Protein 7UY8 (pdb70)

Radius of gyration: 47.6 Å; Cα contacts (8 Å, |Δi|>4): 1543; chains: 4; bounding box: 64×85×143 Å

Structure (mmCIF, N/CA/C/O backbone):
data_7UY8
#
_entry.id   7UY8
#
_cell.length_a   1.00
_cell.length_b   1.00
_cell.length_c   1.00
_cell.angle_alpha   90.00
_cell.angle_beta   90.00
_cell.angle_gamma   90.00
#
_symmetry.space_group_name_H-M   'P 1'
#
loop_
_entity.id
_entity.type
_entity.pdbx_description
1 polymer 'DNA polymerase alpha subunit B'
2 polymer 'DNA polymerase'
3 polymer 'Eukaryotic-type DNA primase, large subunit'
4 polymer 'DNA primase'
5 non-polymer 'ZINC ION'
#
loop_
_atom_site.group_PDB
_atom_site.id
_atom_site.type_symbol
_atom_site.label_atom_id
_atom_site.label_alt_id
_atom_site.label_comp_id
_atom_site.label_asym_id
_atom_site.label_entity_id
_atom_site.label_seq_id
_atom_site.pdbx_PDB_ins_code
_atom_site.Cartn_x
_atom_site.Cartn_y
_atom_site.Cartn_z
_atom_site.occupancy
_atom_site.B_iso_or_equiv
_atom_site.auth_seq_id
_atom_site.auth_comp_id
_atom_site.auth_asym_id
_atom_site.auth_atom_id
_atom_site.pdbx_PDB_model_num
ATOM 1 N N . GLN A 1 161 ? 159.252 134.294 212.981 1.00 117.13 161 GLN B N 1
ATOM 2 C CA . GLN A 1 161 ? 158.116 135.015 212.420 1.00 117.13 161 GLN B CA 1
ATOM 3 C C . GLN A 1 161 ? 158.571 135.966 211.317 1.00 117.13 161 GLN B C 1
ATOM 4 O O . GLN A 1 161 ? 158.246 135.771 210.146 1.00 117.13 161 GLN B O 1
ATOM 10 N N . HIS A 1 162 ? 159.322 137.000 211.703 1.00 121.20 162 HIS B N 1
ATOM 11 C CA . HIS A 1 162 ? 159.842 137.943 210.718 1.00 121.20 162 HIS B CA 1
ATOM 12 C C . HIS A 1 162 ? 160.816 137.262 209.765 1.00 121.20 162 HIS B C 1
ATOM 13 O O . HIS A 1 162 ? 160.771 137.492 208.551 1.00 121.20 162 HIS B O 1
ATOM 20 N N . GLN A 1 163 ? 161.703 136.417 210.297 1.00 120.10 163 GLN B N 1
ATOM 21 C CA . GLN A 1 163 ? 162.597 135.652 209.436 1.00 120.10 163 GLN B CA 1
ATOM 22 C C . GLN A 1 163 ? 161.821 134.698 208.541 1.00 120.10 163 GLN B C 1
ATOM 23 O O . GLN A 1 163 ? 162.222 134.455 207.397 1.00 120.10 163 GLN B O 1
ATOM 29 N N . ASN A 1 164 ? 160.709 134.154 209.040 1.00 116.69 164 ASN B N 1
ATOM 30 C CA . ASN A 1 164 ? 159.887 133.270 208.222 1.00 116.69 164 ASN B CA 1
ATOM 31 C C . ASN A 1 164 ? 159.348 134.003 206.999 1.00 116.69 164 ASN B C 1
ATOM 32 O O . ASN A 1 164 ? 159.362 133.464 205.886 1.00 116.69 164 ASN B O 1
ATOM 37 N N . SER A 1 165 ? 158.878 135.239 207.185 1.00 109.75 165 SER B N 1
ATOM 38 C CA . SER A 1 165 ? 158.438 136.039 206.048 1.00 109.75 165 SER B CA 1
ATOM 39 C C . SER A 1 165 ? 159.608 136.445 205.162 1.00 109.75 165 SER B C 1
ATOM 40 O O . SER A 1 165 ? 159.449 136.556 203.942 1.00 109.75 165 SER B O 1
ATOM 43 N N . ASN A 1 166 ? 160.782 136.677 205.755 1.00 108.67 166 ASN B N 1
ATOM 44 C CA . ASN A 1 166 ? 161.959 137.003 204.957 1.00 108.67 166 ASN B CA 1
ATOM 45 C C . ASN A 1 166 ? 162.350 135.853 204.040 1.00 108.67 166 ASN B C 1
ATOM 46 O O . ASN A 1 166 ? 162.929 136.080 202.971 1.00 108.67 166 ASN B O 1
ATOM 51 N N . ASN A 1 167 ? 162.045 134.619 204.435 1.00 92.21 167 ASN B N 1
ATOM 52 C CA . ASN A 1 167 ? 162.380 133.428 203.657 1.00 92.21 167 ASN B CA 1
ATOM 53 C C . ASN A 1 167 ? 161.161 132.861 202.942 1.00 92.21 167 ASN B C 1
ATOM 54 O O . ASN A 1 167 ? 160.992 131.642 202.851 1.00 92.21 167 ASN B O 1
ATOM 59 N N . MET A 1 168 ? 160.287 133.728 202.429 1.00 85.57 168 MET B N 1
ATOM 60 C CA . MET A 1 168 ? 159.082 133.256 201.755 1.00 85.57 168 MET B CA 1
ATOM 61 C C . MET A 1 168 ? 159.415 132.652 200.394 1.00 85.57 168 MET B C 1
ATOM 62 O O . MET A 1 168 ? 159.203 131.456 200.165 1.00 85.57 168 MET B O 1
ATOM 67 N N . THR A 1 169 ? 159.948 133.467 199.483 1.00 77.49 169 THR B N 1
ATOM 68 C CA . THR A 1 169 ? 160.381 133.034 198.150 1.00 77.49 169 THR B CA 1
ATOM 69 C C . THR A 1 169 ? 159.250 132.324 197.397 1.00 77.49 169 THR B C 1
ATOM 70 O O . THR A 1 169 ? 159.305 131.132 197.096 1.00 77.49 169 THR B O 1
ATOM 74 N N . ILE A 1 170 ? 158.216 133.102 197.101 1.00 65.70 170 ILE B N 1
ATOM 75 C CA . ILE A 1 170 ? 157.057 132.598 196.373 1.00 65.70 170 ILE B CA 1
ATOM 76 C C . ILE A 1 170 ? 157.366 132.531 194.881 1.00 65.70 170 ILE B C 1
ATOM 77 O O . ILE A 1 170 ? 158.147 133.328 194.347 1.00 65.70 170 ILE B O 1
ATOM 82 N N . VAL A 1 171 ? 156.753 131.560 194.199 1.00 57.57 171 VAL B N 1
ATOM 83 C CA . VAL A 1 171 ? 156.934 131.378 192.761 1.00 57.57 171 VAL B CA 1
ATOM 84 C C . VAL A 1 171 ? 155.806 130.493 192.249 1.00 57.57 171 VAL B C 1
ATOM 85 O O . VAL A 1 171 ? 155.250 129.681 192.993 1.00 57.57 171 VAL B O 1
ATOM 89 N N . ASP A 1 172 ? 155.457 130.662 190.973 1.00 53.01 172 ASP B N 1
ATOM 90 C CA . ASP A 1 172 ? 154.438 129.865 190.299 1.00 53.01 172 ASP B CA 1
ATOM 91 C C . ASP A 1 172 ? 155.106 128.918 189.306 1.00 53.01 172 ASP B C 1
ATOM 92 O O . ASP A 1 172 ? 156.331 128.898 189.165 1.00 53.01 172 ASP B O 1
ATOM 97 N N . LEU A 1 173 ? 154.279 128.055 188.713 1.00 46.88 173 LEU B N 1
ATOM 98 C CA . LEU A 1 173 ? 154.740 127.064 187.742 1.00 46.88 173 LEU B CA 1
ATOM 99 C C . LEU A 1 173 ? 154.160 127.130 186.318 1.00 46.88 173 LEU B C 1
ATOM 100 O O . LEU A 1 173 ? 154.771 126.595 185.394 1.00 46.88 173 LEU B O 1
ATOM 105 N N . PHE A 1 174 ? 153.004 127.766 186.118 1.00 36.38 174 PHE B N 1
ATOM 106 C CA . PHE A 1 174 ? 152.456 127.807 184.769 1.00 36.38 174 PHE B CA 1
ATOM 107 C C . PHE A 1 174 ? 153.369 128.596 183.843 1.00 36.38 174 PHE B C 1
ATOM 108 O O . PHE A 1 174 ? 154.158 129.439 184.275 1.00 36.38 174 PHE B O 1
ATOM 116 N N . GLU A 1 175 ? 153.258 128.305 182.552 1.00 34.92 175 GLU B N 1
ATOM 117 C CA . GLU A 1 175 ? 153.897 129.111 181.525 1.00 34.92 175 GLU B CA 1
ATOM 118 C C . GLU A 1 175 ? 152.942 130.235 181.145 1.00 34.92 175 GLU B C 1
ATOM 119 O O . GLU A 1 175 ? 151.836 129.981 180.657 1.00 34.92 175 GLU B O 1
ATOM 125 N N . GLN A 1 176 ? 153.354 131.472 181.396 1.00 34.44 176 GLN B N 1
ATOM 126 C CA . GLN A 1 176 ? 152.497 132.623 181.158 1.00 34.44 176 GLN B CA 1
ATOM 127 C C . GLN A 1 176 ? 152.658 133.116 179.727 1.00 34.44 176 GLN B C 1
ATOM 128 O O . GLN A 1 176 ? 153.775 133.218 179.214 1.00 34.44 176 GLN B O 1
ATOM 134 N N . TYR A 1 177 ? 151.529 133.415 179.087 1.00 31.85 177 TYR B N 1
ATOM 135 C CA . TYR A 1 177 ? 151.555 133.929 177.725 1.00 31.85 177 TYR B CA 1
ATOM 136 C C . TYR A 1 177 ? 152.270 135.271 177.677 1.00 31.85 177 TYR B C 1
ATOM 137 O O . TYR A 1 177 ? 152.111 136.110 178.567 1.00 31.85 177 TYR B O 1
ATOM 146 N N . ASP A 1 178 ? 153.058 135.471 176.633 1.00 50.27 178 ASP B N 1
ATOM 147 C CA . ASP A 1 178 ? 153.633 136.786 176.403 1.00 50.27 178 ASP B CA 1
ATOM 148 C C . ASP A 1 178 ? 152.512 137.743 176.017 1.00 50.27 178 ASP B C 1
ATOM 149 O O . ASP A 1 178 ? 151.750 137.454 175.086 1.00 50.27 178 ASP B O 1
ATOM 154 N N . PRO A 1 179 ? 152.373 138.878 176.701 1.00 49.81 179 PRO B N 1
ATOM 155 C CA . PRO A 1 179 ? 151.170 139.708 176.540 1.00 49.81 179 PRO B CA 1
ATOM 156 C C . PRO A 1 179 ? 150.960 140.257 175.136 1.00 49.81 179 PRO B C 1
ATOM 157 O O . PRO A 1 179 ? 149.976 140.959 174.891 1.00 49.81 179 PRO B O 1
ATOM 161 N N . ASN A 1 180 ? 151.865 139.953 174.209 1.00 45.08 180 ASN B N 1
ATOM 162 C CA . ASN A 1 180 ? 151.778 140.466 172.851 1.00 45.08 180 ASN B CA 1
ATOM 163 C C . ASN A 1 180 ? 151.439 139.398 171.819 1.00 45.08 180 ASN B C 1
ATOM 164 O O . ASN A 1 180 ? 151.251 139.733 170.645 1.00 45.08 180 ASN B O 1
ATOM 169 N N . LYS A 1 181 ? 151.360 138.129 172.212 1.00 38.91 181 LYS B N 1
ATOM 170 C CA . LYS A 1 181 ? 151.095 137.046 171.268 1.00 38.91 181 LYS B CA 1
ATOM 171 C C . LYS A 1 181 ? 150.060 136.078 171.837 1.00 38.91 181 LYS B C 1
ATOM 172 O O . LYS A 1 181 ? 150.253 134.862 171.857 1.00 38.91 181 LYS B O 1
ATOM 178 N N . ILE A 1 182 ? 148.949 136.617 172.329 1.00 31.40 182 ILE B N 1
ATOM 179 C CA . ILE A 1 182 ? 147.842 135.741 172.730 1.00 31.40 182 ILE B CA 1
ATOM 180 C C . ILE A 1 182 ? 147.325 135.004 171.500 1.00 31.40 182 ILE B C 1
ATOM 181 O O . ILE A 1 182 ? 146.976 135.650 170.494 1.00 31.40 182 ILE B O 1
ATOM 186 N N . PRO A 1 183 ? 147.265 133.670 171.516 1.00 25.86 183 PRO B N 1
ATOM 187 C CA . PRO A 1 183 ? 146.983 132.936 170.269 1.00 25.86 183 PRO B CA 1
ATOM 188 C C . PRO A 1 183 ? 145.629 133.236 169.653 1.00 25.86 183 PRO B C 1
ATOM 189 O O . PRO A 1 183 ? 145.516 133.294 168.423 1.00 25.86 183 PRO B O 1
ATOM 193 N N . ASN A 1 184 ? 144.595 133.424 170.464 1.00 25.05 184 ASN B N 1
ATOM 194 C CA . ASN A 1 184 ? 143.229 133.566 169.972 1.00 25.05 184 ASN B CA 1
ATOM 195 C C . ASN A 1 184 ? 142.523 134.709 170.682 1.00 25.05 184 ASN B C 1
ATOM 196 O O . ASN A 1 184 ? 141.422 134.554 171.214 1.00 25.05 184 ASN B O 1
ATOM 201 N N . TYR A 1 185 ? 143.164 135.880 170.706 1.00 31.70 185 TYR B N 1
ATOM 202 C CA . TYR A 1 185 ? 142.667 136.986 171.519 1.00 31.70 185 TYR B CA 1
ATOM 203 C C . TYR A 1 185 ? 141.233 137.351 171.152 1.00 31.70 185 TYR B C 1
ATOM 204 O O . TYR A 1 185 ? 140.380 137.513 172.031 1.00 31.70 185 TYR B O 1
ATOM 213 N N . LEU A 1 186 ? 140.946 137.491 169.861 1.00 36.92 186 LEU B N 1
ATOM 214 C CA . LEU A 1 186 ? 139.584 137.766 169.419 1.00 36.92 186 LEU B CA 1
ATOM 215 C C . LEU A 1 186 ? 139.041 136.708 168.472 1.00 36.92 186 LEU B C 1
ATOM 216 O O . LEU A 1 186 ? 137.906 136.254 168.649 1.00 36.92 186 LEU B O 1
ATOM 221 N N . THR A 1 187 ? 139.817 136.301 167.471 1.00 41.61 187 THR B N 1
ATOM 222 C CA . THR A 1 187 ? 139.302 135.404 166.445 1.00 41.61 187 THR B CA 1
ATOM 223 C C . THR A 1 187 ? 138.877 134.071 167.047 1.00 41.61 187 THR B C 1
ATOM 224 O O . THR A 1 187 ? 139.563 133.505 167.901 1.00 41.61 187 THR B O 1
ATOM 228 N N . ASN A 1 188 ? 137.727 133.574 166.597 1.00 50.55 188 ASN B N 1
ATOM 229 C CA . ASN A 1 188 ? 137.218 132.272 166.997 1.00 50.55 188 ASN B CA 1
ATOM 230 C C . ASN A 1 188 ? 136.770 131.506 165.762 1.00 50.55 188 ASN B C 1
ATOM 231 O O . ASN A 1 188 ? 136.206 132.081 164.827 1.00 50.55 188 ASN B O 1
ATOM 236 N N . ASN A 1 189 ? 137.027 130.201 165.765 1.00 59.61 189 ASN B N 1
ATOM 237 C CA . ASN A 1 189 ? 136.708 129.352 164.628 1.00 59.61 189 ASN B CA 1
ATOM 238 C C . ASN A 1 189 ? 136.100 128.050 165.123 1.00 59.61 189 ASN B C 1
ATOM 239 O O . ASN A 1 189 ? 136.452 127.561 166.199 1.00 59.61 189 ASN B O 1
ATOM 244 N N . ILE A 1 190 ? 135.182 127.497 164.330 1.00 63.74 190 ILE B N 1
ATOM 245 C CA . ILE A 1 190 ? 134.509 126.263 164.722 1.00 63.74 190 ILE B CA 1
ATOM 246 C C . ILE A 1 190 ? 135.370 125.047 164.397 1.00 63.74 190 ILE B C 1
ATOM 247 O O . ILE A 1 190 ? 135.456 124.103 165.191 1.00 63.74 190 ILE B O 1
ATOM 252 N N . ASP A 1 191 ? 136.016 125.046 163.228 1.00 64.68 191 ASP B N 1
ATOM 253 C CA . ASP A 1 191 ? 136.737 123.859 162.773 1.00 64.68 191 ASP B CA 1
ATOM 254 C C . ASP A 1 191 ? 137.890 123.506 163.706 1.00 64.68 191 ASP B C 1
ATOM 255 O O . ASP A 1 191 ? 138.121 122.325 164.001 1.00 64.68 191 ASP B O 1
ATOM 260 N N . LYS A 1 192 ? 138.631 124.514 164.174 1.00 57.47 192 LYS B N 1
ATOM 261 C CA . LYS A 1 192 ? 139.751 124.248 165.068 1.00 57.47 192 LYS B CA 1
ATOM 262 C C . LYS A 1 192 ? 139.285 123.600 166.365 1.00 57.47 192 LYS B C 1
ATOM 263 O O . LYS A 1 192 ? 139.982 122.739 166.915 1.00 57.47 192 LYS B O 1
ATOM 269 N N . ILE A 1 193 ? 138.106 123.987 166.857 1.00 51.90 193 ILE B N 1
ATOM 270 C CA . ILE A 1 193 ? 137.529 123.326 168.024 1.00 51.90 193 ILE B CA 1
ATOM 271 C C . ILE A 1 193 ? 137.322 121.845 167.743 1.00 51.90 193 ILE B C 1
ATOM 272 O O . ILE A 1 193 ? 137.652 120.984 168.568 1.00 51.90 193 ILE B O 1
ATOM 277 N N . ARG A 1 194 ? 136.750 121.531 166.579 1.00 58.70 194 ARG B N 1
ATOM 278 C CA . ARG A 1 194 ? 136.482 120.139 166.240 1.00 58.70 194 ARG B CA 1
ATOM 279 C C . ARG A 1 194 ? 137.773 119.338 166.163 1.00 58.70 194 ARG B C 1
ATOM 280 O O . ARG A 1 194 ? 137.847 118.216 166.677 1.00 58.70 194 ARG B O 1
ATOM 288 N N . LYS A 1 195 ? 138.808 119.907 165.540 1.00 50.86 195 LYS B N 1
ATOM 289 C CA . LYS A 1 195 ? 140.083 119.202 165.442 1.00 50.86 195 LYS B CA 1
ATOM 290 C C . LYS A 1 195 ? 140.703 118.982 166.818 1.00 50.86 195 LYS B C 1
ATOM 291 O O . LYS A 1 195 ? 141.204 117.889 167.115 1.00 50.86 195 LYS B O 1
ATOM 297 N N . HIS A 1 196 ? 140.670 120.006 167.674 1.00 43.81 196 HIS B N 1
ATOM 298 C CA . HIS A 1 196 ? 141.245 119.877 169.010 1.00 43.81 196 HIS B CA 1
ATOM 299 C C . HIS A 1 196 ? 140.512 118.825 169.834 1.00 43.81 196 HIS B C 1
ATOM 300 O O . HIS A 1 196 ? 141.141 118.019 170.532 1.00 43.81 196 HIS B O 1
ATOM 307 N N . LEU A 1 197 ? 139.179 118.815 169.766 1.00 44.35 197 LEU B N 1
ATOM 308 C CA . LEU A 1 197 ? 138.416 117.813 170.502 1.00 44.35 197 LEU B CA 1
ATOM 309 C C . LEU A 1 197 ? 138.676 116.412 169.962 1.00 44.35 197 LEU B C 1
ATOM 310 O O . LEU A 1 197 ? 138.793 115.454 170.737 1.00 44.35 197 LEU B O 1
ATOM 315 N N . GLU A 1 198 ? 138.763 116.272 168.636 1.00 51.97 198 GLU B N 1
ATOM 316 C CA . GLU A 1 198 ? 139.044 114.970 168.046 1.00 51.97 198 GLU B CA 1
ATOM 317 C C . GLU A 1 198 ? 140.428 114.473 168.431 1.00 51.97 198 GLU B C 1
ATOM 318 O O . GLU A 1 198 ? 140.650 113.261 168.526 1.00 51.97 198 GLU B O 1
ATOM 324 N N . GLN A 1 199 ? 141.374 115.389 168.642 1.00 45.99 199 GLN B N 1
ATOM 325 C CA . GLN A 1 199 ? 142.687 114.981 169.131 1.00 45.99 199 GLN B CA 1
ATOM 326 C C . GLN A 1 199 ? 142.632 114.561 170.595 1.00 45.99 199 GLN B C 1
ATOM 327 O O . GLN A 1 199 ? 143.212 113.536 170.979 1.00 45.99 199 GLN B O 1
ATOM 333 N N . ARG A 1 200 ? 141.934 115.335 171.429 1.00 38.64 200 ARG B N 1
ATOM 334 C CA . ARG A 1 200 ? 141.954 115.055 172.860 1.00 38.64 200 ARG B CA 1
ATOM 335 C C . ARG A 1 200 ? 141.182 113.791 173.217 1.00 38.64 200 ARG B C 1
ATOM 336 O O . ARG A 1 200 ? 141.568 113.081 174.157 1.00 38.64 200 ARG B O 1
ATOM 344 N N . ILE A 1 201 ? 140.100 113.486 172.496 1.00 43.06 201 ILE B N 1
ATOM 345 C CA . ILE A 1 201 ? 139.385 112.241 172.768 1.00 43.06 201 ILE B CA 1
ATOM 346 C C . ILE A 1 201 ? 140.285 111.044 172.487 1.00 43.06 201 ILE B C 1
ATOM 347 O O . ILE A 1 201 ? 140.325 110.082 173.263 1.00 43.06 201 ILE B O 1
ATOM 352 N N . LEU A 1 202 ? 141.034 111.092 171.382 1.00 41.23 202 LEU B N 1
ATOM 353 C CA . LEU A 1 202 ? 141.976 110.020 171.082 1.00 41.23 202 LEU B CA 1
ATOM 354 C C . LEU A 1 202 ? 143.074 109.945 172.132 1.00 41.23 202 LEU B C 1
ATOM 355 O O . LEU A 1 202 ? 143.520 108.851 172.496 1.00 41.23 202 LEU B O 1
ATOM 360 N N . THR A 1 203 ? 143.533 111.100 172.622 1.00 44.12 203 THR B N 1
ATOM 361 C CA . THR A 1 203 ? 144.553 111.096 173.667 1.00 44.12 203 THR B CA 1
ATOM 362 C C . THR A 1 203 ? 144.054 110.381 174.919 1.00 44.12 203 THR B C 1
ATOM 363 O O . THR A 1 203 ? 144.750 109.521 175.475 1.00 44.12 203 THR B O 1
ATOM 367 N N . PHE A 1 204 ? 142.841 110.712 175.369 1.00 44.58 204 PHE B N 1
ATOM 368 C CA . PHE A 1 204 ? 142.278 110.020 176.527 1.00 44.58 204 PHE B CA 1
ATOM 369 C C . PHE A 1 204 ? 142.110 108.530 176.260 1.00 44.58 204 PHE B C 1
ATOM 370 O O . PHE A 1 204 ? 142.458 107.695 177.104 1.00 44.58 204 PHE B O 1
ATOM 378 N N . LYS A 1 205 ? 141.592 108.174 175.081 1.00 49.21 205 LYS B N 1
ATOM 379 C CA . LYS A 1 205 ? 141.379 106.766 174.757 1.00 49.21 205 LYS B CA 1
ATOM 380 C C . LYS A 1 205 ? 142.683 105.984 174.820 1.00 49.21 205 LYS B C 1
ATOM 381 O O . LYS A 1 205 ? 142.736 104.880 175.374 1.00 49.21 205 LYS B O 1
ATOM 387 N N . ILE A 1 206 ? 143.751 106.545 174.254 1.00 43.55 206 ILE B N 1
ATOM 388 C CA . ILE A 1 206 ? 145.031 105.849 174.235 1.00 43.55 206 ILE B CA 1
ATOM 389 C C . ILE A 1 206 ? 145.628 105.777 175.635 1.00 43.55 206 ILE B C 1
ATOM 390 O O . ILE A 1 206 ? 146.196 104.750 176.028 1.00 43.55 206 ILE B O 1
ATOM 395 N N . GLN A 1 207 ? 145.496 106.846 176.420 1.00 45.69 207 GLN B N 1
ATOM 396 C CA . GLN A 1 207 ? 146.268 106.932 177.654 1.00 45.69 207 GLN B CA 1
ATOM 397 C C . GLN A 1 207 ? 145.585 106.302 178.863 1.00 45.69 207 GLN B C 1
ATOM 398 O O . GLN A 1 207 ? 146.245 105.598 179.635 1.00 45.69 207 GLN B O 1
ATOM 404 N N . ASN A 1 208 ? 144.287 106.531 179.068 1.00 51.67 208 ASN B N 1
ATOM 405 C CA . ASN A 1 208 ? 143.674 106.235 180.358 1.00 51.67 208 ASN B CA 1
ATOM 406 C C . ASN A 1 208 ? 142.724 105.045 180.321 1.00 51.67 208 ASN B C 1
ATOM 407 O O . ASN A 1 208 ? 142.905 104.093 181.085 1.00 51.67 208 ASN B O 1
ATOM 412 N N . TYR A 1 209 ? 141.710 105.062 179.454 1.00 51.91 209 TYR B N 1
ATOM 413 C CA . TYR A 1 209 ? 140.709 104.000 179.482 1.00 51.91 209 TYR B CA 1
ATOM 414 C C . TYR A 1 209 ? 141.232 102.676 178.941 1.00 51.91 209 TYR B C 1
ATOM 415 O O . TYR A 1 209 ? 140.623 101.634 179.207 1.00 51.91 209 TYR B O 1
ATOM 424 N N . SER A 1 210 ? 142.336 102.688 178.190 1.00 51.03 210 SER B N 1
ATOM 425 C CA . SER A 1 210 ? 142.810 101.462 177.556 1.00 51.03 210 SER B CA 1
ATOM 426 C C . SER A 1 210 ? 143.259 100.425 178.577 1.00 51.03 210 SER B C 1
ATOM 427 O O . SER A 1 210 ? 143.225 99.222 178.293 1.00 51.03 210 SER B O 1
ATOM 430 N N . GLN A 1 211 ? 143.679 100.863 179.764 1.00 54.26 211 GLN B N 1
ATOM 431 C CA . GLN A 1 211 ? 144.195 99.939 180.765 1.00 54.26 211 GLN B CA 1
ATOM 432 C C . GLN A 1 211 ? 143.115 99.065 181.389 1.00 54.26 211 GLN B C 1
ATOM 433 O O . GLN A 1 211 ? 143.452 98.112 182.098 1.00 54.26 211 GLN B O 1
ATOM 439 N N . PHE A 1 212 ? 141.837 99.357 181.151 1.00 61.34 212 PHE B N 1
ATOM 440 C CA . PHE A 1 212 ? 140.766 98.609 181.797 1.00 61.34 212 PHE B CA 1
ATOM 441 C C . PHE A 1 212 ? 140.214 97.477 180.943 1.00 61.34 212 PHE B C 1
ATOM 442 O O . PHE A 1 212 ? 139.776 96.460 181.493 1.00 61.34 212 PHE B O 1
ATOM 450 N N . ILE A 1 213 ? 140.221 97.617 179.621 1.00 72.77 213 ILE B N 1
ATOM 451 C CA . ILE A 1 213 ? 139.498 96.713 178.736 1.00 72.77 213 ILE B CA 1
ATOM 452 C C . ILE A 1 213 ? 140.476 96.048 177.781 1.00 72.77 213 ILE B C 1
ATOM 453 O O . ILE A 1 213 ? 141.411 96.687 177.285 1.00 72.77 213 ILE B O 1
ATOM 458 N N . VAL A 1 214 ? 140.257 94.761 177.530 1.00 86.94 214 VAL B N 1
ATOM 459 C CA . VAL A 1 214 ? 140.955 94.017 176.489 1.00 86.94 214 VAL B CA 1
ATOM 460 C C . VAL A 1 214 ? 140.006 93.853 175.309 1.00 86.94 214 VAL B C 1
ATOM 461 O O . VAL A 1 214 ? 138.822 93.543 175.488 1.00 86.94 214 VAL B O 1
ATOM 465 N N . ASN A 1 215 ? 140.517 94.096 174.106 1.00 82.26 215 ASN B N 1
ATOM 466 C CA . ASN A 1 215 ? 139.695 94.010 172.904 1.00 82.26 215 ASN B CA 1
ATOM 467 C C . ASN A 1 215 ? 139.294 92.567 172.612 1.00 82.26 215 ASN B C 1
ATOM 468 O O . ASN A 1 215 ? 139.838 91.629 173.196 1.00 82.26 215 ASN B O 1
ATOM 473 N N . GLU A 1 230 ? 128.029 89.034 171.935 1.00 99.31 230 GLU B N 1
ATOM 474 C CA . GLU A 1 230 ? 128.052 90.319 171.249 1.00 99.31 230 GLU B CA 1
ATOM 475 C C . GLU A 1 230 ? 128.174 91.469 172.242 1.00 99.31 230 GLU B C 1
ATOM 476 O O . GLU A 1 230 ? 127.378 91.584 173.172 1.00 99.31 230 GLU B O 1
ATOM 482 N N . GLU A 1 231 ? 129.180 92.316 172.039 1.00 92.01 231 GLU B N 1
ATOM 483 C CA . GLU A 1 231 ? 129.387 93.480 172.887 1.00 92.01 231 GLU B CA 1
ATOM 484 C C . GLU A 1 231 ? 130.149 94.532 172.097 1.00 92.01 231 GLU B C 1
ATOM 485 O O . GLU A 1 231 ? 130.788 94.235 171.084 1.00 92.01 231 GLU B O 1
ATOM 491 N N . VAL A 1 232 ? 130.076 95.770 172.575 1.00 78.60 232 VAL B N 1
ATOM 492 C CA . VAL A 1 232 ? 130.774 96.891 171.957 1.00 78.60 232 VAL B CA 1
ATOM 493 C C . VAL A 1 232 ? 131.283 97.811 173.058 1.00 78.60 232 VAL B C 1
ATOM 494 O O . VAL A 1 232 ? 130.628 97.986 174.091 1.00 78.60 232 VAL B O 1
ATOM 498 N N . LYS A 1 233 ? 132.467 98.379 172.845 1.00 66.67 233 LYS B N 1
ATOM 499 C CA . LYS A 1 233 ? 133.082 99.298 173.790 1.00 66.67 233 LYS B CA 1
ATOM 500 C C . LYS A 1 233 ? 133.600 100.511 173.035 1.00 66.67 233 LYS B C 1
ATOM 501 O O . LYS A 1 233 ? 134.176 100.376 171.952 1.00 66.67 233 LYS B O 1
ATOM 507 N N . MET A 1 234 ? 133.397 101.693 173.612 1.00 63.35 234 MET B N 1
ATOM 508 C CA . MET A 1 234 ? 133.904 102.918 173.011 1.00 63.35 234 MET B CA 1
ATOM 509 C C . MET A 1 234 ? 134.003 103.994 174.080 1.00 63.35 234 MET B C 1
ATOM 510 O O . MET A 1 234 ? 133.387 103.901 175.145 1.00 63.35 234 MET B O 1
ATOM 515 N N . VAL A 1 235 ? 134.791 105.018 173.775 1.00 57.38 235 VAL B N 1
ATOM 516 C CA . VAL A 1 235 ? 134.879 106.220 174.592 1.00 57.38 235 VAL B CA 1
ATOM 517 C C . VAL A 1 235 ? 134.313 107.373 173.780 1.00 57.38 235 VAL B C 1
ATOM 518 O O . VAL A 1 235 ? 134.279 107.329 172.545 1.00 57.38 235 VAL B O 1
ATOM 522 N N . GLY A 1 236 ? 133.849 108.408 174.476 1.00 55.61 236 GLY B N 1
ATOM 523 C CA . GLY A 1 236 ? 133.254 109.521 173.763 1.00 55.61 236 GLY B CA 1
ATOM 524 C C . GLY A 1 236 ? 132.984 110.707 174.659 1.00 55.61 236 GLY B C 1
ATOM 525 O O . GLY A 1 236 ? 133.199 110.668 175.872 1.00 55.61 236 GLY B O 1
ATOM 526 N N . ARG A 1 237 ? 132.497 111.770 174.028 1.00 54.96 237 ARG B N 1
ATOM 527 C CA . ARG A 1 237 ? 132.142 113.013 174.692 1.00 54.96 237 ARG B CA 1
ATOM 528 C C . ARG A 1 237 ? 130.634 113.081 174.901 1.00 54.96 237 ARG B C 1
ATOM 529 O O . ARG A 1 237 ? 129.853 112.602 174.075 1.00 54.96 237 ARG B O 1
ATOM 537 N N . LEU A 1 238 ? 130.230 113.676 176.020 1.00 56.37 238 LEU B N 1
ATOM 538 C CA . LEU A 1 238 ? 128.824 113.807 176.378 1.00 56.37 238 LEU B CA 1
ATOM 539 C C . LEU A 1 238 ? 128.356 115.226 176.082 1.00 56.37 238 LEU B C 1
ATOM 540 O O . LEU A 1 238 ? 128.934 116.193 176.590 1.00 56.37 238 LEU B O 1
ATOM 545 N N . ILE A 1 239 ? 127.311 115.345 175.261 1.00 76.40 239 ILE B N 1
ATOM 546 C CA . ILE A 1 239 ? 126.691 116.626 174.948 1.00 76.40 239 ILE B CA 1
ATOM 547 C C . ILE A 1 239 ? 125.181 116.466 175.048 1.00 76.40 239 ILE B C 1
ATOM 548 O O . ILE A 1 239 ? 124.640 115.365 174.930 1.00 76.40 239 ILE B O 1
ATOM 553 N N . SER A 1 240 ? 124.500 117.587 175.267 1.00 83.69 240 SER B N 1
ATOM 554 C CA . SER A 1 240 ? 123.050 117.576 175.392 1.00 83.69 240 SER B CA 1
ATOM 555 C C . SER A 1 240 ? 122.406 117.468 174.017 1.00 83.69 240 SER B C 1
ATOM 556 O O . SER A 1 240 ? 122.735 118.235 173.106 1.00 83.69 240 SER B O 1
ATOM 559 N N . THR A 1 241 ? 121.489 116.510 173.868 1.00 86.14 241 THR B N 1
ATOM 560 C CA . THR A 1 241 ? 120.794 116.345 172.595 1.00 86.14 241 THR B CA 1
ATOM 561 C C . THR A 1 241 ? 119.951 117.569 172.267 1.00 86.14 241 THR B C 1
ATOM 562 O O . THR A 1 241 ? 119.948 118.046 171.126 1.00 86.14 241 THR B O 1
ATOM 566 N N . GLU A 1 242 ? 119.238 118.098 173.256 1.00 99.14 242 GLU B N 1
ATOM 567 C CA . GLU A 1 242 ? 118.389 119.265 173.087 1.00 99.14 242 GLU B CA 1
ATOM 568 C C . GLU A 1 242 ? 119.000 120.457 173.813 1.00 99.14 242 GLU B C 1
ATOM 569 O O . GLU A 1 242 ? 119.671 120.304 174.838 1.00 99.14 242 GLU B O 1
ATOM 575 N N . ASN A 1 243 ? 118.762 121.653 173.267 1.00 93.99 243 ASN B N 1
ATOM 576 C CA . ASN A 1 243 ? 119.322 122.868 173.845 1.00 93.99 243 ASN B CA 1
ATOM 577 C C . ASN A 1 243 ? 118.809 123.136 175.253 1.00 93.99 243 ASN B C 1
ATOM 578 O O . ASN A 1 243 ? 119.424 123.920 175.983 1.00 93.99 243 ASN B O 1
ATOM 583 N N . GLY A 1 244 ? 117.707 122.510 175.650 1.00 88.51 244 GLY B N 1
ATOM 584 C CA . GLY A 1 244 ? 117.233 122.633 177.010 1.00 88.51 244 GLY B CA 1
ATOM 585 C C . GLY A 1 244 ? 118.097 121.851 177.980 1.00 88.51 244 GLY B C 1
ATOM 586 O O . GLY A 1 244 ? 119.038 121.149 177.608 1.00 88.51 244 GLY B O 1
ATOM 587 N N . PHE A 1 245 ? 117.766 121.986 179.263 1.00 88.18 245 PHE B N 1
ATOM 588 C CA . PHE A 1 245 ? 118.527 121.307 180.302 1.00 88.18 245 PHE B CA 1
ATOM 589 C C . PHE A 1 245 ? 118.417 119.795 180.154 1.00 88.18 245 PHE B C 1
ATOM 590 O O . PHE A 1 245 ? 117.370 119.261 179.777 1.00 88.18 245 PHE B O 1
ATOM 598 N N . LEU A 1 246 ? 119.515 119.109 180.454 1.00 93.48 246 LEU B N 1
ATOM 599 C CA . LEU A 1 246 ? 119.617 117.681 180.193 1.00 93.48 246 LEU B CA 1
ATOM 600 C C . LEU A 1 246 ? 118.697 116.880 181.106 1.00 93.48 246 LEU B C 1
ATOM 601 O O . LEU A 1 246 ? 118.469 117.240 182.265 1.00 93.48 246 LEU B O 1
ATOM 606 N N . ASN A 1 247 ? 118.163 115.789 180.565 1.00 88.32 247 ASN B N 1
ATOM 607 C CA . ASN A 1 247 ? 117.351 114.837 181.306 1.00 88.32 247 ASN B CA 1
ATOM 608 C C . ASN A 1 247 ? 117.846 113.435 180.991 1.00 88.32 247 ASN B C 1
ATOM 609 O O . ASN A 1 247 ? 118.412 113.191 179.924 1.00 88.32 247 ASN B O 1
ATOM 614 N N . THR A 1 248 ? 117.605 112.505 181.920 1.00 90.69 248 THR B N 1
ATOM 615 C CA . THR A 1 248 ? 118.166 111.161 181.812 1.00 90.69 248 THR B CA 1
ATOM 616 C C . THR A 1 248 ? 117.857 110.498 180.473 1.00 90.69 248 THR B C 1
ATOM 617 O O . THR A 1 248 ? 118.580 109.583 180.066 1.00 90.69 248 THR B O 1
ATOM 621 N N . THR A 1 249 ? 116.817 110.947 179.770 1.00 92.22 249 THR B N 1
ATOM 622 C CA . THR A 1 249 ? 116.465 110.338 178.495 1.00 92.22 249 THR B CA 1
ATOM 623 C C . THR A 1 249 ? 117.162 110.976 177.298 1.00 92.22 249 THR B C 1
ATOM 624 O O . THR A 1 249 ? 117.064 110.434 176.192 1.00 92.22 249 THR B O 1
ATOM 628 N N . ASN A 1 250 ? 117.856 112.103 177.473 1.00 89.99 250 ASN B N 1
ATOM 629 C CA . ASN A 1 250 ? 118.424 112.816 176.333 1.00 89.99 250 ASN B CA 1
ATOM 630 C C . ASN A 1 250 ? 119.946 112.893 176.336 1.00 89.99 250 ASN B C 1
ATOM 631 O O . ASN A 1 250 ? 120.513 113.535 175.446 1.00 89.99 250 ASN B O 1
ATOM 636 N N . LEU A 1 251 ? 120.624 112.272 177.299 1.00 85.78 251 LEU B N 1
ATOM 637 C CA . LEU A 1 251 ? 122.082 112.242 177.262 1.00 85.78 251 LEU B CA 1
ATOM 638 C C . LEU A 1 251 ? 122.565 111.435 176.067 1.00 85.78 251 LEU B C 1
ATOM 639 O O . LEU A 1 251 ? 121.995 110.396 175.724 1.00 85.78 251 LEU B O 1
ATOM 644 N N . ARG A 1 252 ? 123.623 111.924 175.426 1.00 81.67 252 ARG B N 1
ATOM 645 C CA . ARG A 1 252 ? 124.061 111.359 174.164 1.00 81.67 252 ARG B CA 1
ATOM 646 C C . ARG A 1 252 ? 125.581 111.289 174.130 1.00 81.67 252 ARG B C 1
ATOM 647 O O . ARG A 1 252 ? 126.272 112.112 174.736 1.00 81.67 252 ARG B O 1
ATOM 655 N N . ILE A 1 253 ? 126.095 110.295 173.412 1.00 71.72 253 ILE B N 1
ATOM 656 C CA . ILE A 1 253 ? 127.522 110.006 173.356 1.00 71.72 253 ILE B CA 1
ATOM 657 C C . ILE A 1 253 ? 127.985 110.150 171.915 1.00 71.72 253 ILE B C 1
ATOM 658 O O . ILE A 1 253 ? 127.267 109.767 170.984 1.00 71.72 253 ILE B O 1
ATOM 663 N N . GLU A 1 254 ? 129.164 110.736 171.728 1.00 76.60 254 GLU B N 1
ATOM 664 C CA . GLU A 1 254 ? 129.679 110.979 170.391 1.00 76.60 254 GLU B CA 1
ATOM 665 C C . GLU A 1 254 ? 131.145 110.579 170.344 1.00 76.60 254 GLU B C 1
ATOM 666 O O . GLU A 1 254 ? 131.904 110.844 171.279 1.00 76.60 254 GLU B O 1
ATOM 672 N N . LEU A 1 255 ? 131.543 109.959 169.236 1.00 72.15 255 LEU B N 1
ATOM 673 C CA . LEU A 1 255 ? 132.880 109.398 169.097 1.00 72.15 255 LEU B CA 1
ATOM 674 C C . LEU A 1 255 ? 133.784 110.214 168.187 1.00 72.15 255 LEU B C 1
ATOM 675 O O . LEU A 1 255 ? 134.855 110.658 168.610 1.00 72.15 255 LEU B O 1
ATOM 680 N N . ASN A 1 256 ? 133.378 110.417 166.940 1.00 72.51 256 ASN B N 1
ATOM 681 C CA . ASN A 1 256 ? 134.203 111.096 165.952 1.00 72.51 256 ASN B CA 1
ATOM 682 C C . ASN A 1 256 ? 133.273 111.672 164.888 1.00 72.51 256 ASN B C 1
ATOM 683 O O . ASN A 1 256 ? 132.063 111.791 165.110 1.00 72.51 256 ASN B O 1
ATOM 688 N N . ARG A 1 257 ? 133.838 112.033 163.736 1.00 72.53 257 ARG B N 1
ATOM 689 C CA . ARG A 1 257 ? 133.041 112.597 162.655 1.00 72.53 257 ARG B CA 1
ATOM 690 C C . ARG A 1 257 ? 131.978 111.632 162.139 1.00 72.53 257 ARG B C 1
ATOM 691 O O . ARG A 1 257 ? 131.025 112.075 161.489 1.00 72.53 257 ARG B O 1
ATOM 699 N N . ASN A 1 258 ? 132.110 110.331 162.404 1.00 77.30 258 ASN B N 1
ATOM 700 C CA . ASN A 1 258 ? 131.213 109.345 161.808 1.00 77.30 258 ASN B CA 1
ATOM 701 C C . ASN A 1 258 ? 130.340 108.604 162.810 1.00 77.30 258 ASN B C 1
ATOM 702 O O . ASN A 1 258 ? 129.114 108.633 162.678 1.00 77.30 258 ASN B O 1
ATOM 707 N N . GLN A 1 259 ? 130.921 107.940 163.810 1.00 83.69 259 GLN B N 1
ATOM 708 C CA . GLN A 1 259 ? 130.110 107.224 164.792 1.00 83.69 259 GLN B CA 1
ATOM 709 C C . GLN A 1 259 ? 129.325 108.213 165.649 1.00 83.69 259 GLN B C 1
ATOM 710 O O . GLN A 1 259 ? 129.902 109.121 166.255 1.00 83.69 259 GLN B O 1
ATOM 716 N N . TYR A 1 260 ? 128.006 108.014 165.708 1.00 89.03 260 TYR B N 1
ATOM 717 C CA . TYR A 1 260 ? 127.087 109.034 166.206 1.00 89.03 260 TYR B CA 1
ATOM 718 C C . TYR A 1 260 ? 125.858 108.285 166.724 1.00 89.03 260 TYR B C 1
ATOM 719 O O . TYR A 1 260 ? 124.991 107.902 165.935 1.00 89.03 260 TYR B O 1
ATOM 728 N N . PHE A 1 261 ? 125.798 108.088 168.044 1.00 85.17 261 PHE B N 1
ATOM 729 C CA . PHE A 1 261 ? 124.913 107.098 168.651 1.00 85.17 261 PHE B CA 1
ATOM 730 C C . PHE A 1 261 ? 124.214 107.691 169.868 1.00 85.17 261 PHE B C 1
ATOM 731 O O . PHE A 1 261 ? 124.357 108.875 170.181 1.00 85.17 261 PHE B O 1
ATOM 739 N N . ASP A 1 262 ? 123.450 106.843 170.554 1.00 88.52 262 ASP B N 1
ATOM 740 C CA . ASP A 1 262 ? 122.699 107.196 171.750 1.00 88.52 262 ASP B CA 1
ATOM 741 C C . ASP A 1 262 ? 122.998 106.199 172.864 1.00 88.52 262 ASP B C 1
ATOM 742 O O . ASP A 1 262 ? 123.685 105.195 172.663 1.00 88.52 262 ASP B O 1
ATOM 747 N N . LEU A 1 263 ? 122.466 106.486 174.052 1.00 97.45 263 LEU B N 1
ATOM 748 C CA . LEU A 1 263 ? 122.575 105.593 175.201 1.00 97.45 263 LEU B CA 1
ATOM 749 C C . LEU A 1 263 ? 121.185 105.339 175.771 1.00 97.45 263 LEU B C 1
ATOM 750 O O . LEU A 1 263 ? 120.398 106.276 175.938 1.00 97.45 263 LEU B O 1
ATOM 755 N N . VAL A 1 264 ? 120.878 104.069 176.039 1.00 109.43 264 VAL B N 1
ATOM 756 C CA . VAL A 1 264 ? 119.535 103.663 176.446 1.00 109.43 264 VAL B CA 1
ATOM 757 C C . VAL A 1 264 ? 119.567 102.788 177.695 1.00 109.43 264 VAL B C 1
ATOM 758 O O . VAL A 1 264 ? 118.695 101.931 177.882 1.00 109.43 264 VAL B O 1
ATOM 762 N N . PHE A 1 265 ? 120.555 102.995 178.563 1.00 111.23 265 PHE B N 1
ATOM 763 C CA . PHE A 1 265 ? 120.737 102.098 179.711 1.00 111.23 265 PHE B CA 1
ATOM 764 C C . PHE A 1 265 ? 119.677 102.278 180.811 1.00 111.23 265 PHE B C 1
ATOM 765 O O . PHE A 1 265 ? 119.843 101.686 181.886 1.00 111.23 265 PHE B O 1
ATOM 773 N N . GLU A 1 266 ? 118.604 103.036 180.600 1.00 115.11 266 GLU B N 1
ATOM 774 C CA . GLU A 1 266 ? 117.651 103.343 181.660 1.00 115.11 266 GLU B CA 1
ATOM 775 C C . GLU A 1 266 ? 116.616 102.246 181.883 1.00 115.11 266 GLU B C 1
ATOM 776 O O . GLU A 1 266 ? 115.756 102.405 182.755 1.00 115.11 266 GLU B O 1
ATOM 782 N N . ASN A 1 267 ? 116.668 101.152 181.118 1.00 126.26 267 ASN B N 1
ATOM 783 C CA . ASN A 1 267 ? 115.649 100.112 181.242 1.00 126.26 267 ASN B CA 1
ATOM 784 C C . ASN A 1 267 ? 115.645 99.490 182.633 1.00 126.26 267 ASN B C 1
ATOM 785 O O . ASN A 1 267 ? 114.580 99.286 183.227 1.00 126.26 267 ASN B O 1
ATOM 790 N N . ASP A 1 268 ? 116.823 99.185 183.171 1.00 129.60 268 ASP B N 1
ATOM 791 C CA . ASP A 1 268 ? 116.935 98.530 184.467 1.00 129.60 268 ASP B CA 1
ATOM 792 C C . ASP A 1 268 ? 117.004 99.511 185.630 1.00 129.60 268 ASP B C 1
ATOM 793 O O . ASP A 1 268 ? 117.056 99.074 186.784 1.00 129.60 268 ASP B O 1
ATOM 798 N N . PHE A 1 269 ? 117.017 100.814 185.354 1.00 126.34 269 PHE B N 1
ATOM 799 C CA . PHE A 1 269 ? 117.069 101.878 186.353 1.00 126.34 269 PHE B CA 1
ATOM 800 C C . PHE A 1 269 ? 118.324 101.826 187.216 1.00 126.34 269 PHE B C 1
ATOM 801 O O . PHE A 1 269 ? 118.412 102.549 188.216 1.00 126.34 269 PHE B O 1
ATOM 809 N N . ASP A 1 270 ? 119.299 100.993 186.862 1.00 111.00 270 ASP B N 1
ATOM 810 C CA . ASP A 1 270 ? 120.536 100.913 187.624 1.00 111.00 270 ASP B CA 1
ATOM 811 C C . ASP A 1 270 ? 121.424 102.111 187.319 1.00 111.00 270 ASP B C 1
ATOM 812 O O . ASP A 1 270 ? 121.518 102.559 186.173 1.00 111.00 270 ASP B O 1
ATOM 817 N N . PHE A 1 271 ? 122.079 102.625 188.356 1.00 90.63 271 PHE B N 1
ATOM 818 C CA . PHE A 1 271 ? 122.921 103.805 188.220 1.00 90.63 271 PHE B CA 1
ATOM 819 C C . PHE A 1 271 ? 124.056 103.715 189.226 1.00 90.63 271 PHE B C 1
ATOM 820 O O . PHE A 1 271 ? 123.816 103.499 190.417 1.00 90.63 271 PHE B O 1
ATOM 828 N N . GLY A 1 272 ? 125.288 103.879 188.744 1.00 73.92 272 GLY B N 1
ATOM 829 C CA . GLY A 1 272 ? 126.457 103.762 189.587 1.00 73.92 272 GLY B CA 1
ATOM 830 C C . GLY A 1 272 ? 126.754 105.036 190.356 1.00 73.92 272 GLY B C 1
ATOM 831 O O . GLY A 1 272 ? 126.079 106.055 190.230 1.00 73.92 272 GLY B O 1
ATOM 832 N N . ASN A 1 273 ? 127.805 104.962 191.173 1.00 62.39 273 ASN B N 1
ATOM 833 C CA . ASN A 1 273 ? 128.245 106.096 191.983 1.00 62.39 273 ASN B CA 1
ATOM 834 C C . ASN A 1 273 ? 129.146 107.016 191.157 1.00 62.39 273 ASN B C 1
ATOM 835 O O . ASN A 1 273 ? 130.332 107.197 191.428 1.00 62.39 273 ASN B O 1
ATOM 840 N N . ASN A 1 274 ? 128.549 107.605 190.124 1.00 62.72 274 ASN B N 1
ATOM 841 C CA . ASN A 1 274 ? 129.280 108.438 189.182 1.00 62.72 274 ASN B CA 1
ATOM 842 C C . ASN A 1 274 ? 128.451 109.658 188.807 1.00 62.72 274 ASN B C 1
ATOM 843 O O . ASN A 1 274 ? 127.224 109.667 188.934 1.00 62.72 274 ASN B O 1
ATOM 848 N N . VAL A 1 275 ? 129.144 110.692 188.341 1.00 52.02 275 VAL B N 1
ATOM 849 C CA . VAL A 1 275 ? 128.542 111.977 188.008 1.00 52.02 275 VAL B CA 1
ATOM 850 C C . VAL A 1 275 ? 128.701 112.211 186.512 1.00 52.02 275 VAL B C 1
ATOM 851 O O . VAL A 1 275 ? 129.807 112.089 185.973 1.00 52.02 275 VAL B O 1
ATOM 855 N N . LEU A 1 276 ? 127.599 112.545 185.843 1.00 46.21 276 LEU B N 1
ATOM 856 C CA . LEU A 1 276 ? 127.595 112.811 184.411 1.00 46.21 276 LEU B CA 1
ATOM 857 C C . LEU A 1 276 ? 127.220 114.264 184.164 1.00 46.21 276 LEU B C 1
ATOM 858 O O . LEU A 1 276 ? 126.227 114.755 184.712 1.00 46.21 276 LEU B O 1
ATOM 863 N N . PHE A 1 277 ? 128.013 114.946 183.345 1.00 44.11 277 PHE B N 1
ATOM 864 C CA . PHE A 1 277 ? 127.762 116.332 182.982 1.00 44.11 277 PHE B CA 1
ATOM 865 C C . PHE A 1 277 ? 128.181 116.531 181.535 1.00 44.11 277 PHE B C 1
ATOM 866 O O . PHE A 1 277 ? 128.972 115.744 181.003 1.00 44.11 277 PHE B O 1
ATOM 874 N N . PRO A 1 278 ? 127.661 117.560 180.865 1.00 44.31 278 PRO B N 1
ATOM 875 C CA . PRO A 1 278 ? 128.074 117.815 179.481 1.00 44.31 278 PRO B CA 1
ATOM 876 C C . PRO A 1 278 ? 129.562 118.116 179.392 1.00 44.31 278 PRO B C 1
ATOM 877 O O . PRO A 1 278 ? 130.169 118.636 180.330 1.00 44.31 278 PRO B O 1
ATOM 881 N N . ASN A 1 279 ? 130.145 117.757 178.248 1.00 48.18 279 ASN B N 1
ATOM 882 C CA . ASN A 1 279 ? 131.561 117.874 177.894 1.00 48.18 279 ASN B CA 1
ATOM 883 C C . ASN A 1 279 ? 132.409 116.816 178.592 1.00 48.18 279 ASN B C 1
ATOM 884 O O . ASN A 1 279 ? 133.617 116.754 178.338 1.00 48.18 279 ASN B O 1
ATOM 889 N N . GLN A 1 280 ? 131.831 115.987 179.455 1.00 47.69 280 GLN B N 1
ATOM 890 C CA . GLN A 1 280 ? 132.587 114.912 180.080 1.00 47.69 280 GLN B CA 1
ATOM 891 C C . GLN A 1 280 ? 132.899 113.827 179.060 1.00 47.69 280 GLN B C 1
ATOM 892 O O . GLN A 1 280 ? 132.071 113.498 178.207 1.00 47.69 280 GLN B O 1
ATOM 898 N N . ILE A 1 281 ? 134.102 113.268 179.148 1.00 48.69 281 ILE B N 1
ATOM 899 C CA . ILE A 1 281 ? 134.541 112.195 178.264 1.00 48.69 281 ILE B CA 1
ATOM 900 C C . ILE A 1 281 ? 134.566 110.915 179.090 1.00 48.69 281 ILE B C 1
ATOM 901 O O . ILE A 1 281 ? 135.424 110.737 179.962 1.00 48.69 281 ILE B O 1
ATOM 906 N N . VAL A 1 282 ? 133.630 110.017 178.808 1.00 49.70 282 VAL B N 1
ATOM 907 C CA . VAL A 1 282 ? 133.444 108.809 179.592 1.00 49.70 282 VAL B CA 1
ATOM 908 C C . VAL A 1 282 ? 133.584 107.592 178.684 1.00 49.70 282 VAL B C 1
ATOM 909 O O . VAL A 1 282 ? 133.501 107.684 177.460 1.00 49.70 282 VAL B O 1
ATOM 913 N N . MET A 1 283 ? 133.793 106.437 179.307 1.00 53.56 283 MET B N 1
ATOM 914 C CA . MET A 1 283 ? 133.850 105.157 178.618 1.00 53.56 283 MET B CA 1
ATOM 915 C C . MET A 1 283 ? 132.594 104.368 178.950 1.00 53.56 283 MET B C 1
ATOM 916 O O . MET A 1 283 ? 132.208 104.272 180.119 1.00 53.56 283 MET B O 1
ATOM 921 N N . VAL A 1 284 ? 131.965 103.801 177.927 1.00 59.74 284 VAL B N 1
ATOM 922 C CA . VAL A 1 284 ? 130.777 102.978 178.107 1.00 59.74 284 VAL B CA 1
ATOM 923 C C . VAL A 1 284 ? 130.899 101.751 177.216 1.00 59.74 284 VAL B C 1
ATOM 924 O O . VAL A 1 284 ? 131.423 101.827 176.099 1.00 59.74 284 VAL B O 1
ATOM 928 N N . LYS A 1 285 ? 130.445 100.610 177.727 1.00 70.17 285 LYS B N 1
ATOM 929 C CA . LYS A 1 285 ? 130.392 99.377 176.960 1.00 70.17 285 LYS B CA 1
ATOM 930 C C . LYS A 1 285 ? 129.046 98.707 177.189 1.00 70.17 285 LYS B C 1
ATOM 931 O O . LYS A 1 285 ? 128.451 98.825 178.263 1.00 70.17 285 LYS B O 1
ATOM 937 N N . GLY A 1 286 ? 128.572 98.006 176.168 1.00 80.10 286 GLY B N 1
ATOM 938 C CA . GLY A 1 286 ? 127.280 97.359 176.264 1.00 80.10 286 GLY B CA 1
ATOM 939 C C . GLY A 1 286 ? 126.981 96.569 175.012 1.00 80.10 286 GLY B C 1
ATOM 940 O O . GLY A 1 286 ? 127.857 96.332 174.177 1.00 80.10 286 GLY B O 1
ATOM 941 N N . ILE A 1 287 ? 125.722 96.161 174.895 1.00 91.50 287 ILE B N 1
ATOM 942 C CA . ILE A 1 287 ? 125.278 95.367 173.758 1.00 91.50 287 ILE B CA 1
ATOM 943 C C . ILE A 1 287 ? 124.254 96.145 172.941 1.00 91.50 287 ILE B C 1
ATOM 944 O O . ILE A 1 287 ? 123.062 96.130 173.247 1.00 91.50 287 ILE B O 1
ATOM 949 N N . LEU A 1 294 ? 124.786 97.888 180.498 1.00 77.17 294 LEU B N 1
ATOM 950 C CA . LEU A 1 294 ? 125.754 98.930 180.181 1.00 77.17 294 LEU B CA 1
ATOM 951 C C . LEU A 1 294 ? 126.572 99.291 181.417 1.00 77.17 294 LEU B C 1
ATOM 952 O O . LEU A 1 294 ? 126.020 99.511 182.494 1.00 77.17 294 LEU B O 1
ATOM 957 N N . VAL A 1 295 ? 127.892 99.351 181.255 1.00 70.62 295 VAL B N 1
ATOM 958 C CA . VAL A 1 295 ? 128.812 99.647 182.346 1.00 70.62 295 VAL B CA 1
ATOM 959 C C . VAL A 1 295 ? 129.625 100.877 181.974 1.00 70.62 295 VAL B C 1
ATOM 960 O O . VAL A 1 295 ? 130.159 100.966 180.863 1.00 70.62 295 VAL B O 1
ATOM 964 N N . VAL A 1 296 ? 129.719 101.823 182.904 1.00 61.02 296 VAL B N 1
ATOM 965 C CA . VAL A 1 296 ? 130.389 103.096 182.673 1.00 61.02 296 VAL B CA 1
ATOM 966 C C . VAL A 1 296 ? 131.526 103.248 183.672 1.00 61.02 296 VAL B C 1
ATOM 967 O O . VAL A 1 296 ? 131.349 103.012 184.872 1.00 61.02 296 VAL B O 1
ATOM 971 N N . SER A 1 297 ? 132.695 103.641 183.170 1.00 56.84 297 SER B N 1
ATOM 972 C CA . SER A 1 297 ? 133.842 103.972 184.001 1.00 56.84 297 SER B CA 1
ATOM 973 C C . SER A 1 297 ? 134.213 105.427 183.760 1.00 56.84 297 SER B C 1
ATOM 974 O O . SER A 1 297 ? 133.957 105.977 182.686 1.00 56.84 297 SER B O 1
ATOM 977 N N . GLU A 1 298 ? 134.811 106.050 184.770 1.00 55.51 298 GLU B N 1
ATOM 978 C CA . GLU A 1 298 ? 134.997 107.496 184.781 1.00 55.51 298 GLU B CA 1
ATOM 979 C C . GLU A 1 298 ? 136.452 107.864 185.022 1.00 55.51 298 GLU B C 1
ATOM 980 O O . GLU A 1 298 ? 136.759 108.823 185.737 1.00 55.51 298 GLU B O 1
ATOM 986 N N . LEU A 1 299 ? 137.366 107.106 184.419 1.00 58.32 299 LEU B N 1
ATOM 987 C CA . LEU A 1 299 ? 138.794 107.417 184.407 1.00 58.32 299 LEU B CA 1
ATOM 988 C C . LEU A 1 299 ? 139.310 107.584 185.837 1.00 58.32 299 LEU B C 1
ATOM 989 O O . LEU A 1 299 ? 139.706 108.663 186.276 1.00 58.32 299 LEU B O 1
ATOM 994 N N . ILE A 1 300 ? 139.252 106.488 186.581 1.00 62.95 300 ILE B N 1
ATOM 995 C CA . ILE A 1 300 ? 139.610 106.513 187.993 1.00 62.95 300 ILE B CA 1
ATOM 996 C C . ILE A 1 300 ? 141.124 106.457 188.128 1.00 62.95 300 ILE B C 1
ATOM 997 O O . ILE A 1 300 ? 141.775 105.543 187.609 1.00 62.95 300 ILE B O 1
ATOM 1002 N N . THR A 1 301 ? 141.689 107.442 188.819 1.00 62.69 301 THR B N 1
ATOM 1003 C CA . THR A 1 301 ? 143.094 107.397 189.192 1.00 62.69 301 THR B CA 1
ATOM 1004 C C . THR A 1 301 ? 143.264 106.433 190.358 1.00 62.69 301 THR B C 1
ATOM 1005 O O . THR A 1 301 ? 142.466 106.444 191.301 1.00 62.69 301 THR B O 1
ATOM 1009 N N . ASP A 1 302 ? 144.289 105.585 190.284 1.00 72.82 302 ASP B N 1
ATOM 1010 C CA . ASP A 1 302 ? 144.505 104.582 191.319 1.00 72.82 302 ASP B CA 1
ATOM 1011 C C . ASP A 1 302 ? 144.704 105.243 192.678 1.00 72.82 302 ASP B C 1
ATOM 1012 O O . ASP A 1 302 ? 145.384 106.265 192.799 1.00 72.82 302 ASP B O 1
ATOM 1017 N N . HIS A 1 303 ? 144.102 104.646 193.704 1.00 75.59 303 HIS B N 1
ATOM 1018 C CA . HIS A 1 303 ? 144.091 105.240 195.031 1.00 75.59 303 HIS B CA 1
ATOM 1019 C C . HIS A 1 303 ? 145.487 105.233 195.645 1.00 75.59 303 HIS B C 1
ATOM 1020 O O . HIS A 1 303 ? 146.354 104.431 195.289 1.00 75.59 303 HIS B O 1
ATOM 1027 N N . ILE A 1 304 ? 145.694 106.150 196.584 1.00 68.80 304 ILE B N 1
ATOM 1028 C CA . ILE A 1 304 ? 146.970 106.274 197.273 1.00 68.80 304 ILE B CA 1
ATOM 1029 C C . ILE A 1 304 ? 147.187 105.091 198.209 1.00 68.80 304 ILE B C 1
ATOM 1030 O O . ILE A 1 304 ? 146.257 104.341 198.506 1.00 68.80 304 ILE B O 1
ATOM 1035 N N . SER A 1 323 ? 155.900 124.207 210.992 1.00 95.21 323 SER B N 1
ATOM 1036 C CA . SER A 1 323 ? 154.975 125.140 211.625 1.00 95.21 323 SER B CA 1
ATOM 1037 C C . SER A 1 323 ? 154.789 126.389 210.772 1.00 95.21 323 SER B C 1
ATOM 1038 O O . SER A 1 323 ? 155.723 127.168 210.585 1.00 95.21 323 SER B O 1
ATOM 1041 N N . GLN A 1 324 ? 153.576 126.576 210.256 1.00 94.50 324 GLN B N 1
ATOM 1042 C CA . GLN A 1 324 ? 153.280 127.712 209.395 1.00 94.50 324 GLN B CA 1
ATOM 1043 C C . GLN A 1 324 ? 151.779 127.962 209.410 1.00 94.50 324 GLN B C 1
ATOM 1044 O O . GLN A 1 324 ? 150.984 127.052 209.653 1.00 94.50 324 GLN B O 1
ATOM 1050 N N . LEU A 1 325 ? 151.404 129.214 209.149 1.00 87.64 325 LEU B N 1
ATOM 1051 C CA . LEU A 1 325 ? 150.009 129.627 209.092 1.00 87.64 325 LEU B CA 1
ATOM 1052 C C . LEU A 1 325 ? 149.784 130.495 207.861 1.00 87.64 325 LEU B C 1
ATOM 1053 O O . LEU A 1 325 ? 150.656 131.281 207.477 1.00 87.64 325 LEU B O 1
ATOM 1058 N N . ILE A 1 326 ? 148.613 130.345 207.242 1.00 78.40 326 ILE B N 1
ATOM 1059 C CA . ILE A 1 326 ? 148.263 131.071 206.028 1.00 78.40 326 ILE B CA 1
ATOM 1060 C C . ILE A 1 326 ? 146.927 131.768 206.244 1.00 78.40 326 ILE B C 1
ATOM 1061 O O . ILE A 1 326 ? 146.119 131.358 207.082 1.00 78.40 326 ILE B O 1
ATOM 1066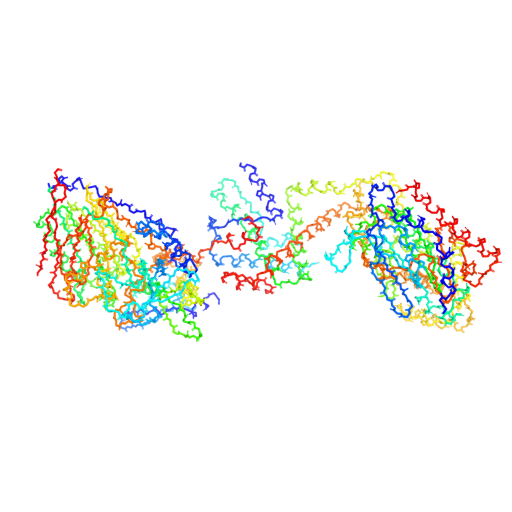 N N . MET A 1 327 ? 146.698 132.832 205.476 1.00 72.82 327 MET B N 1
ATOM 1067 C CA . MET A 1 327 ? 145.499 133.651 205.574 1.00 72.82 327 MET B CA 1
ATOM 1068 C C . MET A 1 327 ? 144.794 133.669 204.224 1.00 72.82 327 MET B C 1
ATOM 1069 O O . MET A 1 327 ? 145.423 133.914 203.190 1.00 72.82 327 MET B O 1
ATOM 1074 N N . VAL A 1 328 ? 143.488 133.412 204.236 1.00 57.78 328 VAL B N 1
ATOM 1075 C CA . VAL A 1 328 ? 142.678 133.348 203.025 1.00 57.78 328 VAL B CA 1
ATOM 1076 C C . VAL A 1 328 ? 141.478 134.268 203.191 1.00 57.78 328 VAL B C 1
ATOM 1077 O O . VAL A 1 328 ? 140.751 134.172 204.186 1.00 57.78 328 VAL B O 1
ATOM 1081 N N . ALA A 1 329 ? 141.262 135.146 202.214 1.00 52.87 329 ALA B N 1
ATOM 1082 C CA . ALA A 1 329 ? 140.132 136.063 202.229 1.00 52.87 329 ALA B CA 1
ATOM 1083 C C . ALA A 1 329 ? 139.510 136.120 200.844 1.00 52.87 329 ALA B C 1
ATOM 1084 O O . ALA A 1 329 ? 140.218 136.060 199.835 1.00 52.87 329 ALA B O 1
ATOM 1086 N N . ALA A 1 330 ? 138.186 136.239 200.798 1.00 45.84 330 ALA B N 1
ATOM 1087 C CA . ALA A 1 330 ? 137.438 136.259 199.550 1.00 45.84 330 ALA B CA 1
ATOM 1088 C C . ALA A 1 330 ? 136.668 137.565 199.422 1.00 45.84 330 ALA B C 1
ATOM 1089 O O . ALA A 1 330 ? 136.216 138.130 200.422 1.00 45.84 330 ALA B O 1
ATOM 1091 N N . GLY A 1 331 ? 136.526 138.046 198.188 1.00 46.46 331 GLY B N 1
ATOM 1092 C CA . GLY A 1 331 ? 135.742 139.229 197.930 1.00 46.46 331 GLY B CA 1
ATOM 1093 C C . GLY A 1 331 ? 134.268 138.915 197.797 1.00 46.46 331 GLY B C 1
ATOM 1094 O O . GLY A 1 331 ? 133.833 137.757 197.859 1.00 46.46 331 GLY B O 1
ATOM 1095 N N . PRO A 1 332 ? 133.460 139.969 197.597 1.00 61.78 332 PRO B N 1
ATOM 1096 C CA . PRO A 1 332 ? 133.839 141.382 197.482 1.00 61.78 332 PRO B CA 1
ATOM 1097 C C . PRO A 1 332 ? 134.206 142.016 198.816 1.00 61.78 332 PRO B C 1
ATOM 1098 O O . PRO A 1 332 ? 134.010 141.401 199.860 1.00 61.78 332 PRO B O 1
ATOM 1102 N N . PHE A 1 333 ? 134.736 143.236 198.775 1.00 43.99 333 PHE B N 1
ATOM 1103 C CA . PHE A 1 333 ? 135.195 143.930 199.968 1.00 43.99 333 PHE B CA 1
ATOM 1104 C C . PHE A 1 333 ? 134.378 145.172 200.293 1.00 43.99 333 PHE B C 1
ATOM 1105 O O . PHE A 1 333 ? 134.664 145.838 201.293 1.00 43.99 333 PHE B O 1
ATOM 1113 N N . SER A 1 334 ? 133.376 145.502 199.484 1.00 49.62 334 SER B N 1
ATOM 1114 C CA . SER A 1 334 ? 132.535 146.669 199.705 1.00 49.62 334 SER B CA 1
ATOM 1115 C C . SER A 1 334 ? 131.078 146.244 199.796 1.00 49.62 334 SER B C 1
ATOM 1116 O O . SER A 1 334 ? 130.624 145.383 199.037 1.00 49.62 334 SER B O 1
ATOM 1119 N N . THR A 1 335 ? 130.352 146.852 200.730 1.00 58.88 335 THR B N 1
ATOM 1120 C CA . THR A 1 335 ? 128.938 146.546 200.894 1.00 58.88 335 THR B CA 1
ATOM 1121 C C . THR A 1 335 ? 128.166 146.950 199.643 1.00 58.88 335 THR B C 1
ATOM 1122 O O . THR A 1 335 ? 128.491 147.944 198.988 1.00 58.88 335 THR B O 1
ATOM 1126 N N . VAL A 1 336 ? 127.150 146.152 199.301 1.00 58.18 336 VAL B N 1
ATOM 1127 C CA . VAL A 1 336 ? 126.304 146.458 198.155 1.00 58.18 336 VAL B CA 1
ATOM 1128 C C . VAL A 1 336 ? 125.709 147.850 198.316 1.00 58.18 336 VAL B C 1
ATOM 1129 O O . VAL A 1 336 ? 125.298 148.248 199.412 1.00 58.18 336 VAL B O 1
ATOM 1133 N N . MET A 1 337 ? 125.685 148.605 197.215 1.00 55.92 337 MET B N 1
ATOM 1134 C CA . MET A 1 337 ? 125.176 149.977 197.190 1.00 55.92 337 MET B CA 1
ATOM 1135 C C . MET A 1 337 ? 125.973 150.893 198.114 1.00 55.92 337 MET B C 1
ATOM 1136 O O . MET A 1 337 ? 125.452 151.890 198.618 1.00 55.92 337 MET B O 1
ATOM 1141 N N . SER A 1 338 ? 127.240 150.561 198.346 1.00 52.01 338 SER B N 1
ATOM 1142 C CA . SER A 1 338 ? 128.117 151.393 199.155 1.00 52.01 338 SER B CA 1
ATOM 1143 C C . SER A 1 338 ? 129.528 151.299 198.599 1.00 52.01 338 SER B C 1
ATOM 1144 O O . SER A 1 338 ? 129.890 150.311 197.955 1.00 52.01 338 SER B O 1
ATOM 1147 N N . THR A 1 339 ? 130.323 152.339 198.850 1.00 51.43 339 THR B N 1
ATOM 1148 C CA . THR A 1 339 ? 131.688 152.412 198.340 1.00 51.43 339 THR B CA 1
ATOM 1149 C C . THR A 1 339 ? 132.667 152.834 199.428 1.00 51.43 339 THR B C 1
ATOM 1150 O O . THR A 1 339 ? 133.604 153.592 199.165 1.00 51.43 339 THR B O 1
ATOM 1154 N N . GLN A 1 340 ? 132.468 152.356 200.655 1.00 53.50 340 GLN B N 1
ATOM 1155 C CA . GLN A 1 340 ? 133.366 152.707 201.747 1.00 53.50 340 GLN B CA 1
ATOM 1156 C C . GLN A 1 340 ? 134.474 151.685 201.957 1.00 53.50 340 GLN B C 1
ATOM 1157 O O . GLN A 1 340 ? 135.554 152.049 202.438 1.00 53.50 340 GLN B O 1
ATOM 1163 N N . TYR A 1 341 ? 134.232 150.422 201.602 1.00 50.90 341 TYR B N 1
ATOM 1164 C CA . TYR A 1 341 ? 135.224 149.354 201.740 1.00 50.90 341 TYR B CA 1
ATOM 1165 C C . TYR A 1 341 ? 135.717 149.234 203.180 1.00 50.90 341 TYR B C 1
ATOM 1166 O O . TYR A 1 341 ? 136.914 149.092 203.436 1.00 50.90 341 TYR B O 1
ATOM 1175 N N . THR A 1 342 ? 134.785 149.295 204.134 1.00 64.35 342 THR B N 1
ATOM 1176 C CA . THR A 1 342 ? 135.148 149.224 205.544 1.00 64.35 342 THR B CA 1
ATOM 1177 C C . THR A 1 342 ? 135.474 147.809 206.007 1.00 64.35 342 THR B C 1
ATOM 1178 O O . THR A 1 342 ? 136.221 147.649 206.978 1.00 64.35 342 THR B O 1
ATOM 1182 N N . SER A 1 343 ? 134.934 146.782 205.345 1.00 64.09 343 SER B N 1
ATOM 1183 C CA . SER A 1 343 ? 135.257 145.410 205.724 1.00 64.09 343 SER B CA 1
ATOM 1184 C C . SER A 1 343 ? 136.719 145.092 205.452 1.00 64.09 343 SER B C 1
ATOM 1185 O O . SER A 1 343 ? 137.318 144.261 206.142 1.00 64.09 343 SER B O 1
ATOM 1188 N N . PHE A 1 344 ? 137.298 145.726 204.435 1.00 66.40 344 PHE B N 1
ATOM 1189 C CA . PHE A 1 344 ? 138.730 145.614 204.198 1.00 66.40 344 PHE B CA 1
ATOM 1190 C C . PHE A 1 344 ? 139.508 145.995 205.452 1.00 66.40 344 PHE B C 1
ATOM 1191 O O . PHE A 1 344 ? 140.493 145.335 205.818 1.00 66.40 344 PHE B O 1
ATOM 1199 N N . ASP A 1 345 ? 139.040 147.031 206.154 1.00 74.29 345 ASP B N 1
ATOM 1200 C CA . ASP A 1 345 ? 139.721 147.503 207.354 1.00 74.29 345 ASP B CA 1
ATOM 1201 C C . ASP A 1 345 ? 139.748 146.434 208.440 1.00 74.29 345 ASP B C 1
ATOM 1202 O O . ASP A 1 345 ? 140.801 146.164 209.025 1.00 74.29 345 ASP B O 1
ATOM 1207 N N . ASN A 1 346 ? 138.604 145.805 208.724 1.00 84.33 346 ASN B N 1
ATOM 1208 C CA . ASN A 1 346 ? 138.591 144.817 209.801 1.00 84.33 346 ASN B CA 1
ATOM 1209 C C . ASN A 1 346 ? 139.262 143.512 209.383 1.00 84.33 346 ASN B C 1
ATOM 1210 O O . ASN A 1 346 ? 139.830 142.813 210.231 1.00 84.33 346 ASN B O 1
ATOM 1215 N N . ILE A 1 347 ? 139.220 143.175 208.091 1.00 76.98 347 ILE B N 1
ATOM 1216 C CA . ILE A 1 347 ? 139.962 142.012 207.613 1.00 76.98 347 ILE B CA 1
ATOM 1217 C C . ILE A 1 347 ? 141.451 142.202 207.872 1.00 76.98 347 ILE B C 1
ATOM 1218 O O . ILE A 1 347 ? 142.122 141.326 208.437 1.00 76.98 347 ILE B O 1
ATOM 1223 N N . LEU A 1 348 ? 141.987 143.367 207.498 1.00 82.21 348 LEU B N 1
ATOM 1224 C CA . LEU A 1 348 ? 143.395 143.620 207.789 1.00 82.21 348 LEU B CA 1
ATOM 1225 C C . LEU A 1 348 ? 143.648 143.772 209.283 1.00 82.21 348 LEU B C 1
ATOM 1226 O O . LEU A 1 348 ? 144.739 143.437 209.755 1.00 82.21 348 LEU B O 1
ATOM 1231 N N . HIS A 1 349 ? 142.666 144.265 210.039 1.00 87.20 349 HIS B N 1
ATOM 1232 C CA . HIS A 1 349 ? 142.804 144.326 211.491 1.00 87.20 349 HIS B CA 1
ATOM 1233 C C . HIS A 1 349 ? 143.046 142.940 212.069 1.00 87.20 349 HIS B C 1
ATOM 1234 O O . HIS A 1 349 ? 143.979 142.734 212.853 1.00 87.20 349 HIS B O 1
ATOM 1241 N N . VAL A 1 350 ? 142.225 141.970 211.667 1.00 89.44 350 VAL B N 1
ATOM 1242 C CA . VAL A 1 350 ? 142.408 140.596 212.128 1.00 89.44 350 VAL B CA 1
ATOM 1243 C C . VAL A 1 350 ? 143.751 140.051 211.656 1.00 89.44 350 VAL B C 1
ATOM 1244 O O . VAL A 1 350 ? 144.484 139.407 212.422 1.00 89.44 350 VAL B O 1
ATOM 1248 N N . ALA A 1 351 ? 144.097 140.307 210.391 1.00 84.30 351 ALA B N 1
ATOM 1249 C CA . ALA A 1 351 ? 145.332 139.758 209.839 1.00 84.30 351 ALA B CA 1
ATOM 1250 C C . ALA A 1 351 ? 146.557 140.260 210.596 1.00 84.30 351 ALA B C 1
ATOM 1251 O O . ALA A 1 351 ? 147.467 139.480 210.901 1.00 84.30 351 ALA B O 1
ATOM 1253 N N . LYS A 1 352 ? 146.603 141.556 210.909 1.00 93.50 352 LYS B N 1
ATOM 1254 C CA . LYS A 1 352 ? 147.738 142.095 211.647 1.00 93.50 352 LYS B CA 1
ATOM 1255 C C . LYS A 1 352 ? 147.627 141.863 213.147 1.00 93.50 352 LYS B C 1
ATOM 1256 O O . LYS A 1 352 ? 148.614 142.064 213.861 1.00 93.50 352 LYS B O 1
ATOM 1262 N N . THR A 1 353 ? 146.452 141.472 213.643 1.00 90.60 353 THR B N 1
ATOM 1263 C CA . THR A 1 353 ? 146.341 141.050 215.033 1.00 90.60 353 THR B CA 1
ATOM 1264 C C . THR A 1 353 ? 146.912 139.654 215.236 1.00 90.60 353 THR B C 1
ATOM 1265 O O . THR A 1 353 ? 147.565 139.388 216.251 1.00 90.60 353 THR B O 1
ATOM 1269 N N . LYS A 1 354 ? 146.684 138.754 214.281 1.00 87.33 354 LYS B N 1
ATOM 1270 C CA . LYS A 1 354 ? 147.121 137.373 214.432 1.00 87.33 354 LYS B CA 1
ATOM 1271 C C . LYS A 1 354 ? 148.516 137.112 213.876 1.00 87.33 354 LYS B C 1
ATOM 1272 O O . LYS A 1 354 ? 149.008 135.986 214.001 1.00 87.33 354 LYS B O 1
ATOM 1278 N N . LYS A 1 355 ? 149.160 138.119 213.284 1.00 96.47 355 LYS B N 1
ATOM 1279 C CA . LYS A 1 355 ? 150.540 138.014 212.801 1.00 96.47 355 LYS B CA 1
ATOM 1280 C C . LYS A 1 355 ? 150.714 136.834 211.848 1.00 96.47 355 LYS B C 1
ATOM 1281 O O . LYS A 1 355 ? 151.639 136.029 211.976 1.00 96.47 355 LYS B O 1
ATOM 1287 N N . VAL A 1 356 ? 149.802 136.729 210.882 1.00 86.34 356 VAL B N 1
ATOM 1288 C CA . VAL A 1 356 ? 149.909 135.673 209.885 1.00 86.34 356 VAL B CA 1
ATOM 1289 C C . VAL A 1 356 ? 151.110 135.943 208.985 1.00 86.34 356 VAL B C 1
ATOM 1290 O O . VAL A 1 356 ? 151.461 137.096 208.701 1.00 86.34 356 VAL B O 1
ATOM 1294 N N . SER A 1 357 ? 151.771 134.865 208.554 1.00 87.21 357 SER B N 1
ATOM 1295 C CA . SER A 1 357 ? 152.959 135.011 207.719 1.00 87.21 357 SER B CA 1
ATOM 1296 C C . SER A 1 357 ? 152.618 135.626 206.368 1.00 87.21 357 SER B C 1
ATOM 1297 O O . SER A 1 357 ? 153.325 136.518 205.887 1.00 87.21 357 SER B O 1
ATOM 1300 N N . THR A 1 358 ? 151.541 135.160 205.739 1.00 83.77 358 THR B N 1
ATOM 1301 C CA . THR A 1 358 ? 151.131 135.678 204.443 1.00 83.77 358 THR B CA 1
ATOM 1302 C C . THR A 1 358 ? 149.621 135.552 204.314 1.00 83.77 358 THR B C 1
ATOM 1303 O O . THR A 1 358 ? 148.987 134.726 204.976 1.00 83.77 358 THR B O 1
ATOM 1307 N N . LEU A 1 359 ? 149.051 136.382 203.446 1.00 74.79 359 LEU B N 1
ATOM 1308 C CA . LEU A 1 359 ? 147.616 136.396 203.218 1.00 74.79 359 LEU B CA 1
ATOM 1309 C C . LEU A 1 359 ? 147.333 136.371 201.725 1.00 74.79 359 LEU B C 1
ATOM 1310 O O . LEU A 1 359 ? 148.108 136.892 200.919 1.00 74.79 359 LEU B O 1
ATOM 1315 N N . ILE A 1 360 ? 146.211 135.757 201.366 1.00 60.66 360 ILE B N 1
ATOM 1316 C CA . ILE A 1 360 ? 145.774 135.653 199.981 1.00 60.66 360 ILE B CA 1
ATOM 1317 C C . ILE A 1 360 ? 144.456 136.397 199.839 1.00 60.66 360 ILE B C 1
ATOM 1318 O O . ILE A 1 360 ? 143.483 136.085 200.536 1.00 60.66 360 ILE B O 1
ATOM 1323 N N . LEU A 1 361 ? 144.427 137.376 198.943 1.00 49.19 361 LEU B N 1
ATOM 1324 C CA . LEU A 1 361 ? 143.217 138.113 198.614 1.00 49.19 361 LEU B CA 1
ATOM 1325 C C . LEU A 1 361 ? 142.741 137.668 197.242 1.00 49.19 361 LEU B C 1
ATOM 1326 O O . LEU A 1 361 ? 143.522 137.657 196.285 1.00 49.19 361 LEU B O 1
ATOM 1331 N N . LEU A 1 362 ? 141.469 137.299 197.145 1.00 35.11 362 LEU B N 1
ATOM 1332 C CA . LEU A 1 362 ? 140.933 136.805 195.888 1.00 35.11 362 LEU B CA 1
ATOM 1333 C C . LEU A 1 362 ? 139.483 137.237 195.755 1.00 35.11 362 LEU B C 1
ATOM 1334 O O . LEU A 1 362 ? 138.789 137.453 196.751 1.00 35.11 362 LEU B O 1
ATOM 1339 N N . GLY A 1 363 ? 139.033 137.358 194.510 1.00 24.50 363 GLY B N 1
ATOM 1340 C CA . GLY A 1 363 ? 137.682 137.774 194.226 1.00 24.50 363 GLY B CA 1
ATOM 1341 C C . GLY A 1 363 ? 137.623 139.167 193.636 1.00 24.50 363 GLY B C 1
ATOM 1342 O O . GLY A 1 363 ? 138.617 139.898 193.603 1.00 24.50 363 GLY B O 1
ATOM 1343 N N . PRO A 1 364 ? 136.449 139.553 193.143 1.00 24.11 364 PRO B N 1
ATOM 1344 C CA . PRO A 1 364 ? 136.301 140.886 192.549 1.00 24.11 364 PRO B CA 1
ATOM 1345 C C . PRO A 1 364 ? 136.575 141.985 193.562 1.00 24.11 364 PRO B C 1
ATOM 1346 O O . PRO A 1 364 ? 136.185 141.895 194.727 1.00 24.11 364 PRO B O 1
ATOM 1350 N N . PHE A 1 365 ? 137.258 143.034 193.104 1.00 27.02 365 PHE B N 1
ATOM 1351 C CA . PHE A 1 365 ? 137.462 144.238 193.903 1.00 27.02 365 PHE B CA 1
ATOM 1352 C C . PHE A 1 365 ? 136.514 145.350 193.468 1.00 27.02 365 PHE B C 1
ATOM 1353 O O . PHE A 1 365 ? 135.733 145.861 194.275 1.00 27.02 365 PHE B O 1
ATOM 1361 N N . LEU A 1 366 ? 136.570 145.729 192.193 1.00 33.55 366 LEU B N 1
ATOM 1362 C CA . LEU A 1 366 ? 135.629 146.666 191.589 1.00 33.55 366 LEU B CA 1
ATOM 1363 C C . LEU A 1 366 ? 134.807 145.879 190.579 1.00 33.55 366 LEU B C 1
ATOM 1364 O O . LEU A 1 366 ? 135.261 145.639 189.455 1.00 33.55 366 LEU B O 1
ATOM 1369 N N . ASP A 1 367 ? 133.607 145.476 190.974 1.00 36.65 367 ASP B N 1
ATOM 1370 C CA . ASP A 1 367 ? 132.779 144.604 190.157 1.00 36.65 367 ASP B CA 1
ATOM 1371 C C . ASP A 1 367 ? 131.697 145.405 189.447 1.00 36.65 367 ASP B C 1
ATOM 1372 O O . ASP A 1 367 ? 131.486 146.591 189.709 1.00 36.65 367 ASP B O 1
ATOM 1377 N N . ILE A 1 368 ? 131.007 144.727 188.534 1.00 38.88 368 ILE B N 1
ATOM 1378 C CA . ILE A 1 368 ? 129.978 145.350 187.712 1.00 38.88 368 ILE B CA 1
ATOM 1379 C C . ILE A 1 368 ? 128.657 145.315 188.467 1.00 38.88 368 ILE B C 1
ATOM 1380 O O . ILE A 1 368 ? 127.616 145.734 187.947 1.00 38.88 368 ILE B O 1
ATOM 1385 N N . LYS A 1 369 ? 128.690 144.830 189.706 1.00 41.01 369 LYS B N 1
ATOM 1386 C CA . LYS A 1 369 ? 127.498 144.740 190.535 1.00 41.01 369 LYS B CA 1
ATOM 1387 C C . LYS A 1 369 ? 127.421 145.832 191.593 1.00 41.01 369 LYS B C 1
ATOM 1388 O O . LYS A 1 369 ? 126.430 145.893 192.328 1.00 41.01 369 LYS B O 1
ATOM 1394 N N . ASN A 1 370 ? 128.427 146.686 191.695 1.00 51.54 370 ASN B N 1
ATOM 1395 C CA . ASN A 1 370 ? 128.406 147.756 192.686 1.00 51.54 370 ASN B CA 1
ATOM 1396 C C . ASN A 1 370 ? 128.692 149.129 192.099 1.00 51.54 370 ASN B C 1
ATOM 1397 O O . ASN A 1 370 ? 128.073 150.109 192.519 1.00 51.54 370 ASN B O 1
ATOM 1402 N N . GLU A 1 371 ? 129.612 149.228 191.138 1.00 54.09 371 GLU B N 1
ATOM 1403 C CA . GLU A 1 371 ? 129.989 150.510 190.559 1.00 54.09 371 GLU B CA 1
ATOM 1404 C C . GLU A 1 371 ? 129.100 150.933 189.398 1.00 54.09 371 GLU B C 1
ATOM 1405 O O . GLU A 1 371 ? 129.187 152.086 188.963 1.00 54.09 371 GLU B O 1
ATOM 1411 N N . ILE A 1 372 ? 128.263 150.035 188.878 1.00 57.03 372 ILE B N 1
ATOM 1412 C CA . ILE A 1 372 ? 127.307 150.434 187.851 1.00 57.03 372 ILE B CA 1
ATOM 1413 C C . ILE A 1 372 ? 126.286 151.405 188.428 1.00 57.03 372 ILE B C 1
ATOM 1414 O O . ILE A 1 372 ? 125.823 152.322 187.740 1.00 57.03 372 ILE B O 1
ATOM 1419 N N . LEU A 1 373 ? 125.915 151.218 189.698 1.00 63.76 373 LEU B N 1
ATOM 1420 C CA . LEU A 1 373 ? 124.957 152.118 190.331 1.00 63.76 373 LEU B CA 1
ATOM 1421 C C . LEU A 1 373 ? 125.556 153.503 190.547 1.00 63.76 373 LEU B C 1
ATOM 1422 O O . LEU A 1 373 ? 124.881 154.517 190.336 1.00 63.76 373 LEU B O 1
ATOM 1427 N N . LYS A 1 374 ? 126.821 153.566 190.969 1.00 62.54 374 LYS B N 1
ATOM 1428 C CA . LYS A 1 374 ? 127.448 154.857 191.237 1.00 62.54 374 LYS B CA 1
ATOM 1429 C C . LYS A 1 374 ? 127.769 155.602 189.945 1.00 62.54 374 LYS B C 1
ATOM 1430 O O . LYS A 1 374 ? 127.463 156.793 189.814 1.00 62.54 374 LYS B O 1
ATOM 1436 N N . ASP A 1 375 ? 128.377 154.912 188.978 1.00 53.95 375 ASP B N 1
ATOM 1437 C CA . ASP A 1 375 ? 128.796 155.511 187.708 1.00 53.95 375 ASP B CA 1
ATOM 1438 C C . ASP A 1 375 ? 129.639 156.763 187.941 1.00 53.95 375 ASP B C 1
ATOM 1439 O O . ASP A 1 375 ? 129.480 157.789 187.276 1.00 53.95 375 ASP B O 1
ATOM 1444 N N . GLY A 1 376 ? 130.542 156.669 188.899 1.00 61.68 376 GLY B N 1
ATOM 1445 C CA . GLY A 1 376 ? 131.383 157.788 189.275 1.00 61.68 376 GLY B CA 1
ATOM 1446 C C . GLY A 1 376 ? 131.876 157.627 190.695 1.00 61.68 376 GLY B C 1
ATOM 1447 O O . GLY A 1 376 ? 131.448 156.746 191.436 1.00 61.68 376 GLY B O 1
ATOM 1448 N N . SER A 1 377 ? 132.799 158.510 191.071 1.00 76.95 377 SER B N 1
ATOM 1449 C CA . SER A 1 377 ? 133.409 158.467 192.395 1.00 76.95 377 SER B CA 1
ATOM 1450 C C . SER A 1 377 ? 133.396 159.861 192.999 1.00 76.95 377 SER B C 1
ATOM 1451 O O . SER A 1 377 ? 133.922 160.804 192.400 1.00 76.95 377 SER B O 1
ATOM 1454 N N . ILE A 1 378 ? 132.798 159.987 194.180 1.00 92.25 378 ILE B N 1
ATOM 1455 C CA . ILE A 1 378 ? 132.759 161.239 194.925 1.00 92.25 378 ILE B CA 1
ATOM 1456 C C . ILE A 1 378 ? 133.165 160.946 196.362 1.00 92.25 378 ILE B C 1
ATOM 1457 O O . ILE A 1 378 ? 132.725 159.952 196.950 1.00 92.25 378 ILE B O 1
ATOM 1462 N N . ILE A 1 379 ? 134.008 161.811 196.926 1.00 104.48 379 ILE B N 1
ATOM 1463 C CA . ILE A 1 379 ? 134.569 161.609 198.253 1.00 104.48 379 ILE B CA 1
ATOM 1464 C C . ILE A 1 379 ? 134.218 162.814 199.118 1.00 104.48 379 ILE B C 1
ATOM 1465 O O . ILE A 1 379 ? 133.778 163.855 198.626 1.00 104.48 379 ILE B O 1
ATOM 1470 N N . ILE A 1 380 ? 134.415 162.653 200.430 1.00 111.61 380 ILE B N 1
ATOM 1471 C CA . ILE A 1 380 ? 134.025 163.682 201.390 1.00 111.61 380 ILE B CA 1
ATOM 1472 C C . ILE A 1 380 ? 134.807 164.972 201.175 1.00 111.61 380 ILE B C 1
ATOM 1473 O O . ILE A 1 380 ? 134.263 166.071 201.343 1.00 111.61 380 ILE B O 1
ATOM 1478 N N . ASN A 1 381 ? 136.079 164.872 200.791 1.00 115.62 381 ASN B N 1
ATOM 1479 C CA . ASN A 1 381 ? 136.926 166.044 200.616 1.00 115.62 381 ASN B CA 1
ATOM 1480 C C . ASN A 1 381 ? 136.799 166.661 199.227 1.00 115.62 381 ASN B C 1
ATOM 1481 O O . ASN A 1 381 ? 137.723 167.352 198.780 1.00 115.62 381 ASN B O 1
ATOM 1486 N N . SER A 1 382 ? 135.679 166.424 198.541 1.00 107.89 382 SER B N 1
ATOM 1487 C CA . SER A 1 382 ? 135.374 167.040 197.249 1.00 107.89 382 SER B CA 1
ATOM 1488 C C . SER A 1 382 ? 136.451 166.716 196.210 1.00 107.89 382 SER B C 1
ATOM 1489 O O . SER A 1 382 ? 137.150 167.593 195.699 1.00 107.89 382 SER B O 1
ATOM 1492 N N . LYS A 1 383 ? 136.573 165.426 195.908 1.00 89.88 383 LYS B N 1
ATOM 1493 C CA . LYS A 1 383 ? 137.506 164.954 194.896 1.00 89.88 383 LYS B CA 1
ATOM 1494 C C . LYS A 1 383 ? 136.820 163.901 194.039 1.00 89.88 383 LYS B C 1
ATOM 1495 O O . LYS A 1 383 ? 135.981 163.136 194.521 1.00 89.88 383 LYS B O 1
ATOM 1501 N N . GLU A 1 384 ? 137.183 163.873 192.761 1.00 84.34 384 GLU B N 1
ATOM 1502 C CA . GLU A 1 384 ? 136.669 162.897 191.811 1.00 84.34 384 GLU B CA 1
ATOM 1503 C C . GLU A 1 384 ? 137.758 161.876 191.511 1.00 84.34 384 GLU B C 1
ATOM 1504 O O . GLU A 1 384 ? 138.887 162.248 191.173 1.00 84.34 384 GLU B O 1
ATOM 1510 N N . TYR A 1 385 ? 137.416 160.597 191.634 1.00 69.62 385 TYR B N 1
ATOM 1511 C CA . TYR A 1 385 ? 138.362 159.508 191.457 1.00 69.62 385 TYR B CA 1
ATOM 1512 C C . TYR A 1 385 ? 137.949 158.646 190.273 1.00 69.62 385 TYR B C 1
ATOM 1513 O O . TYR A 1 385 ? 136.777 158.611 189.887 1.00 69.62 385 TYR B O 1
ATOM 1522 N N . THR A 1 386 ? 138.925 157.954 189.697 1.00 48.39 386 THR B N 1
ATOM 1523 C CA . THR A 1 386 ? 138.682 156.988 188.639 1.00 48.39 386 THR B CA 1
ATOM 1524 C C . THR A 1 386 ? 139.023 155.592 189.143 1.00 48.39 386 THR B C 1
ATOM 1525 O O . THR A 1 386 ? 139.489 155.409 190.271 1.00 48.39 386 THR B O 1
ATOM 1529 N N . PHE A 1 387 ? 138.780 154.598 188.286 1.00 37.37 387 PHE B N 1
ATOM 1530 C CA . PHE A 1 387 ? 138.949 153.205 188.688 1.00 37.37 387 PHE B CA 1
ATOM 1531 C C . PHE A 1 387 ? 140.378 152.928 189.139 1.00 37.37 387 PHE B C 1
ATOM 1532 O O . PHE A 1 387 ? 140.606 152.372 190.223 1.00 37.37 387 PHE B O 1
ATOM 1540 N N . GLU A 1 388 ? 141.358 153.318 188.320 1.00 49.69 388 GLU B N 1
ATOM 1541 C CA . GLU A 1 388 ? 142.746 152.999 188.633 1.00 49.69 388 GLU B CA 1
ATOM 1542 C C . GLU A 1 388 ? 143.198 153.688 189.916 1.00 49.69 388 GLU B C 1
ATOM 1543 O O . GLU A 1 388 ? 143.884 153.077 190.741 1.00 49.69 388 GLU B O 1
ATOM 1549 N N . GLN A 1 389 ? 142.809 154.950 190.113 1.00 52.20 389 GLN B N 1
ATOM 1550 C CA . GLN A 1 389 ? 143.180 155.646 191.340 1.00 52.20 389 GLN B CA 1
ATOM 1551 C C . GLN A 1 389 ? 142.532 155.001 192.556 1.00 52.20 389 GLN B C 1
ATOM 1552 O O . GLN A 1 389 ? 143.138 154.937 193.632 1.00 52.20 389 GLN B O 1
ATOM 1558 N N . LEU A 1 390 ? 141.297 154.520 192.408 1.00 51.40 390 LEU B N 1
ATOM 1559 C CA . LEU A 1 390 ? 140.640 153.818 193.504 1.00 51.40 390 LEU B CA 1
ATOM 1560 C C . LEU A 1 390 ? 141.402 152.550 193.871 1.00 51.40 390 LEU B C 1
ATOM 1561 O O . LEU A 1 390 ? 141.616 152.255 195.055 1.00 51.40 390 LEU B O 1
ATOM 1566 N N . GLN A 1 391 ? 141.828 151.788 192.860 1.00 49.74 391 GLN B N 1
ATOM 1567 C CA . GLN A 1 391 ? 142.607 150.582 193.129 1.00 49.74 391 GLN B CA 1
ATOM 1568 C C . GLN A 1 391 ? 143.942 150.918 193.783 1.00 49.74 391 GLN B C 1
ATOM 1569 O O . GLN A 1 391 ? 144.386 150.218 194.704 1.00 49.74 391 GLN B O 1
ATOM 1575 N N . ASN A 1 392 ? 144.601 151.983 193.317 1.00 64.52 392 ASN B N 1
ATOM 1576 C CA . ASN A 1 392 ? 145.848 152.401 193.949 1.00 64.52 392 ASN B CA 1
ATOM 1577 C C . ASN A 1 392 ? 145.632 152.789 195.403 1.00 64.52 392 ASN B C 1
ATOM 1578 O O . ASN A 1 392 ? 146.455 152.452 196.258 1.00 64.52 392 ASN B O 1
ATOM 1583 N N . SER A 1 393 ? 144.539 153.491 195.705 1.00 63.36 393 SER B N 1
ATOM 1584 C CA . SER A 1 393 ? 144.255 153.857 197.089 1.00 63.36 393 SER B CA 1
ATOM 1585 C C . SER A 1 393 ? 144.030 152.619 197.948 1.00 63.36 393 SER B C 1
ATOM 1586 O O . SER A 1 393 ? 144.561 152.514 199.060 1.00 63.36 393 SER B O 1
ATOM 1589 N N . LEU A 1 394 ? 143.248 151.661 197.440 1.00 59.40 394 LEU B N 1
ATOM 1590 C CA . LEU A 1 394 ? 143.002 150.437 198.199 1.00 59.40 394 LEU B CA 1
ATOM 1591 C C . LEU A 1 394 ? 144.298 149.685 198.475 1.00 59.40 394 LEU B C 1
ATOM 1592 O O . LEU A 1 394 ? 144.540 149.235 199.603 1.00 59.40 394 LEU B O 1
ATOM 1597 N N . PHE A 1 395 ? 145.155 149.550 197.464 1.00 62.44 395 PHE B N 1
ATOM 1598 C CA . PHE A 1 395 ? 146.367 148.767 197.663 1.00 62.44 395 PHE B CA 1
ATOM 1599 C C . PHE A 1 395 ? 147.401 149.515 198.495 1.00 62.44 395 PHE B C 1
ATOM 1600 O O . PHE A 1 395 ? 148.172 148.884 199.228 1.00 62.44 395 PHE B O 1
ATOM 1608 N N . GLU A 1 396 ? 147.427 150.847 198.415 1.00 76.75 396 GLU B N 1
ATOM 1609 C CA . GLU A 1 396 ? 148.256 151.620 199.331 1.00 76.75 396 GLU B CA 1
ATOM 1610 C C . GLU A 1 396 ? 147.790 151.439 200.766 1.00 76.75 396 GLU B C 1
ATOM 1611 O O . GLU A 1 396 ? 148.611 151.310 201.680 1.00 76.75 396 GLU B O 1
ATOM 1617 N N . LYS A 1 397 ? 146.473 151.422 200.984 1.00 77.94 397 LYS B N 1
ATOM 1618 C CA . LYS A 1 397 ? 145.955 151.132 202.316 1.00 77.94 397 LYS B CA 1
ATOM 1619 C C . LYS A 1 397 ? 146.411 149.758 202.783 1.00 77.94 397 LYS B C 1
ATOM 1620 O O . LYS A 1 397 ? 146.857 149.592 203.924 1.00 77.94 397 LYS B O 1
ATOM 1626 N N . ALA A 1 398 ? 146.320 148.761 201.900 1.00 83.29 398 ALA B N 1
ATOM 1627 C CA . ALA A 1 398 ? 146.740 147.409 202.262 1.00 83.29 398 ALA B CA 1
ATOM 1628 C C . ALA A 1 398 ? 148.209 147.371 202.664 1.00 83.29 398 ALA B C 1
ATOM 1629 O O . ALA A 1 398 ? 148.558 146.842 203.728 1.00 83.29 398 ALA B O 1
ATOM 1631 N N . VAL A 1 399 ? 149.082 147.937 201.831 1.00 95.32 399 VAL B N 1
ATOM 1632 C CA . VAL A 1 399 ? 150.512 147.855 202.105 1.00 95.32 399 VAL B CA 1
ATOM 1633 C C . VAL A 1 399 ? 150.895 148.684 203.329 1.00 95.32 399 VAL B C 1
ATOM 1634 O O . VAL A 1 399 ? 151.791 148.293 204.085 1.00 95.32 399 VAL B O 1
ATOM 1638 N N . LYS A 1 400 ? 150.235 149.823 203.562 1.00 100.39 400 LYS B N 1
ATOM 1639 C CA . LYS A 1 400 ? 150.579 150.632 204.724 1.00 100.39 400 LYS B CA 1
ATOM 1640 C C . LYS A 1 400 ? 150.040 150.032 206.015 1.00 100.39 400 LYS B C 1
ATOM 1641 O O . LYS A 1 400 ? 150.641 150.228 207.078 1.00 100.39 400 LYS B O 1
ATOM 1647 N N . GLU A 1 401 ? 148.921 149.305 205.955 1.00 101.18 401 GLU B N 1
ATOM 1648 C CA . GLU A 1 401 ? 148.442 148.618 207.148 1.00 101.18 401 GLU B CA 1
ATOM 1649 C C . GLU A 1 401 ? 149.292 147.392 207.451 1.00 101.18 401 GLU B C 1
ATOM 1650 O O . GLU A 1 401 ? 149.548 147.082 208.620 1.00 101.18 401 GLU B O 1
ATOM 1656 N N . LEU A 1 402 ? 149.737 146.680 206.416 1.00 98.63 402 LEU B N 1
ATOM 1657 C CA . LEU A 1 402 ? 150.584 145.513 206.620 1.00 98.63 402 LEU B CA 1
ATOM 1658 C C . LEU A 1 402 ? 152.064 145.858 206.724 1.00 98.63 402 LEU B C 1
ATOM 1659 O O . LEU A 1 402 ? 152.853 145.001 207.139 1.00 98.63 402 LEU B O 1
ATOM 1664 N N . GLU A 1 403 ? 152.456 147.080 206.360 1.00 107.87 403 GLU B N 1
ATOM 1665 C CA . GLU A 1 403 ? 153.841 147.550 206.423 1.00 107.87 403 GLU B CA 1
ATOM 1666 C C . GLU A 1 403 ? 154.803 146.649 205.656 1.00 107.87 403 GLU B C 1
ATOM 1667 O O . GLU A 1 403 ? 156.008 146.647 205.931 1.00 107.87 403 GLU B O 1
ATOM 1673 N N . GLY A 1 404 ? 154.298 145.881 204.694 1.00 102.76 404 GLY B N 1
ATOM 1674 C CA . GLY A 1 404 ? 155.144 144.978 203.941 1.00 102.76 404 GLY B CA 1
ATOM 1675 C C . GLY A 1 404 ? 155.743 143.852 204.747 1.00 102.76 404 GLY B C 1
ATOM 1676 O O . GLY A 1 404 ? 156.666 143.186 204.272 1.00 102.76 404 GLY B O 1
ATOM 1677 N N . LYS A 1 405 ? 155.243 143.616 205.962 1.00 101.03 405 LYS B N 1
ATOM 1678 C CA . LYS A 1 405 ? 155.777 142.545 206.793 1.00 101.03 405 LYS B CA 1
ATOM 1679 C C . LYS A 1 405 ? 155.304 141.173 206.338 1.00 101.03 405 LYS B C 1
ATOM 1680 O O . LYS A 1 405 ? 155.920 140.166 206.702 1.00 101.03 405 LYS B O 1
ATOM 1686 N N . THR A 1 406 ? 154.231 141.111 205.552 1.00 93.54 406 THR B N 1
ATOM 1687 C CA . THR A 1 406 ? 153.652 139.856 205.102 1.00 93.54 406 THR B CA 1
ATOM 1688 C C . THR A 1 406 ? 153.508 139.877 203.589 1.00 93.54 406 THR B C 1
ATOM 1689 O O . THR A 1 406 ? 153.350 140.939 202.980 1.00 93.54 406 THR B O 1
ATOM 1693 N N . GLN A 1 407 ? 153.571 138.695 202.985 1.00 91.25 407 GLN B N 1
ATOM 1694 C CA . GLN A 1 407 ? 153.367 138.569 201.551 1.00 91.25 407 GLN B CA 1
ATOM 1695 C C . GLN A 1 407 ? 151.879 138.516 201.227 1.00 91.25 407 GLN B C 1
ATOM 1696 O O . GLN A 1 407 ? 151.069 138.001 202.004 1.00 91.25 407 GLN B O 1
ATOM 1702 N N . ILE A 1 408 ? 151.522 139.056 200.064 1.00 75.54 408 ILE B N 1
ATOM 1703 C CA . ILE A 1 408 ? 150.134 139.156 199.635 1.00 75.54 408 ILE B CA 1
ATOM 1704 C C . ILE A 1 408 ? 150.000 138.513 198.263 1.00 75.54 408 ILE B C 1
ATOM 1705 O O . ILE A 1 408 ? 150.855 138.703 197.391 1.00 75.54 408 ILE B O 1
ATOM 1710 N N . ILE A 1 409 ? 148.928 137.748 198.075 1.00 61.40 409 ILE B N 1
ATOM 1711 C CA . ILE A 1 409 ? 148.618 137.106 196.803 1.00 61.40 409 ILE B CA 1
ATOM 1712 C C . ILE A 1 409 ? 147.261 137.606 196.332 1.00 61.40 409 ILE B C 1
ATOM 1713 O O . ILE A 1 409 ? 146.278 137.542 197.080 1.00 61.40 409 ILE B O 1
ATOM 1718 N N . ILE A 1 410 ? 147.208 138.099 195.097 1.00 45.65 410 ILE B N 1
ATOM 1719 C CA . ILE A 1 410 ? 145.992 138.646 194.508 1.00 45.65 410 ILE B CA 1
ATOM 1720 C C . ILE A 1 410 ? 145.615 137.797 193.306 1.00 45.65 410 ILE B C 1
ATOM 1721 O O . ILE A 1 410 ? 146.459 137.516 192.449 1.00 45.65 410 ILE B O 1
ATOM 1726 N N . VAL A 1 411 ? 144.347 137.388 193.245 1.00 33.64 411 VAL B N 1
ATOM 1727 C CA . VAL A 1 411 ? 143.825 136.609 192.135 1.00 33.64 411 VAL B CA 1
ATOM 1728 C C . VAL A 1 411 ? 142.601 137.330 191.578 1.00 33.64 411 VAL B C 1
ATOM 1729 O O . VAL A 1 411 ? 141.599 137.470 192.284 1.00 33.64 411 VAL B O 1
ATOM 1733 N N . PRO A 1 412 ? 142.631 137.802 190.339 1.00 38.08 412 PRO B N 1
ATOM 1734 C CA . PRO A 1 412 ? 141.465 138.487 189.776 1.00 38.08 412 PRO B CA 1
ATOM 1735 C C . PRO A 1 412 ? 140.374 137.509 189.368 1.00 38.08 412 PRO B C 1
ATOM 1736 O O . PRO A 1 412 ? 140.599 136.309 189.204 1.00 38.08 412 PRO B O 1
ATOM 1740 N N . SER A 1 413 ? 139.172 138.053 189.199 1.00 34.09 413 SER B N 1
ATOM 1741 C CA . SER A 1 413 ? 138.013 137.282 188.780 1.00 34.09 413 SER B CA 1
ATOM 1742 C C . SER A 1 413 ? 137.370 137.947 187.572 1.00 34.09 413 SER B C 1
ATOM 1743 O O . SER A 1 413 ? 137.723 139.064 187.187 1.00 34.09 413 SER B O 1
ATOM 1746 N N . THR A 1 414 ? 136.411 137.237 186.973 1.00 37.37 414 THR B N 1
ATOM 1747 C CA . THR A 1 414 ? 135.779 137.726 185.752 1.00 37.37 414 THR B CA 1
ATOM 1748 C C . THR A 1 414 ? 134.991 139.006 185.997 1.00 37.37 414 THR B C 1
ATOM 1749 O O . THR A 1 414 ? 135.057 139.947 185.198 1.00 37.37 414 THR B O 1
ATOM 1753 N N . ARG A 1 415 ? 134.240 139.064 187.097 1.00 32.42 415 ARG B N 1
ATOM 1754 C CA . ARG A 1 415 ? 133.350 140.194 187.325 1.00 32.42 415 ARG B CA 1
ATOM 1755 C C . ARG A 1 415 ? 134.094 141.478 187.658 1.00 32.42 415 ARG B C 1
ATOM 1756 O O . ARG A 1 415 ? 133.453 142.529 187.756 1.00 32.42 415 ARG B O 1
ATOM 1764 N N . ASP A 1 416 ? 135.410 141.422 187.848 1.00 36.22 416 ASP B N 1
ATOM 1765 C CA . ASP A 1 416 ? 136.184 142.642 188.014 1.00 36.22 416 ASP B CA 1
ATOM 1766 C C . ASP A 1 416 ? 136.012 143.532 186.789 1.00 36.22 416 ASP B C 1
ATOM 1767 O O . ASP A 1 416 ? 135.992 143.056 185.651 1.00 36.22 416 ASP B O 1
ATOM 1772 N N . ILE A 1 417 ? 135.880 144.838 187.030 1.00 35.72 417 ILE B N 1
ATOM 1773 C CA . ILE A 1 417 ? 135.550 145.759 185.949 1.00 35.72 417 ILE B CA 1
ATOM 1774 C C . ILE A 1 417 ? 136.776 146.182 185.152 1.00 35.72 417 ILE B C 1
ATOM 1775 O O . ILE A 1 417 ? 136.637 146.635 184.010 1.00 35.72 417 ILE B O 1
ATOM 1780 N N . LEU A 1 418 ? 137.977 146.040 185.714 1.00 39.07 418 LEU B N 1
ATOM 1781 C CA . LEU A 1 418 ? 139.177 146.470 185.009 1.00 39.07 418 LEU B CA 1
ATOM 1782 C C . LEU A 1 418 ? 139.733 145.383 184.097 1.00 39.07 418 LEU B C 1
ATOM 1783 O O . LEU A 1 418 ? 140.324 145.697 183.058 1.00 39.07 418 LEU B O 1
ATOM 1788 N N . SER A 1 419 ? 139.552 144.114 184.456 1.00 43.05 419 SER B N 1
ATOM 1789 C CA . SER A 1 419 ? 140.051 142.998 183.658 1.00 43.05 419 SER B CA 1
ATOM 1790 C C . SER A 1 419 ? 138.981 142.593 182.650 1.00 43.05 419 SER B C 1
ATOM 1791 O O . SER A 1 419 ? 137.978 141.970 183.012 1.00 43.05 419 SER B O 1
ATOM 1794 N N . THR A 1 420 ? 139.201 142.942 181.383 1.00 49.13 420 THR B N 1
ATOM 1795 C CA . THR A 1 420 ? 138.222 142.670 180.340 1.00 49.13 420 THR B CA 1
ATOM 1796 C C . THR A 1 420 ? 138.328 141.261 179.773 1.00 49.13 420 THR B C 1
ATOM 1797 O O . THR A 1 420 ? 137.432 140.838 179.036 1.00 49.13 420 THR B O 1
ATOM 1801 N N . ASP A 1 421 ? 139.389 140.528 180.100 1.00 48.67 421 ASP B N 1
ATOM 1802 C CA . ASP A 1 421 ? 139.637 139.237 179.477 1.00 48.67 421 ASP B CA 1
ATOM 1803 C C . ASP A 1 421 ? 138.595 138.209 179.920 1.00 48.67 421 ASP B C 1
ATOM 1804 O O . ASP A 1 421 ? 137.793 138.439 180.829 1.00 48.67 421 ASP B O 1
ATOM 1809 N N . SER A 1 422 ? 138.614 137.056 179.255 1.00 35.00 422 SER B N 1
ATOM 1810 C CA . SER A 1 422 ? 137.695 135.969 179.566 1.00 35.00 422 SER B CA 1
ATOM 1811 C C . SER A 1 422 ? 138.195 135.227 180.804 1.00 35.00 422 SER B C 1
ATOM 1812 O O . SER A 1 422 ? 139.074 135.704 181.526 1.00 35.00 422 SER B O 1
ATOM 1815 N N . ILE A 1 423 ? 137.625 134.046 181.077 1.00 31.47 423 ILE B N 1
ATOM 1816 C CA . ILE A 1 423 ? 137.952 133.342 182.321 1.00 31.47 423 ILE B CA 1
ATOM 1817 C C . ILE A 1 423 ? 139.435 133.014 182.443 1.00 31.47 423 ILE B C 1
ATOM 1818 O O . ILE A 1 423 ? 139.974 133.144 183.550 1.00 31.47 423 ILE B O 1
ATOM 1823 N N . PRO A 1 424 ? 140.196 132.592 181.348 1.00 26.71 424 PRO B N 1
ATOM 1824 C CA . PRO A 1 424 ? 141.635 132.363 181.522 1.00 26.71 424 PRO B CA 1
ATOM 1825 C C . PRO A 1 424 ? 142.437 133.662 181.484 1.00 26.71 424 PRO B C 1
ATOM 1826 O O . PRO A 1 424 ? 143.472 133.756 180.824 1.00 26.71 424 PRO B O 1
ATOM 1830 N N . GLN A 1 425 ? 141.951 134.671 182.203 1.00 33.92 425 GLN B N 1
ATOM 1831 C CA . GLN A 1 425 ? 142.605 135.967 182.242 1.00 33.92 425 GLN B CA 1
ATOM 1832 C C . GLN A 1 425 ? 143.929 135.866 182.991 1.00 33.92 425 GLN B C 1
ATOM 1833 O O . GLN A 1 425 ? 144.255 134.846 183.601 1.00 33.92 425 GLN B O 1
ATOM 1839 N N . MET A 1 426 ? 144.699 136.949 182.945 1.00 40.59 426 MET B N 1
ATOM 1840 C CA . MET A 1 426 ? 146.041 136.899 183.499 1.00 40.59 426 MET B CA 1
ATOM 1841 C C . MET A 1 426 ? 146.497 138.292 183.898 1.00 40.59 426 MET B C 1
ATOM 1842 O O . MET A 1 426 ? 146.139 139.286 183.261 1.00 40.59 426 MET B O 1
ATOM 1847 N N . SER A 1 427 ? 147.288 138.340 184.967 1.00 49.68 427 SER B N 1
ATOM 1848 C CA . SER A 1 427 ? 148.111 139.494 185.318 1.00 49.68 427 SER B CA 1
ATOM 1849 C C . SER A 1 427 ? 147.294 140.782 185.402 1.00 49.68 427 SER B C 1
ATOM 1850 O O . SER A 1 427 ? 147.453 141.705 184.603 1.00 49.68 427 SER B O 1
ATOM 1853 N N . LEU A 1 428 ? 146.398 140.830 186.386 1.00 57.34 428 LEU B N 1
ATOM 1854 C CA . LEU A 1 428 ? 145.763 142.099 186.715 1.00 57.34 428 LEU B CA 1
ATOM 1855 C C . LEU A 1 428 ? 146.855 143.043 187.200 1.00 57.34 428 LEU B C 1
ATOM 1856 O O . LEU A 1 428 ? 147.389 142.866 188.298 1.00 57.34 428 LEU B O 1
ATOM 1861 N N . GLU A 1 429 ? 147.202 144.035 186.382 1.00 68.90 429 GLU B N 1
ATOM 1862 C CA . GLU A 1 429 ? 148.388 144.843 186.637 1.00 68.90 429 GLU B CA 1
ATOM 1863 C C . GLU A 1 429 ? 148.221 145.641 187.923 1.00 68.90 429 GLU B C 1
ATOM 1864 O O . GLU A 1 429 ? 147.165 146.234 188.166 1.00 68.90 429 GLU B O 1
ATOM 1870 N N . ILE A 1 430 ? 149.262 145.648 188.743 1.00 77.55 430 ILE B N 1
ATOM 1871 C CA . ILE A 1 430 ? 149.238 146.322 190.033 1.00 77.55 430 ILE B CA 1
ATOM 1872 C C . ILE A 1 430 ? 150.164 147.526 189.983 1.00 77.55 430 ILE B C 1
ATOM 1873 O O . ILE A 1 430 ? 151.354 147.395 189.671 1.00 77.55 430 ILE B O 1
ATOM 1878 N N . LYS A 1 431 ? 149.624 148.699 190.295 1.00 80.74 431 LYS B N 1
ATOM 1879 C CA . LYS A 1 431 ? 150.414 149.912 190.445 1.00 80.74 431 LYS B CA 1
ATOM 1880 C C . LYS A 1 431 ? 150.307 150.375 191.889 1.00 80.74 431 LYS B C 1
ATOM 1881 O O . LYS A 1 431 ? 149.205 150.639 192.380 1.00 80.74 431 LYS B O 1
ATOM 1887 N N . VAL A 1 432 ? 151.448 150.462 192.569 1.00 86.74 432 VAL B N 1
ATOM 1888 C CA . VAL A 1 432 ? 151.498 150.833 193.977 1.00 86.74 432 VAL B CA 1
ATOM 1889 C C . VAL A 1 432 ? 152.650 151.800 194.203 1.00 86.74 432 VAL B C 1
ATOM 1890 O O . VAL A 1 432 ? 153.686 151.733 193.534 1.00 86.74 432 VAL B O 1
ATOM 1894 N N . SER A 1 433 ? 152.453 152.720 195.150 1.00 89.54 433 SER B N 1
ATOM 1895 C CA . SER A 1 433 ? 153.504 153.678 195.478 1.00 89.54 433 SER B CA 1
ATOM 1896 C C . SER A 1 433 ? 154.649 153.007 196.225 1.00 89.54 433 SER B C 1
ATOM 1897 O O . SER A 1 433 ? 155.822 153.299 195.967 1.00 89.54 433 SER B O 1
ATOM 1900 N N . GLU A 1 434 ? 154.328 152.115 197.158 1.00 92.49 434 GLU B N 1
ATOM 1901 C CA . GLU A 1 434 ? 155.357 151.375 197.875 1.00 92.49 434 GLU B CA 1
ATOM 1902 C C . GLU A 1 434 ? 156.088 150.440 196.920 1.00 92.49 434 GLU B C 1
ATOM 1903 O O . GLU A 1 434 ? 155.474 149.796 196.066 1.00 92.49 434 GLU B O 1
ATOM 1909 N N . HIS A 1 435 ? 157.411 150.365 197.065 1.00 98.41 435 HIS B N 1
ATOM 1910 C CA . HIS A 1 435 ? 158.230 149.656 196.091 1.00 98.41 435 HIS B CA 1
ATOM 1911 C C . HIS A 1 435 ? 158.629 148.251 196.522 1.00 98.41 435 HIS B C 1
ATOM 1912 O O . HIS A 1 435 ? 158.996 147.445 195.660 1.00 98.41 435 HIS B O 1
ATOM 1919 N N . LYS A 1 436 ? 158.573 147.935 197.815 1.00 89.74 436 LYS B N 1
ATOM 1920 C CA . LYS A 1 436 ? 158.973 146.607 198.262 1.00 89.74 436 LYS B CA 1
ATOM 1921 C C . LYS A 1 436 ? 158.101 145.542 197.609 1.00 89.74 436 LYS B C 1
ATOM 1922 O O . LYS A 1 436 ? 156.888 145.712 197.454 1.00 89.74 436 LYS B O 1
ATOM 1928 N N . ASN A 1 437 ? 158.733 144.438 197.213 1.00 93.29 437 ASN B N 1
ATOM 1929 C CA . ASN A 1 437 ? 158.062 143.404 196.436 1.00 93.29 437 ASN B CA 1
ATOM 1930 C C . ASN A 1 437 ? 157.246 142.469 197.319 1.00 93.29 437 ASN B C 1
ATOM 1931 O O . ASN A 1 437 ? 157.416 141.247 197.267 1.00 93.29 437 ASN B O 1
ATOM 1936 N N . SER A 1 438 ? 156.353 143.035 198.132 1.00 88.80 438 SER B N 1
ATOM 1937 C CA . SER A 1 438 ? 155.466 142.228 198.957 1.00 88.80 438 SER B CA 1
ATOM 1938 C C . SER A 1 438 ? 154.193 141.827 198.226 1.00 88.80 438 SER B C 1
ATOM 1939 O O . SER A 1 438 ? 153.418 141.022 198.753 1.00 88.80 438 SER B O 1
ATOM 1942 N N . ILE A 1 439 ? 153.960 142.366 197.036 1.00 75.17 439 ILE B N 1
ATOM 1943 C CA . ILE A 1 439 ? 152.722 142.146 196.302 1.00 75.17 439 ILE B CA 1
ATOM 1944 C C . ILE A 1 439 ? 153.004 141.250 195.105 1.00 75.17 439 ILE B C 1
ATOM 1945 O O . ILE A 1 439 ? 154.134 141.174 194.610 1.00 75.17 439 ILE B O 1
ATOM 1950 N N . HIS A 1 440 ? 151.968 140.551 194.644 1.00 68.83 440 HIS B N 1
ATOM 1951 C CA . HIS A 1 440 ? 152.097 139.632 193.522 1.00 68.83 440 HIS B CA 1
ATOM 1952 C C . HIS A 1 440 ? 150.774 139.548 192.775 1.00 68.83 440 HIS B C 1
ATOM 1953 O O . HIS A 1 440 ? 149.711 139.844 193.326 1.00 68.83 440 HIS B O 1
ATOM 1960 N N . SER A 1 441 ? 150.855 139.138 191.512 1.00 50.24 441 SER B N 1
ATOM 1961 C CA . SER A 1 441 ? 149.686 138.924 190.675 1.00 50.24 441 SER B CA 1
ATOM 1962 C C . SER A 1 441 ? 149.827 137.593 189.952 1.00 50.24 441 SER B C 1
ATOM 1963 O O . SER A 1 441 ? 150.937 137.157 189.639 1.00 50.24 441 SER B O 1
ATOM 1966 N N . TYR A 1 442 ? 148.692 136.953 189.683 1.00 44.49 442 TYR B N 1
ATOM 1967 C CA . TYR A 1 442 ? 148.694 135.641 189.052 1.00 44.49 442 TYR B CA 1
ATOM 1968 C C . TYR A 1 442 ? 147.481 135.508 188.144 1.00 44.49 442 TYR B C 1
ATOM 1969 O O . TYR A 1 442 ? 146.540 136.303 188.202 1.00 44.49 442 TYR B O 1
ATOM 1978 N N . SER A 1 443 ? 147.519 134.480 187.300 1.00 31.24 443 SER B N 1
ATOM 1979 C CA . SER A 1 443 ? 146.434 134.203 186.376 1.00 31.24 443 SER B CA 1
ATOM 1980 C C . SER A 1 443 ? 145.187 133.766 187.139 1.00 31.24 443 SER B C 1
ATOM 1981 O O . SER A 1 443 ? 145.192 133.614 188.363 1.00 31.24 443 SER B O 1
ATOM 1984 N N . ASN A 1 444 ? 144.093 133.559 186.393 1.00 25.54 444 ASN B N 1
ATOM 1985 C CA . ASN A 1 444 ? 142.849 133.155 187.047 1.00 25.54 444 ASN B CA 1
ATOM 1986 C C . ASN A 1 444 ? 142.958 131.758 187.646 1.00 25.54 444 ASN B C 1
ATOM 1987 O O . ASN A 1 444 ? 142.872 131.628 188.879 1.00 25.54 444 ASN B O 1
ATOM 1992 N N . PRO A 1 445 ? 143.161 130.676 186.865 1.00 21.80 445 PRO B N 1
ATOM 1993 C CA . PRO A 1 445 ? 143.476 129.403 187.518 1.00 21.80 445 PRO B CA 1
ATOM 1994 C C . PRO A 1 445 ? 144.955 129.330 187.850 1.00 21.80 445 PRO B C 1
ATOM 1995 O O . PRO A 1 445 ? 145.798 129.213 186.956 1.00 21.80 445 PRO B O 1
ATOM 1999 N N . ALA A 1 446 ? 145.286 129.396 189.135 1.00 30.26 446 ALA B N 1
ATOM 2000 C CA . ALA A 1 446 ? 146.669 129.493 189.572 1.00 30.26 446 ALA B CA 1
ATOM 2001 C C . ALA A 1 446 ? 147.112 128.202 190.240 1.00 30.26 446 ALA B C 1
ATOM 2002 O O . ALA A 1 446 ? 146.295 127.416 190.728 1.00 30.26 446 ALA B O 1
ATOM 2004 N N . TYR A 1 447 ? 148.427 128.000 190.253 1.00 45.14 447 TYR B N 1
ATOM 2005 C CA . TYR A 1 447 ? 149.041 126.857 190.923 1.00 45.14 447 TYR B CA 1
ATOM 2006 C C . TYR A 1 447 ? 150.413 127.335 191.398 1.00 45.14 447 TYR B C 1
ATOM 2007 O O . TYR A 1 447 ? 151.404 127.252 190.669 1.00 45.14 447 TYR B O 1
ATOM 2016 N N . ILE A 1 448 ? 150.451 127.820 192.631 1.00 49.65 448 ILE B N 1
ATOM 2017 C CA . ILE A 1 448 ? 151.598 128.534 193.164 1.00 49.65 448 ILE B CA 1
ATOM 2018 C C . ILE A 1 448 ? 152.378 127.601 194.076 1.00 49.65 448 ILE B C 1
ATOM 2019 O O . ILE A 1 448 ? 151.865 126.592 194.567 1.00 49.65 448 ILE B O 1
ATOM 2024 N N . ASP A 1 449 ? 153.641 127.947 194.302 1.00 55.22 449 ASP B N 1
ATOM 2025 C CA . ASP A 1 449 ? 154.551 127.116 195.079 1.00 55.22 449 ASP B CA 1
ATOM 2026 C C . ASP A 1 449 ? 154.987 127.875 196.327 1.00 55.22 449 ASP B C 1
ATOM 2027 O O . ASP A 1 449 ? 155.805 128.798 196.248 1.00 55.22 449 ASP B O 1
ATOM 2032 N N . ILE A 1 450 ? 154.435 127.481 197.475 1.00 65.62 450 ILE B N 1
ATOM 2033 C CA . ILE A 1 450 ? 154.952 127.850 198.788 1.00 65.62 450 ILE B CA 1
ATOM 2034 C C . ILE A 1 450 ? 156.260 127.086 198.961 1.00 65.62 450 ILE B C 1
ATOM 2035 O O . ILE A 1 450 ? 156.602 126.251 198.115 1.00 65.62 450 ILE B O 1
ATOM 2040 N N . ASP A 1 451 ? 157.007 127.379 200.034 1.00 69.32 451 ASP B N 1
ATOM 2041 C CA . ASP A 1 451 ? 158.311 126.762 200.275 1.00 69.32 451 ASP B CA 1
ATOM 2042 C C . ASP A 1 451 ? 158.340 125.286 199.891 1.00 69.32 451 ASP B C 1
ATOM 2043 O O . ASP A 1 451 ? 159.274 124.822 199.229 1.00 69.32 451 ASP B O 1
ATOM 2048 N N . LYS A 1 452 ? 157.317 124.532 200.294 1.00 66.53 452 LYS B N 1
ATOM 2049 C CA . LYS A 1 452 ? 157.142 123.178 199.784 1.00 66.53 452 LYS B CA 1
ATOM 2050 C C . LYS A 1 452 ? 155.676 122.850 199.523 1.00 66.53 452 LYS B C 1
ATOM 2051 O O . LYS A 1 452 ? 155.354 121.684 199.260 1.00 66.53 452 LYS B O 1
ATOM 2057 N N . LEU A 1 453 ? 154.785 123.835 199.570 1.00 55.29 453 LEU B N 1
ATOM 2058 C CA . LEU A 1 453 ? 153.351 123.620 199.446 1.00 55.29 453 LEU B CA 1
ATOM 2059 C C . LEU A 1 453 ? 152.878 124.142 198.096 1.00 55.29 453 LEU B C 1
ATOM 2060 O O . LEU A 1 453 ? 153.222 125.262 197.704 1.00 55.29 453 LEU B O 1
ATOM 2065 N N . ARG A 1 454 ? 152.099 123.328 197.385 1.00 54.82 454 ARG B N 1
ATOM 2066 C CA . ARG A 1 454 ? 151.642 123.637 196.033 1.00 54.82 454 ARG B CA 1
ATOM 2067 C C . ARG A 1 454 ? 150.118 123.674 196.030 1.00 54.82 454 ARG B C 1
ATOM 2068 O O . ARG A 1 454 ? 149.467 122.633 196.173 1.00 54.82 454 ARG B O 1
ATOM 2076 N N . VAL A 1 455 ? 149.554 124.867 195.853 1.00 41.18 455 VAL B N 1
ATOM 2077 C CA . VAL A 1 455 ? 148.121 125.103 195.984 1.00 41.18 455 VAL B CA 1
ATOM 2078 C C . VAL A 1 455 ? 147.556 125.517 194.632 1.00 41.18 455 VAL B C 1
ATOM 2079 O O . VAL A 1 455 ? 148.173 126.300 193.903 1.00 41.18 455 VAL B O 1
ATOM 2083 N N . TYR A 1 456 ? 146.384 124.981 194.299 1.00 28.29 456 TYR B N 1
ATOM 2084 C CA . TYR A 1 456 ? 145.720 125.219 193.023 1.00 28.29 456 TYR B CA 1
ATOM 2085 C C . TYR A 1 456 ? 144.424 125.976 193.274 1.00 28.29 456 TYR B C 1
ATOM 2086 O O . TYR A 1 456 ? 143.653 125.609 194.165 1.00 28.29 456 TYR B O 1
ATOM 2095 N N . ILE A 1 457 ? 144.186 127.025 192.488 1.00 20.94 457 ILE B N 1
ATOM 2096 C CA . ILE A 1 457 ? 143.105 127.974 192.737 1.00 20.94 457 ILE B CA 1
ATOM 2097 C C . ILE A 1 457 ? 142.121 127.934 191.576 1.00 20.94 457 ILE B C 1
ATOM 2098 O O . ILE A 1 457 ? 142.495 128.204 190.429 1.00 20.94 457 ILE B O 1
ATOM 2103 N N . ALA A 1 458 ? 140.865 127.611 191.876 1.00 21.03 458 ALA B N 1
ATOM 2104 C CA . ALA A 1 458 ? 139.753 127.783 190.943 1.00 21.03 458 ALA B CA 1
ATOM 2105 C C . ALA A 1 458 ? 138.978 128.998 191.436 1.00 21.03 458 ALA B C 1
ATOM 2106 O O . ALA A 1 458 ? 138.174 128.911 192.363 1.00 21.03 458 ALA B O 1
ATOM 2108 N N . ASN A 1 459 ? 139.222 130.144 190.801 1.00 21.11 459 ASN B N 1
ATOM 2109 C CA . ASN A 1 459 ? 138.852 131.417 191.411 1.00 21.11 459 ASN B CA 1
ATOM 2110 C C . ASN A 1 459 ? 137.353 131.692 191.365 1.00 21.11 459 ASN B C 1
ATOM 2111 O O . ASN A 1 459 ? 136.862 132.518 192.142 1.00 21.11 459 ASN B O 1
ATOM 2116 N N . SER A 1 460 ? 136.606 131.036 190.482 1.00 24.35 460 SER B N 1
ATOM 2117 C CA . SER A 1 460 ? 135.221 131.444 190.274 1.00 24.35 460 SER B CA 1
ATOM 2118 C C . SER A 1 460 ? 134.300 130.239 190.191 1.00 24.35 460 SER B C 1
ATOM 2119 O O . SER A 1 460 ? 134.382 129.465 189.233 1.00 24.35 460 SER B O 1
ATOM 2122 N N . ASP A 1 461 ? 133.466 130.078 191.216 1.00 27.63 461 ASP B N 1
ATOM 2123 C CA . ASP A 1 461 ? 132.177 129.372 191.189 1.00 27.63 461 ASP B CA 1
ATOM 2124 C C . ASP A 1 461 ? 132.157 128.197 190.210 1.00 27.63 461 ASP B C 1
ATOM 2125 O O . ASP A 1 461 ? 131.319 128.107 189.313 1.00 27.63 461 ASP B O 1
ATOM 2130 N N . VAL A 1 462 ? 133.097 127.280 190.399 1.00 25.95 462 VAL B N 1
ATOM 2131 C CA . VAL A 1 462 ? 133.105 126.067 189.590 1.00 25.95 462 VAL B CA 1
ATOM 2132 C C . VAL A 1 462 ? 132.277 124.962 190.237 1.00 25.95 462 VAL B C 1
ATOM 2133 O O . VAL A 1 462 ? 131.554 124.237 189.548 1.00 25.95 462 VAL B O 1
ATOM 2137 N N . GLY A 1 463 ? 132.350 124.832 191.564 1.00 31.82 463 GLY B N 1
ATOM 2138 C CA . GLY A 1 463 ? 131.652 123.745 192.231 1.00 31.82 463 GLY B CA 1
ATOM 2139 C C . GLY A 1 463 ? 130.143 123.846 192.109 1.00 31.82 463 GLY B C 1
ATOM 2140 O O . GLY A 1 463 ? 129.468 122.863 191.790 1.00 31.82 463 GLY B O 1
ATOM 2141 N N . MET A 1 464 ? 129.592 125.036 192.359 1.00 36.35 464 MET B N 1
ATOM 2142 C CA . MET A 1 464 ? 128.143 125.204 192.312 1.00 36.35 464 MET B CA 1
ATOM 2143 C C . MET A 1 464 ? 127.603 124.946 190.913 1.00 36.35 464 MET B C 1
ATOM 2144 O O . MET A 1 464 ? 126.600 124.243 190.741 1.00 36.35 464 MET B O 1
ATOM 2149 N N . ILE A 1 465 ? 128.257 125.513 189.899 1.00 34.94 465 ILE B N 1
ATOM 2150 C CA . ILE A 1 465 ? 127.797 125.331 188.527 1.00 34.94 465 ILE B CA 1
ATOM 2151 C C . ILE A 1 465 ? 127.916 123.872 188.113 1.00 34.94 465 ILE B C 1
ATOM 2152 O O . ILE A 1 465 ? 127.003 123.314 187.494 1.00 34.94 465 ILE B O 1
ATOM 2157 N N . THR A 1 466 ? 129.035 123.228 188.453 1.00 30.77 466 THR B N 1
ATOM 2158 C CA . THR A 1 466 ? 129.213 121.828 188.087 1.00 30.77 466 THR B CA 1
ATOM 2159 C C . THR A 1 466 ? 128.167 120.947 188.755 1.00 30.77 466 THR B C 1
ATOM 2160 O O . THR A 1 466 ? 127.627 120.029 188.127 1.00 30.77 466 THR B O 1
ATOM 2164 N N . LEU A 1 467 ? 127.863 121.212 190.028 1.00 41.84 467 LEU B N 1
ATOM 2165 C CA . LEU A 1 467 ? 126.885 120.398 190.743 1.00 41.84 467 LEU B CA 1
ATOM 2166 C C . LEU A 1 467 ? 125.480 120.610 190.195 1.00 41.84 467 LEU B C 1
ATOM 2167 O O . LEU A 1 467 ? 124.755 119.644 189.930 1.00 41.84 467 LEU B O 1
ATOM 2172 N N . GLN A 1 468 ? 125.072 121.869 190.023 1.00 43.72 468 GLN B N 1
ATOM 2173 C CA . GLN A 1 468 ? 123.701 122.141 189.605 1.00 43.72 468 GLN B CA 1
ATOM 2174 C C . GLN A 1 468 ? 123.466 121.730 188.157 1.00 43.72 468 GLN B C 1
ATOM 2175 O O . GLN A 1 468 ? 122.417 121.163 187.831 1.00 43.72 468 GLN B O 1
ATOM 2181 N N . ASN A 1 469 ? 124.427 122.010 187.274 1.00 43.94 469 ASN B N 1
ATOM 2182 C CA . ASN A 1 469 ? 124.259 121.677 185.864 1.00 43.94 469 ASN B CA 1
ATOM 2183 C C . ASN A 1 469 ? 124.193 120.170 185.650 1.00 43.94 469 ASN B C 1
ATOM 2184 O O . ASN A 1 469 ? 123.367 119.685 184.870 1.00 43.94 469 ASN B O 1
ATOM 2189 N N . SER A 1 470 ? 125.044 119.414 186.337 1.00 46.08 470 SER B N 1
ATOM 2190 C CA . SER A 1 470 ? 125.106 117.976 186.142 1.00 46.08 470 SER B CA 1
ATOM 2191 C C . SER A 1 470 ? 123.921 117.281 186.805 1.00 46.08 470 SER B C 1
ATOM 2192 O O . SER A 1 470 ? 123.195 117.865 187.614 1.00 46.08 470 SER B O 1
ATOM 2195 N N . LEU A 1 471 ? 123.734 116.014 186.449 1.00 58.59 471 LEU B N 1
ATOM 2196 C CA . LEU A 1 471 ? 122.719 115.173 187.064 1.00 58.59 471 LEU B CA 1
ATOM 2197 C C . LEU A 1 471 ? 123.375 114.106 187.931 1.00 58.59 471 LEU B C 1
ATOM 2198 O O . LEU A 1 471 ? 124.462 113.610 187.626 1.00 58.59 471 LEU B O 1
ATOM 2203 N N . LEU A 1 472 ? 122.696 113.758 189.020 1.00 72.59 472 LEU B N 1
ATOM 2204 C CA . LEU A 1 472 ? 123.193 112.753 189.947 1.00 72.59 472 LEU B CA 1
ATOM 2205 C C . LEU A 1 472 ? 121.999 112.111 190.636 1.00 72.59 472 LEU B C 1
ATOM 2206 O O . LEU A 1 472 ? 120.899 112.670 190.657 1.00 72.59 472 LEU B O 1
ATOM 2211 N N . ASP A 1 473 ? 122.227 110.924 191.195 1.00 81.74 473 ASP B N 1
ATOM 2212 C CA . ASP A 1 473 ? 121.156 110.199 191.862 1.00 81.74 473 ASP B CA 1
ATOM 2213 C C . ASP A 1 473 ? 120.667 110.969 193.083 1.00 81.74 473 ASP B C 1
ATOM 2214 O O . ASP A 1 473 ? 121.405 111.741 193.700 1.00 81.74 473 ASP B O 1
ATOM 2219 N N . LYS A 1 474 ? 119.401 110.754 193.425 1.00 88.68 474 LYS B N 1
ATOM 2220 C CA . LYS A 1 474 ? 118.768 111.468 194.524 1.00 88.68 474 LYS B CA 1
ATOM 2221 C C . LYS A 1 474 ? 119.135 110.799 195.848 1.00 88.68 474 LYS B C 1
ATOM 2222 O O . LYS A 1 474 ? 120.048 109.972 195.920 1.00 88.68 474 LYS B O 1
ATOM 2228 N N . LYS A 1 475 ? 118.424 111.178 196.917 1.00 91.03 475 LYS B N 1
ATOM 2229 C CA . LYS A 1 475 ? 118.615 110.652 198.278 1.00 91.03 475 LYS B CA 1
ATOM 2230 C C . LYS A 1 475 ? 120.091 110.569 198.669 1.00 91.03 475 LYS B C 1
ATOM 2231 O O . LYS A 1 475 ? 120.514 109.656 199.380 1.00 91.03 475 LYS B O 1
ATOM 2237 N N . ILE A 1 476 ? 120.877 111.546 198.233 1.00 73.93 476 ILE B N 1
ATOM 2238 C CA . ILE A 1 476 ? 122.292 111.644 198.566 1.00 73.93 476 ILE B CA 1
ATOM 2239 C C . ILE A 1 476 ? 122.497 112.946 199.332 1.00 73.93 476 ILE B C 1
ATOM 2240 O O . ILE A 1 476 ? 122.026 113.992 198.883 1.00 73.93 476 ILE B O 1
ATOM 2245 N N . PRO A 1 477 ? 123.175 112.929 200.479 1.00 68.66 477 PRO B N 1
ATOM 2246 C CA . PRO A 1 477 ? 123.361 114.168 201.242 1.00 68.66 477 PRO B CA 1
ATOM 2247 C C . PRO A 1 477 ? 124.194 115.183 200.475 1.00 68.66 477 PRO B C 1
ATOM 2248 O O . PRO A 1 477 ? 125.032 114.832 199.641 1.00 68.66 477 PRO B O 1
ATOM 2252 N N . TYR A 1 478 ? 123.952 116.462 200.777 1.00 66.74 478 TYR B N 1
ATOM 2253 C CA . TYR A 1 478 ? 124.565 117.548 200.016 1.00 66.74 478 TYR B CA 1
ATOM 2254 C C . TYR A 1 478 ? 126.086 117.511 200.106 1.00 66.74 478 TYR B C 1
ATOM 2255 O O . TYR A 1 478 ? 126.780 117.778 199.116 1.00 66.74 478 TYR B O 1
ATOM 2264 N N . MET A 1 479 ? 126.625 117.198 201.286 1.00 68.13 479 MET B N 1
ATOM 2265 C CA . MET A 1 479 ? 128.073 117.079 201.418 1.00 68.13 479 MET B CA 1
ATOM 2266 C C . MET A 1 479 ? 128.615 115.982 200.510 1.00 68.13 479 MET B C 1
ATOM 2267 O O . MET A 1 479 ? 129.637 116.167 199.837 1.00 68.13 479 MET B O 1
ATOM 2272 N N . GLN A 1 480 ? 127.931 114.838 200.466 1.00 63.57 480 GLN B N 1
ATOM 2273 C CA . GLN A 1 480 ? 128.324 113.784 199.540 1.00 63.57 480 GLN B CA 1
ATOM 2274 C C . GLN A 1 480 ? 128.150 114.223 198.092 1.00 63.57 480 GLN B C 1
ATOM 2275 O O . GLN A 1 480 ? 128.945 113.832 197.230 1.00 63.57 480 GLN B O 1
ATOM 2281 N N . GLN A 1 481 ? 127.129 115.034 197.805 1.00 60.24 481 GLN B N 1
ATOM 2282 C CA . GLN A 1 481 ? 126.967 115.571 196.457 1.00 60.24 481 GLN B CA 1
ATOM 2283 C C . GLN A 1 481 ? 128.196 116.368 196.041 1.00 60.24 481 GLN B C 1
ATOM 2284 O O . GLN A 1 481 ? 128.755 116.155 194.958 1.00 60.24 481 GLN B O 1
ATOM 2290 N N . SER A 1 482 ? 128.638 117.287 196.903 1.00 41.73 482 SER B N 1
ATOM 2291 C CA . SER A 1 482 ? 129.823 118.082 196.597 1.00 41.73 482 SER B CA 1
ATOM 2292 C C . SER A 1 482 ? 131.056 117.200 196.467 1.00 41.73 482 SER B C 1
ATOM 2293 O O . SER A 1 482 ? 131.890 117.406 195.573 1.00 41.73 482 SER B O 1
ATOM 2296 N N . ARG A 1 483 ? 131.186 116.208 197.352 1.00 44.70 483 ARG B N 1
ATOM 2297 C CA . ARG A 1 483 ? 132.337 115.315 197.295 1.00 44.70 483 ARG B CA 1
ATOM 2298 C C . ARG A 1 483 ? 132.399 114.582 195.960 1.00 44.70 483 ARG B C 1
ATOM 2299 O O . ARG A 1 483 ? 133.459 114.522 195.329 1.00 44.70 483 ARG B O 1
ATOM 2307 N N . LEU A 1 484 ? 131.267 114.043 195.499 1.00 45.34 484 LEU B N 1
ATOM 2308 C CA . LEU A 1 484 ? 131.258 113.322 194.226 1.00 45.34 484 LEU B CA 1
ATOM 2309 C C . LEU A 1 484 ? 131.466 114.255 193.038 1.00 45.34 484 LEU B C 1
ATOM 2310 O O . LEU A 1 484 ? 132.122 113.875 192.061 1.00 45.34 484 LEU B O 1
ATOM 2315 N N . THR A 1 485 ? 130.910 115.469 193.082 1.00 35.57 485 THR B N 1
ATOM 2316 C CA . THR A 1 485 ? 131.159 116.402 191.985 1.00 35.57 485 THR B CA 1
ATOM 2317 C C . THR A 1 485 ? 132.642 116.718 191.868 1.00 35.57 485 THR B C 1
ATOM 2318 O O . THR A 1 485 ? 133.201 116.735 190.763 1.00 35.57 485 THR B O 1
ATOM 2322 N N . PHE A 1 486 ? 133.307 116.952 193.000 1.00 31.59 486 PHE B N 1
ATOM 2323 C CA . PHE A 1 486 ? 134.735 117.228 192.930 1.00 31.59 486 PHE B CA 1
ATOM 2324 C C . PHE A 1 486 ? 135.535 115.988 192.550 1.00 31.59 486 PHE B C 1
ATOM 2325 O O . PHE A 1 486 ? 136.550 116.107 191.860 1.00 31.59 486 PHE B O 1
ATOM 2333 N N . LYS A 1 487 ? 135.099 114.796 192.970 1.00 38.32 487 LYS B N 1
ATOM 2334 C CA . LYS A 1 487 ? 135.731 113.573 192.479 1.00 38.32 487 LYS B CA 1
ATOM 2335 C C . LYS A 1 487 ? 135.651 113.487 190.963 1.00 38.32 487 LYS B C 1
ATOM 2336 O O . LYS A 1 487 ? 136.627 113.117 190.301 1.00 38.32 487 LYS B O 1
ATOM 2342 N N . ALA A 1 488 ? 134.490 113.814 190.398 1.00 36.23 488 ALA B N 1
ATOM 2343 C CA . ALA A 1 488 ? 134.342 113.787 188.948 1.00 36.23 488 ALA B CA 1
ATOM 2344 C C . ALA A 1 488 ? 135.253 114.810 188.282 1.00 36.23 488 ALA B C 1
ATOM 2345 O O . ALA A 1 488 ? 135.895 114.511 187.269 1.00 36.23 488 ALA B O 1
ATOM 2347 N N . LEU A 1 489 ? 135.331 116.018 188.843 1.00 29.54 489 LEU B N 1
ATOM 2348 C CA . LEU A 1 489 ? 136.147 117.057 188.218 1.00 29.54 489 LEU B CA 1
ATOM 2349 C C . LEU A 1 489 ? 137.635 116.740 188.312 1.00 29.54 489 LEU B C 1
ATOM 2350 O O . LEU A 1 489 ? 138.399 117.065 187.397 1.00 29.54 489 LEU B O 1
ATOM 2355 N N . MET A 1 490 ? 138.071 116.118 189.410 1.00 36.92 490 MET B N 1
ATOM 2356 C CA . MET A 1 490 ? 139.489 115.811 189.566 1.00 36.92 490 MET B CA 1
ATOM 2357 C C . MET A 1 490 ? 139.960 114.792 188.537 1.00 36.92 490 MET B C 1
ATOM 2358 O O . MET A 1 490 ? 141.138 114.784 188.167 1.00 36.92 490 MET B O 1
ATOM 2363 N N . ASN A 1 491 ? 139.062 113.926 188.066 1.00 38.60 491 ASN B N 1
ATOM 2364 C CA . ASN A 1 491 ? 139.461 112.893 187.115 1.00 38.60 491 ASN B CA 1
ATOM 2365 C C . ASN A 1 491 ? 139.924 113.491 185.793 1.00 38.60 491 ASN B C 1
ATOM 2366 O O . ASN A 1 491 ? 140.935 113.056 185.230 1.00 38.60 491 ASN B O 1
ATOM 2371 N N . GLN A 1 492 ? 139.207 114.491 185.282 1.00 31.37 492 GLN B N 1
ATOM 2372 C CA . GLN A 1 492 ? 139.468 115.028 183.953 1.00 31.37 492 GLN B CA 1
ATOM 2373 C C . GLN A 1 492 ? 140.581 116.066 183.932 1.00 31.37 492 GLN B C 1
ATOM 2374 O O . GLN A 1 492 ? 140.661 116.847 182.978 1.00 31.37 492 GLN B O 1
ATOM 2380 N N . GLN A 1 493 ? 141.415 116.105 184.970 1.00 29.49 493 GLN B N 1
ATOM 2381 C CA . GLN A 1 493 ? 142.648 116.886 184.980 1.00 29.49 493 GLN B CA 1
ATOM 2382 C C . GLN A 1 493 ? 142.417 118.389 184.865 1.00 29.49 493 GLN B C 1
ATOM 2383 O O . GLN A 1 493 ? 143.381 119.157 184.799 1.00 29.49 493 GLN B O 1
ATOM 2389 N N . ASN A 1 494 ? 141.159 118.824 184.847 1.00 26.47 494 ASN B N 1
ATOM 2390 C CA . ASN A 1 494 ? 140.863 120.250 184.776 1.00 26.47 494 ASN B CA 1
ATOM 2391 C C . ASN A 1 494 ? 139.477 120.500 185.345 1.00 26.47 494 ASN B C 1
ATOM 2392 O O . ASN A 1 494 ? 138.527 119.790 185.002 1.00 26.47 494 ASN B O 1
ATOM 2397 N N . LEU A 1 495 ? 139.367 121.512 186.207 1.00 26.85 495 LEU B N 1
ATOM 2398 C CA . LEU A 1 495 ? 138.080 121.832 186.813 1.00 26.85 495 LEU B CA 1
ATOM 2399 C C . LEU A 1 495 ? 137.123 122.465 185.811 1.00 26.85 495 LEU B C 1
ATOM 2400 O O . LEU A 1 495 ? 135.913 122.220 185.875 1.00 26.85 495 LEU B O 1
ATOM 2405 N N . TYR A 1 496 ? 137.636 123.269 184.880 1.00 21.80 496 TYR B N 1
ATOM 2406 C CA . TYR A 1 496 ? 136.799 123.936 183.884 1.00 21.80 496 TYR B CA 1
ATOM 2407 C C . TYR A 1 496 ? 136.435 122.969 182.754 1.00 21.80 496 TYR B C 1
ATOM 2408 O O . TYR A 1 496 ? 136.683 123.215 181.575 1.00 21.80 496 TYR B O 1
ATOM 2417 N N . SER A 1 497 ? 135.833 121.844 183.139 1.00 33.24 497 SER B N 1
ATOM 2418 C CA . SER A 1 497 ? 135.514 120.815 182.155 1.00 33.24 497 SER B CA 1
ATOM 2419 C C . SER A 1 497 ? 134.319 121.212 181.297 1.00 33.24 497 SER B C 1
ATOM 2420 O O . SER A 1 497 ? 134.322 120.990 180.080 1.00 33.24 497 SER B O 1
ATOM 2423 N N . ILE A 1 498 ? 133.293 121.795 181.906 1.00 35.56 498 ILE B N 1
ATOM 2424 C CA . ILE A 1 498 ? 132.053 122.096 181.198 1.00 35.56 498 ILE B CA 1
ATOM 2425 C C . ILE A 1 498 ? 132.237 123.356 180.363 1.00 35.56 498 ILE B C 1
ATOM 2426 O O . ILE A 1 498 ? 132.636 124.407 180.878 1.00 35.56 498 ILE B O 1
ATOM 2431 N N . TYR A 1 499 ? 131.956 123.251 179.064 1.00 37.84 499 TYR B N 1
ATOM 2432 C CA . TYR A 1 499 ? 132.051 124.398 178.169 1.00 37.84 499 TYR B CA 1
ATOM 2433 C C . TYR A 1 499 ? 130.837 125.321 178.285 1.00 37.84 499 TYR B C 1
ATOM 2434 O O . TYR A 1 499 ? 131.017 126.525 178.503 1.00 37.84 499 TYR B O 1
ATOM 2443 N N . PRO A 1 500 ? 129.598 124.827 178.141 1.00 40.59 500 PRO B N 1
ATOM 2444 C CA . PRO A 1 500 ? 128.458 125.763 178.166 1.00 40.59 500 PRO B CA 1
ATOM 2445 C C . PRO A 1 500 ? 128.266 126.442 179.510 1.00 40.59 500 PRO B C 1
ATOM 2446 O O . PRO A 1 500 ? 128.168 127.674 179.566 1.00 40.59 500 PRO B O 1
ATOM 2450 N N . MET A 1 501 ? 128.222 125.664 180.591 1.00 44.45 501 MET B N 1
ATOM 2451 C CA . MET A 1 501 ? 128.025 126.149 181.963 1.00 44.45 501 MET B CA 1
ATOM 2452 C C . MET A 1 501 ? 126.986 127.267 182.026 1.00 44.45 501 MET B C 1
ATOM 2453 O O . MET A 1 501 ? 127.201 128.336 182.600 1.00 44.45 501 MET B O 1
ATOM 2458 N N . ARG A 1 502 ? 125.831 126.993 181.427 1.00 59.30 502 ARG B N 1
ATOM 2459 C CA . ARG A 1 502 ? 124.735 127.948 181.414 1.00 59.30 502 ARG B CA 1
ATOM 2460 C C . ARG A 1 502 ? 124.140 128.115 182.807 1.00 59.30 502 ARG B C 1
ATOM 2461 O O . ARG A 1 502 ? 124.191 127.211 183.644 1.00 59.30 502 ARG B O 1
ATOM 2469 N N . ASN A 1 503 ? 123.577 129.293 183.049 1.00 73.53 503 ASN B N 1
ATOM 2470 C CA . ASN A 1 503 ? 122.926 129.571 184.322 1.00 73.53 503 ASN B CA 1
ATOM 2471 C C . ASN A 1 503 ? 121.738 128.631 184.507 1.00 73.53 503 ASN B C 1
ATOM 2472 O O . ASN A 1 503 ? 120.935 128.468 183.578 1.00 73.53 503 ASN B O 1
ATOM 2477 N N . PRO A 1 504 ? 121.601 127.984 185.665 1.00 76.17 504 PRO B N 1
ATOM 2478 C CA . PRO A 1 504 ? 120.440 127.112 185.884 1.00 76.17 504 PRO B CA 1
ATOM 2479 C C . PRO A 1 504 ? 119.130 127.869 185.722 1.00 76.17 504 PRO B C 1
ATOM 2480 O O . PRO A 1 504 ? 119.002 129.026 186.126 1.00 76.17 504 PRO B O 1
ATOM 2484 N N . GLN A 1 505 ? 118.157 127.198 185.106 1.00 86.96 505 GLN B N 1
ATOM 2485 C CA . GLN A 1 505 ? 116.818 127.713 184.834 1.00 86.96 505 GLN B CA 1
ATOM 2486 C C . GLN A 1 505 ? 116.817 128.933 183.920 1.00 86.96 505 GLN B C 1
ATOM 2487 O O . GLN A 1 505 ? 115.766 129.555 183.729 1.00 86.96 505 GLN B O 1
ATOM 2493 N N . ASP A 1 506 ? 117.965 129.297 183.346 1.00 81.37 506 ASP B N 1
ATOM 2494 C CA . ASP A 1 506 ? 118.057 130.423 182.410 1.00 81.37 506 ASP B CA 1
ATOM 2495 C C . ASP A 1 506 ? 119.004 130.004 181.287 1.00 81.37 506 ASP B C 1
ATOM 2496 O O . ASP A 1 506 ? 120.219 130.200 181.379 1.00 81.37 506 ASP B O 1
ATOM 2501 N N . SER A 1 507 ? 118.435 129.429 180.226 1.00 76.12 507 SER B N 1
ATOM 2502 C CA . SER A 1 507 ? 119.253 128.920 179.130 1.00 76.12 507 SER B CA 1
ATOM 2503 C C . SER A 1 507 ? 119.994 130.041 178.414 1.00 76.12 507 SER B C 1
ATOM 2504 O O . SER A 1 507 ? 121.166 129.886 178.054 1.00 76.12 507 SER B O 1
ATOM 2507 N N . GLN A 1 508 ? 119.330 131.179 178.200 1.00 80.29 508 GLN B N 1
ATOM 2508 C CA . GLN A 1 508 ? 119.934 132.247 177.411 1.00 80.29 508 GLN B CA 1
ATOM 2509 C C . GLN A 1 508 ? 121.123 132.882 178.121 1.00 80.29 508 GLN B C 1
ATOM 2510 O O . GLN A 1 508 ? 122.057 133.348 177.460 1.00 80.29 508 GLN B O 1
ATOM 2516 N N . GLN A 1 509 ? 121.113 132.909 179.450 1.00 74.15 509 GLN B N 1
ATOM 2517 C CA . GLN A 1 509 ? 122.155 133.583 180.211 1.00 74.15 509 GLN B CA 1
ATOM 2518 C C . GLN A 1 509 ? 123.341 132.657 180.444 1.00 74.15 509 GLN B C 1
ATOM 2519 O O . GLN A 1 509 ? 123.173 131.476 180.757 1.00 74.15 509 GLN B O 1
ATOM 2525 N N . ILE A 1 510 ? 124.543 133.206 180.288 1.00 58.66 510 ILE B N 1
ATOM 2526 C CA . ILE A 1 510 ? 125.788 132.476 180.496 1.00 58.66 510 ILE B CA 1
ATOM 2527 C C . ILE A 1 510 ? 126.524 133.133 181.654 1.00 58.66 510 ILE B C 1
ATOM 2528 O O . ILE A 1 510 ? 126.811 134.335 181.611 1.00 58.66 510 ILE B O 1
ATOM 2533 N N . LEU A 1 511 ? 126.831 132.344 182.685 1.00 52.81 511 LEU B N 1
ATOM 2534 C CA . LEU A 1 511 ? 127.442 132.903 183.887 1.00 52.81 511 LEU B CA 1
ATOM 2535 C C . LEU A 1 511 ? 128.893 133.300 183.648 1.00 52.81 511 LEU B C 1
ATOM 2536 O O . LEU A 1 511 ? 129.320 134.385 184.059 1.00 52.81 511 LEU B O 1
ATOM 2541 N N . GLU A 1 512 ? 129.667 132.440 182.992 1.00 43.22 512 GLU B N 1
ATOM 2542 C CA . GLU A 1 512 ? 131.078 132.701 182.755 1.00 43.22 512 GLU B CA 1
ATOM 2543 C C . GLU A 1 512 ? 131.420 132.376 181.309 1.00 43.22 512 GLU B C 1
ATOM 2544 O O . GLU A 1 512 ? 130.865 131.446 180.719 1.00 43.22 512 GLU B O 1
ATOM 2550 N N . THR A 1 513 ? 132.348 133.145 180.747 1.00 38.62 513 THR B N 1
ATOM 2551 C CA . THR A 1 513 ? 132.793 132.960 179.373 1.00 38.62 513 THR B CA 1
ATOM 2552 C C . THR A 1 513 ? 134.138 132.247 179.381 1.00 38.62 513 THR B C 1
ATOM 2553 O O . THR A 1 513 ? 135.101 132.743 179.975 1.00 38.62 513 THR B O 1
ATOM 2557 N N . VAL A 1 514 ? 134.207 131.099 178.713 1.00 29.52 514 VAL B N 1
ATOM 2558 C CA . VAL A 1 514 ? 135.418 130.290 178.653 1.00 29.52 514 VAL B CA 1
ATOM 2559 C C . VAL A 1 514 ? 135.849 130.152 177.199 1.00 29.52 514 VAL B C 1
ATOM 2560 O O . VAL A 1 514 ? 135.029 129.851 176.323 1.00 29.52 514 VAL B O 1
ATOM 2564 N N . LYS A 1 515 ? 137.127 130.417 176.940 1.00 26.89 515 LYS B N 1
ATOM 2565 C CA . LYS A 1 515 ? 137.699 130.294 175.601 1.00 26.89 515 LYS B CA 1
ATOM 2566 C C . LYS A 1 515 ? 138.176 128.858 175.435 1.00 26.89 515 LYS B C 1
ATOM 2567 O O . LYS A 1 515 ? 139.206 128.466 175.987 1.00 26.89 515 LYS B O 1
ATOM 2573 N N . LEU A 1 516 ? 137.422 128.073 174.666 1.00 27.72 516 LEU B N 1
ATOM 2574 C CA . LEU A 1 516 ? 137.654 126.631 174.618 1.00 27.72 516 LEU B CA 1
ATOM 2575 C C . LEU A 1 516 ? 139.039 126.239 174.116 1.00 27.72 516 LEU B C 1
ATOM 2576 O O . LEU A 1 516 ? 139.688 125.407 174.773 1.00 27.72 516 LEU B O 1
ATOM 2581 N N . PRO A 1 517 ? 139.549 126.756 172.991 1.00 26.20 517 PRO B N 1
ATOM 2582 C CA . PRO A 1 517 ? 140.863 126.280 172.523 1.00 26.20 517 PRO B CA 1
ATOM 2583 C C . PRO A 1 517 ? 141.983 126.551 173.504 1.00 26.20 517 PRO B C 1
ATOM 2584 O O . PRO A 1 517 ? 142.942 125.772 173.572 1.00 26.20 517 PRO B O 1
ATOM 2588 N N . ASN A 1 518 ? 141.890 127.633 174.268 1.00 18.41 518 ASN B N 1
ATOM 2589 C CA . ASN A 1 518 ? 142.991 128.094 175.097 1.00 18.41 518 ASN B CA 1
ATOM 2590 C C . ASN A 1 518 ? 142.916 127.609 176.538 1.00 18.41 518 ASN B C 1
ATOM 2591 O O . ASN A 1 518 ? 143.802 127.946 177.330 1.00 18.41 518 ASN B O 1
ATOM 2596 N N . ILE A 1 519 ? 141.897 126.830 176.903 1.00 27.19 519 ILE B N 1
ATOM 2597 C CA . ILE A 1 519 ? 141.746 126.458 178.306 1.00 27.19 519 ILE B CA 1
ATOM 2598 C C . ILE A 1 519 ? 142.493 125.169 178.630 1.00 27.19 519 ILE B C 1
ATOM 2599 O O . ILE A 1 519 ? 142.875 124.945 179.784 1.00 27.19 519 ILE B O 1
ATOM 2604 N N . ASN A 1 520 ? 142.725 124.308 177.637 1.00 25.99 520 ASN B N 1
ATOM 2605 C CA . ASN A 1 520 ? 143.402 123.044 177.896 1.00 25.99 520 ASN B CA 1
ATOM 2606 C C . ASN A 1 520 ? 144.884 123.214 178.196 1.00 25.99 520 ASN B C 1
ATOM 2607 O O . ASN A 1 520 ? 145.530 122.239 178.592 1.00 25.99 520 ASN B O 1
ATOM 2612 N N . ASP A 1 521 ? 145.436 124.415 178.012 1.00 26.71 521 ASP B N 1
ATOM 2613 C CA . ASP A 1 521 ? 146.833 124.647 178.362 1.00 26.71 521 ASP B CA 1
ATOM 2614 C C . ASP A 1 521 ? 147.057 124.467 179.857 1.00 26.71 521 ASP B C 1
ATOM 2615 O O . ASP A 1 521 ? 148.050 123.862 180.276 1.00 26.71 521 ASP B O 1
ATOM 2620 N N . PHE A 1 522 ? 146.138 124.971 180.677 1.00 27.86 522 PHE B N 1
ATOM 2621 C CA . PHE A 1 522 ? 146.281 124.930 182.126 1.00 27.86 522 PHE B CA 1
ATOM 2622 C C . PHE A 1 522 ? 145.883 123.585 182.730 1.00 27.86 522 PHE B C 1
ATOM 2623 O O . PHE A 1 522 ? 145.651 123.514 183.942 1.00 27.86 522 PHE B O 1
ATOM 2631 N N . ASP A 1 523 ? 145.794 122.531 181.922 1.00 25.34 523 ASP B N 1
ATOM 2632 C CA . ASP A 1 523 ? 145.481 121.206 182.438 1.00 25.34 523 ASP B CA 1
ATOM 2633 C C . ASP A 1 523 ? 146.625 120.675 183.293 1.00 25.34 523 ASP B C 1
ATOM 2634 O O . ASP A 1 523 ? 147.802 120.936 183.029 1.00 25.34 523 ASP B O 1
ATOM 2639 N N . ILE A 1 524 ? 146.268 119.923 184.328 1.00 31.09 524 ILE B N 1
ATOM 2640 C CA . ILE A 1 524 ? 147.256 119.299 185.204 1.00 31.09 524 ILE B CA 1
ATOM 2641 C C . ILE A 1 524 ? 146.849 117.851 185.456 1.00 31.09 524 ILE B C 1
ATOM 2642 O O . ILE A 1 524 ? 145.714 117.588 185.878 1.00 31.09 524 ILE B O 1
ATOM 2647 N N . PRO A 1 525 ? 147.720 116.881 185.188 1.00 34.34 525 PRO B N 1
ATOM 2648 C CA . PRO A 1 525 ? 147.358 115.477 185.389 1.00 34.34 525 PRO B CA 1
ATOM 2649 C C . PRO A 1 525 ? 147.643 115.001 186.804 1.00 34.34 525 PRO B C 1
ATOM 2650 O O . PRO A 1 525 ? 148.529 115.501 187.499 1.00 34.34 525 PRO B O 1
ATOM 2654 N N . PHE A 1 526 ? 146.867 114.006 187.223 1.00 45.38 526 PHE B N 1
ATOM 2655 C CA . PHE A 1 526 ? 146.947 113.453 188.571 1.00 45.38 526 PHE B CA 1
ATOM 2656 C C . PHE A 1 526 ? 147.309 111.977 188.483 1.00 45.38 526 PHE B C 1
ATOM 2657 O O . PHE A 1 526 ? 146.466 111.146 188.128 1.00 45.38 526 PHE B O 1
ATOM 2665 N N . ASP A 1 527 ? 148.559 111.652 188.810 1.00 60.31 527 ASP B N 1
ATOM 2666 C CA . ASP A 1 527 ? 148.983 110.265 189.004 1.00 60.31 527 ASP B CA 1
ATOM 2667 C C . ASP A 1 527 ? 149.795 110.234 190.294 1.00 60.31 527 ASP B C 1
ATOM 2668 O O . ASP A 1 527 ? 150.976 110.595 190.307 1.00 60.31 527 ASP B O 1
ATOM 2673 N N . TYR A 1 528 ? 149.151 109.809 191.381 1.00 64.57 528 TYR B N 1
ATOM 2674 C CA . TYR A 1 528 ? 149.776 109.832 192.696 1.00 64.57 528 TYR B CA 1
ATOM 2675 C C . TYR A 1 528 ? 150.896 108.812 192.842 1.00 64.57 528 TYR B C 1
ATOM 2676 O O . TYR A 1 528 ? 151.612 108.850 193.848 1.00 64.57 528 TYR B O 1
ATOM 2685 N N . GLN A 1 529 ? 151.059 107.904 191.876 1.00 70.78 529 GLN B N 1
ATOM 2686 C CA . GLN A 1 529 ? 152.167 106.957 191.930 1.00 70.78 529 GLN B CA 1
ATOM 2687 C C . GLN A 1 529 ? 153.511 107.671 191.956 1.00 70.78 529 GLN B C 1
ATOM 2688 O O . GLN A 1 529 ? 154.468 107.172 192.558 1.00 70.78 529 GLN B O 1
ATOM 2694 N N . LEU A 1 530 ? 153.604 108.835 191.314 1.00 68.06 530 LEU B N 1
ATOM 2695 C CA . LEU A 1 530 ? 154.821 109.637 191.365 1.00 68.06 530 LEU B CA 1
ATOM 2696 C C . LEU A 1 530 ? 154.750 110.677 192.479 1.00 68.06 530 LEU B C 1
ATOM 2697 O O . LEU A 1 530 ? 155.559 110.657 193.411 1.00 68.06 530 LEU B O 1
ATOM 2702 N N . GLU A 1 531 ? 153.776 111.583 192.400 1.00 65.29 531 GLU B N 1
ATOM 2703 C CA . GLU A 1 531 ? 153.641 112.664 193.364 1.00 65.29 531 GLU B CA 1
ATOM 2704 C C . GLU A 1 531 ? 152.169 113.017 193.519 1.00 65.29 531 GLU B C 1
ATOM 2705 O O . GLU A 1 531 ? 151.338 112.693 192.667 1.00 65.29 531 GLU B O 1
ATOM 2711 N N . GLN A 1 532 ? 151.858 113.688 194.625 1.00 57.66 532 GLN B N 1
ATOM 2712 C CA . GLN A 1 532 ? 150.560 114.328 194.815 1.00 57.66 532 GLN B CA 1
ATOM 2713 C C . GLN A 1 532 ? 150.707 115.802 194.448 1.00 57.66 532 GLN B C 1
ATOM 2714 O O . GLN A 1 532 ? 151.332 116.577 195.178 1.00 57.66 532 GLN B O 1
ATOM 2720 N N . TYR A 1 533 ? 150.161 116.181 193.294 1.00 51.17 533 TYR B N 1
ATOM 2721 C CA . TYR A 1 533 ? 150.499 117.475 192.716 1.00 51.17 533 TYR B CA 1
ATOM 2722 C C . TYR A 1 533 ? 149.782 118.625 193.424 1.00 51.17 533 TYR B C 1
ATOM 2723 O O . TYR A 1 533 ? 150.455 119.509 193.968 1.00 51.17 533 TYR B O 1
ATOM 2732 N N . PRO A 1 534 ? 148.435 118.674 193.454 1.00 46.02 534 PRO B N 1
ATOM 2733 C CA . PRO A 1 534 ? 147.790 119.787 194.160 1.00 46.02 534 PRO B CA 1
ATOM 2734 C C . PRO A 1 534 ? 147.630 119.506 195.646 1.00 46.02 534 PRO B C 1
ATOM 2735 O O . PRO A 1 534 ? 146.852 118.631 196.037 1.00 46.02 534 PRO B O 1
ATOM 2739 N N . HIS A 1 535 ? 148.358 120.236 196.492 1.00 49.52 535 HIS B N 1
ATOM 2740 C CA . HIS A 1 535 ? 148.238 119.998 197.925 1.00 49.52 535 HIS B CA 1
ATOM 2741 C C . HIS A 1 535 ? 146.932 120.562 198.470 1.00 49.52 535 HIS B C 1
ATOM 2742 O O . HIS A 1 535 ? 146.262 119.915 199.282 1.00 49.52 535 HIS B O 1
ATOM 2749 N N . ILE A 1 536 ? 146.555 121.762 198.035 1.00 39.11 536 ILE B N 1
ATOM 2750 C CA . ILE A 1 536 ? 145.362 122.447 198.517 1.00 39.11 536 ILE B CA 1
ATOM 2751 C C . ILE A 1 536 ? 144.586 122.974 197.318 1.00 39.11 536 ILE B C 1
ATOM 2752 O O . ILE A 1 536 ? 145.176 123.543 196.393 1.00 39.11 536 ILE B O 1
ATOM 2757 N N . ILE A 1 537 ? 143.270 122.787 197.334 1.00 30.85 537 ILE B N 1
ATOM 2758 C CA . ILE A 1 537 ? 142.381 123.291 196.294 1.00 30.85 537 ILE B CA 1
ATOM 2759 C C . ILE A 1 537 ? 141.491 124.356 196.914 1.00 30.85 537 ILE B C 1
ATOM 2760 O O . ILE A 1 537 ? 140.775 124.086 197.886 1.00 30.85 537 ILE B O 1
ATOM 2765 N N . ILE A 1 538 ? 141.527 125.559 196.353 1.00 16.15 538 ILE B N 1
ATOM 2766 C CA . ILE A 1 538 ? 140.694 126.667 196.804 1.00 16.15 538 ILE B CA 1
ATOM 2767 C C . ILE A 1 538 ? 139.635 126.898 195.737 1.00 16.15 538 ILE B C 1
ATOM 2768 O O . ILE A 1 538 ? 139.953 127.306 194.614 1.00 16.15 538 ILE B O 1
ATOM 2773 N N . SER A 1 539 ? 138.376 126.644 196.080 1.00 18.26 539 SER B N 1
ATOM 2774 C CA . SER A 1 539 ? 137.258 126.768 195.145 1.00 18.26 539 SER B CA 1
ATOM 2775 C C . SER A 1 539 ? 136.154 127.609 195.772 1.00 18.26 539 SER B C 1
ATOM 2776 O O . SER A 1 539 ? 135.110 127.083 196.177 1.00 18.26 539 SER B O 1
ATOM 2779 N N . PRO A 1 540 ? 136.350 128.924 195.864 1.00 24.33 540 PRO B N 1
ATOM 2780 C CA . PRO A 1 540 ? 135.313 129.786 196.452 1.00 24.33 540 PRO B CA 1
ATOM 2781 C C . PRO A 1 540 ? 134.023 129.713 195.653 1.00 24.33 540 PRO B C 1
ATOM 2782 O O . PRO A 1 540 ? 133.977 130.081 194.478 1.00 24.33 540 PRO B O 1
ATOM 2786 N N . SER A 1 541 ? 132.969 129.230 196.301 1.00 32.10 541 SER B N 1
ATOM 2787 C CA . SER A 1 541 ? 131.678 129.079 195.645 1.00 32.10 541 SER B CA 1
ATOM 2788 C C . SER A 1 541 ? 130.590 129.093 196.709 1.00 32.10 541 SER B C 1
ATOM 2789 O O . SER A 1 541 ? 130.857 128.942 197.903 1.00 32.10 541 SER B O 1
ATOM 2792 N N . SER A 1 542 ? 129.352 129.271 196.255 1.00 43.55 542 SER B N 1
ATOM 2793 C CA . SER A 1 542 ? 128.193 129.396 197.138 1.00 43.55 542 SER B CA 1
ATOM 2794 C C . SER A 1 542 ? 127.829 128.098 197.855 1.00 43.55 542 SER B C 1
ATOM 2795 O O . SER A 1 542 ? 126.811 128.090 198.558 1.00 43.55 542 SER B O 1
ATOM 2798 N N . LEU A 1 543 ? 128.591 127.016 197.713 1.00 43.83 543 LEU B N 1
ATOM 2799 C CA . LEU A 1 543 ? 128.301 125.794 198.439 1.00 43.83 543 LEU B CA 1
ATOM 2800 C C . LEU A 1 543 ? 128.555 125.987 199.933 1.00 43.83 543 LEU B C 1
ATOM 2801 O O . LEU A 1 543 ? 129.312 126.875 200.333 1.00 43.83 543 LEU B O 1
ATOM 2806 N N . PRO A 1 544 ? 127.917 125.175 200.778 1.00 42.46 544 PRO B N 1
ATOM 2807 C CA . PRO A 1 544 ? 128.138 125.300 202.223 1.00 42.46 544 PRO B CA 1
ATOM 2808 C C . PRO A 1 544 ? 129.600 125.089 202.584 1.00 42.46 544 PRO B C 1
ATOM 2809 O O . PRO A 1 544 ? 130.314 124.312 201.949 1.00 42.46 544 PRO B O 1
ATOM 2813 N N . LYS A 1 545 ? 130.038 125.806 203.616 1.00 38.33 545 LYS B N 1
ATOM 2814 C CA . LYS A 1 545 ? 131.434 125.765 204.030 1.00 38.33 545 LYS B CA 1
ATOM 2815 C C . LYS A 1 545 ? 131.852 124.346 204.394 1.00 38.33 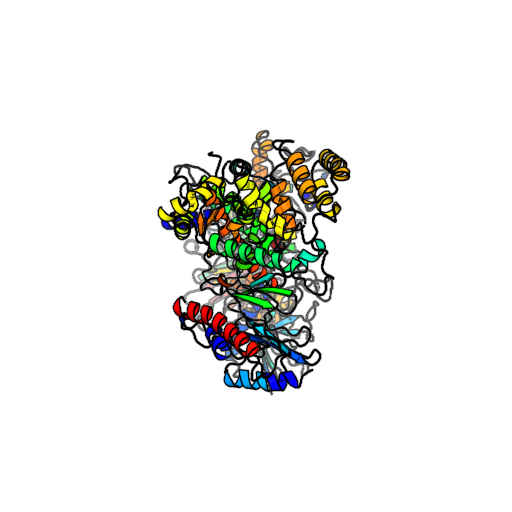545 LYS B C 1
ATOM 2816 O O . LYS A 1 545 ? 131.103 123.604 205.034 1.00 38.33 545 LYS B O 1
ATOM 2822 N N . PHE A 1 546 ? 133.056 123.966 203.974 1.00 37.15 546 PHE B N 1
ATOM 2823 C CA . PHE A 1 546 ? 133.563 122.627 204.239 1.00 37.15 546 PHE B CA 1
ATOM 2824 C C . PHE A 1 546 ? 135.084 122.650 204.205 1.00 37.15 546 PHE B C 1
ATOM 2825 O O . PHE A 1 546 ? 135.703 123.610 203.742 1.00 37.15 546 PHE B O 1
ATOM 2833 N N . ALA A 1 547 ? 135.675 121.569 204.710 1.00 41.85 547 ALA B N 1
ATOM 2834 C CA . ALA A 1 547 ? 137.114 121.345 204.596 1.00 41.85 547 ALA B CA 1
ATOM 2835 C C . ALA A 1 547 ? 137.342 119.847 204.736 1.00 41.85 547 ALA B C 1
ATOM 2836 O O . ALA A 1 547 ? 137.256 119.313 205.845 1.00 41.85 547 ALA B O 1
ATOM 2838 N N . THR A 1 548 ? 137.635 119.175 203.624 1.00 49.09 548 THR B N 1
ATOM 2839 C CA . THR A 1 548 ? 137.716 117.723 203.607 1.00 49.09 548 THR B CA 1
ATOM 2840 C C . THR A 1 548 ? 138.926 117.283 202.796 1.00 49.09 548 THR B C 1
ATOM 2841 O O . THR A 1 548 ? 139.606 118.090 202.159 1.00 49.09 548 THR B O 1
ATOM 2845 N N . LYS A 1 549 ? 139.185 115.979 202.828 1.00 51.57 549 LYS B N 1
ATOM 2846 C CA . LYS A 1 549 ? 140.335 115.374 202.171 1.00 51.57 549 LYS B CA 1
ATOM 2847 C C . LYS A 1 549 ? 139.859 114.409 201.095 1.00 51.57 549 LYS B C 1
ATOM 2848 O O . LYS A 1 549 ? 138.993 113.566 201.351 1.00 51.57 549 LYS B O 1
ATOM 2854 N N . ILE A 1 550 ? 140.421 114.539 199.896 1.00 50.74 550 ILE B N 1
ATOM 2855 C CA . ILE A 1 550 ? 140.135 113.640 198.783 1.00 50.74 550 ILE B CA 1
ATOM 2856 C C . ILE A 1 550 ? 141.449 113.278 198.104 1.00 50.74 550 ILE B C 1
ATOM 2857 O O . ILE A 1 550 ? 142.308 114.141 197.898 1.00 50.74 550 ILE B O 1
ATOM 2862 N N . TYR A 1 551 ? 141.613 111.993 197.779 1.00 50.80 551 TYR B N 1
ATOM 2863 C CA . TYR A 1 551 ? 142.809 111.494 197.105 1.00 50.80 551 TYR B CA 1
ATOM 2864 C C . TYR A 1 551 ? 144.088 112.002 197.756 1.00 50.80 551 TYR B C 1
ATOM 2865 O O . TYR A 1 551 ? 145.039 112.366 197.057 1.00 50.80 551 TYR B O 1
ATOM 2874 N N . ASN A 1 552 ? 144.114 112.040 199.088 1.00 59.46 552 ASN B N 1
ATOM 2875 C CA . ASN A 1 552 ? 145.254 112.563 199.844 1.00 59.46 552 ASN B CA 1
ATOM 2876 C C . ASN A 1 552 ? 145.551 114.018 199.479 1.00 59.46 552 ASN B C 1
ATOM 2877 O O . ASN A 1 552 ? 146.708 114.437 199.411 1.00 59.46 552 ASN B O 1
ATOM 2882 N N . THR A 1 553 ? 144.499 114.797 199.234 1.00 48.53 553 THR B N 1
ATOM 2883 C CA . THR A 1 553 ? 144.635 116.243 199.128 1.00 48.53 553 THR B CA 1
ATOM 2884 C C . THR A 1 553 ? 143.375 116.884 199.691 1.00 48.53 553 THR B C 1
ATOM 2885 O O . THR A 1 553 ? 142.310 116.263 199.747 1.00 48.53 553 THR B O 1
ATOM 2889 N N . VAL A 1 554 ? 143.508 118.138 200.115 1.00 43.13 554 VAL B N 1
ATOM 2890 C CA . VAL A 1 554 ? 142.467 118.832 200.862 1.00 43.13 554 VAL B CA 1
ATOM 2891 C C . VAL A 1 554 ? 141.867 119.934 200.000 1.00 43.13 554 VAL B C 1
ATOM 2892 O O . VAL A 1 554 ? 142.575 120.597 199.234 1.00 43.13 554 VAL B O 1
ATOM 2896 N N . VAL A 1 555 ? 140.556 120.122 200.128 1.00 36.79 555 VAL B N 1
ATOM 2897 C CA . VAL A 1 555 ? 139.825 121.169 199.429 1.00 36.79 555 VAL B CA 1
ATOM 2898 C C . VAL A 1 555 ? 139.119 122.030 200.467 1.00 36.79 555 VAL B C 1
ATOM 2899 O O . VAL A 1 555 ? 138.592 121.516 201.459 1.00 36.79 555 VAL B O 1
ATOM 2903 N N . ILE A 1 556 ? 139.135 123.341 200.254 1.00 29.76 556 ILE B N 1
ATOM 2904 C CA . ILE A 1 556 ? 138.493 124.282 201.160 1.00 29.76 556 ILE B CA 1
ATOM 2905 C C . ILE A 1 556 ? 137.596 125.207 200.352 1.00 29.76 556 ILE B C 1
ATOM 2906 O O . ILE A 1 556 ? 137.868 125.504 199.185 1.00 29.76 556 ILE B O 1
ATOM 2911 N N . ASN A 1 557 ? 136.512 125.655 200.979 1.00 30.84 557 ASN B N 1
ATOM 2912 C CA . ASN A 1 557 ? 135.523 126.520 200.336 1.00 30.84 557 ASN B CA 1
ATOM 2913 C C . ASN A 1 557 ? 135.203 127.699 201.247 1.00 30.84 557 ASN B C 1
ATOM 2914 O O . ASN A 1 557 ? 134.143 127.742 201.882 1.00 30.84 557 ASN B O 1
ATOM 2919 N N . PRO A 1 558 ? 136.107 128.676 201.344 1.00 32.46 558 PRO B N 1
ATOM 2920 C CA . PRO A 1 558 ? 135.794 129.907 202.081 1.00 32.46 558 PRO B CA 1
ATOM 2921 C C . PRO A 1 558 ? 134.884 130.800 201.252 1.00 32.46 558 PRO B C 1
ATOM 2922 O O . PRO A 1 558 ? 135.311 131.399 200.261 1.00 32.46 558 PRO B O 1
ATOM 2926 N N . ASN A 1 559 ? 133.622 130.891 201.661 1.00 44.92 559 ASN B N 1
ATOM 2927 C CA . ASN A 1 559 ? 132.622 131.598 200.874 1.00 44.92 559 ASN B CA 1
ATOM 2928 C C . ASN A 1 559 ? 132.911 133.099 200.861 1.00 44.92 559 ASN B C 1
ATOM 2929 O O . ASN A 1 559 ? 133.846 133.594 201.497 1.00 44.92 559 ASN B O 1
ATOM 2934 N N . TYR A 1 560 ? 132.089 133.831 200.115 1.00 41.03 560 TYR B N 1
ATOM 2935 C CA . TYR A 1 560 ? 132.309 135.259 199.938 1.00 41.03 560 TYR B CA 1
ATOM 2936 C C . TYR A 1 560 ? 132.025 136.013 201.230 1.00 41.03 560 TYR B C 1
ATOM 2937 O O . TYR A 1 560 ? 130.990 135.806 201.870 1.00 41.03 560 TYR B O 1
ATOM 2946 N N . VAL A 1 561 ? 132.949 136.896 201.611 1.00 38.87 561 VAL B N 1
ATOM 2947 C CA . VAL A 1 561 ? 132.695 137.801 202.721 1.00 38.87 561 VAL B CA 1
ATOM 2948 C C . VAL A 1 561 ? 131.678 138.849 202.282 1.00 38.87 561 VAL B C 1
ATOM 2949 O O . VAL A 1 561 ? 131.672 139.297 201.127 1.00 38.87 561 VAL B O 1
ATOM 2953 N N . ILE A 1 562 ? 130.812 139.248 203.214 1.00 46.89 562 ILE B N 1
ATOM 2954 C CA . ILE A 1 562 ? 129.638 140.070 202.923 1.00 46.89 562 ILE B CA 1
ATOM 2955 C C . ILE A 1 562 ? 128.831 139.333 201.858 1.00 46.89 562 ILE B C 1
ATOM 2956 O O . ILE A 1 562 ? 128.617 139.838 200.751 1.00 46.89 562 ILE B O 1
ATOM 2961 N N . ARG A 1 563 ? 128.431 138.102 202.162 1.00 55.18 563 ARG B N 1
ATOM 2962 C CA . ARG A 1 563 ? 127.651 137.324 201.211 1.00 55.18 563 ARG B CA 1
ATOM 2963 C C . ARG A 1 563 ? 126.225 137.854 201.139 1.00 55.18 563 ARG B C 1
ATOM 2964 O O . ARG A 1 563 ? 125.592 138.108 202.169 1.00 55.18 563 ARG B O 1
ATOM 2972 N N . ASP A 1 564 ? 125.724 138.028 199.916 1.00 61.58 564 ASP B N 1
ATOM 2973 C CA . ASP A 1 564 ? 124.343 138.424 199.645 1.00 61.58 564 ASP B CA 1
ATOM 2974 C C . ASP A 1 564 ? 123.964 139.747 200.306 1.00 61.58 564 ASP B C 1
ATOM 2975 O O . ASP A 1 564 ? 122.783 139.995 200.569 1.00 61.58 564 ASP B O 1
ATOM 2980 N N . GLY A 1 565 ? 124.942 140.609 200.581 1.00 65.86 565 GLY B N 1
ATOM 2981 C CA . GLY A 1 565 ? 124.682 141.915 201.148 1.00 65.86 565 GLY B CA 1
ATOM 2982 C C . GLY A 1 565 ? 124.621 141.967 202.659 1.00 65.86 565 GLY B C 1
ATOM 2983 O O . GLY A 1 565 ? 124.597 143.069 203.223 1.00 65.86 565 GLY B O 1
ATOM 2984 N N . SER A 1 566 ? 124.596 140.822 203.334 1.00 70.07 566 SER B N 1
ATOM 2985 C CA . SER A 1 566 ? 124.587 140.802 204.788 1.00 70.07 566 SER B CA 1
ATOM 2986 C C . SER A 1 566 ? 126.005 140.942 205.329 1.00 70.07 566 SER B C 1
ATOM 2987 O O . SER A 1 566 ? 126.976 140.501 204.710 1.00 70.07 566 SER B O 1
ATOM 2990 N N . GLN A 1 567 ? 126.116 141.565 206.503 1.00 77.44 567 GLN B N 1
ATOM 2991 C CA . GLN A 1 567 ? 127.419 141.779 207.119 1.00 77.44 567 GLN B CA 1
ATOM 2992 C C . GLN A 1 567 ? 128.070 140.484 207.588 1.00 77.44 567 GLN B C 1
ATOM 2993 O O . GLN A 1 567 ? 129.271 140.485 207.882 1.00 77.44 567 GLN B O 1
ATOM 2999 N N . ALA A 1 568 ? 127.323 139.384 207.645 1.00 64.37 568 ALA B N 1
ATOM 3000 C CA . ALA A 1 568 ? 127.842 138.133 208.183 1.00 64.37 568 ALA B CA 1
ATOM 3001 C C . ALA A 1 568 ? 128.809 137.461 207.217 1.00 64.37 568 ALA B C 1
ATOM 3002 O O . ALA A 1 568 ? 128.453 136.481 206.555 1.00 64.37 568 ALA B O 1
ATOM 3004 N N . GLY A 1 569 ? 130.033 137.977 207.131 1.00 56.69 569 GLY B N 1
ATOM 3005 C CA . GLY A 1 569 ? 131.048 137.346 206.318 1.00 56.69 569 GLY B CA 1
ATOM 3006 C C . GLY A 1 569 ? 131.721 136.187 207.028 1.00 56.69 569 GLY B C 1
ATOM 3007 O O . GLY A 1 569 ? 131.479 135.911 208.201 1.00 56.69 569 GLY B O 1
ATOM 3008 N N . ASN A 1 570 ? 132.578 135.490 206.287 1.00 52.94 570 ASN B N 1
ATOM 3009 C CA . ASN A 1 570 ? 133.350 134.395 206.857 1.00 52.94 570 ASN B CA 1
ATOM 3010 C C . ASN A 1 570 ? 134.569 134.139 205.985 1.00 52.94 570 ASN B C 1
ATOM 3011 O O . ASN A 1 570 ? 134.601 134.502 204.807 1.00 52.94 570 ASN B O 1
ATOM 3016 N N . PHE A 1 571 ? 135.570 133.503 206.584 1.00 53.73 571 PHE B N 1
ATOM 3017 C CA . PHE A 1 571 ? 136.805 133.159 205.894 1.00 53.73 571 PHE B CA 1
ATOM 3018 C C . PHE A 1 571 ? 137.401 131.931 206.574 1.00 53.73 571 PHE B C 1
ATOM 3019 O O . PHE A 1 571 ? 136.738 131.260 207.369 1.00 53.73 571 PHE B O 1
ATOM 3027 N N . ALA A 1 572 ? 138.660 131.632 206.259 1.00 61.11 572 ALA B N 1
ATOM 3028 C CA . ALA A 1 572 ? 139.303 130.447 206.806 1.00 61.11 572 ALA B CA 1
ATOM 3029 C C . ALA A 1 572 ? 140.800 130.678 206.927 1.00 61.11 572 ALA B C 1
ATOM 3030 O O . ALA A 1 572 ? 141.379 131.524 206.242 1.00 61.11 572 ALA B O 1
ATOM 3032 N N . ILE A 1 573 ? 141.421 129.905 207.819 1.00 64.88 573 ILE B N 1
ATOM 3033 C CA . ILE A 1 573 ? 142.868 129.871 207.970 1.00 64.88 573 ILE B CA 1
ATOM 3034 C C . ILE A 1 573 ? 143.310 128.416 207.946 1.00 64.88 573 ILE B C 1
ATOM 3035 O O . ILE A 1 573 ? 142.535 127.499 208.226 1.00 64.88 573 ILE B O 1
ATOM 3040 N N . ILE A 1 574 ? 144.577 128.210 207.601 1.00 64.61 574 ILE B N 1
ATOM 3041 C CA . ILE A 1 574 ? 145.159 126.875 207.544 1.00 64.61 574 ILE B CA 1
ATOM 3042 C C . ILE A 1 574 ? 146.519 126.906 208.221 1.00 64.61 574 ILE B C 1
ATOM 3043 O O . ILE A 1 574 ? 147.298 127.848 208.038 1.00 64.61 574 ILE B O 1
ATOM 3048 N N . THR A 1 575 ? 146.797 125.877 209.016 1.00 75.74 575 THR B N 1
ATOM 3049 C CA . THR A 1 575 ? 148.089 125.709 209.666 1.00 75.74 575 THR B CA 1
ATOM 3050 C C . THR A 1 575 ? 148.618 124.320 209.348 1.00 75.74 575 THR B C 1
ATOM 3051 O O . THR A 1 575 ? 147.898 123.328 209.500 1.00 75.74 575 THR B O 1
ATOM 3055 N N . LEU A 1 576 ? 149.870 124.254 208.906 1.00 84.75 576 LEU B N 1
ATOM 3056 C CA . LEU A 1 576 ? 150.507 122.994 208.562 1.00 84.75 576 LEU B CA 1
ATOM 3057 C C . LEU A 1 576 ? 151.885 122.927 209.203 1.00 84.75 576 LEU B C 1
ATOM 3058 O O . LEU A 1 576 ? 152.542 123.950 209.414 1.00 84.75 576 LEU B O 1
ATOM 3063 N N . PHE A 1 577 ? 152.312 121.708 209.516 1.00 87.48 577 PHE B N 1
ATOM 3064 C CA . PHE A 1 577 ? 153.602 121.455 210.137 1.00 87.48 577 PHE B CA 1
ATOM 3065 C C . PHE A 1 577 ? 154.410 120.509 209.261 1.00 87.48 577 PHE B C 1
ATOM 3066 O O . PHE A 1 577 ? 153.879 119.520 208.746 1.00 87.48 577 PHE B O 1
ATOM 3074 N N . LYS A 1 578 ? 155.694 120.817 209.096 1.00 88.53 578 LYS B N 1
ATOM 3075 C CA . LYS A 1 578 ? 156.600 120.010 208.293 1.00 88.53 578 LYS B CA 1
ATOM 3076 C C . LYS A 1 578 ? 157.752 119.521 209.158 1.00 88.53 578 LYS B C 1
ATOM 3077 O O . LYS A 1 578 ? 158.289 120.272 209.978 1.00 88.53 578 LYS B O 1
ATOM 3083 N N . ASP A 1 579 ? 158.127 118.260 208.969 1.00 99.29 579 ASP B N 1
ATOM 3084 C CA . ASP A 1 579 ? 159.191 117.648 209.755 1.00 99.29 579 ASP B CA 1
ATOM 3085 C C . ASP A 1 579 ? 160.266 117.036 208.862 1.00 99.29 579 ASP B C 1
ATOM 3086 O O . ASP A 1 579 ? 160.025 116.749 207.690 1.00 99.29 579 ASP B O 1
ATOM 3091 N N . HIS A 1 585 ? 154.532 113.545 207.351 1.00 86.33 585 HIS B N 1
ATOM 3092 C CA . HIS A 1 585 ? 154.920 113.921 205.997 1.00 86.33 585 HIS B CA 1
ATOM 3093 C C . HIS A 1 585 ? 154.104 115.114 205.501 1.00 86.33 585 HIS B C 1
ATOM 3094 O O . HIS A 1 585 ? 154.663 116.112 205.049 1.00 86.33 585 HIS B O 1
ATOM 3101 N N . GLU A 1 586 ? 152.778 115.003 205.588 1.00 82.23 586 GLU B N 1
ATOM 3102 C CA . GLU A 1 586 ? 151.856 116.048 205.136 1.00 82.23 586 GLU B CA 1
ATOM 3103 C C . GLU A 1 586 ? 150.714 116.112 206.148 1.00 82.23 586 GLU B C 1
ATOM 3104 O O . GLU A 1 586 ? 149.714 115.401 206.021 1.00 82.23 586 GLU B O 1
ATOM 3110 N N . ARG A 1 587 ? 150.876 116.958 207.161 1.00 84.16 587 ARG B N 1
ATOM 3111 C CA . ARG A 1 587 ? 149.860 117.167 208.184 1.00 84.16 587 ARG B CA 1
ATOM 3112 C C . ARG A 1 587 ? 149.473 118.638 208.184 1.00 84.16 587 ARG B C 1
ATOM 3113 O O . ARG A 1 587 ? 150.338 119.508 208.331 1.00 84.16 587 ARG B O 1
ATOM 3121 N N . THR A 1 588 ? 148.180 118.913 208.020 1.00 82.32 588 THR B N 1
ATOM 3122 C CA . THR A 1 588 ? 147.671 120.277 207.983 1.00 82.32 588 THR B CA 1
ATOM 3123 C C . THR A 1 588 ? 146.426 120.379 208.849 1.00 82.32 588 THR B C 1
ATOM 3124 O O . THR A 1 588 ? 145.547 119.515 208.791 1.00 82.32 588 THR B O 1
ATOM 3128 N N . ARG A 1 589 ? 146.354 121.440 209.646 1.00 73.71 589 ARG B N 1
ATOM 3129 C CA . ARG A 1 589 ? 145.190 121.736 210.469 1.00 73.71 589 ARG B CA 1
ATOM 3130 C C . ARG A 1 589 ? 144.420 122.884 209.834 1.00 73.71 589 ARG B C 1
ATOM 3131 O O . ARG A 1 589 ? 145.004 123.923 209.507 1.00 73.71 589 ARG B O 1
ATOM 3139 N N . VAL A 1 590 ? 143.115 122.694 209.656 1.00 70.66 590 VAL B N 1
ATOM 3140 C CA . VAL A 1 590 ? 142.261 123.672 208.994 1.00 70.66 590 VAL B CA 1
ATOM 3141 C C . VAL A 1 590 ? 141.064 123.969 209.888 1.00 70.66 590 VAL B C 1
ATOM 3142 O O . VAL A 1 590 ? 140.475 123.055 210.477 1.00 70.66 590 VAL B O 1
ATOM 3146 N N . ASP A 1 591 ? 140.732 125.252 210.017 1.00 75.03 591 ASP B N 1
ATOM 3147 C CA . ASP A 1 591 ? 139.562 125.698 210.757 1.00 75.03 591 ASP B CA 1
ATOM 3148 C C . ASP A 1 591 ? 138.999 126.941 210.083 1.00 75.03 591 ASP B C 1
ATOM 3149 O O . ASP A 1 591 ? 139.739 127.736 209.498 1.00 75.03 591 ASP B O 1
ATOM 3154 N N . LEU A 1 592 ? 137.683 127.102 210.172 1.00 60.62 592 LEU B N 1
ATOM 3155 C CA . LEU A 1 592 ? 136.971 128.164 209.477 1.00 60.62 592 LEU B CA 1
ATOM 3156 C C . LEU A 1 592 ? 136.392 129.153 210.481 1.00 60.62 592 LEU B C 1
ATOM 3157 O O . LEU A 1 592 ? 135.866 128.756 211.525 1.00 60.62 592 LEU B O 1
ATOM 3162 N N . TYR A 1 593 ? 136.493 130.439 210.160 1.00 63.93 593 TYR B N 1
ATOM 3163 C CA . TYR A 1 593 ? 136.052 131.513 211.039 1.00 63.93 593 TYR B CA 1
ATOM 3164 C C . TYR A 1 593 ? 134.864 132.239 210.428 1.00 63.93 593 TYR B C 1
ATOM 3165 O O . TYR A 1 593 ? 134.858 132.530 209.227 1.00 63.93 593 TYR B O 1
ATOM 3174 N N . CYS A 1 594 ? 133.865 132.528 211.255 1.00 65.96 594 CYS B N 1
ATOM 3175 C CA . CYS A 1 594 ? 132.710 133.315 210.857 1.00 65.96 594 CYS B CA 1
ATOM 3176 C C . CYS A 1 594 ? 132.736 134.668 211.557 1.00 65.96 594 CYS B C 1
ATOM 3177 O O . CYS A 1 594 ? 133.083 134.772 212.736 1.00 65.96 594 CYS B O 1
ATOM 3180 N N . LEU A 1 595 ? 132.370 135.708 210.815 1.00 61.65 595 LEU B N 1
ATOM 3181 C CA . LEU A 1 595 ? 132.324 137.055 211.370 1.00 61.65 595 LEU B CA 1
ATOM 3182 C C . LEU A 1 595 ? 131.049 137.259 212.179 1.00 61.65 595 LEU B C 1
ATOM 3183 O O . LEU A 1 595 ? 130.034 136.609 211.929 1.00 61.65 595 LEU B O 1
ATOM 3188 N N . SER B 2 1232 ? 133.462 163.201 154.032 1.00 99.55 1232 SER A N 1
ATOM 3189 C CA . SER B 2 1232 ? 134.872 162.873 154.203 1.00 99.55 1232 SER A CA 1
ATOM 3190 C C . SER B 2 1232 ? 135.047 161.451 154.723 1.00 99.55 1232 SER A C 1
ATOM 3191 O O . SER B 2 1232 ? 134.330 160.537 154.317 1.00 99.55 1232 SER A O 1
ATOM 3194 N N . LYS B 2 1233 ? 136.009 161.274 155.626 1.00 87.14 1233 LYS A N 1
ATOM 3195 C CA . LYS B 2 1233 ? 136.296 159.975 156.217 1.00 87.14 1233 LYS A CA 1
ATOM 3196 C C . LYS B 2 1233 ? 135.521 159.723 157.505 1.00 87.14 1233 LYS A C 1
ATOM 3197 O O . LYS B 2 1233 ? 135.618 158.627 158.066 1.00 87.14 1233 LYS A O 1
ATOM 3203 N N . ARG B 2 1234 ? 134.744 160.696 157.978 1.00 78.39 1234 ARG A N 1
ATOM 3204 C CA . ARG B 2 1234 ? 134.127 160.600 159.293 1.00 78.39 1234 ARG A CA 1
ATOM 3205 C C . ARG B 2 1234 ? 132.698 160.072 159.268 1.00 78.39 1234 ARG A C 1
ATOM 3206 O O . ARG B 2 1234 ? 132.236 159.545 160.286 1.00 78.39 1234 ARG A O 1
ATOM 3214 N N . ASN B 2 1235 ? 131.988 160.190 158.145 1.00 85.31 1235 ASN A N 1
ATOM 3215 C CA . ASN B 2 1235 ? 130.591 159.763 158.111 1.00 85.31 1235 ASN A CA 1
ATOM 3216 C C . ASN B 2 1235 ? 130.469 158.246 158.213 1.00 85.31 1235 ASN A C 1
ATOM 3217 O O . ASN B 2 1235 ? 129.624 157.728 158.956 1.00 85.31 1235 ASN A O 1
ATOM 3222 N N . GLN B 2 1236 ? 131.301 157.516 157.467 1.00 79.48 1236 GLN A N 1
ATOM 3223 C CA . GLN B 2 1236 ? 131.238 156.059 157.469 1.00 79.48 1236 GLN A CA 1
ATOM 3224 C C . GLN B 2 1236 ? 131.645 155.450 158.804 1.00 79.48 1236 GLN A C 1
ATOM 3225 O O . GLN B 2 1236 ? 131.400 154.259 159.021 1.00 79.48 1236 GLN A O 1
ATOM 3231 N N . PHE B 2 1237 ? 132.265 156.226 159.692 1.00 72.06 1237 PHE A N 1
ATOM 3232 C CA . PHE B 2 1237 ? 132.517 155.777 161.053 1.00 72.06 1237 PHE A CA 1
ATOM 3233 C C . PHE B 2 1237 ? 131.512 156.331 162.051 1.00 72.06 1237 PHE A C 1
ATOM 3234 O O . PHE B 2 1237 ? 131.341 155.744 163.125 1.00 72.06 1237 PHE A O 1
ATOM 3242 N N . LEU B 2 1238 ? 130.851 157.444 161.726 1.00 70.25 1238 LEU A N 1
ATOM 3243 C CA . LEU B 2 1238 ? 129.743 157.919 162.542 1.00 70.25 1238 LEU A CA 1
ATOM 3244 C C . LEU B 2 1238 ? 128.499 157.060 162.365 1.00 70.25 1238 LEU A C 1
ATOM 3245 O O . LEU B 2 1238 ? 127.649 157.027 163.261 1.00 70.25 1238 LEU A O 1
ATOM 3250 N N . THR B 2 1239 ? 128.380 156.352 161.241 1.00 74.30 1239 THR A N 1
ATOM 3251 C CA . THR B 2 1239 ? 127.171 155.583 160.973 1.00 74.30 1239 THR A CA 1
ATOM 3252 C C . THR B 2 1239 ? 127.058 154.312 161.809 1.00 74.30 1239 THR A C 1
ATOM 3253 O O . THR B 2 1239 ? 125.991 153.690 161.804 1.00 74.30 1239 THR A O 1
ATOM 3257 N N . SER B 2 1240 ? 128.113 153.907 162.519 1.00 59.42 1240 SER A N 1
ATOM 3258 C CA . SER B 2 1240 ? 128.101 152.652 163.260 1.00 59.42 1240 SER A CA 1
ATOM 3259 C C . SER B 2 1240 ? 128.545 152.783 164.711 1.00 59.42 1240 SER A C 1
ATOM 3260 O O . SER B 2 1240 ? 128.699 151.757 165.384 1.00 59.42 1240 SER A O 1
ATOM 3263 N N . ILE B 2 1241 ? 128.763 153.997 165.208 1.00 55.53 1241 ILE A N 1
ATOM 3264 C CA . ILE B 2 1241 ? 129.254 154.161 166.581 1.00 55.53 1241 ILE A CA 1
ATOM 3265 C C . ILE B 2 1241 ? 128.219 153.621 167.561 1.00 55.53 1241 ILE A C 1
ATOM 3266 O O . ILE B 2 1241 ? 127.003 153.783 167.331 1.00 55.53 1241 ILE A O 1
ATOM 3271 N N . PRO B 2 1242 ? 128.620 152.939 168.629 1.00 48.11 1242 PRO A N 1
ATOM 3272 C CA . PRO B 2 1242 ? 127.657 152.513 169.648 1.00 48.11 1242 PRO A CA 1
ATOM 3273 C C . PRO B 2 1242 ? 127.347 153.640 170.627 1.00 48.11 1242 PRO A C 1
ATOM 3274 O O . PRO B 2 1242 ? 128.029 154.663 170.684 1.00 48.11 1242 PRO A O 1
ATOM 3278 N N . ARG B 2 1243 ? 126.291 153.423 171.409 1.00 42.35 1243 ARG A N 1
ATOM 3279 C CA . ARG B 2 1243 ? 125.802 154.448 172.322 1.00 42.35 1243 ARG A CA 1
ATOM 3280 C C . ARG B 2 1243 ? 126.832 154.746 173.405 1.00 42.35 1243 ARG A C 1
ATOM 3281 O O . ARG B 2 1243 ? 127.335 153.836 174.069 1.00 42.35 1243 ARG A O 1
ATOM 3289 N N . VAL B 2 1244 ? 127.145 156.028 173.579 1.00 43.69 1244 VAL A N 1
ATOM 3290 C CA . VAL B 2 1244 ? 128.037 156.495 174.641 1.00 43.69 1244 VAL A CA 1
ATOM 3291 C C . VAL B 2 1244 ? 127.341 157.688 175.292 1.00 43.69 1244 VAL A C 1
ATOM 3292 O O . VAL B 2 1244 ? 127.447 158.823 174.818 1.00 43.69 1244 VAL A O 1
ATOM 3296 N N . LEU B 2 1245 ? 126.626 157.440 176.385 1.00 42.07 1245 LEU A N 1
ATOM 3297 C CA . LEU B 2 1245 ? 125.890 158.479 177.092 1.00 42.07 1245 LEU A CA 1
ATOM 3298 C C . LEU B 2 1245 ? 126.709 158.972 178.276 1.00 42.07 1245 LEU A C 1
ATOM 3299 O O . LEU B 2 1245 ? 127.164 158.171 179.098 1.00 42.07 1245 LEU A O 1
ATOM 3304 N N . VAL B 2 1246 ? 126.892 160.287 178.362 1.00 57.49 1246 VAL A N 1
ATOM 3305 C CA . VAL B 2 1246 ? 127.624 160.917 179.454 1.00 57.49 1246 VAL A CA 1
ATOM 3306 C C . VAL B 2 1246 ? 126.617 161.550 180.405 1.00 57.49 1246 VAL A C 1
ATOM 3307 O O . VAL B 2 1246 ? 125.696 162.253 179.970 1.00 57.49 1246 VAL A O 1
ATOM 3311 N N . ASP B 2 1247 ? 126.775 161.279 181.699 1.00 81.15 1247 ASP A N 1
ATOM 3312 C CA . ASP B 2 1247 ? 125.905 161.832 182.731 1.00 81.15 1247 ASP A CA 1
ATOM 3313 C C . ASP B 2 1247 ? 126.611 163.022 183.370 1.00 81.15 1247 ASP A C 1
ATOM 3314 O O . ASP B 2 1247 ? 127.561 162.851 184.141 1.00 81.15 1247 ASP A O 1
ATOM 3319 N N . CYS B 2 1248 ? 126.139 164.220 183.054 1.00 104.84 1248 CYS A N 1
ATOM 3320 C CA . CYS B 2 1248 ? 126.709 165.469 183.534 1.00 104.84 1248 CYS A CA 1
ATOM 3321 C C . CYS B 2 1248 ? 125.775 166.087 184.567 1.00 104.84 1248 CYS A C 1
ATOM 3322 O O . CYS B 2 1248 ? 124.673 165.593 184.817 1.00 104.84 1248 CYS A O 1
ATOM 3325 N N . LYS B 2 1249 ? 126.232 167.176 185.180 1.00 107.22 1249 LYS A N 1
ATOM 3326 C CA . LYS B 2 1249 ? 125.371 167.929 186.079 1.00 107.22 1249 LYS A CA 1
ATOM 3327 C C . LYS B 2 1249 ? 124.211 168.533 185.299 1.00 107.22 1249 LYS A C 1
ATOM 3328 O O . LYS B 2 1249 ? 124.409 169.115 184.229 1.00 107.22 1249 LYS A O 1
ATOM 3334 N N . LYS B 2 1250 ? 122.997 168.356 185.827 1.00 102.96 1250 LYS A N 1
ATOM 3335 C CA . LYS B 2 1250 ? 121.750 168.943 185.317 1.00 102.96 1250 LYS A CA 1
ATOM 3336 C C . LYS B 2 1250 ? 121.550 168.728 183.814 1.00 102.96 1250 LYS A C 1
ATOM 3337 O O . LYS B 2 1250 ? 120.760 169.442 183.188 1.00 102.96 1250 LYS A O 1
ATOM 3343 N N . CYS B 2 1251 ? 122.226 167.746 183.218 1.00 107.89 1251 CYS A N 1
ATOM 3344 C CA . CYS B 2 1251 ? 122.066 167.469 181.794 1.00 107.89 1251 CYS A CA 1
ATOM 3345 C C . CYS B 2 1251 ? 122.777 166.170 181.442 1.00 107.89 1251 CYS A C 1
ATOM 3346 O O . CYS B 2 1251 ? 123.708 165.748 182.134 1.00 107.89 1251 CYS A O 1
ATOM 3349 N N . ASP B 2 1252 ? 122.321 165.546 180.357 1.00 88.80 1252 ASP A N 1
ATOM 3350 C CA . ASP B 2 1252 ? 122.953 164.358 179.799 1.00 88.80 1252 ASP A CA 1
ATOM 3351 C C . ASP B 2 1252 ? 122.785 164.388 178.286 1.00 88.80 1252 ASP A C 1
ATOM 3352 O O . ASP B 2 1252 ? 121.727 164.778 177.785 1.00 88.80 1252 ASP A O 1
ATOM 3357 N N . GLN B 2 1253 ? 123.827 163.979 177.564 1.00 61.64 1253 GLN A N 1
ATOM 3358 C CA . GLN B 2 1253 ? 123.820 164.077 176.111 1.00 61.64 1253 GLN A CA 1
ATOM 3359 C C . GLN B 2 1253 ? 124.570 162.900 175.505 1.00 61.64 1253 GLN A C 1
ATOM 3360 O O . GLN B 2 1253 ? 125.482 162.344 176.121 1.00 61.64 1253 GLN A O 1
ATOM 3366 N N . THR B 2 1254 ? 124.176 162.531 174.288 1.00 53.46 1254 THR A N 1
ATOM 3367 C CA . THR B 2 1254 ? 124.835 161.449 173.567 1.00 53.46 1254 THR A CA 1
ATOM 3368 C C . THR B 2 1254 ? 126.138 161.958 172.963 1.00 53.46 1254 THR A C 1
ATOM 3369 O O . THR B 2 1254 ? 126.198 163.081 172.455 1.00 53.46 1254 THR A O 1
ATOM 3373 N N . PHE B 2 1255 ? 127.182 161.129 173.015 1.00 45.26 1255 PHE A N 1
ATOM 3374 C CA . PHE B 2 1255 ? 128.534 161.569 172.668 1.00 45.26 1255 PHE A CA 1
ATOM 3375 C C . PHE B 2 1255 ? 128.863 161.157 171.236 1.00 45.26 1255 PHE A C 1
ATOM 3376 O O . PHE B 2 1255 ? 129.470 160.118 170.972 1.00 45.26 1255 PHE A O 1
ATOM 3384 N N . LEU B 2 1256 ? 128.445 161.998 170.295 1.00 47.41 1256 LEU A N 1
ATOM 3385 C CA . LEU B 2 1256 ? 128.848 161.867 168.893 1.00 47.41 1256 LEU A CA 1
ATOM 3386 C C . LEU B 2 1256 ? 130.054 162.747 168.580 1.00 47.41 1256 LEU A C 1
ATOM 3387 O O . LEU B 2 1256 ? 130.036 163.551 167.649 1.00 47.41 1256 LEU A O 1
ATOM 3392 N N . PHE B 2 1257 ? 131.116 162.600 169.365 1.00 51.77 1257 PHE A N 1
ATOM 3393 C CA . PHE B 2 1257 ? 132.313 163.405 169.173 1.00 51.77 1257 PHE A CA 1
ATOM 3394 C C . PHE B 2 1257 ? 132.974 163.080 167.838 1.00 51.77 1257 PHE A C 1
ATOM 3395 O O . PHE B 2 1257 ? 132.918 161.948 167.349 1.00 51.77 1257 PHE A O 1
ATOM 3403 N N . LEU B 2 1258 ? 133.601 164.092 167.244 1.00 45.76 1258 LEU A N 1
ATOM 3404 C CA . LEU B 2 1258 ? 134.293 163.936 165.975 1.00 45.76 1258 LEU A CA 1
ATOM 3405 C C . LEU B 2 1258 ? 135.580 164.745 166.004 1.00 45.76 1258 LEU A C 1
ATOM 3406 O O . LEU B 2 1258 ? 135.728 165.688 166.785 1.00 45.76 1258 LEU A O 1
ATOM 3411 N N . GLY B 2 1259 ? 136.514 164.364 165.140 1.00 61.22 1259 GLY A N 1
ATOM 3412 C CA . GLY B 2 1259 ? 137.795 165.041 165.060 1.00 61.22 1259 GLY A CA 1
ATOM 3413 C C . GLY B 2 1259 ? 138.649 164.581 163.895 1.00 61.22 1259 GLY A C 1
ATOM 3414 O O . GLY B 2 1259 ? 138.177 163.868 163.011 1.00 61.22 1259 GLY A O 1
ATOM 3415 N N . ALA B 2 1265 ? 132.298 170.033 161.477 1.00 62.23 1265 ALA A N 1
ATOM 3416 C CA . ALA B 2 1265 ? 131.376 170.961 162.122 1.00 62.23 1265 ALA A CA 1
ATOM 3417 C C . ALA B 2 1265 ? 131.620 171.013 163.625 1.00 62.23 1265 ALA A C 1
ATOM 3418 O O . ALA B 2 1265 ? 131.571 172.081 164.236 1.00 62.23 1265 ALA A O 1
ATOM 3420 N N . ASP B 2 1266 ? 131.880 169.851 164.215 1.00 57.20 1266 ASP A N 1
ATOM 3421 C CA . ASP B 2 1266 ? 132.122 169.775 165.648 1.00 57.20 1266 ASP A CA 1
ATOM 3422 C C . ASP B 2 1266 ? 133.470 170.392 166.000 1.00 57.20 1266 ASP A C 1
ATOM 3423 O O . ASP B 2 1266 ? 134.450 170.248 165.264 1.00 57.20 1266 ASP A O 1
ATOM 3428 N N . ALA B 2 1267 ? 133.513 171.086 167.135 1.00 71.39 1267 ALA A N 1
ATOM 3429 C CA . ALA B 2 1267 ? 134.737 171.724 167.616 1.00 71.39 1267 ALA A CA 1
ATOM 3430 C C . ALA B 2 1267 ? 135.584 170.666 168.310 1.00 71.39 1267 ALA A C 1
ATOM 3431 O O . ALA B 2 1267 ? 135.414 170.376 169.495 1.00 71.39 1267 ALA A O 1
ATOM 3433 N N . ALA B 2 1268 ? 136.513 170.079 167.553 1.00 71.13 1268 ALA A N 1
ATOM 3434 C CA . ALA B 2 1268 ? 137.343 169.009 168.094 1.00 71.13 1268 ALA A CA 1
ATOM 3435 C C . ALA B 2 1268 ? 138.337 169.522 169.127 1.00 71.13 1268 ALA A C 1
ATOM 3436 O O . ALA B 2 1268 ? 138.660 168.804 170.080 1.00 71.13 1268 ALA A O 1
ATOM 3438 N N . SER B 2 1269 ? 138.701 170.790 169.063 1.00 72.41 1269 SER A N 1
ATOM 3439 C CA . SER B 2 1269 ? 139.658 171.285 170.036 1.00 72.41 1269 SER A CA 1
ATOM 3440 C C . SER B 2 1269 ? 139.146 171.157 171.467 1.00 72.41 1269 SER A C 1
ATOM 3441 O O . SER B 2 1269 ? 139.913 170.844 172.369 1.00 72.41 1269 SER A O 1
ATOM 3444 N N . ILE B 2 1270 ? 137.865 171.408 171.691 1.00 76.49 1270 ILE A N 1
ATOM 3445 C CA . ILE B 2 1270 ? 137.339 171.310 173.045 1.00 76.49 1270 ILE A CA 1
ATOM 3446 C C . ILE B 2 1270 ? 136.264 170.245 173.206 1.00 76.49 1270 ILE A C 1
ATOM 3447 O O . ILE B 2 1270 ? 135.304 170.195 172.445 1.00 76.49 1270 ILE A O 1
ATOM 3452 N N . LEU B 2 1271 ? 136.448 169.397 174.214 1.00 76.10 1271 LEU A N 1
ATOM 3453 C CA . LEU B 2 1271 ? 135.553 168.278 174.516 1.00 76.10 1271 LEU A CA 1
ATOM 3454 C C . LEU B 2 1271 ? 134.555 168.437 175.670 1.00 76.10 1271 LEU A C 1
ATOM 3455 O O . LEU B 2 1271 ? 133.848 167.486 175.990 1.00 76.10 1271 LEU A O 1
ATOM 3460 N N . LYS B 2 1272 ? 134.526 169.595 176.323 1.00 86.24 1272 LYS A N 1
ATOM 3461 C CA . LYS B 2 1272 ? 133.631 169.828 177.468 1.00 86.24 1272 LYS A CA 1
ATOM 3462 C C . LYS B 2 1272 ? 132.148 170.113 177.193 1.00 86.24 1272 LYS A C 1
ATOM 3463 O O . LYS B 2 1272 ? 131.794 170.687 176.171 1.00 86.24 1272 LYS A O 1
ATOM 3469 N N . CYS B 2 1273 ? 131.293 169.706 178.130 1.00 116.42 1273 CYS A N 1
ATOM 3470 C CA . CYS B 2 1273 ? 129.865 169.961 178.056 1.00 116.42 1273 CYS A CA 1
ATOM 3471 C C . CYS B 2 1273 ? 129.597 171.462 177.977 1.00 116.42 1273 CYS A C 1
ATOM 3472 O O . CYS B 2 1273 ? 130.515 172.288 177.959 1.00 116.42 1273 CYS A O 1
ATOM 3475 N N . LYS B 2 1274 ? 128.312 171.824 177.920 1.00 114.16 1274 LYS A N 1
ATOM 3476 C CA . LYS B 2 1274 ? 127.941 173.231 178.031 1.00 114.16 1274 LYS A CA 1
ATOM 3477 C C . LYS B 2 1274 ? 128.365 173.793 179.379 1.00 114.16 1274 LYS A C 1
ATOM 3478 O O . LYS B 2 1274 ? 128.679 174.983 179.499 1.00 114.16 1274 LYS A O 1
ATOM 3484 N N . CYS B 2 1275 ? 128.383 172.946 180.404 1.00 130.38 1275 CYS A N 1
ATOM 3485 C CA . CYS B 2 1275 ? 128.835 173.344 181.724 1.00 130.38 1275 CYS A CA 1
ATOM 3486 C C . CYS B 2 1275 ? 130.343 173.585 181.721 1.00 130.38 1275 CYS A C 1
ATOM 3487 O O . CYS B 2 1275 ? 131.044 173.307 180.745 1.00 130.38 1275 CYS A O 1
ATOM 3490 N N . GLY B 2 1276 ? 130.839 174.116 182.838 1.00 127.05 1276 GLY A N 1
ATOM 3491 C CA . GLY B 2 1276 ? 132.266 174.368 182.951 1.00 127.05 1276 GLY A CA 1
ATOM 3492 C C . GLY B 2 1276 ? 133.078 173.095 183.095 1.00 127.05 1276 GLY A C 1
ATOM 3493 O O . GLY B 2 1276 ? 134.267 173.065 182.768 1.00 127.05 1276 GLY A O 1
ATOM 3494 N N . ASN B 2 1277 ? 132.450 172.029 183.589 1.00 106.28 1277 ASN A N 1
ATOM 3495 C CA . ASN B 2 1277 ? 133.162 170.779 183.819 1.00 106.28 1277 ASN A CA 1
ATOM 3496 C C . ASN B 2 1277 ? 133.596 170.147 182.503 1.00 106.28 1277 ASN A C 1
ATOM 3497 O O . ASN B 2 1277 ? 132.911 170.256 181.482 1.00 106.28 1277 ASN A O 1
ATOM 3502 N N . ASP B 2 1278 ? 134.753 169.481 182.535 1.00 89.47 1278 ASP A N 1
ATOM 3503 C CA . ASP B 2 1278 ? 135.306 168.890 181.321 1.00 89.47 1278 ASP A CA 1
ATOM 3504 C C . ASP B 2 1278 ? 134.758 167.489 181.075 1.00 89.47 1278 ASP A C 1
ATOM 3505 O O . ASP B 2 1278 ? 135.051 166.880 180.039 1.00 89.47 1278 ASP A O 1
ATOM 3510 N N . ILE B 2 1279 ? 133.997 166.949 182.035 1.00 74.82 1279 ILE A N 1
ATOM 3511 C CA . ILE B 2 1279 ? 133.402 165.607 182.019 1.00 74.82 1279 ILE A CA 1
ATOM 3512 C C . ILE B 2 1279 ? 134.404 164.566 181.527 1.00 74.82 1279 ILE A C 1
ATOM 3513 O O . ILE B 2 1279 ? 134.029 163.563 180.908 1.00 74.82 1279 ILE A O 1
ATOM 3518 N N . TYR B 2 1280 ? 135.686 164.801 181.808 1.00 61.37 1280 TYR A N 1
ATOM 3519 C CA . TYR B 2 1280 ? 136.734 163.880 181.383 1.00 61.37 1280 TYR A CA 1
ATOM 3520 C C . TYR B 2 1280 ? 136.611 162.530 182.082 1.00 61.37 1280 TYR A C 1
ATOM 3521 O O . TYR B 2 1280 ? 136.640 161.475 181.432 1.00 61.37 1280 TYR A O 1
ATOM 3530 N N . ILE B 2 1281 ? 136.463 162.547 183.409 1.00 48.52 1281 ILE A N 1
ATOM 3531 C CA . ILE B 2 1281 ? 136.545 161.320 184.196 1.00 48.52 1281 ILE A CA 1
ATOM 3532 C C . ILE B 2 1281 ? 135.372 160.400 183.886 1.00 48.52 1281 ILE A C 1
ATOM 3533 O O . ILE B 2 1281 ? 135.543 159.184 183.713 1.00 48.52 1281 ILE A O 1
ATOM 3538 N N . GLN B 2 1282 ? 134.161 160.959 183.831 1.00 47.56 1282 GLN A N 1
ATOM 3539 C CA . GLN B 2 1282 ? 132.999 160.147 183.498 1.00 47.56 1282 GLN A CA 1
ATOM 3540 C C . GLN B 2 1282 ? 133.112 159.576 182.094 1.00 47.56 1282 GLN A C 1
ATOM 3541 O O . GLN B 2 1282 ? 132.702 158.435 181.857 1.00 47.56 1282 GLN A O 1
ATOM 3547 N N . LEU B 2 1283 ? 133.672 160.346 181.158 1.00 46.17 1283 LEU A N 1
ATOM 3548 C CA . LEU B 2 1283 ? 133.896 159.829 179.812 1.00 46.17 1283 LEU A CA 1
ATOM 3549 C C . LEU B 2 1283 ? 134.832 158.629 179.829 1.00 46.17 1283 LEU A C 1
ATOM 3550 O O . LEU B 2 1283 ? 134.547 157.599 179.204 1.00 46.17 1283 LEU A O 1
ATOM 3555 N N . LYS B 2 1284 ? 135.956 158.744 180.539 1.00 41.27 1284 LYS A N 1
ATOM 3556 C CA . LYS B 2 1284 ? 136.907 157.637 180.609 1.00 41.27 1284 LYS A CA 1
ATOM 3557 C C . LYS B 2 1284 ? 136.259 156.398 181.215 1.00 41.27 1284 LYS A C 1
ATOM 3558 O O . LYS B 2 1284 ? 136.401 155.282 180.692 1.00 41.27 1284 LYS A O 1
ATOM 3564 N N . ASN B 2 1285 ? 135.527 156.580 182.316 1.00 39.50 1285 ASN A N 1
ATOM 3565 C CA . ASN B 2 1285 ? 134.875 155.445 182.961 1.00 39.50 1285 ASN A CA 1
ATOM 3566 C C . ASN B 2 1285 ? 133.843 154.804 182.041 1.00 39.50 1285 ASN A C 1
ATOM 3567 O O . ASN B 2 1285 ? 133.747 153.573 181.967 1.00 39.50 1285 ASN A O 1
ATOM 3572 N N . LYS B 2 1286 ? 133.063 155.619 181.328 1.00 36.34 1286 LYS A N 1
ATOM 3573 C CA . LYS B 2 1286 ? 132.041 155.063 180.451 1.00 36.34 1286 LYS A CA 1
ATOM 3574 C C . LYS B 2 1286 ? 132.668 154.299 179.293 1.00 36.34 1286 LYS A C 1
ATOM 3575 O O . LYS B 2 1286 ? 132.150 153.255 178.880 1.00 36.34 1286 LYS A O 1
ATOM 3581 N N . ILE B 2 1287 ? 133.786 154.799 178.756 1.00 34.54 1287 ILE A N 1
ATOM 3582 C CA . ILE B 2 1287 ? 134.499 154.048 177.723 1.00 34.54 1287 ILE A CA 1
ATOM 3583 C C . ILE B 2 1287 ? 134.966 152.705 178.267 1.00 34.54 1287 ILE A C 1
ATOM 3584 O O . ILE B 2 1287 ? 134.837 151.669 177.599 1.00 34.54 1287 ILE A O 1
ATOM 3589 N N . ALA B 2 1288 ? 135.520 152.697 179.483 1.00 27.75 1288 ALA A N 1
ATOM 3590 C CA . ALA B 2 1288 ? 135.968 151.437 180.071 1.00 27.75 1288 ALA A CA 1
ATOM 3591 C C . ALA B 2 1288 ? 134.814 150.446 180.194 1.00 27.75 1288 ALA A C 1
ATOM 3592 O O . ALA B 2 1288 ? 134.926 149.284 179.777 1.00 27.75 1288 ALA A O 1
ATOM 3594 N N . LEU B 2 1289 ? 133.685 150.898 180.745 1.00 28.65 1289 LEU A N 1
ATOM 3595 C CA . LEU B 2 1289 ? 132.541 150.003 180.909 1.00 28.65 1289 LEU A CA 1
ATOM 3596 C C . LEU B 2 1289 ? 132.012 149.507 179.569 1.00 28.65 1289 LEU A C 1
ATOM 3597 O O . LEU B 2 1289 ? 131.686 148.322 179.427 1.00 28.65 1289 LEU A O 1
ATOM 3602 N N . VAL B 2 1290 ? 131.914 150.389 178.571 1.00 30.18 1290 VAL A N 1
ATOM 3603 C CA . VAL B 2 1290 ? 131.317 149.974 177.305 1.00 30.18 1290 VAL A CA 1
ATOM 3604 C C . VAL B 2 1290 ? 132.228 148.991 176.575 1.00 30.18 1290 VAL A C 1
ATOM 3605 O O . VAL B 2 1290 ? 131.751 148.022 175.970 1.00 30.18 1290 VAL A O 1
ATOM 3609 N N . VAL B 2 1291 ? 133.548 149.197 176.632 1.00 30.79 1291 VAL A N 1
ATOM 3610 C CA . VAL B 2 1291 ? 134.444 148.256 175.967 1.00 30.79 1291 VAL A CA 1
ATOM 3611 C C . VAL B 2 1291 ? 134.442 146.913 176.692 1.00 30.79 1291 VAL A C 1
ATOM 3612 O O . VAL B 2 1291 ? 134.484 145.850 176.055 1.00 30.79 1291 VAL A O 1
ATOM 3616 N N . LYS B 2 1292 ? 134.365 146.931 178.030 1.00 30.06 1292 LYS A N 1
ATOM 3617 C CA . LYS B 2 1292 ? 134.260 145.675 178.766 1.00 30.06 1292 LYS A CA 1
ATOM 3618 C C . LYS B 2 1292 ? 132.988 144.927 178.392 1.00 30.06 1292 LYS A C 1
ATOM 3619 O O . LYS B 2 1292 ? 133.012 143.706 178.184 1.00 30.06 1292 LYS A O 1
ATOM 3625 N N . GLU B 2 1293 ? 131.868 145.646 178.295 1.00 28.68 1293 GLU A N 1
ATOM 3626 C CA . GLU B 2 1293 ? 130.610 145.009 177.923 1.00 28.68 1293 GLU A CA 1
ATOM 3627 C C . GLU B 2 1293 ? 130.677 144.441 176.513 1.00 28.68 1293 GLU A C 1
ATOM 3628 O O . GLU B 2 1293 ? 130.170 143.345 176.256 1.00 28.68 1293 GLU A O 1
ATOM 3634 N N . LEU B 2 1294 ? 131.296 145.173 175.584 1.00 30.16 1294 LEU A N 1
ATOM 3635 C CA . LEU B 2 1294 ? 131.423 144.675 174.217 1.00 30.16 1294 LEU A CA 1
ATOM 3636 C C . LEU B 2 1294 ? 132.232 143.383 174.175 1.00 30.16 1294 LEU A C 1
ATOM 3637 O O . LEU B 2 1294 ? 131.833 142.403 173.530 1.00 30.16 1294 LEU A O 1
ATOM 3642 N N . ILE B 2 1295 ? 133.375 143.360 174.865 1.00 31.16 1295 ILE A N 1
ATOM 3643 C CA . ILE B 2 1295 ? 134.207 142.160 174.868 1.00 31.16 1295 ILE A CA 1
ATOM 3644 C C . ILE B 2 1295 ? 133.448 140.987 175.479 1.00 31.16 1295 ILE A C 1
ATOM 3645 O O . ILE B 2 1295 ? 133.418 139.883 174.918 1.00 31.16 1295 ILE A O 1
ATOM 3650 N N . ARG B 2 1296 ? 132.808 141.214 176.631 1.00 39.24 1296 ARG A N 1
ATOM 3651 C CA . ARG B 2 1296 ? 132.094 140.132 177.301 1.00 39.24 1296 ARG A CA 1
ATOM 3652 C C . ARG B 2 1296 ? 130.912 139.640 176.475 1.00 39.24 1296 ARG A C 1
ATOM 3653 O O . ARG B 2 1296 ? 130.569 138.453 176.529 1.00 39.24 1296 ARG A O 1
ATOM 3661 N N . ASN B 2 1297 ? 130.275 140.529 175.710 1.00 38.21 1297 ASN A N 1
ATOM 3662 C CA . ASN B 2 1297 ? 129.222 140.098 174.799 1.00 38.21 1297 ASN A CA 1
ATOM 3663 C C . ASN B 2 1297 ? 129.790 139.242 173.679 1.00 38.21 1297 ASN A C 1
ATOM 3664 O O . ASN B 2 1297 ? 129.170 138.256 173.266 1.00 38.21 1297 ASN A O 1
ATOM 3669 N N . PHE B 2 1298 ? 130.966 139.606 173.168 1.00 41.94 1298 PHE A N 1
ATOM 3670 C CA . PHE B 2 1298 ? 131.552 138.828 172.082 1.00 41.94 1298 PHE A CA 1
ATOM 3671 C C . PHE B 2 1298 ? 131.955 137.432 172.541 1.00 41.94 1298 PHE A C 1
ATOM 3672 O O . PHE B 2 1298 ? 131.705 136.448 171.837 1.00 41.94 1298 PHE A O 1
ATOM 3680 N N . GLU B 2 1299 ? 132.579 137.325 173.718 1.00 47.31 1299 GLU A N 1
ATOM 3681 C CA . GLU B 2 1299 ? 133.208 136.064 174.104 1.00 47.31 1299 GLU A CA 1
ATOM 3682 C C . GLU B 2 1299 ? 132.211 134.926 174.291 1.00 47.31 1299 GLU A C 1
ATOM 3683 O O . GLU B 2 1299 ? 132.618 133.760 174.281 1.00 47.31 1299 GLU A O 1
ATOM 3689 N N . GLU B 2 1300 ? 130.922 135.224 174.462 1.00 51.29 1300 GLU A N 1
ATOM 3690 C CA . GLU B 2 1300 ? 129.900 134.182 174.588 1.00 51.29 1300 GLU A CA 1
ATOM 3691 C C . GLU B 2 1300 ? 129.431 133.750 173.194 1.00 51.29 1300 GLU A C 1
ATOM 3692 O O . GLU B 2 1300 ? 128.325 134.043 172.733 1.00 51.29 1300 GLU A O 1
ATOM 3698 N N . ASN B 2 1301 ? 130.313 133.020 172.516 1.00 65.33 1301 ASN A N 1
ATOM 3699 C CA . ASN B 2 1301 ? 130.038 132.575 171.156 1.00 65.33 1301 ASN A CA 1
ATOM 3700 C C . ASN B 2 1301 ? 128.803 131.683 171.110 1.00 65.33 1301 ASN A C 1
ATOM 3701 O O . ASN B 2 1301 ? 128.611 130.811 171.961 1.00 65.33 1301 ASN A O 1
ATOM 3706 N N . ALA B 2 1302 ? 127.959 131.912 170.105 1.00 74.86 1302 ALA A N 1
ATOM 3707 C CA . ALA B 2 1302 ? 126.768 131.105 169.876 1.00 74.86 1302 ALA A CA 1
ATOM 3708 C C . ALA B 2 1302 ? 126.570 130.934 168.379 1.00 74.86 1302 ALA A C 1
ATOM 3709 O O . ALA B 2 1302 ? 126.676 131.904 167.624 1.00 74.86 1302 ALA A O 1
ATOM 3711 N N . ILE B 2 1303 ? 126.280 129.710 167.955 1.00 82.11 1303 ILE A N 1
ATOM 3712 C CA . ILE B 2 1303 ? 126.108 129.413 166.541 1.00 82.11 1303 ILE A CA 1
ATOM 3713 C C . ILE B 2 1303 ? 124.625 129.422 166.195 1.00 82.11 1303 ILE A C 1
ATOM 3714 O O . ILE B 2 1303 ? 123.755 129.341 167.065 1.00 82.11 1303 ILE A O 1
ATOM 3719 N N . GLN B 2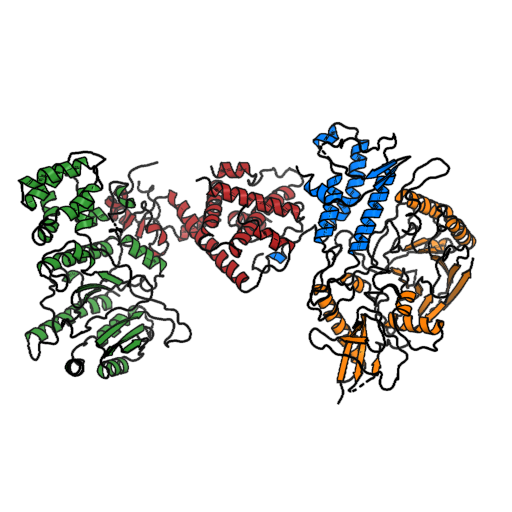 1304 ? 124.336 129.522 164.900 1.00 96.93 1304 GLN A N 1
ATOM 3720 C CA . GLN B 2 1304 ? 122.966 129.548 164.407 1.00 96.93 1304 GLN A CA 1
ATOM 3721 C C . GLN B 2 1304 ? 122.469 128.126 164.180 1.00 96.93 1304 GLN A C 1
ATOM 3722 O O . GLN B 2 1304 ? 123.152 127.317 163.544 1.00 96.93 1304 GLN A O 1
ATOM 3728 N N . ILE B 2 1305 ? 121.279 127.829 164.707 1.00 116.01 1305 ILE A N 1
ATOM 3729 C CA . ILE B 2 1305 ? 120.695 126.504 164.544 1.00 116.01 1305 ILE A CA 1
ATOM 3730 C C . ILE B 2 1305 ? 120.470 126.222 163.064 1.00 116.01 1305 ILE A C 1
ATOM 3731 O O . ILE B 2 1305 ? 120.148 127.124 162.278 1.00 116.01 1305 ILE A O 1
ATOM 3736 N N . ASP B 2 1306 ? 120.646 124.963 162.676 1.00 136.49 1306 ASP A N 1
ATOM 3737 C CA . ASP B 2 1306 ? 120.497 124.551 161.287 1.00 136.49 1306 ASP A CA 1
ATOM 3738 C C . ASP B 2 1306 ? 119.018 124.562 160.896 1.00 136.49 1306 ASP A C 1
ATOM 3739 O O . ASP B 2 1306 ? 118.144 124.986 161.658 1.00 136.49 1306 ASP A O 1
ATOM 3744 N N . ASN B 2 1307 ? 118.733 124.086 159.682 1.00 146.27 1307 ASN A N 1
ATOM 3745 C CA . ASN B 2 1307 ? 117.378 124.072 159.126 1.00 146.27 1307 ASN A CA 1
ATOM 3746 C C . ASN B 2 1307 ? 116.783 125.478 159.075 1.00 146.27 1307 ASN A C 1
ATOM 3747 O O . ASN B 2 1307 ? 115.589 125.676 159.310 1.00 146.27 1307 ASN A O 1
ATOM 3752 N N . GLU B 2 1308 ? 117.630 126.462 158.768 1.00 148.04 1308 GLU A N 1
ATOM 3753 C CA . GLU B 2 1308 ? 117.230 127.855 158.580 1.00 148.04 1308 GLU A CA 1
ATOM 3754 C C . GLU B 2 1308 ? 116.502 128.427 159.792 1.00 148.04 1308 GLU A C 1
ATOM 3755 O O . GLU B 2 1308 ? 115.571 129.225 159.640 1.00 148.04 1308 GLU A O 1
ATOM 3761 N N . GLU B 2 1309 ? 116.906 128.036 160.996 1.00 137.11 1309 GLU A N 1
ATOM 3762 C CA . GLU B 2 1309 ? 116.305 128.552 162.217 1.00 137.11 1309 GLU A CA 1
ATOM 3763 C C . GLU B 2 1309 ? 117.194 129.629 162.824 1.00 137.11 1309 GLU A C 1
ATOM 3764 O O . GLU B 2 1309 ? 118.413 129.462 162.924 1.00 137.11 1309 GLU A O 1
ATOM 3770 N N . PHE B 2 1310 ? 116.575 130.736 163.230 1.00 128.74 1310 PHE A N 1
ATOM 3771 C CA . PHE B 2 1310 ? 117.306 131.859 163.802 1.00 128.74 1310 PHE A CA 1
ATOM 3772 C C . PHE B 2 1310 ? 117.632 131.673 165.277 1.00 128.74 1310 PHE A C 1
ATOM 3773 O O . PHE B 2 1310 ? 118.318 132.524 165.853 1.00 128.74 1310 PHE A O 1
ATOM 3781 N N . GLU B 2 1311 ? 117.159 130.598 165.901 1.00 124.58 1311 GLU A N 1
ATOM 3782 C CA . GLU B 2 1311 ? 117.545 130.309 167.273 1.00 124.58 1311 GLU A CA 1
ATOM 3783 C C . GLU B 2 1311 ? 119.035 129.998 167.340 1.00 124.58 1311 GLU A C 1
ATOM 3784 O O . GLU B 2 1311 ? 119.650 129.578 166.357 1.00 124.58 1311 GLU A O 1
ATOM 3790 N N . TYR B 2 1312 ? 119.622 130.225 168.511 1.00 111.37 1312 TYR A N 1
ATOM 3791 C CA . TYR B 2 1312 ? 121.054 130.062 168.698 1.00 111.37 1312 TYR A CA 1
ATOM 3792 C C . TYR B 2 1312 ? 121.334 129.244 169.950 1.00 111.37 1312 TYR A C 1
ATOM 3793 O O . TYR B 2 1312 ? 120.570 129.274 170.919 1.00 111.37 1312 TYR A O 1
ATOM 3802 N N . THR B 2 1313 ? 122.441 128.506 169.915 1.00 84.32 1313 THR A N 1
ATOM 3803 C CA . THR B 2 1313 ? 122.882 127.707 171.047 1.00 84.32 1313 THR A CA 1
ATOM 3804 C C . THR B 2 1313 ? 124.379 127.889 171.238 1.00 84.32 1313 THR A C 1
ATOM 3805 O O . THR B 2 1313 ? 125.108 128.211 170.296 1.00 84.32 1313 THR A O 1
ATOM 3809 N N . HIS B 2 1314 ? 124.830 127.688 172.475 1.00 69.63 1314 HIS A N 1
ATOM 3810 C CA . HIS B 2 1314 ? 126.247 127.739 172.801 1.00 69.63 1314 HIS A CA 1
ATOM 3811 C C . HIS B 2 1314 ? 126.907 126.368 172.802 1.00 69.63 1314 HIS A C 1
ATOM 3812 O O . HIS B 2 1314 ? 128.129 126.288 172.963 1.00 69.63 1314 HIS A O 1
ATOM 3819 N N . GLN B 2 1315 ? 126.136 125.298 172.626 1.00 63.92 1315 GLN A N 1
ATOM 3820 C CA . GLN B 2 1315 ? 126.673 123.939 172.609 1.00 63.92 1315 GLN A CA 1
ATOM 3821 C C . GLN B 2 1315 ? 126.981 123.564 171.166 1.00 63.92 1315 GLN A C 1
ATOM 3822 O O . GLN B 2 1315 ? 126.078 123.446 170.335 1.00 63.92 1315 GLN A O 1
ATOM 3828 N N . ILE B 2 1316 ? 128.259 123.372 170.870 1.00 60.38 1316 ILE A N 1
ATOM 3829 C CA . ILE B 2 1316 ? 128.713 123.043 169.524 1.00 60.38 1316 ILE A CA 1
ATOM 3830 C C . ILE B 2 1316 ? 129.032 121.557 169.446 1.00 60.38 1316 ILE A C 1
ATOM 3831 O O . ILE B 2 1316 ? 129.762 121.012 170.283 1.00 60.38 1316 ILE A O 1
ATOM 3836 N N . SER B 2 1317 ? 128.471 120.895 168.440 1.00 62.92 1317 SER A N 1
ATOM 3837 C CA . SER B 2 1317 ? 128.588 119.455 168.276 1.00 62.92 1317 SER A CA 1
ATOM 3838 C C . SER B 2 1317 ? 129.702 119.121 167.294 1.00 62.92 1317 SER A C 1
ATOM 3839 O O . SER B 2 1317 ? 130.076 119.938 166.448 1.00 62.92 1317 SER A O 1
ATOM 3842 N N . LEU B 2 1318 ? 130.233 117.902 167.420 1.00 64.21 1318 LEU A N 1
ATOM 3843 C CA . LEU B 2 1318 ? 131.321 117.467 166.553 1.00 64.21 1318 LEU A CA 1
ATOM 3844 C C . LEU B 2 1318 ? 130.850 117.161 165.138 1.00 64.21 1318 LEU A C 1
ATOM 3845 O O . LEU B 2 1318 ? 131.640 117.283 164.196 1.00 64.21 1318 LEU A O 1
ATOM 3850 N N . VAL B 2 1319 ? 129.589 116.766 164.964 1.00 70.54 1319 VAL A N 1
ATOM 3851 C CA . VAL B 2 1319 ? 129.046 116.467 163.645 1.00 70.54 1319 VAL A CA 1
ATOM 3852 C C . VAL B 2 1319 ? 128.169 117.599 163.121 1.00 70.54 1319 VAL A C 1
ATOM 3853 O O . VAL B 2 1319 ? 127.447 117.413 162.137 1.00 70.54 1319 VAL A O 1
ATOM 3857 N N . GLY B 2 1320 ? 128.211 118.766 163.758 1.00 72.71 1320 GLY A N 1
ATOM 3858 C CA . GLY B 2 1320 ? 127.411 119.889 163.297 1.00 72.71 1320 GLY A CA 1
ATOM 3859 C C . GLY B 2 1320 ? 127.886 120.382 161.942 1.00 72.71 1320 GLY A C 1
ATOM 3860 O O . GLY B 2 1320 ? 129.083 120.608 161.729 1.00 72.71 1320 GLY A O 1
ATOM 3861 N N . LYS B 2 1321 ? 126.943 120.556 161.017 1.00 84.70 1321 LYS A N 1
ATOM 3862 C CA . LYS B 2 1321 ? 127.263 121.015 159.671 1.00 84.70 1321 LYS A CA 1
ATOM 3863 C C . LYS B 2 1321 ? 127.260 122.534 159.559 1.00 84.70 1321 LYS A C 1
ATOM 3864 O O . LYS B 2 1321 ? 128.162 123.110 158.942 1.00 84.70 1321 LYS A O 1
ATOM 3870 N N . ALA B 2 1322 ? 126.262 123.193 160.143 1.00 95.53 1322 ALA A N 1
ATOM 3871 C CA . ALA B 2 1322 ? 126.149 124.640 160.039 1.00 95.53 1322 ALA A CA 1
ATOM 3872 C C . ALA B 2 1322 ? 127.277 125.331 160.796 1.00 95.53 1322 ALA A C 1
ATOM 3873 O O . ALA B 2 1322 ? 127.780 124.832 161.805 1.00 95.53 1322 ALA A O 1
ATOM 3875 N N . LYS B 2 1323 ? 127.676 126.499 160.290 1.00 93.27 1323 LYS A N 1
ATOM 3876 C CA . LYS B 2 1323 ? 128.728 127.293 160.924 1.00 93.27 1323 LYS A CA 1
ATOM 3877 C C . LYS B 2 1323 ? 128.439 128.761 160.626 1.00 93.27 1323 LYS A C 1
ATOM 3878 O O . LYS B 2 1323 ? 128.718 129.239 159.523 1.00 93.27 1323 LYS A O 1
ATOM 3884 N N . GLN B 2 1324 ? 127.877 129.462 161.607 1.00 91.51 1324 GLN A N 1
ATOM 3885 C CA . GLN B 2 1324 ? 127.621 130.893 161.476 1.00 91.51 1324 GLN A CA 1
ATOM 3886 C C . GLN B 2 1324 ? 127.470 131.475 162.870 1.00 91.51 1324 GLN A C 1
ATOM 3887 O O . GLN B 2 1324 ? 126.503 131.157 163.569 1.00 91.51 1324 GLN A O 1
ATOM 3893 N N . GLN B 2 1325 ? 128.416 132.315 163.275 1.00 82.92 1325 GLN A N 1
ATOM 3894 C CA . GLN B 2 1325 ? 128.364 132.923 164.594 1.00 82.92 1325 GLN A CA 1
ATOM 3895 C C . GLN B 2 1325 ? 127.322 134.034 164.631 1.00 82.92 1325 GLN A C 1
ATOM 3896 O O . GLN B 2 1325 ? 127.037 134.682 163.620 1.00 82.92 1325 GLN A O 1
ATOM 3902 N N . LYS B 2 1326 ? 126.742 134.239 165.815 1.00 71.49 1326 LYS A N 1
ATOM 3903 C CA . LYS B 2 1326 ? 125.775 135.319 165.984 1.00 71.49 1326 LYS A CA 1
ATOM 3904 C C . LYS B 2 1326 ? 126.424 136.676 165.757 1.00 71.49 1326 LYS A C 1
ATOM 3905 O O . LYS B 2 1326 ? 125.835 137.558 165.122 1.00 71.49 1326 LYS A O 1
ATOM 3911 N N . MET B 2 1327 ? 127.641 136.864 166.264 1.00 57.19 1327 MET A N 1
ATOM 3912 C CA . MET B 2 1327 ? 128.375 138.119 166.112 1.00 57.19 1327 MET A CA 1
ATOM 3913 C C . MET B 2 1327 ? 129.780 137.777 165.625 1.00 57.19 1327 MET A C 1
ATOM 3914 O O . MET B 2 1327 ? 130.675 137.503 166.428 1.00 57.19 1327 MET A O 1
ATOM 3919 N N . SER B 2 1328 ? 129.963 137.789 164.307 1.00 52.85 1328 SER A N 1
ATOM 3920 C CA . SER B 2 1328 ? 131.263 137.501 163.719 1.00 52.85 1328 SER A CA 1
ATOM 3921 C C . SER B 2 1328 ? 132.269 138.586 164.086 1.00 52.85 1328 SER A C 1
ATOM 3922 O O . SER B 2 1328 ? 131.910 139.738 164.342 1.00 52.85 1328 SER A O 1
ATOM 3925 N N . SER B 2 1329 ? 133.548 138.200 164.110 1.00 48.58 1329 SER A N 1
ATOM 3926 C CA . SER B 2 1329 ? 134.601 139.114 164.540 1.00 48.58 1329 SER A CA 1
ATOM 3927 C C . SER B 2 1329 ? 134.678 140.368 163.680 1.00 48.58 1329 SER A C 1
ATOM 3928 O O . SER B 2 1329 ? 135.201 141.388 164.142 1.00 48.58 1329 SER A O 1
ATOM 3931 N N . PHE B 2 1330 ? 134.177 140.315 162.444 1.00 47.74 1330 PHE A N 1
ATOM 3932 C CA . PHE B 2 1330 ? 134.209 141.490 161.578 1.00 47.74 1330 PHE A CA 1
ATOM 3933 C C . PHE B 2 1330 ? 133.424 142.647 162.185 1.00 47.74 1330 PHE A C 1
ATOM 3934 O O . PHE B 2 1330 ? 133.890 143.793 162.182 1.00 47.74 1330 PHE A O 1
ATOM 3942 N N . THR B 2 1331 ? 132.232 142.364 162.716 1.00 49.59 1331 THR A N 1
ATOM 3943 C CA . THR B 2 1331 ? 131.411 143.420 163.296 1.00 49.59 1331 THR A CA 1
ATOM 3944 C C . THR B 2 1331 ? 132.091 144.053 164.503 1.00 49.59 1331 THR A C 1
ATOM 3945 O O . THR B 2 1331 ? 132.101 145.282 164.645 1.00 49.59 1331 THR A O 1
ATOM 3949 N N . LEU B 2 1332 ? 132.663 143.231 165.387 1.00 49.08 1332 LEU A N 1
ATOM 3950 C CA . LEU B 2 1332 ? 133.345 143.778 166.555 1.00 49.08 1332 LEU A CA 1
ATOM 3951 C C . LEU B 2 1332 ? 134.571 144.583 166.153 1.00 49.08 1332 LEU A C 1
ATOM 3952 O O . LEU B 2 1332 ? 134.855 145.629 166.749 1.00 49.08 1332 LEU A O 1
ATOM 3957 N N . ASN B 2 1333 ? 135.329 144.102 165.166 1.00 46.37 1333 ASN A N 1
ATOM 3958 C CA . ASN B 2 1333 ? 136.487 144.862 164.715 1.00 46.37 1333 ASN A CA 1
ATOM 3959 C C . ASN B 2 1333 ? 136.062 146.209 164.150 1.00 46.37 1333 ASN A C 1
ATOM 3960 O O . ASN B 2 1333 ? 136.693 147.235 164.429 1.00 46.37 1333 ASN A O 1
ATOM 3965 N N . GLN B 2 1334 ? 134.980 146.227 163.367 1.00 46.02 1334 GLN A N 1
ATOM 3966 C CA . GLN B 2 1334 ? 134.477 147.487 162.831 1.00 46.02 1334 GLN A CA 1
ATOM 3967 C C . GLN B 2 1334 ? 134.043 148.426 163.948 1.00 46.02 1334 GLN A C 1
ATOM 3968 O O . GLN B 2 1334 ? 134.337 149.626 163.908 1.00 46.02 1334 GLN A O 1
ATOM 3974 N N . LYS B 2 1335 ? 133.347 147.898 164.957 1.00 44.41 1335 LYS A N 1
ATOM 3975 C CA . LYS B 2 1335 ? 132.890 148.744 166.056 1.00 44.41 1335 LYS A CA 1
ATOM 3976 C C . LYS B 2 1335 ? 134.061 149.312 166.850 1.00 44.41 1335 LYS A C 1
ATOM 3977 O O . LYS B 2 1335 ? 134.067 150.501 167.192 1.00 44.41 1335 LYS A O 1
ATOM 3983 N N . LEU B 2 1336 ? 135.061 148.481 167.150 1.00 43.98 1336 LEU A N 1
ATOM 3984 C CA . LEU B 2 1336 ? 136.229 148.965 167.878 1.00 43.98 1336 LEU A CA 1
ATOM 3985 C C . LEU B 2 1336 ? 136.987 150.007 167.068 1.00 43.98 1336 LEU A C 1
ATOM 3986 O O . LEU B 2 1336 ? 137.442 151.020 167.615 1.00 43.98 1336 LEU A O 1
ATOM 3991 N N . LEU B 2 1337 ? 137.123 149.784 165.760 1.00 41.77 1337 LEU A N 1
ATOM 3992 C CA . LEU B 2 1337 ? 137.810 150.758 164.922 1.00 41.77 1337 LEU A CA 1
ATOM 3993 C C . LEU B 2 1337 ? 137.039 152.070 164.866 1.00 41.77 1337 LEU A C 1
ATOM 3994 O O . LEU B 2 1337 ? 137.639 153.150 164.856 1.00 41.77 1337 LEU A O 1
ATOM 3999 N N . SER B 2 1338 ? 135.706 151.998 164.834 1.00 46.09 1338 SER A N 1
ATOM 4000 C CA . SER B 2 1338 ? 134.894 153.210 164.861 1.00 46.09 1338 SER A CA 1
ATOM 4001 C C . SER B 2 1338 ? 135.097 153.977 166.161 1.00 46.09 1338 SER A C 1
ATOM 4002 O O . SER B 2 1338 ? 135.289 155.199 166.153 1.00 46.09 1338 SER A O 1
ATOM 4005 N N . ILE B 2 1339 ? 135.049 153.272 167.294 1.00 43.92 1339 ILE A N 1
ATOM 4006 C CA . ILE B 2 1339 ? 135.229 153.937 168.583 1.00 43.92 1339 ILE A CA 1
ATOM 4007 C C . ILE B 2 1339 ? 136.629 154.526 168.692 1.00 43.92 1339 ILE A C 1
ATOM 4008 O O . ILE B 2 1339 ? 136.835 155.540 169.369 1.00 43.92 1339 ILE A O 1
ATOM 4013 N N . GLN B 2 1340 ? 137.611 153.911 168.032 1.00 46.93 1340 GLN A N 1
ATOM 4014 C CA . GLN B 2 1340 ? 138.944 154.505 168.006 1.00 46.93 1340 GLN A CA 1
ATOM 4015 C C . GLN B 2 1340 ? 138.972 155.760 167.144 1.00 46.93 1340 GLN A C 1
ATOM 4016 O O . GLN B 2 1340 ? 139.545 156.781 167.542 1.00 46.93 1340 GLN A O 1
ATOM 4022 N N . ALA B 2 1341 ? 138.361 155.702 165.960 1.00 53.74 1341 ALA A N 1
ATOM 4023 C CA . ALA B 2 1341 ? 138.456 156.801 165.007 1.00 53.74 1341 ALA A CA 1
ATOM 4024 C C . ALA B 2 1341 ? 137.581 157.988 165.384 1.00 53.74 1341 ALA A C 1
ATOM 4025 O O . ALA B 2 1341 ? 137.785 159.083 164.850 1.00 53.74 1341 ALA A O 1
ATOM 4027 N N . MET B 2 1342 ? 136.616 157.804 166.286 1.00 50.25 1342 MET A N 1
ATOM 4028 C CA . MET B 2 1342 ? 135.769 158.923 166.676 1.00 50.25 1342 MET A CA 1
ATOM 4029 C C . MET B 2 1342 ? 136.463 159.887 167.626 1.00 50.25 1342 MET A C 1
ATOM 4030 O O . MET B 2 1342 ? 135.849 160.882 168.024 1.00 50.25 1342 MET A O 1
ATOM 4035 N N . PHE B 2 1343 ? 137.711 159.621 168.008 1.00 52.40 1343 PHE A N 1
ATOM 4036 C CA . PHE B 2 1343 ? 138.394 160.431 169.003 1.00 52.40 1343 PHE A CA 1
ATOM 4037 C C . PHE B 2 1343 ? 139.738 160.967 168.526 1.00 52.40 1343 PHE A C 1
ATOM 4038 O O . PHE B 2 1343 ? 140.357 161.764 169.240 1.00 52.40 1343 PHE A O 1
ATOM 4046 N N . ASP B 2 1344 ? 140.203 160.571 167.342 1.00 64.50 1344 ASP A N 1
ATOM 4047 C CA . ASP B 2 1344 ? 141.504 161.014 166.862 1.00 64.50 1344 ASP A CA 1
ATOM 4048 C C . ASP B 2 1344 ? 141.442 162.448 166.336 1.00 64.50 1344 ASP A C 1
ATOM 4049 O O . ASP B 2 1344 ? 140.372 162.991 166.045 1.00 64.50 1344 ASP A O 1
ATOM 4054 N N . ILE B 2 1345 ? 142.617 163.065 166.223 1.00 76.94 1345 ILE A N 1
ATOM 4055 C CA . ILE B 2 1345 ? 142.746 164.439 165.749 1.00 76.94 1345 ILE A CA 1
ATOM 4056 C C . ILE B 2 1345 ? 143.903 164.517 164.763 1.00 76.94 1345 ILE A C 1
ATOM 4057 O O . ILE B 2 1345 ? 144.942 163.875 164.953 1.00 76.94 1345 ILE A O 1
ATOM 4062 N N . THR B 2 1346 ? 143.716 165.300 163.704 1.00 91.88 1346 THR A N 1
ATOM 4063 C CA . THR B 2 1346 ? 144.774 165.538 162.734 1.00 91.88 1346 THR A CA 1
ATOM 4064 C C . THR B 2 1346 ? 145.834 166.459 163.331 1.00 91.88 1346 THR A C 1
ATOM 4065 O O . THR B 2 1346 ? 145.560 167.253 164.235 1.00 91.88 1346 THR A O 1
ATOM 4069 N N . LYS B 2 1347 ? 147.062 166.340 162.816 1.00 102.04 1347 LYS A N 1
ATOM 4070 C CA . LYS B 2 1347 ? 148.180 167.100 163.368 1.00 102.04 1347 LYS A CA 1
ATOM 4071 C C . LYS B 2 1347 ? 147.992 168.603 163.200 1.00 102.04 1347 LYS A C 1
ATOM 4072 O O . LYS B 2 1347 ? 148.537 169.386 163.987 1.00 102.04 1347 LYS A O 1
ATOM 4078 N N . GLU B 2 1348 ? 147.244 169.028 162.180 1.00 104.01 1348 GLU A N 1
ATOM 4079 C CA . GLU B 2 1348 ? 147.039 170.458 161.967 1.00 104.01 1348 GLU A CA 1
ATOM 4080 C C . GLU B 2 1348 ? 146.218 171.078 163.091 1.00 104.01 1348 GLU A C 1
ATOM 4081 O O . GLU B 2 1348 ? 146.507 172.195 163.536 1.00 104.01 1348 GLU A O 1
ATOM 4087 N N . GLU B 2 1349 ? 145.190 170.371 163.563 1.00 102.41 1349 GLU A N 1
ATOM 4088 C CA . GLU B 2 1349 ? 144.291 170.937 164.562 1.00 102.41 1349 GLU A CA 1
ATOM 4089 C C . GLU B 2 1349 ? 144.920 171.003 165.948 1.00 102.41 1349 GLU A C 1
ATOM 4090 O O . GLU B 2 1349 ? 144.594 171.906 166.726 1.00 102.41 1349 GLU A O 1
ATOM 4096 N N . GLN B 2 1350 ? 145.816 170.069 166.276 1.00 103.56 1350 GLN A N 1
ATOM 4097 C CA . GLN B 2 1350 ? 146.315 169.977 167.645 1.00 103.56 1350 GLN A CA 1
ATOM 4098 C C . GLN B 2 1350 ? 147.311 171.082 167.974 1.00 103.56 1350 GLN A C 1
ATOM 4099 O O . GLN B 2 1350 ? 147.412 171.493 169.136 1.00 103.56 1350 GLN A O 1
ATOM 4105 N N . GLU B 2 1351 ? 148.058 171.571 166.982 1.00 107.59 1351 GLU A N 1
ATOM 4106 C CA . GLU B 2 1351 ? 149.112 172.540 167.264 1.00 107.59 1351 GLU A CA 1
ATOM 4107 C C . GLU B 2 1351 ? 148.570 173.888 167.722 1.00 107.59 1351 GLU A C 1
ATOM 4108 O O . GLU B 2 1351 ? 149.330 174.686 168.280 1.00 107.59 1351 GLU A O 1
ATOM 4114 N N . ASN B 2 1352 ? 147.286 174.159 167.507 1.00 105.19 1352 ASN A N 1
ATOM 4115 C CA . ASN B 2 1352 ? 146.698 175.447 167.854 1.00 105.19 1352 ASN A CA 1
ATOM 4116 C C . ASN B 2 1352 ? 146.146 175.499 169.273 1.00 105.19 1352 ASN A C 1
ATOM 4117 O O . ASN B 2 1352 ? 145.645 176.551 169.685 1.00 105.19 1352 ASN A O 1
ATOM 4122 N N . THR B 2 1353 ? 146.222 174.409 170.029 1.00 98.47 1353 THR A N 1
ATOM 4123 C CA . THR B 2 1353 ? 145.669 174.357 171.374 1.00 98.47 1353 THR A CA 1
ATOM 4124 C C . THR B 2 1353 ? 146.748 173.966 172.376 1.00 98.47 1353 THR A C 1
ATOM 4125 O O . THR B 2 1353 ? 147.887 173.655 172.016 1.00 98.47 1353 THR A O 1
ATOM 4129 N N . GLN B 2 1354 ? 146.370 173.987 173.652 1.00 94.94 1354 GLN A N 1
ATOM 4130 C CA . GLN B 2 1354 ? 147.300 173.689 174.729 1.00 94.94 1354 GLN A CA 1
ATOM 4131 C C . GLN B 2 1354 ? 147.689 172.212 174.714 1.00 94.94 1354 GLN A C 1
ATOM 4132 O O . GLN B 2 1354 ? 146.980 171.356 174.178 1.00 94.94 1354 GLN A O 1
ATOM 4138 N N . LYS B 2 1355 ? 148.848 171.921 175.309 1.00 86.26 1355 LYS A N 1
ATOM 4139 C CA . LYS B 2 1355 ? 149.350 170.553 175.343 1.00 86.26 1355 LYS A CA 1
ATOM 4140 C C . LYS B 2 1355 ? 148.547 169.655 176.276 1.00 86.26 1355 LYS A C 1
ATOM 4141 O O . LYS B 2 1355 ? 148.547 168.434 176.088 1.00 86.26 1355 LYS A O 1
ATOM 4147 N N . VAL B 2 1356 ? 147.871 170.225 177.274 1.00 84.08 1356 VAL A N 1
ATOM 4148 C CA . VAL B 2 1356 ? 147.150 169.408 178.245 1.00 84.08 1356 VAL A CA 1
ATOM 4149 C C . VAL B 2 1356 ? 146.013 168.652 177.569 1.00 84.08 1356 VAL A C 1
ATOM 4150 O O . VAL B 2 1356 ? 145.835 167.444 177.778 1.00 84.08 1356 VAL A O 1
ATOM 4154 N N . THR B 2 1357 ? 145.231 169.347 176.742 1.00 85.65 1357 THR A N 1
ATOM 4155 C CA . THR B 2 1357 ? 144.101 168.692 176.095 1.00 85.65 1357 THR A CA 1
ATOM 4156 C C . THR B 2 1357 ? 144.565 167.602 175.134 1.00 85.65 1357 THR A C 1
ATOM 4157 O O . THR B 2 1357 ? 143.993 166.508 175.116 1.00 85.65 1357 THR A O 1
ATOM 4161 N N . ILE B 2 1358 ? 145.623 167.856 174.361 1.00 80.27 1358 ILE A N 1
ATOM 4162 C CA . ILE B 2 1358 ? 146.072 166.857 173.396 1.00 80.27 1358 ILE A CA 1
ATOM 4163 C C . ILE B 2 1358 ? 146.695 165.661 174.107 1.00 80.27 1358 ILE A C 1
ATOM 4164 O O . ILE B 2 1358 ? 146.538 164.513 173.669 1.00 80.27 1358 ILE A O 1
ATOM 4169 N N . GLU B 2 1359 ? 147.406 165.897 175.215 1.00 74.62 1359 GLU A N 1
ATOM 4170 C CA . GLU B 2 1359 ? 147.975 164.769 175.944 1.00 74.62 1359 GLU A CA 1
ATOM 4171 C C . GLU B 2 1359 ? 146.877 163.937 176.595 1.00 74.62 1359 GLU A C 1
ATOM 4172 O O . GLU B 2 1359 ? 146.975 162.706 176.645 1.00 74.62 1359 GLU A O 1
ATOM 4178 N N . LYS B 2 1360 ? 145.807 164.583 177.064 1.00 70.55 1360 LYS A N 1
ATOM 4179 C CA . LYS B 2 1360 ? 144.663 163.823 177.557 1.00 70.55 1360 LYS A CA 1
ATOM 4180 C C . LYS B 2 1360 ? 144.016 163.025 176.429 1.00 70.55 1360 LYS A C 1
ATOM 4181 O O . LYS B 2 1360 ? 143.576 161.883 176.631 1.00 70.55 1360 LYS A O 1
ATOM 4187 N N . ILE B 2 1361 ? 143.956 163.613 175.231 1.00 70.77 1361 ILE A N 1
ATOM 4188 C CA . ILE B 2 1361 ? 143.391 162.915 174.078 1.00 70.77 1361 ILE A CA 1
ATOM 4189 C C . ILE B 2 1361 ? 144.185 161.652 173.772 1.00 70.77 1361 ILE A C 1
ATOM 4190 O O . ILE B 2 1361 ? 143.610 160.579 173.563 1.00 70.77 1361 ILE A O 1
ATOM 4195 N N . LYS B 2 1362 ? 145.517 161.750 173.745 1.00 71.24 1362 LYS A N 1
ATOM 4196 C CA . LYS B 2 1362 ? 146.289 160.540 173.459 1.00 71.24 1362 LYS A CA 1
ATOM 4197 C C . LYS B 2 1362 ? 146.249 159.556 174.624 1.00 71.24 1362 LYS A C 1
ATOM 4198 O O . LYS B 2 1362 ? 146.331 158.340 174.406 1.00 71.24 1362 LYS A O 1
ATOM 4204 N N . THR B 2 1363 ? 146.112 160.052 175.858 1.00 64.40 1363 THR A N 1
ATOM 4205 C CA . THR B 2 1363 ? 145.956 159.153 176.997 1.00 64.40 1363 THR A CA 1
ATOM 4206 C C . THR B 2 1363 ? 144.693 158.313 176.863 1.00 64.40 1363 THR A C 1
ATOM 4207 O O . THR B 2 1363 ? 144.703 157.111 177.148 1.00 64.40 1363 THR A O 1
ATOM 4211 N N . ILE B 2 1364 ? 143.592 158.931 176.436 1.00 59.36 1364 ILE A N 1
ATOM 4212 C CA . ILE B 2 1364 ? 142.377 158.162 176.181 1.00 59.36 1364 ILE A CA 1
ATOM 4213 C C . ILE B 2 1364 ? 142.548 157.268 174.957 1.00 59.36 1364 ILE A C 1
ATOM 4214 O O . ILE B 2 1364 ? 142.051 156.136 174.925 1.00 59.36 1364 ILE A O 1
ATOM 4219 N N . LYS B 2 1365 ? 143.249 157.759 173.933 1.00 57.97 1365 LYS A N 1
ATOM 4220 C CA . LYS B 2 1365 ? 143.365 157.013 172.684 1.00 57.97 1365 LYS A CA 1
ATOM 4221 C C . LYS B 2 1365 ? 144.132 155.710 172.872 1.00 57.97 1365 LYS A C 1
ATOM 4222 O O . LYS B 2 1365 ? 143.751 154.675 172.313 1.00 57.97 1365 LYS A O 1
ATOM 4228 N N . LYS B 2 1366 ? 145.221 155.742 173.647 1.00 51.86 1366 LYS A N 1
ATOM 4229 C CA . LYS B 2 1366 ? 146.049 154.546 173.795 1.00 51.86 1366 LYS A CA 1
ATOM 4230 C C . LYS B 2 1366 ? 145.274 153.396 174.426 1.00 51.86 1366 LYS A C 1
ATOM 4231 O O . LYS B 2 1366 ? 145.544 152.227 174.122 1.00 51.86 1366 LYS A O 1
ATOM 4237 N N . THR B 2 1367 ? 144.296 153.708 175.284 1.00 45.36 1367 THR A N 1
ATOM 4238 C CA . THR B 2 1367 ? 143.512 152.673 175.949 1.00 45.36 1367 THR A CA 1
ATOM 4239 C C . THR B 2 1367 ? 142.801 151.774 174.945 1.00 45.36 1367 THR A C 1
ATOM 4240 O O . THR B 2 1367 ? 142.615 150.580 175.204 1.00 45.36 1367 THR A O 1
ATOM 4244 N N . LEU B 2 1368 ? 142.405 152.318 173.798 1.00 40.06 1368 LEU A N 1
ATOM 4245 C CA . LEU B 2 1368 ? 141.834 151.510 172.729 1.00 40.06 1368 LEU A CA 1
ATOM 4246 C C . LEU B 2 1368 ? 142.861 151.094 171.687 1.00 40.06 1368 LEU A C 1
ATOM 4247 O O . LEU B 2 1368 ? 142.707 150.038 171.062 1.00 40.06 1368 LEU A O 1
ATOM 4252 N N . ASP B 2 1369 ? 143.906 151.901 171.492 1.00 44.62 1369 ASP A N 1
ATOM 4253 C CA . ASP B 2 1369 ? 144.927 151.568 170.505 1.00 44.62 1369 ASP A CA 1
ATOM 4254 C C . ASP B 2 1369 ? 145.651 150.279 170.871 1.00 44.62 1369 ASP A C 1
ATOM 4255 O O . ASP B 2 1369 ? 145.893 149.427 170.008 1.00 44.62 1369 ASP A O 1
ATOM 4260 N N . ASP B 2 1370 ? 146.006 150.116 172.148 1.00 42.49 1370 ASP A N 1
ATOM 4261 C CA . ASP B 2 1370 ? 146.693 148.896 172.561 1.00 42.49 1370 ASP A CA 1
ATOM 4262 C C . ASP B 2 1370 ? 145.783 147.679 172.439 1.00 42.49 1370 ASP A C 1
ATOM 4263 O O . ASP B 2 1370 ? 146.241 146.591 172.071 1.00 42.49 1370 ASP A O 1
ATOM 4268 N N . LEU B 2 1371 ? 144.492 147.840 172.742 1.00 37.52 1371 LEU A N 1
ATOM 4269 C CA . LEU B 2 1371 ? 143.556 146.734 172.574 1.00 37.52 1371 LEU A CA 1
ATOM 4270 C C . LEU B 2 1371 ? 143.389 146.359 171.108 1.00 37.52 1371 LEU A C 1
ATOM 4271 O O . LEU B 2 1371 ? 143.165 145.185 170.792 1.00 37.52 1371 LEU A O 1
ATOM 4276 N N . LEU B 2 1372 ? 143.478 147.337 170.203 1.00 35.90 1372 LEU A N 1
ATOM 4277 C CA . LEU B 2 1372 ? 143.459 147.016 168.778 1.00 35.90 1372 LEU A CA 1
ATOM 4278 C C . LEU B 2 1372 ? 144.747 146.325 168.347 1.00 35.90 1372 LEU A C 1
ATOM 4279 O O . LEU B 2 1372 ? 144.723 145.433 167.491 1.00 35.90 1372 LEU A O 1
ATOM 4284 N N . SER B 2 1373 ? 145.880 146.729 168.925 1.00 34.30 1373 SER A N 1
ATOM 4285 C CA . SER B 2 1373 ? 147.171 146.208 168.486 1.00 34.30 1373 SER A CA 1
ATOM 4286 C C . SER B 2 1373 ? 147.306 144.711 168.735 1.00 34.30 1373 SER A C 1
ATOM 4287 O O . SER B 2 1373 ? 148.022 144.027 167.994 1.00 34.30 1373 SER A O 1
ATOM 4290 N N . LYS B 2 1374 ? 146.639 144.184 169.757 1.00 35.83 1374 LYS A N 1
ATOM 4291 C CA . LYS B 2 1374 ? 146.819 142.796 170.159 1.00 35.83 1374 LYS A CA 1
ATOM 4292 C C . LYS B 2 1374 ? 145.809 141.845 169.530 1.00 35.83 1374 LYS A C 1
ATOM 4293 O O . LYS B 2 1374 ? 145.874 140.641 169.795 1.00 35.83 1374 LYS A O 1
ATOM 4299 N N . SER B 2 1375 ? 144.885 142.342 168.714 1.00 34.70 1375 SER A N 1
ATOM 4300 C CA . SER B 2 1375 ? 143.882 141.474 168.118 1.00 34.70 1375 SER A CA 1
ATOM 4301 C C . SER B 2 1375 ? 144.522 140.494 167.142 1.00 34.70 1375 SER A C 1
ATOM 4302 O O . SER B 2 1375 ? 145.585 140.753 166.573 1.00 34.70 1375 SER A O 1
ATOM 4305 N N . GLN B 2 1376 ? 143.864 139.350 166.958 1.00 38.78 1376 GLN A N 1
ATOM 4306 C CA . GLN B 2 1376 ? 144.293 138.348 165.993 1.00 38.78 1376 GLN A CA 1
ATOM 4307 C C . GLN B 2 1376 ? 143.429 138.347 164.739 1.00 38.78 1376 GLN A C 1
ATOM 4308 O O . GLN B 2 1376 ? 143.494 137.402 163.946 1.00 38.78 1376 GLN A O 1
ATOM 4314 N N . TYR B 2 1377 ? 142.617 139.381 164.554 1.00 37.37 1377 TYR A N 1
ATOM 4315 C CA . TYR B 2 1377 ? 141.861 139.610 163.329 1.00 37.37 1377 TYR A CA 1
ATOM 4316 C C . TYR B 2 1377 ? 142.219 140.927 162.666 1.00 37.37 1377 TYR A C 1
ATOM 4317 O O . TYR B 2 1377 ? 142.264 141.002 161.437 1.00 37.37 1377 TYR A O 1
ATOM 4326 N N . ASN B 2 1378 ? 142.461 141.975 163.456 1.00 34.04 1378 ASN A N 1
ATOM 4327 C CA . ASN B 2 1378 ? 142.975 143.222 162.902 1.00 34.04 1378 ASN A CA 1
ATOM 4328 C C . ASN B 2 1378 ? 144.340 142.999 162.266 1.00 34.04 1378 ASN A C 1
ATOM 4329 O O . ASN B 2 1378 ? 144.561 143.350 161.102 1.00 34.04 1378 ASN A O 1
ATOM 4334 N N . ASN B 2 1379 ? 145.266 142.411 163.015 1.00 33.90 1379 ASN A N 1
ATOM 4335 C CA . ASN B 2 1379 ? 146.535 141.993 162.439 1.00 33.90 1379 ASN A CA 1
ATOM 4336 C C . ASN B 2 1379 ? 146.314 140.769 161.562 1.00 33.90 1379 ASN A C 1
ATOM 4337 O O . ASN B 2 1379 ? 145.635 139.820 161.965 1.00 33.90 1379 ASN A O 1
ATOM 4342 N N . LEU B 2 1380 ? 146.878 140.791 160.358 1.00 35.44 1380 LEU A N 1
ATOM 4343 C CA . LEU B 2 1380 ? 146.671 139.726 159.384 1.00 35.44 1380 LEU A CA 1
ATOM 4344 C C . LEU B 2 1380 ? 148.017 139.149 158.980 1.00 35.44 1380 LEU A C 1
ATOM 4345 O O . LEU B 2 1380 ? 148.907 139.888 158.548 1.00 35.44 1380 LEU A O 1
ATOM 4350 N N . ASN B 2 1381 ? 148.162 137.836 159.125 1.00 40.50 1381 ASN A N 1
ATOM 4351 C CA . ASN B 2 1381 ? 149.322 137.106 158.631 1.00 40.50 1381 ASN A CA 1
ATOM 4352 C C . ASN B 2 1381 ? 148.887 136.369 157.371 1.00 40.50 1381 ASN A C 1
ATOM 4353 O O . ASN B 2 1381 ? 148.168 135.367 157.447 1.00 40.50 1381 ASN A O 1
ATOM 4358 N N . LEU B 2 1382 ? 149.322 136.867 156.215 1.00 42.52 1382 LEU A N 1
ATOM 4359 C CA . LEU B 2 1382 ? 148.817 136.420 154.925 1.00 42.52 1382 LEU A CA 1
ATOM 4360 C C . LEU B 2 1382 ? 149.755 135.453 154.211 1.00 42.52 1382 LEU A C 1
ATOM 4361 O O . LEU B 2 1382 ? 149.620 135.253 153.000 1.00 42.52 1382 LEU A O 1
ATOM 4366 N N . SER B 2 1383 ? 150.697 134.842 154.929 1.00 46.21 1383 SER A N 1
ATOM 4367 C CA . SER B 2 1383 ? 151.536 133.822 154.309 1.00 46.21 1383 SER A CA 1
ATOM 4368 C C . SER B 2 1383 ? 150.704 132.626 153.859 1.00 46.21 1383 SER A C 1
ATOM 4369 O O . SER B 2 1383 ? 150.796 132.190 152.704 1.00 46.21 1383 SER A O 1
ATOM 4372 N N . ASN B 2 1384 ? 149.868 132.099 154.754 1.00 52.72 1384 ASN A N 1
ATOM 4373 C CA . ASN B 2 1384 ? 149.106 130.891 154.468 1.00 52.72 1384 ASN A CA 1
ATOM 4374 C C . ASN B 2 1384 ? 147.962 131.121 153.491 1.00 52.72 1384 ASN A C 1
ATOM 4375 O O . ASN B 2 1384 ? 147.348 130.143 153.050 1.00 52.72 1384 ASN A O 1
ATOM 4380 N N . ILE B 2 1385 ? 147.655 132.371 153.144 1.00 46.93 1385 ILE A N 1
ATOM 4381 C CA . ILE B 2 1385 ? 146.525 132.603 152.252 1.00 46.93 1385 ILE A CA 1
ATOM 4382 C C . ILE B 2 1385 ? 146.900 132.306 150.805 1.00 46.93 1385 ILE A C 1
ATOM 4383 O O . ILE B 2 1385 ? 146.023 132.013 149.985 1.00 46.93 1385 ILE A O 1
ATOM 4388 N N . PHE B 2 1386 ? 148.187 132.375 150.456 1.00 48.32 1386 PHE A N 1
ATOM 4389 C CA . PHE B 2 1386 ? 148.612 132.009 149.115 1.00 48.32 1386 PHE A CA 1
ATOM 4390 C C . PHE B 2 1386 ? 149.798 131.054 149.069 1.00 48.32 1386 PHE A C 1
ATOM 4391 O O . PHE B 2 1386 ? 150.169 130.626 147.971 1.00 48.32 1386 PHE A O 1
ATOM 4399 N N . THR B 2 1387 ? 150.406 130.705 150.207 1.00 52.45 1387 THR A N 1
ATOM 4400 C CA . THR B 2 1387 ? 151.459 129.697 150.157 1.00 52.45 1387 THR A CA 1
ATOM 4401 C C . THR B 2 1387 ? 150.916 128.331 149.761 1.00 52.45 1387 THR A C 1
ATOM 4402 O O . THR B 2 1387 ? 151.688 127.473 149.320 1.00 52.45 1387 THR A O 1
ATOM 4406 N N . SER B 2 1388 ? 149.606 128.113 149.906 1.00 51.53 1388 SER A N 1
ATOM 4407 C CA . SER B 2 1388 ? 148.972 126.900 149.411 1.00 51.53 1388 SER A CA 1
ATOM 4408 C C . SER B 2 1388 ? 148.876 126.871 147.894 1.00 51.53 1388 SER A C 1
ATOM 4409 O O . SER B 2 1388 ? 148.532 125.826 147.332 1.00 51.53 1388 SER A O 1
ATOM 4412 N N . PHE B 2 1389 ? 149.162 127.985 147.224 1.00 55.91 1389 PHE A N 1
ATOM 4413 C CA . PHE B 2 1389 ? 149.117 128.064 145.772 1.00 55.91 1389 PHE A CA 1
ATOM 4414 C C . PHE B 2 1389 ? 150.498 127.963 145.137 1.00 55.91 1389 PHE A C 1
ATOM 4415 O O . PHE B 2 1389 ? 150.647 128.276 143.952 1.00 55.91 1389 PHE A O 1
ATOM 4423 N N . GLY B 2 1390 ? 151.508 127.550 145.897 1.00 58.11 1390 GLY A N 1
ATOM 4424 C CA . GLY B 2 1390 ? 152.840 127.379 145.352 1.00 58.11 1390 GLY A CA 1
ATOM 4425 C C . GLY B 2 1390 ? 153.632 128.666 145.262 1.00 58.11 1390 GLY A C 1
ATOM 4426 O O . GLY B 2 1390 ? 154.149 129.011 144.196 1.00 58.11 1390 GLY A O 1
ATOM 4427 N N . LEU B 2 1391 ? 153.729 129.388 146.374 1.00 51.54 1391 LEU A N 1
ATOM 4428 C CA . LEU B 2 1391 ? 154.498 130.621 146.442 1.00 51.54 1391 LEU A CA 1
ATOM 4429 C C . LEU B 2 1391 ? 155.211 130.685 147.784 1.00 51.54 1391 LEU A C 1
ATOM 4430 O O . LEU B 2 1391 ? 154.632 130.338 148.817 1.00 51.54 1391 LEU A O 1
ATOM 4435 N N . LEU B 2 1392 ? 156.465 131.125 147.764 1.00 53.85 1392 LEU A N 1
ATOM 4436 C CA . LEU B 2 1392 ? 157.254 131.223 148.988 1.00 53.85 1392 LEU A CA 1
ATOM 4437 C C . LEU B 2 1392 ? 156.705 132.305 149.912 1.00 53.85 1392 LEU A C 1
ATOM 4438 O O . LEU B 2 1392 ? 156.240 132.014 151.014 1.00 53.85 1392 LEU A O 1
ATOM 4443 N N . LEU C 3 31 ? 175.576 137.458 153.703 1.00 126.35 31 LEU D N 1
ATOM 4444 C CA . LEU C 3 31 ? 175.075 138.825 153.777 1.00 126.35 31 LEU D CA 1
ATOM 4445 C C . LEU C 3 31 ? 174.903 139.405 152.377 1.00 126.35 31 LEU D C 1
ATOM 4446 O O . LEU C 3 31 ? 173.811 139.822 151.999 1.00 126.35 31 LEU D O 1
ATOM 4451 N N . ASN C 3 32 ? 175.996 139.435 151.612 1.00 131.94 32 ASN D N 1
ATOM 4452 C CA . ASN C 3 32 ? 175.928 139.953 150.249 1.00 131.94 32 ASN D CA 1
ATOM 4453 C C . ASN C 3 32 ? 175.093 139.046 149.352 1.00 131.94 32 ASN D C 1
ATOM 4454 O O . ASN C 3 32 ? 174.371 139.528 148.470 1.00 131.94 32 ASN D O 1
ATOM 4459 N N . LYS C 3 33 ? 175.182 137.730 149.561 1.00 123.11 33 LYS D N 1
ATOM 4460 C CA . LYS C 3 33 ? 174.449 136.794 148.715 1.00 123.11 33 LYS D CA 1
ATOM 4461 C C . LYS C 3 33 ? 172.942 136.962 148.871 1.00 123.11 33 LYS D C 1
ATOM 4462 O O . LYS C 3 33 ? 172.199 136.894 147.884 1.00 123.11 33 LYS D O 1
ATOM 4468 N N . GLN C 3 34 ? 172.466 137.195 150.097 1.00 118.59 34 GLN D N 1
ATOM 4469 C CA . GLN C 3 34 ? 171.031 137.385 150.276 1.00 118.59 34 GLN D CA 1
ATOM 4470 C C . GLN C 3 34 ? 170.583 138.735 149.732 1.00 118.59 34 GLN D C 1
ATOM 4471 O O . GLN C 3 34 ? 169.449 138.860 149.260 1.00 118.59 34 GLN D O 1
ATOM 4477 N N . ILE C 3 35 ? 171.461 139.741 149.754 1.00 113.46 35 ILE D N 1
ATOM 4478 C CA . ILE C 3 35 ? 171.163 140.997 149.066 1.00 113.46 35 ILE D CA 1
ATOM 4479 C C . ILE C 3 35 ? 170.990 140.749 147.573 1.00 113.46 35 ILE D C 1
ATOM 4480 O O . ILE C 3 35 ? 170.056 141.260 146.943 1.00 113.46 35 ILE D O 1
ATOM 4485 N N . LYS C 3 36 ? 171.890 139.957 146.985 1.00 107.24 36 LYS D N 1
ATOM 4486 C CA . LYS C 3 36 ? 171.786 139.655 145.561 1.00 107.24 36 LYS D CA 1
ATOM 4487 C C . LYS C 3 36 ? 170.499 138.901 145.247 1.00 107.24 36 LYS D C 1
ATOM 4488 O O . LYS C 3 36 ? 169.819 139.200 144.258 1.00 107.24 36 LYS D O 1
ATOM 4494 N N . GLU C 3 37 ? 170.151 137.916 146.078 1.00 103.81 37 GLU D N 1
ATOM 4495 C CA . GLU C 3 37 ? 168.927 137.155 145.846 1.00 103.81 37 GLU D CA 1
ATOM 4496 C C . GLU C 3 37 ? 167.688 138.030 145.991 1.00 103.81 37 GLU D C 1
ATOM 4497 O O . GLU C 3 37 ? 166.743 137.913 145.201 1.00 103.81 37 GLU D O 1
ATOM 4503 N N . GLU C 3 38 ? 167.670 138.914 146.992 1.00 95.14 38 GLU D N 1
ATOM 4504 C CA . GLU C 3 38 ? 166.527 139.802 147.153 1.00 95.14 38 GLU D CA 1
ATOM 4505 C C . GLU C 3 38 ? 166.426 140.788 145.996 1.00 95.14 38 GLU D C 1
ATOM 4506 O O . GLU C 3 38 ? 165.318 141.121 145.570 1.00 95.14 38 GLU D O 1
ATOM 4512 N N . GLU C 3 39 ? 167.559 141.242 145.455 1.00 90.04 39 GLU D N 1
ATOM 4513 C CA . GLU C 3 39 ? 167.510 142.094 144.270 1.00 90.04 39 GLU D CA 1
ATOM 4514 C C . GLU C 3 39 ? 166.969 141.333 143.065 1.00 90.04 39 GLU D C 1
ATOM 4515 O O . GLU C 3 39 ? 166.163 141.868 142.292 1.00 90.04 39 GLU D O 1
ATOM 4521 N N . ARG C 3 40 ? 167.409 140.088 142.883 1.00 89.17 40 ARG D N 1
ATOM 4522 C CA . ARG C 3 40 ? 166.900 139.288 141.775 1.00 89.17 40 ARG D CA 1
ATOM 4523 C C . ARG C 3 40 ? 165.395 139.097 141.896 1.00 89.17 40 ARG D C 1
ATOM 4524 O O . ARG C 3 40 ? 164.664 139.206 140.904 1.00 89.17 40 ARG D O 1
ATOM 4532 N N . ASN C 3 41 ? 164.913 138.829 143.110 1.00 75.67 41 ASN D N 1
ATOM 4533 C CA . ASN C 3 41 ? 163.476 138.712 143.322 1.00 75.67 41 ASN D CA 1
ATOM 4534 C C . ASN C 3 41 ? 162.770 140.053 143.164 1.00 75.67 41 ASN D C 1
ATOM 4535 O O . ASN C 3 41 ? 161.579 140.087 142.844 1.00 75.67 41 ASN D O 1
ATOM 4540 N N . TYR C 3 42 ? 163.471 141.159 143.409 1.00 75.35 42 TYR D N 1
ATOM 4541 C CA . TYR C 3 42 ? 162.857 142.473 143.255 1.00 75.35 42 TYR D CA 1
ATOM 4542 C C . TYR C 3 42 ? 162.606 142.782 141.784 1.00 75.35 42 TYR D C 1
ATOM 4543 O O . TYR C 3 42 ? 161.493 143.160 141.400 1.00 75.35 42 TYR D O 1
ATOM 4552 N N . ILE C 3 43 ? 163.621 142.604 140.938 1.00 73.68 43 ILE D N 1
ATOM 4553 C CA . ILE C 3 43 ? 163.433 142.900 139.517 1.00 73.68 43 ILE D CA 1
ATOM 4554 C C . ILE C 3 43 ? 162.603 141.823 138.825 1.00 73.68 43 ILE D C 1
ATOM 4555 O O . ILE C 3 43 ? 161.595 142.131 138.180 1.00 73.68 43 ILE D O 1
ATOM 4560 N N . LEU C 3 44 ? 163.000 140.553 138.929 1.00 73.40 44 LEU D N 1
ATOM 4561 C CA . LEU C 3 44 ? 162.248 139.515 138.225 1.00 73.40 44 LEU D CA 1
ATOM 4562 C C . LEU C 3 44 ? 160.851 139.344 138.810 1.00 73.40 44 LEU D C 1
ATOM 4563 O O . LEU C 3 44 ? 159.898 139.066 138.072 1.00 73.40 44 LEU D O 1
ATOM 4568 N N . LEU C 3 45 ? 160.713 139.502 140.128 1.00 63.41 45 LEU D N 1
ATOM 4569 C CA . LEU C 3 45 ? 159.413 139.605 140.792 1.00 63.41 45 LEU D CA 1
ATOM 4570 C C . LEU C 3 45 ? 158.563 138.354 140.554 1.00 63.41 45 LEU D C 1
ATOM 4571 O O . LEU C 3 45 ? 157.494 138.398 139.943 1.00 63.41 45 LEU D O 1
ATOM 4576 N N . GLU C 3 46 ? 159.064 137.224 141.057 1.00 63.58 46 GLU D N 1
ATOM 4577 C CA . GLU C 3 46 ? 158.414 135.940 140.834 1.00 63.58 46 GLU D CA 1
ATOM 4578 C C . GLU C 3 46 ? 158.089 135.164 142.103 1.00 63.58 46 GLU D C 1
ATOM 4579 O O . GLU C 3 46 ? 157.269 134.242 142.038 1.00 63.58 46 GLU D O 1
ATOM 4585 N N . ASN C 3 47 ? 158.689 135.499 143.245 1.00 60.81 47 ASN D N 1
ATOM 4586 C CA . ASN C 3 47 ? 158.430 134.796 144.494 1.00 60.81 47 ASN D CA 1
ATOM 4587 C C . ASN C 3 47 ? 158.118 135.808 145.587 1.00 60.81 47 ASN D C 1
ATOM 4588 O O . ASN C 3 47 ? 158.624 136.933 145.576 1.00 60.81 47 ASN D O 1
ATOM 4593 N N . ALA C 3 48 ? 157.282 135.395 146.536 1.00 53.16 48 ALA D N 1
ATOM 4594 C CA . ALA C 3 48 ? 156.724 136.291 147.534 1.00 53.16 48 ALA D CA 1
ATOM 4595 C C . ALA C 3 48 ? 157.490 136.192 148.851 1.00 53.16 48 ALA D C 1
ATOM 4596 O O . ALA C 3 48 ? 158.428 135.407 149.002 1.00 53.16 48 ALA D O 1
ATOM 4598 N N . ILE C 3 49 ? 157.075 137.010 149.820 1.00 48.18 49 ILE D N 1
ATOM 4599 C CA . ILE C 3 49 ? 157.688 137.077 151.139 1.00 48.18 49 ILE D CA 1
ATOM 4600 C C . ILE C 3 49 ? 156.584 137.105 152.190 1.00 48.18 49 ILE D C 1
ATOM 4601 O O . ILE C 3 49 ? 155.394 137.009 151.879 1.00 48.18 49 ILE D O 1
ATOM 4606 N N . ASP C 3 50 ? 156.994 137.243 153.449 1.00 49.29 50 ASP D N 1
ATOM 4607 C CA . ASP C 3 50 ? 156.092 137.345 154.586 1.00 49.29 50 ASP D CA 1
ATOM 4608 C C . ASP C 3 50 ? 156.112 138.768 155.132 1.00 49.29 50 ASP D C 1
ATOM 4609 O O . ASP C 3 50 ? 157.131 139.461 155.066 1.00 49.29 50 ASP D O 1
ATOM 4614 N N . ASN C 3 51 ? 154.974 139.195 155.679 1.00 47.16 51 ASN D N 1
ATOM 4615 C CA . ASN C 3 51 ? 154.806 140.562 156.151 1.00 47.16 51 ASN D CA 1
ATOM 4616 C C . ASN C 3 51 ? 154.383 140.663 157.609 1.00 47.16 51 ASN D C 1
ATOM 4617 O O . ASN C 3 51 ? 154.166 141.780 158.093 1.00 47.16 51 ASN D O 1
ATOM 4622 N N . SER C 3 52 ? 154.245 139.541 158.318 1.00 47.54 52 SER D N 1
ATOM 4623 C CA . SER C 3 52 ? 153.786 139.597 159.702 1.00 47.54 52 SER D CA 1
ATOM 4624 C C . SER C 3 52 ? 154.769 140.357 160.585 1.00 47.54 52 SER D C 1
ATOM 4625 O O . SER C 3 52 ? 154.363 141.170 161.421 1.00 47.54 52 SER D O 1
ATOM 4628 N N . ASN C 3 53 ? 156.067 140.109 160.410 1.00 58.56 53 ASN D N 1
ATOM 4629 C CA . ASN C 3 53 ? 157.082 140.765 161.223 1.00 58.56 53 ASN D CA 1
ATOM 4630 C C . ASN C 3 53 ? 157.447 142.156 160.721 1.00 58.56 53 ASN D C 1
ATOM 4631 O O . ASN C 3 53 ? 158.152 142.884 161.428 1.00 58.56 53 ASN D O 1
ATOM 4636 N N . ILE C 3 54 ? 156.992 142.540 159.529 1.00 57.36 54 ILE D N 1
ATOM 4637 C CA . ILE C 3 54 ? 157.291 143.866 159.005 1.00 57.36 54 ILE D CA 1
ATOM 4638 C C . ILE C 3 54 ? 156.488 144.906 159.774 1.00 57.36 54 ILE D C 1
ATOM 4639 O O . ILE C 3 54 ? 155.304 144.706 160.074 1.00 57.36 54 ILE D O 1
ATOM 4644 N N . GLN C 3 55 ? 157.137 146.023 160.108 1.00 69.84 55 GLN D N 1
ATOM 4645 C CA . GLN C 3 55 ? 156.524 147.009 160.993 1.00 69.84 55 GLN D CA 1
ATOM 4646 C C . GLN C 3 55 ? 155.273 147.622 160.375 1.00 69.84 55 GLN D C 1
ATOM 4647 O O . GLN C 3 55 ? 154.249 147.783 161.050 1.00 69.84 55 GLN D O 1
ATOM 4653 N N . GLY C 3 56 ? 155.333 147.973 159.095 1.00 60.89 56 GLY D N 1
ATOM 4654 C CA . GLY C 3 56 ? 154.268 148.750 158.491 1.00 60.89 56 GLY D CA 1
ATOM 4655 C C . GLY C 3 56 ? 153.028 147.980 158.085 1.00 60.89 56 GLY D C 1
ATOM 4656 O O . GLY C 3 56 ? 151.936 148.234 158.602 1.00 60.89 56 GLY D O 1
ATOM 4657 N N . PHE C 3 57 ? 153.181 147.032 157.160 1.00 55.75 57 PHE D N 1
ATOM 4658 C CA . PHE C 3 57 ? 152.043 146.368 156.524 1.00 55.75 57 PHE D CA 1
ATOM 4659 C C . PHE C 3 57 ? 151.619 145.149 157.344 1.00 55.75 57 PHE D C 1
ATOM 4660 O O . PHE C 3 57 ? 151.996 144.006 157.079 1.00 55.75 57 PHE D O 1
ATOM 4668 N N . GLN C 3 58 ? 150.807 145.416 158.365 1.00 44.47 58 GLN D N 1
ATOM 4669 C CA . GLN C 3 58 ? 150.270 144.373 159.229 1.00 44.47 58 GLN D CA 1
ATOM 4670 C C . GLN C 3 58 ? 148.752 144.294 159.193 1.00 44.47 58 GLN D C 1
ATOM 4671 O O . GLN C 3 58 ? 148.194 143.214 158.981 1.00 44.47 58 GLN D O 1
ATOM 4677 N N . THR C 3 59 ? 148.068 145.416 159.392 1.00 37.77 59 THR D N 1
ATOM 4678 C CA . THR C 3 59 ? 146.621 145.407 159.524 1.00 37.77 59 THR D CA 1
ATOM 4679 C C . THR C 3 59 ? 145.947 145.209 158.171 1.00 37.77 59 THR D C 1
ATOM 4680 O O . THR C 3 59 ? 146.537 145.428 157.110 1.00 37.77 59 THR D O 1
ATOM 4684 N N . ILE C 3 60 ? 144.684 144.782 158.226 1.00 26.95 60 ILE D N 1
ATOM 4685 C CA . ILE C 3 60 ? 143.914 144.554 157.008 1.00 26.95 60 ILE D CA 1
ATOM 4686 C C . ILE C 3 60 ? 143.648 145.865 156.280 1.00 26.95 60 ILE D C 1
ATOM 4687 O O . ILE C 3 60 ? 143.413 145.874 155.066 1.00 26.95 60 ILE D O 1
ATOM 4692 N N . GLN C 3 61 ? 143.691 146.990 156.995 1.00 36.32 61 GLN D N 1
ATOM 4693 C CA . GLN C 3 61 ? 143.363 148.267 156.370 1.00 36.32 61 GLN D CA 1
ATOM 4694 C C . GLN C 3 61 ? 144.464 148.729 155.421 1.00 36.32 61 GLN D C 1
ATOM 4695 O O . GLN C 3 61 ? 144.175 149.217 154.322 1.00 36.32 61 GLN D O 1
ATOM 4701 N N . GLU C 3 62 ? 145.730 148.590 155.825 1.00 39.02 62 GLU D N 1
ATOM 4702 C CA . GLU C 3 62 ? 146.829 149.096 155.006 1.00 39.02 62 GLU D CA 1
ATOM 4703 C C . GLU C 3 62 ? 146.938 148.341 153.688 1.00 39.02 62 GLU D C 1
ATOM 4704 O O . GLU C 3 62 ? 147.228 148.939 152.641 1.00 39.02 62 GLU D O 1
ATOM 4710 N N . ILE C 3 63 ? 146.721 147.025 153.723 1.00 35.17 63 ILE D N 1
ATOM 4711 C CA . ILE C 3 63 ? 146.840 146.220 152.514 1.00 35.17 63 ILE D CA 1
ATOM 4712 C C . ILE C 3 63 ? 145.816 146.652 151.476 1.00 35.17 63 ILE D C 1
ATOM 4713 O O . ILE C 3 63 ? 146.055 146.525 150.270 1.00 35.17 63 ILE D O 1
ATOM 4718 N N . VAL C 3 64 ? 144.676 147.191 151.913 1.00 36.74 64 VAL D N 1
ATOM 4719 C CA . VAL C 3 64 ? 143.653 147.622 150.964 1.00 36.74 64 VAL D CA 1
ATOM 4720 C C . VAL C 3 64 ? 144.182 148.743 150.079 1.00 36.74 64 VAL D C 1
ATOM 4721 O O . VAL C 3 64 ? 144.134 148.662 148.845 1.00 36.74 64 VAL D O 1
ATOM 4725 N N . GLN C 3 65 ? 144.721 149.795 150.694 1.00 38.81 65 GLN D N 1
ATOM 4726 C CA . GLN C 3 65 ? 145.263 150.888 149.899 1.00 38.81 65 GLN D CA 1
ATOM 4727 C C . GLN C 3 65 ? 146.520 150.467 149.151 1.00 38.81 65 GLN D C 1
ATOM 4728 O O . GLN C 3 65 ? 146.754 150.936 148.027 1.00 38.81 65 GLN D O 1
ATOM 4734 N N . LEU C 3 66 ? 147.322 149.573 149.737 1.00 38.57 66 LEU D N 1
ATOM 4735 C CA . LEU C 3 66 ? 148.516 149.102 149.042 1.00 38.57 66 LEU D CA 1
ATOM 4736 C C . LEU C 3 66 ? 148.146 148.370 147.757 1.00 38.57 66 LEU D C 1
ATOM 4737 O O . LEU C 3 66 ? 148.804 148.544 146.725 1.00 38.57 66 LEU D O 1
ATOM 4742 N N . ALA C 3 67 ? 147.096 147.548 147.799 1.00 33.14 67 ALA D N 1
ATOM 4743 C CA . ALA C 3 67 ? 146.661 146.844 146.599 1.00 33.14 67 ALA D CA 1
ATOM 4744 C C . ALA C 3 67 ? 145.933 147.769 145.635 1.00 33.14 67 ALA D C 1
ATOM 4745 O O . ALA C 3 67 ? 145.951 147.531 144.423 1.00 33.14 67 ALA D O 1
ATOM 4747 N N . MET C 3 68 ? 145.280 148.817 146.144 1.00 34.59 68 MET D N 1
ATOM 4748 C CA . MET C 3 68 ? 144.594 149.751 145.257 1.00 34.59 68 MET D CA 1
ATOM 4749 C C . MET C 3 68 ? 145.561 150.617 144.459 1.00 34.59 68 MET D C 1
ATOM 4750 O O . MET C 3 68 ? 145.289 150.921 143.291 1.00 34.59 68 MET D O 1
ATOM 4755 N N . GLN C 3 69 ? 146.673 151.033 145.070 1.00 38.29 69 GLN D N 1
ATOM 4756 C CA . GLN C 3 69 ? 147.576 151.972 144.406 1.00 38.29 69 GLN D CA 1
ATOM 4757 C C . GLN C 3 69 ? 148.171 151.377 143.132 1.00 38.29 69 GLN D C 1
ATOM 4758 O O . GLN C 3 69 ? 148.191 152.026 142.075 1.00 38.29 69 GLN D O 1
ATOM 4764 N N . ARG C 3 70 ? 148.668 150.140 143.211 1.00 41.01 70 ARG D N 1
ATOM 4765 C CA . ARG C 3 70 ? 149.286 149.531 142.040 1.00 41.01 70 ARG D CA 1
ATOM 4766 C C . ARG C 3 70 ? 148.272 149.311 140.926 1.00 41.01 70 ARG D C 1
ATOM 4767 O O . ARG C 3 70 ? 148.588 149.511 139.748 1.00 41.01 70 ARG D O 1
ATOM 4775 N N . MET C 3 71 ? 147.054 148.886 141.271 1.00 34.57 71 MET D N 1
ATOM 4776 C CA . MET C 3 71 ? 146.040 148.694 140.240 1.00 34.57 71 MET D CA 1
ATOM 4777 C C . MET C 3 71 ? 145.669 150.019 139.587 1.00 34.57 71 MET D C 1
ATOM 4778 O O . MET C 3 71 ? 145.447 150.078 138.372 1.00 34.57 71 MET D O 1
ATOM 4783 N N . LYS C 3 72 ? 145.605 151.095 140.375 1.00 41.26 72 LYS D N 1
ATOM 4784 C CA . LYS C 3 72 ? 145.369 152.414 139.796 1.00 41.26 72 LYS D CA 1
ATOM 4785 C C . LYS C 3 72 ? 146.465 152.777 138.802 1.00 41.26 72 LYS D C 1
ATOM 4786 O O . LYS C 3 72 ? 146.187 153.251 137.690 1.00 41.26 72 LYS D O 1
ATOM 4792 N N . MET C 3 73 ? 147.724 152.556 139.190 1.00 42.64 73 MET D N 1
ATOM 4793 C CA . MET C 3 73 ? 148.830 152.886 138.295 1.00 42.64 73 MET D CA 1
ATOM 4794 C C . MET C 3 73 ? 148.772 152.055 137.020 1.00 42.64 73 MET D C 1
ATOM 4795 O O . MET C 3 73 ? 148.994 152.574 135.921 1.00 42.64 73 MET D O 1
ATOM 4800 N N . ILE C 3 74 ? 148.466 150.763 137.147 1.00 39.55 74 ILE D N 1
ATOM 4801 C CA . ILE C 3 74 ? 148.382 149.894 135.976 1.00 39.55 74 ILE D CA 1
ATOM 4802 C C . ILE C 3 74 ? 147.270 150.357 135.044 1.00 39.55 74 ILE D C 1
ATOM 4803 O O . ILE C 3 74 ? 147.445 150.411 133.817 1.00 39.55 74 ILE D O 1
ATOM 4808 N N . LYS C 3 75 ? 146.107 150.693 135.607 1.00 39.45 75 LYS D N 1
ATOM 4809 C CA . LYS C 3 75 ? 144.992 151.130 134.777 1.00 39.45 75 LYS D CA 1
ATOM 4810 C C . LYS C 3 75 ? 145.324 152.419 134.040 1.00 39.45 75 LYS D C 1
ATOM 4811 O O . LYS C 3 75 ? 145.030 152.551 132.848 1.00 39.45 75 LYS D O 1
ATOM 4817 N N . GLU C 3 76 ? 145.955 153.380 134.719 1.00 46.49 76 GLU D N 1
ATOM 4818 C CA . GLU C 3 76 ? 146.272 154.616 134.011 1.00 46.49 76 GLU D CA 1
ATOM 4819 C C . GLU C 3 76 ? 147.373 154.397 132.976 1.00 46.49 76 GLU D C 1
ATOM 4820 O O . GLU C 3 76 ? 147.356 155.033 131.913 1.00 46.49 76 GLU D O 1
ATOM 4826 N N . ILE C 3 77 ? 148.319 153.490 133.251 1.00 46.65 77 ILE D N 1
ATOM 4827 C CA . ILE C 3 77 ? 149.357 153.171 132.273 1.00 46.65 77 ILE D CA 1
ATOM 4828 C C . ILE C 3 77 ? 148.736 152.608 131.004 1.00 46.65 77 ILE D C 1
ATOM 4829 O O . ILE C 3 77 ? 149.075 153.023 129.889 1.00 46.65 77 ILE D O 1
ATOM 4834 N N . ILE C 3 78 ? 147.819 151.650 131.149 1.00 49.06 78 ILE D N 1
ATOM 4835 C CA . ILE C 3 78 ? 147.207 151.090 129.949 1.00 49.06 78 ILE D CA 1
ATOM 4836 C C . ILE C 3 78 ? 146.297 152.112 129.278 1.00 49.06 78 ILE D C 1
ATOM 4837 O O . ILE C 3 78 ? 146.134 152.095 128.053 1.00 49.06 78 ILE D O 1
ATOM 4842 N N . GLN C 3 79 ? 145.695 153.021 130.051 1.00 64.30 79 GLN D N 1
ATOM 4843 C CA . GLN C 3 79 ? 144.830 154.030 129.447 1.00 64.30 79 GLN D CA 1
ATOM 4844 C C . GLN C 3 79 ? 145.621 155.011 128.588 1.00 64.30 79 GLN D C 1
ATOM 4845 O O . GLN C 3 79 ? 145.158 155.410 127.514 1.00 64.30 79 GLN D O 1
ATOM 4851 N N . GLU C 3 80 ? 146.806 155.395 129.049 1.00 67.00 80 GLU D N 1
ATOM 4852 C CA . GLU C 3 80 ? 147.641 156.327 128.299 1.00 67.00 80 GLU D CA 1
ATOM 4853 C C . GLU C 3 80 ? 148.750 155.580 127.569 1.00 67.00 80 GLU D C 1
ATOM 4854 O O . GLU C 3 80 ? 149.542 154.869 128.185 1.00 67.00 80 GLU D O 1
ATOM 4860 N N . GLU C 3 81 ? 148.803 155.747 126.252 1.00 74.98 81 GLU D N 1
ATOM 4861 C CA . GLU C 3 81 ? 149.814 155.084 125.438 1.00 74.98 81 GLU D CA 1
ATOM 4862 C C . GLU C 3 81 ? 150.207 155.937 124.237 1.00 74.98 81 GLU D C 1
ATOM 4863 O O . GLU C 3 81 ? 150.618 155.413 123.202 1.00 74.98 81 GLU D O 1
ATOM 4869 N N . ASN C 3 94 ? 156.967 158.452 129.279 1.00 83.21 94 ASN D N 1
ATOM 4870 C CA . ASN C 3 94 ? 156.348 158.999 130.480 1.00 83.21 94 ASN D CA 1
ATOM 4871 C C . ASN C 3 94 ? 156.281 157.954 131.586 1.00 83.21 94 ASN D C 1
ATOM 4872 O O . ASN C 3 94 ? 155.763 158.215 132.671 1.00 83.21 94 ASN D O 1
ATOM 4877 N N . TYR C 3 95 ? 156.812 156.764 131.296 1.00 80.38 95 TYR D N 1
ATOM 4878 C CA . TYR C 3 95 ? 156.718 155.656 132.242 1.00 80.38 95 TYR D CA 1
ATOM 4879 C C . TYR C 3 95 ? 157.482 155.948 133.527 1.00 80.38 95 TYR D C 1
ATOM 4880 O O . TYR C 3 95 ? 156.981 155.680 134.625 1.00 80.38 95 TYR D O 1
ATOM 4889 N N . ASN C 3 96 ? 158.693 156.496 133.415 1.00 82.34 96 ASN D N 1
ATOM 4890 C CA . ASN C 3 96 ? 159.406 156.932 134.611 1.00 82.34 96 ASN D CA 1
ATOM 4891 C C . ASN C 3 96 ? 158.678 158.087 135.286 1.00 82.34 96 ASN D C 1
ATOM 4892 O O . ASN C 3 96 ? 158.630 158.165 136.519 1.00 82.34 96 ASN D O 1
ATOM 4897 N N . ARG C 3 97 ? 158.105 158.992 134.492 1.00 84.18 97 ARG D N 1
ATOM 4898 C CA . ARG C 3 97 ? 157.306 160.088 135.022 1.00 84.18 97 ARG D CA 1
ATOM 4899 C C . ARG C 3 97 ? 156.007 159.609 135.653 1.00 84.18 97 ARG D C 1
ATOM 4900 O O . ARG C 3 97 ? 155.331 160.400 136.319 1.00 84.18 97 ARG D O 1
ATOM 4908 N N . ILE C 3 98 ? 155.634 158.348 135.443 1.00 78.88 98 ILE D N 1
ATOM 4909 C CA . ILE C 3 98 ? 154.486 157.779 136.136 1.00 78.88 98 ILE D CA 1
ATOM 4910 C C . ILE C 3 98 ? 154.875 157.313 137.532 1.00 78.88 98 ILE D C 1
ATOM 4911 O O . ILE C 3 98 ? 154.168 157.576 138.511 1.00 78.88 98 ILE D O 1
ATOM 4916 N N . ARG C 3 99 ? 156.007 156.614 137.641 1.00 84.57 99 ARG D N 1
ATOM 4917 C CA . ARG C 3 99 ? 156.416 156.059 138.926 1.00 84.57 99 ARG D CA 1
ATOM 4918 C C . ARG C 3 99 ? 156.669 157.151 139.957 1.00 84.57 99 ARG D C 1
ATOM 4919 O O . ARG C 3 99 ? 156.439 156.939 141.153 1.00 84.57 99 ARG D O 1
ATOM 4927 N N . VAL C 3 100 ? 157.126 158.326 139.517 1.00 91.39 100 VAL D N 1
ATOM 4928 C CA . VAL C 3 100 ? 157.363 159.419 140.453 1.00 91.39 100 VAL D CA 1
ATOM 4929 C C . VAL C 3 100 ? 156.052 159.935 141.028 1.00 91.39 100 VAL D C 1
ATOM 4930 O O . VAL C 3 100 ? 156.035 160.546 142.104 1.00 91.39 100 VAL D O 1
ATOM 4934 N N . ALA C 3 101 ? 154.937 159.704 140.334 1.00 88.73 101 ALA D N 1
ATOM 4935 C CA . ALA C 3 101 ? 153.645 160.133 140.856 1.00 88.73 101 ALA D CA 1
ATOM 4936 C C . ALA C 3 101 ? 153.191 159.249 142.011 1.00 88.73 101 ALA D C 1
ATOM 4937 O O . ALA C 3 101 ? 152.635 159.746 142.997 1.00 88.73 101 ALA D O 1
ATOM 4939 N N . ASN C 3 102 ? 153.420 157.940 141.911 1.00 86.43 102 ASN D N 1
ATOM 4940 C CA . ASN C 3 102 ? 152.916 156.984 142.887 1.00 86.43 102 ASN D CA 1
ATOM 4941 C C . ASN C 3 102 ? 153.976 156.521 143.881 1.00 86.43 102 ASN D C 1
ATOM 4942 O O . ASN C 3 102 ? 153.746 155.541 144.597 1.00 86.43 102 ASN D O 1
ATOM 4947 N N . LYS C 3 103 ? 155.130 157.187 143.930 1.00 87.74 103 LYS D N 1
ATOM 4948 C CA . LYS C 3 103 ? 156.145 157.020 144.969 1.00 87.74 103 LYS D CA 1
ATOM 4949 C C . LYS C 3 103 ? 156.774 155.625 144.944 1.00 87.74 103 LYS D C 1
ATOM 4950 O O . LYS C 3 103 ? 157.397 155.201 145.925 1.00 87.74 103 LYS D O 1
ATOM 4956 N N . PHE C 3 104 ? 156.667 154.903 143.829 1.00 73.23 104 PHE D N 1
ATOM 4957 C CA . PHE C 3 104 ? 157.147 153.526 143.755 1.00 73.23 104 PHE D CA 1
ATOM 4958 C C . PHE C 3 104 ? 158.649 153.415 143.506 1.00 73.23 104 PHE D C 1
ATOM 4959 O O . PHE C 3 104 ? 159.142 152.297 143.319 1.00 73.23 104 PHE D O 1
ATOM 4967 N N . ILE C 3 105 ? 159.386 154.528 143.492 1.00 85.60 105 ILE D N 1
ATOM 4968 C CA . ILE C 3 105 ? 160.821 154.459 143.251 1.00 85.60 105 ILE D CA 1
ATOM 4969 C C . ILE C 3 105 ? 161.507 153.817 144.453 1.00 85.60 105 ILE D C 1
ATOM 4970 O O . ILE C 3 105 ? 161.120 154.033 145.609 1.00 85.60 105 ILE D O 1
ATOM 4975 N N . THR C 3 106 ? 162.529 153.010 144.177 1.00 98.01 106 THR D N 1
ATOM 4976 C CA . THR C 3 106 ? 163.402 152.533 145.239 1.00 98.01 106 THR D CA 1
ATOM 4977 C C . THR C 3 106 ? 164.076 153.725 145.908 1.00 98.01 106 THR D C 1
ATOM 4978 O O . THR C 3 106 ? 164.776 154.504 145.254 1.00 98.01 106 THR D O 1
ATOM 4982 N N . VAL C 3 107 ? 163.861 153.866 147.210 1.00 111.84 107 VAL D N 1
ATOM 4983 C CA . VAL C 3 107 ? 164.276 155.063 147.931 1.00 111.84 107 VAL D CA 1
ATOM 4984 C C . VAL C 3 107 ? 165.796 155.115 148.022 1.00 111.84 107 VAL D C 1
ATOM 4985 O O . VAL C 3 107 ? 166.478 154.086 148.079 1.00 111.84 107 VAL D O 1
ATOM 4989 N N . ALA C 3 108 ? 166.332 156.332 148.016 1.00 127.82 108 ALA D N 1
ATOM 4990 C CA . ALA C 3 108 ? 167.756 156.575 148.199 1.00 127.82 108 ALA D CA 1
ATOM 4991 C C . ALA C 3 108 ? 167.974 157.229 149.555 1.00 127.82 108 ALA D C 1
ATOM 4992 O O . ALA C 3 108 ? 167.397 158.283 149.842 1.00 127.82 108 ALA D O 1
ATOM 4994 N N . ILE C 3 109 ? 168.807 156.605 150.382 1.00 140.86 109 ILE D N 1
ATOM 4995 C CA . ILE C 3 109 ? 169.049 157.074 151.743 1.00 140.86 109 ILE D CA 1
ATOM 4996 C C . ILE C 3 109 ? 170.430 156.585 152.171 1.00 140.86 109 ILE D C 1
ATOM 4997 O O . ILE C 3 109 ? 170.781 155.422 151.919 1.00 140.86 109 ILE D O 1
ATOM 5002 N N . PRO C 3 110 ? 171.259 157.434 152.774 1.00 150.37 110 PRO D N 1
ATOM 5003 C CA . PRO C 3 110 ? 172.611 157.004 153.147 1.00 150.37 110 PRO D CA 1
ATOM 5004 C C . PRO C 3 110 ? 172.599 155.976 154.269 1.00 150.37 110 PRO D C 1
ATOM 5005 O O . PRO C 3 110 ? 171.654 155.869 155.053 1.00 150.37 110 PRO D O 1
ATOM 5009 N N . LYS C 3 111 ? 173.687 155.203 154.323 1.00 157.43 111 LYS D N 1
ATOM 5010 C CA . LYS C 3 111 ? 173.833 154.177 155.351 1.00 157.43 111 LYS D CA 1
ATOM 5011 C C . LYS C 3 111 ? 173.882 154.780 156.749 1.00 157.43 111 LYS D C 1
ATOM 5012 O O . LYS C 3 111 ? 173.428 154.152 157.713 1.00 157.43 111 LYS D O 1
ATOM 5018 N N . SER C 3 112 ? 174.416 155.997 156.881 1.00 163.54 112 SER D N 1
ATOM 5019 C CA . SER C 3 112 ? 174.523 156.645 158.182 1.00 163.54 112 SER D CA 1
ATOM 5020 C C . SER C 3 112 ? 173.170 156.986 158.791 1.00 163.54 112 SER D C 1
ATOM 5021 O O . SER C 3 112 ? 173.109 157.286 159.989 1.00 163.54 112 SER D O 1
ATOM 5024 N N . ASP C 3 113 ? 172.099 156.955 158.007 1.00 161.19 113 ASP D N 1
ATOM 5025 C CA . ASP C 3 113 ? 170.774 157.260 158.533 1.00 161.19 113 ASP D CA 1
ATOM 5026 C C . ASP C 3 113 ? 170.354 156.191 159.537 1.00 161.19 113 ASP D C 1
ATOM 5027 O O . ASP C 3 113 ? 170.545 154.997 159.278 1.00 161.19 113 ASP D O 1
ATOM 5032 N N . PRO C 3 114 ? 169.790 156.570 160.681 1.00 160.57 114 PRO D N 1
ATOM 5033 C CA . PRO C 3 114 ? 169.354 155.569 161.661 1.00 160.57 114 PRO D CA 1
ATOM 5034 C C . PRO C 3 114 ? 168.190 154.746 161.129 1.00 160.57 114 PRO D C 1
ATOM 5035 O O . PRO C 3 114 ? 167.525 155.112 160.157 1.00 160.57 114 PRO D O 1
ATOM 5039 N N . GLU C 3 115 ? 167.954 153.617 161.800 1.00 149.54 115 GLU D N 1
ATOM 5040 C CA . GLU C 3 115 ? 166.979 152.597 161.392 1.00 149.54 115 GLU D CA 1
ATOM 5041 C C . GLU C 3 115 ? 166.988 152.397 159.877 1.00 149.54 115 GLU D C 1
ATOM 5042 O O . GLU C 3 115 ? 165.953 152.402 159.205 1.00 149.54 115 GLU D O 1
ATOM 5048 N N . TYR C 3 116 ? 168.197 152.203 159.344 1.00 140.62 116 TYR D N 1
ATOM 5049 C CA . TYR C 3 116 ? 168.375 152.064 157.902 1.00 140.62 116 TYR D CA 1
ATOM 5050 C C . TYR C 3 116 ? 167.639 150.845 157.364 1.00 140.62 116 TYR D C 1
ATOM 5051 O O . TYR C 3 116 ? 167.040 150.899 156.282 1.00 140.62 116 TYR D O 1
ATOM 5060 N N . GLU C 3 117 ? 167.673 149.734 158.103 1.00 128.08 117 GLU D N 1
ATOM 5061 C CA . GLU C 3 117 ? 167.039 148.506 157.639 1.00 128.08 117 GLU D CA 1
ATOM 5062 C C . GLU C 3 117 ? 165.535 148.659 157.462 1.00 128.08 117 GLU D C 1
ATOM 5063 O O . GLU C 3 117 ? 164.929 147.883 156.716 1.00 128.08 117 GLU D O 1
ATOM 5069 N N . LEU C 3 118 ? 164.917 149.632 158.132 1.00 117.99 118 LEU D N 1
ATOM 5070 C CA . LEU C 3 118 ? 163.482 149.837 157.969 1.00 117.99 118 LEU D CA 1
ATOM 5071 C C . LEU C 3 118 ? 163.143 150.326 156.565 1.00 117.99 118 LEU D C 1
ATOM 5072 O O . LEU C 3 118 ? 162.141 149.897 155.981 1.00 117.99 118 LEU D O 1
ATOM 5077 N N . LYS C 3 119 ? 163.962 151.222 156.009 1.00 119.91 119 LYS D N 1
ATOM 5078 C CA . LYS C 3 119 ? 163.628 151.843 154.730 1.00 119.91 119 LYS D CA 1
ATOM 5079 C C . LYS C 3 119 ? 163.591 150.820 153.601 1.00 119.91 119 LYS D C 1
ATOM 5080 O O . LYS C 3 119 ? 162.603 150.730 152.863 1.00 119.91 119 LYS D O 1
ATOM 5086 N N . ASN C 3 120 ? 164.662 150.036 153.449 1.00 110.00 120 ASN D N 1
ATOM 5087 C CA . ASN C 3 120 ? 164.706 149.082 152.346 1.00 110.00 120 ASN D CA 1
ATOM 5088 C C . ASN C 3 120 ? 163.726 147.935 152.554 1.00 110.00 120 ASN D C 1
ATOM 5089 O O . ASN C 3 120 ? 163.141 147.443 151.582 1.00 110.00 120 ASN D O 1
ATOM 5094 N N . LYS C 3 121 ? 163.531 147.497 153.800 1.00 98.98 121 LYS D N 1
ATOM 5095 C CA . LYS C 3 121 ? 162.523 146.476 154.067 1.00 98.98 121 LYS D CA 1
ATOM 5096 C C . LYS C 3 121 ? 161.134 146.972 153.693 1.00 98.98 121 LYS D C 1
ATOM 5097 O O . LYS C 3 121 ? 160.338 146.230 153.106 1.00 98.98 121 LYS D O 1
ATOM 5103 N N . GLN C 3 122 ? 160.823 148.226 154.028 1.00 89.09 122 GLN D N 1
ATOM 5104 C CA . GLN C 3 122 ? 159.547 148.804 153.624 1.00 89.09 122 GLN D CA 1
ATOM 5105 C C . GLN C 3 122 ? 159.445 148.887 152.106 1.00 89.09 122 GLN D C 1
ATOM 5106 O O . GLN C 3 122 ? 158.424 148.514 151.518 1.00 89.09 122 GLN D O 1
ATOM 5112 N N . GLN C 3 123 ? 160.506 149.368 151.452 1.00 85.01 123 GLN D N 1
ATOM 5113 C CA . GLN C 3 123 ? 160.488 149.481 149.997 1.00 85.01 123 GLN D CA 1
ATOM 5114 C C . GLN C 3 123 ? 160.418 148.113 149.332 1.00 85.01 123 GLN D C 1
ATOM 5115 O O . GLN C 3 123 ? 159.675 147.927 148.361 1.00 85.01 123 GLN D O 1
ATOM 5121 N N . TYR C 3 124 ? 161.187 147.146 149.836 1.00 75.40 124 TYR D N 1
ATOM 5122 C CA . TYR C 3 124 ? 161.134 145.796 149.286 1.00 75.40 124 TYR D CA 1
ATOM 5123 C C . TYR C 3 124 ? 159.759 145.175 149.493 1.00 75.40 124 TYR D C 1
ATOM 5124 O O . TYR C 3 124 ? 159.250 144.467 148.617 1.00 75.40 124 TYR D O 1
ATOM 5133 N N . ALA C 3 125 ? 159.143 145.430 150.649 1.00 65.09 125 ALA D N 1
ATOM 5134 C CA . ALA C 3 125 ? 157.822 144.875 150.923 1.00 65.09 125 ALA D CA 1
ATOM 5135 C C . ALA C 3 125 ? 156.781 145.417 149.953 1.00 65.09 125 ALA D C 1
ATOM 5136 O O . ALA C 3 125 ? 155.891 144.680 149.513 1.00 65.09 125 ALA D O 1
ATOM 5138 N N . LYS C 3 126 ? 156.872 146.704 149.613 1.00 61.70 126 LYS D N 1
ATOM 5139 C CA . LYS C 3 126 ? 155.857 147.324 148.768 1.00 61.70 126 LYS D CA 1
ATOM 5140 C C . LYS C 3 126 ? 155.768 146.639 147.410 1.00 61.70 126 LYS D C 1
ATOM 5141 O O . LYS C 3 126 ? 154.685 146.229 146.979 1.00 61.70 126 LYS D O 1
ATOM 5147 N N . GLU C 3 127 ? 156.903 146.496 146.725 1.00 58.61 127 GLU D N 1
ATOM 5148 C CA . GLU C 3 127 ? 156.873 146.010 145.350 1.00 58.61 127 GLU D CA 1
ATOM 5149 C C . GLU C 3 127 ? 156.465 144.543 145.283 1.00 58.61 127 GLU D C 1
ATOM 5150 O O . GLU C 3 127 ? 155.661 144.153 144.430 1.00 58.61 127 GLU D O 1
ATOM 5156 N N . VAL C 3 128 ? 157.009 143.714 146.175 1.00 47.12 128 VAL D N 1
ATOM 5157 C CA . VAL C 3 128 ? 156.731 142.282 146.119 1.00 47.12 128 VAL D CA 1
ATOM 5158 C C . VAL C 3 128 ? 155.269 142.005 146.453 1.00 47.12 128 VAL D C 1
ATOM 5159 O O . VAL C 3 128 ? 154.584 141.262 145.741 1.00 47.12 128 VAL D O 1
ATOM 5163 N N . LEU C 3 129 ? 154.769 142.599 147.538 1.00 43.65 129 LEU D N 1
ATOM 5164 C CA . LEU C 3 129 ? 153.391 142.346 147.950 1.00 43.65 129 LEU D CA 1
ATOM 5165 C C . LEU C 3 129 ? 152.396 142.883 146.930 1.00 43.65 129 LEU D C 1
ATOM 5166 O O . LEU C 3 129 ? 151.349 142.269 146.694 1.00 43.65 129 LEU D O 1
ATOM 5171 N N . SER C 3 130 ? 152.702 144.030 146.322 1.00 42.61 130 SER D N 1
ATOM 5172 C CA . SER C 3 130 ? 151.758 144.661 145.406 1.00 42.61 130 SER D CA 1
ATOM 5173 C C . SER C 3 130 ? 151.487 143.784 144.191 1.00 42.61 130 SER D C 1
ATOM 5174 O O . SER C 3 130 ? 150.341 143.667 143.742 1.00 42.61 130 SER D O 1
ATOM 5177 N N . HIS C 3 131 ? 152.532 143.160 143.645 1.00 44.41 131 HIS D N 1
ATOM 5178 C CA . HIS C 3 131 ? 152.402 142.452 142.375 1.00 44.41 131 HIS D CA 1
ATOM 5179 C C . HIS C 3 131 ? 151.527 141.211 142.505 1.00 44.41 131 HIS D C 1
ATOM 5180 O O . HIS C 3 131 ? 150.641 140.976 141.675 1.00 44.41 131 HIS D O 1
ATOM 5187 N N . PHE C 3 132 ? 151.764 140.397 143.537 1.00 39.22 132 PHE D N 1
ATOM 5188 C CA . PHE C 3 132 ? 151.040 139.135 143.656 1.00 39.22 132 PHE D CA 1
ATOM 5189 C C . PHE C 3 132 ? 149.559 139.361 143.924 1.00 39.22 132 PHE D C 1
ATOM 5190 O O . PHE C 3 132 ? 148.712 138.617 143.415 1.00 39.22 132 PHE D O 1
ATOM 5198 N N . LEU C 3 133 ? 149.227 140.372 144.727 1.00 31.95 133 LEU D N 1
ATOM 5199 C CA . LEU C 3 133 ? 147.824 140.664 144.992 1.00 31.95 133 LEU D CA 1
ATOM 5200 C C . LEU C 3 133 ? 147.097 141.057 143.713 1.00 31.95 133 LEU D C 1
ATOM 5201 O O . LEU C 3 133 ? 145.969 140.612 143.469 1.00 31.95 133 LEU D O 1
ATOM 5206 N N . CYS C 3 134 ? 147.728 141.888 142.881 1.00 33.51 134 CYS D N 1
ATOM 5207 C CA . CYS C 3 134 ? 147.121 142.259 141.608 1.00 33.51 134 CYS D CA 1
ATOM 5208 C C . CYS C 3 134 ? 147.007 141.058 140.677 1.00 33.51 134 CYS D C 1
ATOM 5209 O O . CYS C 3 134 ? 145.986 140.887 140.002 1.00 33.51 134 CYS D O 1
ATOM 5212 N N . LYS C 3 135 ? 148.044 140.216 140.629 1.00 37.43 135 LYS D N 1
ATOM 5213 C CA . LYS C 3 135 ? 147.992 139.022 139.790 1.00 37.43 135 LYS D CA 1
ATOM 5214 C C . LYS C 3 135 ? 146.886 138.079 140.238 1.00 37.43 135 LYS D C 1
ATOM 5215 O O . LYS C 3 135 ? 146.202 137.469 139.408 1.00 37.43 135 LYS D O 1
ATOM 5221 N N . MET C 3 136 ? 146.704 137.941 141.553 1.00 33.80 136 MET D N 1
ATOM 5222 C CA . MET C 3 136 ? 145.704 137.022 142.081 1.00 33.80 136 MET D CA 1
ATOM 5223 C C . MET C 3 136 ? 144.304 137.389 141.605 1.00 33.80 136 MET D C 1
ATOM 5224 O O . MET C 3 136 ? 143.459 136.511 141.400 1.00 33.80 136 MET D O 1
ATOM 5229 N N . ALA C 3 137 ? 144.041 138.684 141.415 1.00 33.99 137 ALA D N 1
ATOM 5230 C CA . ALA C 3 137 ? 142.715 139.117 140.989 1.00 33.99 137 ALA D CA 1
ATOM 5231 C C . ALA C 3 137 ? 142.401 138.642 139.576 1.00 33.99 137 ALA D C 1
ATOM 5232 O O . ALA C 3 137 ? 141.344 138.050 139.331 1.00 33.99 137 ALA D O 1
ATOM 5234 N N . TYR C 3 138 ? 143.311 138.891 138.631 1.00 43.24 138 TYR D N 1
ATOM 5235 C CA . TYR C 3 138 ? 143.050 138.542 137.237 1.00 43.24 138 TYR D CA 1
ATOM 5236 C C . TYR C 3 138 ? 143.005 137.034 137.032 1.00 43.24 138 TYR D C 1
ATOM 5237 O O . TYR C 3 138 ? 142.204 136.535 136.234 1.00 43.24 138 TYR D O 1
ATOM 5246 N N . ALA C 3 139 ? 143.863 136.292 137.736 1.00 45.60 139 ALA D N 1
ATOM 5247 C CA . ALA C 3 139 ? 143.965 134.856 137.500 1.00 45.60 139 ALA D CA 1
ATOM 5248 C C . ALA C 3 139 ? 142.686 134.123 137.882 1.00 45.60 139 ALA D C 1
ATOM 5249 O O . ALA C 3 139 ? 142.445 133.008 137.405 1.00 45.60 139 ALA D O 1
ATOM 5251 N N . PHE C 3 140 ? 141.858 134.722 138.733 1.00 51.84 140 PHE D N 1
ATOM 5252 C CA . PHE C 3 140 ? 140.657 134.072 139.243 1.00 51.84 140 PHE D CA 1
ATOM 5253 C C . PHE C 3 140 ? 139.388 134.476 138.506 1.00 51.84 140 PHE D C 1
ATOM 5254 O O . PHE C 3 140 ? 138.529 133.626 138.255 1.00 51.84 140 PHE D O 1
ATOM 5262 N N . TYR C 3 141 ? 139.246 135.753 138.154 1.00 48.77 141 TYR D N 1
ATOM 5263 C CA . TYR C 3 141 ? 137.984 136.277 137.650 1.00 48.77 141 TYR D CA 1
ATOM 5264 C C . TYR C 3 141 ? 138.006 136.654 136.178 1.00 48.77 141 TYR D C 1
ATOM 5265 O O . TYR C 3 141 ? 136.978 136.528 135.509 1.00 48.77 141 TYR D O 1
ATOM 5274 N N . ALA C 3 142 ? 139.137 137.113 135.656 1.00 57.28 142 ALA D N 1
ATOM 5275 C CA . ALA C 3 142 ? 139.206 137.558 134.273 1.00 57.28 142 ALA D CA 1
ATOM 5276 C C . ALA C 3 142 ? 139.357 136.372 133.325 1.00 57.28 142 ALA D C 1
ATOM 5277 O O . ALA C 3 142 ?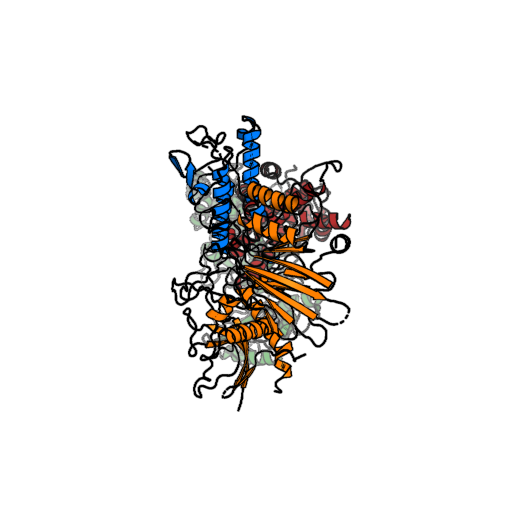 139.836 135.300 133.697 1.00 57.28 142 ALA D O 1
ATOM 5279 N N . GLU C 3 143 ? 138.934 136.582 132.085 1.00 62.80 143 GLU D N 1
ATOM 5280 C CA . GLU C 3 143 ? 139.022 135.586 131.029 1.00 62.80 143 GLU D CA 1
ATOM 5281 C C . GLU C 3 143 ? 140.410 135.588 130.405 1.00 62.80 143 GLU D C 1
ATOM 5282 O O . GLU C 3 143 ? 141.122 136.594 130.454 1.00 62.80 143 GLU D O 1
ATOM 5288 N N . PRO C 3 144 ? 140.831 134.467 129.807 1.00 61.17 144 PRO D N 1
ATOM 5289 C CA . PRO C 3 144 ? 142.160 134.441 129.167 1.00 61.17 144 PRO D CA 1
ATOM 5290 C C . PRO C 3 144 ? 142.319 135.474 128.068 1.00 61.17 144 PRO D C 1
ATOM 5291 O O . PRO C 3 144 ? 143.443 135.918 127.809 1.00 61.17 144 PRO D O 1
ATOM 5295 N N . GLU C 3 145 ? 141.231 135.871 127.412 1.00 65.63 145 GLU D N 1
ATOM 5296 C CA . GLU C 3 145 ? 141.270 136.960 126.446 1.00 65.63 145 GLU D CA 1
ATOM 5297 C C . GLU C 3 145 ? 141.279 138.331 127.110 1.00 65.63 145 GLU D C 1
ATOM 5298 O O . GLU C 3 145 ? 141.172 139.346 126.414 1.00 65.63 145 GLU D O 1
ATOM 5304 N N . THR C 3 146 ? 141.400 138.380 128.438 1.00 58.80 146 THR D N 1
ATOM 5305 C CA . THR C 3 146 ? 141.484 139.635 129.167 1.00 58.80 146 THR D CA 1
ATOM 5306 C C . THR C 3 146 ? 142.721 139.749 130.046 1.00 58.80 146 THR D C 1
ATOM 5307 O O . THR C 3 146 ? 142.894 140.785 130.698 1.00 58.80 146 THR D O 1
ATOM 5311 N N . TRP C 3 147 ? 143.573 138.724 130.104 1.00 56.53 147 TRP D N 1
ATOM 5312 C CA . TRP C 3 147 ? 144.808 138.823 130.871 1.00 56.53 147 TRP D CA 1
ATOM 5313 C C . TRP C 3 147 ? 145.885 139.607 130.137 1.00 56.53 147 TRP D C 1
ATOM 5314 O O . TRP C 3 147 ? 146.831 140.080 130.775 1.00 56.53 147 TRP D O 1
ATOM 5325 N N . LEU C 3 148 ? 145.765 139.750 128.814 1.00 54.18 148 LEU D N 1
ATOM 5326 C CA . LEU C 3 148 ? 146.818 140.397 128.038 1.00 54.18 148 LEU D CA 1
ATOM 5327 C C . LEU C 3 148 ? 147.022 141.844 128.464 1.00 54.18 148 LEU D C 1
ATOM 5328 O O . LEU C 3 148 ? 148.141 142.364 128.382 1.00 54.18 148 LEU D O 1
ATOM 5333 N N . GLU C 3 149 ? 145.958 142.507 128.920 1.00 53.39 149 GLU D N 1
ATOM 5334 C CA . GLU C 3 149 ? 146.088 143.875 129.411 1.00 53.39 149 GLU D CA 1
ATOM 5335 C C . GLU C 3 149 ? 147.015 143.952 130.616 1.00 53.39 149 GLU D C 1
ATOM 5336 O O . GLU C 3 149 ? 147.844 144.865 130.712 1.00 53.39 149 GLU D O 1
ATOM 5342 N N . PHE C 3 150 ? 146.891 143.009 131.550 1.00 49.58 150 PHE D N 1
ATOM 5343 C CA . PHE C 3 150 ? 147.795 142.998 132.694 1.00 49.58 150 PHE D CA 1
ATOM 5344 C C . PHE C 3 150 ? 149.213 142.639 132.273 1.00 49.58 150 PHE D C 1
ATOM 5345 O O . PHE C 3 150 ? 150.182 143.207 132.789 1.00 49.58 150 PHE D O 1
ATOM 5353 N N . ALA C 3 151 ? 149.354 141.693 131.343 1.00 52.29 151 ALA D N 1
ATOM 5354 C CA . ALA C 3 151 ? 150.683 141.274 130.912 1.00 52.29 151 ALA D CA 1
ATOM 5355 C C . ALA C 3 151 ? 151.446 142.428 130.280 1.00 52.29 151 ALA D C 1
ATOM 5356 O O . ALA C 3 151 ? 152.642 142.605 130.535 1.00 52.29 151 ALA D O 1
ATOM 5358 N N . ARG C 3 152 ? 150.768 143.225 129.452 1.00 56.07 152 ARG D N 1
ATOM 5359 C CA . ARG C 3 152 ? 151.428 144.361 128.818 1.00 56.07 152 ARG D CA 1
ATOM 5360 C C . ARG C 3 152 ? 151.884 145.387 129.847 1.00 56.07 152 ARG D C 1
ATOM 5361 O O . ARG C 3 152 ? 153.004 145.905 129.763 1.00 56.07 152 ARG D O 1
ATOM 5369 N N . ALA C 3 153 ? 151.034 145.690 130.830 1.00 49.69 153 ALA D N 1
ATOM 5370 C CA . ALA C 3 153 ? 151.355 146.742 131.788 1.00 49.69 153 ALA D CA 1
ATOM 5371 C C . ALA C 3 153 ? 152.574 146.376 132.627 1.00 49.69 153 ALA D C 1
ATOM 5372 O O . ALA C 3 153 ? 153.486 147.191 132.807 1.00 49.69 153 ALA D O 1
ATOM 5374 N N . GLU C 3 154 ? 152.608 145.149 133.148 1.00 53.01 154 GLU D N 1
ATOM 5375 C CA . GLU C 3 154 ? 153.743 144.726 133.960 1.00 53.01 154 GLU D CA 1
ATOM 5376 C C . GLU C 3 154 ? 155.006 144.593 133.121 1.00 53.01 154 GLU D C 1
ATOM 5377 O O . GLU C 3 154 ? 156.113 144.851 133.608 1.00 53.01 154 GLU D O 1
ATOM 5383 N N . ALA C 3 155 ? 154.866 144.177 131.863 1.00 55.19 155 ALA D N 1
ATOM 5384 C CA . ALA C 3 155 ? 156.028 144.093 130.988 1.00 55.19 155 ALA D CA 1
ATOM 5385 C C . ALA C 3 155 ? 156.640 145.468 130.757 1.00 55.19 155 ALA D C 1
ATOM 5386 O O . ALA C 3 155 ? 157.868 145.616 130.741 1.00 55.19 155 ALA D O 1
ATOM 5388 N N . PHE C 3 156 ? 155.798 146.487 130.577 1.00 60.39 156 PHE D N 1
ATOM 5389 C CA . PHE C 3 156 ? 156.303 147.820 130.268 1.00 60.39 156 PHE D CA 1
ATOM 5390 C C . PHE C 3 156 ? 157.069 148.413 131.445 1.00 60.39 156 PHE D C 1
ATOM 5391 O O . PHE C 3 156 ? 158.146 148.994 131.267 1.00 60.39 156 PHE D O 1
ATOM 5399 N N . ILE C 3 157 ? 156.531 148.279 132.659 1.00 58.74 157 ILE D N 1
ATOM 5400 C CA . ILE C 3 157 ? 157.248 148.785 133.825 1.00 58.74 157 ILE D CA 1
ATOM 5401 C C . ILE C 3 157 ? 158.524 147.988 134.053 1.00 58.74 157 ILE D C 1
ATOM 5402 O O . ILE C 3 157 ? 159.492 148.505 134.623 1.00 58.74 157 ILE D O 1
ATOM 5407 N N . LEU C 3 158 ? 158.551 146.725 133.621 1.00 62.07 158 LEU D N 1
ATOM 5408 C CA . LEU C 3 158 ? 159.777 145.941 133.712 1.00 62.07 158 LEU D CA 1
ATOM 5409 C C . LEU C 3 158 ? 160.887 146.563 132.878 1.00 62.07 158 LEU D C 1
ATOM 5410 O O . LEU C 3 158 ? 162.035 146.654 133.328 1.00 62.07 158 LEU D O 1
ATOM 5415 N N . MET C 3 159 ? 160.560 147.006 131.662 1.00 72.09 159 MET D N 1
ATOM 5416 C CA . MET C 3 159 ? 161.569 147.605 130.796 1.00 72.09 159 MET D CA 1
ATOM 5417 C C . MET C 3 159 ? 162.135 148.878 131.412 1.00 72.09 159 MET D C 1
ATOM 5418 O O . MET C 3 159 ? 163.340 149.141 131.318 1.00 72.09 159 MET D O 1
ATOM 5423 N N . ASP C 3 160 ? 161.280 149.680 132.050 1.00 79.54 160 ASP D N 1
ATOM 5424 C CA . ASP C 3 160 ? 161.754 150.889 132.715 1.00 79.54 160 ASP D CA 1
ATOM 5425 C C . ASP C 3 160 ? 162.709 150.555 133.853 1.00 79.54 160 ASP D C 1
ATOM 5426 O O . ASP C 3 160 ? 163.716 151.245 134.051 1.00 79.54 160 ASP D O 1
ATOM 5431 N N . LYS C 3 161 ? 162.402 149.508 134.622 1.00 70.53 161 LYS D N 1
ATOM 5432 C CA . LYS C 3 161 ? 163.266 149.132 135.735 1.00 70.53 161 LYS D CA 1
ATOM 5433 C C . LYS C 3 161 ? 164.645 148.707 135.247 1.00 70.53 161 LYS D C 1
ATOM 5434 O O . LYS C 3 161 ? 165.664 149.081 135.840 1.00 70.53 161 LYS D O 1
ATOM 5440 N N . LEU C 3 162 ? 164.700 147.924 134.168 1.00 82.25 162 LEU D N 1
ATOM 5441 C CA . LEU C 3 162 ? 165.991 147.518 133.619 1.00 82.25 162 LEU D CA 1
ATOM 5442 C C . LEU C 3 162 ? 166.735 148.700 133.012 1.00 82.25 162 LEU D C 1
ATOM 5443 O O . LEU C 3 162 ? 167.957 148.812 133.160 1.00 82.25 162 LEU D O 1
ATOM 5448 N N . LYS C 3 163 ? 166.017 149.588 132.319 1.00 87.44 163 LYS D N 1
ATOM 5449 C CA . LYS C 3 163 ? 166.665 150.719 131.661 1.00 87.44 163 LYS D CA 1
ATOM 5450 C C . LYS C 3 163 ? 167.339 151.634 132.676 1.00 87.44 163 LYS D C 1
ATOM 5451 O O . LYS C 3 163 ? 168.514 151.989 132.528 1.00 87.44 163 LYS D O 1
ATOM 5457 N N . SER C 3 164 ? 166.609 152.023 133.721 1.00 96.25 164 SER D N 1
ATOM 5458 C CA . SER C 3 164 ? 167.189 152.843 134.776 1.00 96.25 164 SER D CA 1
ATOM 5459 C C . SER C 3 164 ? 168.023 152.028 135.754 1.00 96.25 164 SER D C 1
ATOM 5460 O O . SER C 3 164 ? 168.779 152.612 136.539 1.00 96.25 164 SER D O 1
ATOM 5463 N N . GLY C 3 165 ? 167.903 150.704 135.726 1.00 105.00 165 GLY D N 1
ATOM 5464 C CA . GLY C 3 165 ? 168.670 149.879 136.636 1.00 105.00 165 GLY D CA 1
ATOM 5465 C C . GLY C 3 165 ? 170.154 149.918 136.328 1.00 105.00 165 GLY D C 1
ATOM 5466 O O . GLY C 3 165 ? 170.579 150.175 135.202 1.00 105.00 165 GLY D O 1
ATOM 5467 N N . GLN C 3 166 ? 170.956 149.659 137.363 1.00 125.95 166 GLN D N 1
ATOM 5468 C CA . GLN C 3 166 ? 172.405 149.688 137.198 1.00 125.95 166 GLN D CA 1
ATOM 5469 C C . GLN C 3 166 ? 172.897 148.500 136.382 1.00 125.95 166 GLN D C 1
ATOM 5470 O O . GLN C 3 166 ? 173.751 148.656 135.501 1.00 125.95 166 GLN D O 1
ATOM 5476 N N . HIS C 3 167 ? 172.372 147.307 136.654 1.00 119.99 167 HIS D N 1
ATOM 5477 C CA . HIS C 3 167 ? 172.824 146.090 135.995 1.00 119.99 167 HIS D CA 1
ATOM 5478 C C . HIS C 3 167 ? 171.631 145.318 135.455 1.00 119.99 167 HIS D C 1
ATOM 5479 O O . HIS C 3 167 ? 170.641 145.117 136.166 1.00 119.99 167 HIS D O 1
ATOM 5486 N N . HIS C 3 168 ? 171.732 144.888 134.198 1.00 115.62 168 HIS D N 1
ATOM 5487 C CA . HIS C 3 168 ? 170.757 144.003 133.578 1.00 115.62 168 HIS D CA 1
ATOM 5488 C C . HIS C 3 168 ? 171.285 142.581 133.439 1.00 115.62 168 HIS D C 1
ATOM 5489 O O . HIS C 3 168 ? 170.870 141.856 132.529 1.00 115.62 168 HIS D O 1
ATOM 5496 N N . ALA C 3 169 ? 172.194 142.171 134.329 1.00 108.48 169 ALA D N 1
ATOM 5497 C CA . ALA C 3 169 ? 172.837 140.867 134.216 1.00 108.48 169 ALA D CA 1
ATOM 5498 C C . ALA C 3 169 ? 171.851 139.714 134.338 1.00 108.48 169 ALA D C 1
ATOM 5499 O O . ALA C 3 169 ? 172.148 138.610 133.868 1.00 108.48 169 ALA D O 1
ATOM 5501 N N . ASN C 3 170 ? 170.693 139.938 134.963 1.00 104.71 170 ASN D N 1
ATOM 5502 C CA . ASN C 3 170 ? 169.699 138.876 135.072 1.00 104.71 170 ASN D CA 1
ATOM 5503 C C . ASN C 3 170 ? 169.222 138.427 133.698 1.00 104.71 170 ASN D C 1
ATOM 5504 O O . ASN C 3 170 ? 169.072 137.226 133.445 1.00 104.71 170 ASN D O 1
ATOM 5509 N N . PHE C 3 171 ? 168.981 139.377 132.797 1.00 111.28 171 PHE D N 1
ATOM 5510 C CA . PHE C 3 171 ? 168.579 139.062 131.433 1.00 111.28 171 PHE D CA 1
ATOM 5511 C C . PHE C 3 171 ? 169.726 139.118 130.438 1.00 111.28 171 PHE D C 1
ATOM 5512 O O . PHE C 3 171 ? 169.582 138.609 129.322 1.00 111.28 171 PHE D O 1
ATOM 5520 N N . PHE C 3 172 ? 170.857 139.723 130.809 1.00 130.79 172 PHE D N 1
ATOM 5521 C CA . PHE C 3 172 ? 171.981 139.820 129.882 1.00 130.79 172 PHE D CA 1
ATOM 5522 C C . PHE C 3 172 ? 172.527 138.445 129.518 1.00 130.79 172 PHE D C 1
ATOM 5523 O O . PHE C 3 172 ? 172.848 138.186 128.352 1.00 130.79 172 PHE D O 1
ATOM 5531 N N . SER C 3 173 ? 172.647 137.553 130.503 1.00 134.57 173 SER D N 1
ATOM 5532 C CA . SER C 3 173 ? 173.181 136.222 130.229 1.00 134.57 173 SER D CA 1
ATOM 5533 C C . SER C 3 173 ? 172.244 135.423 129.332 1.00 134.57 173 SER D C 1
ATOM 5534 O O . SER C 3 173 ? 172.694 134.716 128.423 1.00 134.57 173 SER D O 1
ATOM 5537 N N . ASP C 3 174 ? 170.935 135.526 129.571 1.00 129.85 174 ASP D N 1
ATOM 5538 C CA . ASP C 3 174 ? 169.982 134.732 128.806 1.00 129.85 174 ASP D CA 1
ATOM 5539 C C . ASP C 3 174 ? 169.826 135.244 127.380 1.00 129.85 174 ASP D C 1
ATOM 5540 O O . ASP C 3 174 ? 169.643 134.445 126.456 1.00 129.85 174 ASP D O 1
ATOM 5545 N N . GLU C 3 175 ? 169.885 136.563 127.178 1.00 127.77 175 GLU D N 1
ATOM 5546 C CA . GLU C 3 175 ? 169.742 137.095 125.826 1.00 127.77 175 GLU D CA 1
ATOM 5547 C C . GLU C 3 175 ? 170.948 136.742 124.963 1.00 127.77 175 GLU D C 1
ATOM 5548 O O . GLU C 3 175 ? 170.843 136.692 123.732 1.00 127.77 175 GLU D O 1
ATOM 5554 N N . ASN C 3 176 ? 172.104 136.493 125.588 1.00 131.49 176 ASN D N 1
ATOM 5555 C CA . ASN C 3 176 ? 173.234 135.938 124.848 1.00 131.49 176 ASN D CA 1
ATOM 5556 C C . ASN C 3 176 ? 172.897 134.579 124.253 1.00 131.49 176 ASN D C 1
ATOM 5557 O O . ASN C 3 176 ? 173.393 134.232 123.174 1.00 131.49 176 ASN D O 1
ATOM 5562 N N . LEU C 3 177 ? 172.057 133.798 124.936 1.00 128.49 177 LEU D N 1
ATOM 5563 C CA . LEU C 3 177 ? 171.669 132.490 124.419 1.00 128.49 177 LEU D CA 1
ATOM 5564 C C . LEU C 3 177 ? 170.797 132.615 123.176 1.00 128.49 177 LEU D C 1
ATOM 5565 O O . LEU C 3 177 ? 170.733 131.682 122.368 1.00 128.49 177 LEU D O 1
ATOM 5570 N N . LYS C 3 178 ? 170.125 133.752 123.003 1.00 118.04 178 LYS D N 1
ATOM 5571 C CA . LYS C 3 178 ? 169.239 133.949 121.862 1.00 118.04 178 LYS D CA 1
ATOM 5572 C C . LYS C 3 178 ? 169.912 134.702 120.720 1.00 118.04 178 LYS D C 1
ATOM 5573 O O . LYS C 3 178 ? 169.713 134.353 119.551 1.00 118.04 178 LYS D O 1
ATOM 5579 N N . ILE C 3 179 ? 170.709 135.725 121.030 1.00 124.67 179 ILE D N 1
ATOM 5580 C CA . ILE C 3 179 ? 171.339 136.525 119.986 1.00 124.67 179 ILE D CA 1
ATOM 5581 C C . ILE C 3 179 ? 172.465 135.735 119.331 1.00 124.67 179 ILE D C 1
ATOM 5582 O O . ILE C 3 179 ? 173.220 135.014 119.997 1.00 124.67 179 ILE D O 1
ATOM 5587 N N . LYS C 3 180 ? 172.564 135.850 118.009 1.00 130.52 180 LYS D N 1
ATOM 5588 C CA . LYS C 3 180 ? 173.631 135.224 117.237 1.00 130.52 180 LYS D CA 1
ATOM 5589 C C . LYS C 3 180 ? 174.168 136.253 116.256 1.00 130.52 180 LYS D C 1
ATOM 5590 O O . LYS C 3 180 ? 173.405 136.806 115.458 1.00 130.52 180 LYS D O 1
ATOM 5596 N N . THR C 3 181 ? 175.474 136.508 116.316 1.00 137.90 181 THR D N 1
ATOM 5597 C CA . THR C 3 181 ? 176.078 137.549 115.493 1.00 137.90 181 THR D CA 1
ATOM 5598 C C . THR C 3 181 ? 175.904 137.239 114.011 1.00 137.90 181 THR D C 1
ATOM 5599 O O . THR C 3 181 ? 176.056 136.095 113.575 1.00 137.90 181 THR D O 1
ATOM 5603 N N . ILE C 3 182 ? 175.575 138.273 113.235 1.00 133.40 182 ILE D N 1
ATOM 5604 C CA . ILE C 3 182 ? 175.413 138.109 111.796 1.00 133.40 182 ILE D CA 1
ATOM 5605 C C . ILE C 3 182 ? 176.759 137.769 111.171 1.00 133.40 182 ILE D C 1
ATOM 5606 O O . ILE C 3 182 ? 177.772 138.430 111.432 1.00 133.40 182 ILE D O 1
ATOM 5611 N N . SER C 3 183 ? 176.780 136.718 110.358 1.00 134.69 183 SER D N 1
ATOM 5612 C CA . SER C 3 183 ? 177.986 136.384 109.620 1.00 134.69 183 SER D CA 1
ATOM 5613 C C . SER C 3 183 ? 178.218 137.401 108.509 1.00 134.69 183 SER D C 1
ATOM 5614 O O . SER C 3 183 ? 177.277 137.890 107.878 1.00 134.69 183 SER D O 1
ATOM 5617 N N . ASP C 3 184 ? 179.492 137.725 108.279 1.00 137.93 184 ASP D N 1
ATOM 5618 C CA . ASP C 3 184 ? 179.826 138.658 107.210 1.00 137.93 184 ASP D CA 1
ATOM 5619 C C . ASP C 3 184 ? 179.407 138.119 105.850 1.00 137.93 184 ASP D C 1
ATOM 5620 O O . ASP C 3 184 ? 179.119 138.900 104.935 1.00 137.93 184 ASP D O 1
ATOM 5625 N N . GLU C 3 185 ? 179.370 136.793 105.696 1.00 136.07 185 GLU D N 1
ATOM 5626 C CA . GLU C 3 185 ? 178.873 136.206 104.456 1.00 136.07 185 GLU D CA 1
ATOM 5627 C C . GLU C 3 185 ? 177.401 136.536 104.243 1.00 136.07 185 GLU D C 1
ATOM 5628 O O . GLU C 3 185 ? 176.993 136.901 103.134 1.00 136.07 185 GLU D O 1
ATOM 5634 N N . LEU C 3 186 ? 176.586 136.410 105.292 1.00 131.00 186 LEU D N 1
ATOM 5635 C CA . LEU C 3 186 ? 175.170 136.727 105.165 1.00 131.00 186 LEU D CA 1
ATOM 5636 C C . LEU C 3 186 ? 174.927 138.231 105.147 1.00 131.00 186 LEU D C 1
ATOM 5637 O O . LEU C 3 186 ? 173.914 138.684 104.601 1.00 131.00 186 LEU D O 1
ATOM 5642 N N . PHE C 3 187 ? 175.839 139.014 105.729 1.00 133.81 187 PHE D N 1
ATOM 5643 C CA . PHE C 3 187 ? 175.687 140.465 105.712 1.00 133.81 187 PHE D CA 1
ATOM 5644 C C . PHE C 3 187 ? 175.695 141.001 104.287 1.00 133.81 187 PHE D C 1
ATOM 5645 O O . PHE C 3 187 ? 174.885 141.867 103.936 1.00 133.81 187 PHE D O 1
ATOM 5653 N N . LYS C 3 188 ? 176.604 140.498 103.451 1.00 131.17 188 LYS D N 1
ATOM 5654 C CA . LYS C 3 188 ? 176.622 140.870 102.043 1.00 131.17 188 LYS D CA 1
ATOM 5655 C C . LYS C 3 188 ? 175.604 140.094 101.217 1.00 131.17 188 LYS D C 1
ATOM 5656 O O . LYS C 3 188 ? 175.227 140.554 100.134 1.00 131.17 188 LYS D O 1
ATOM 5662 N N . GLN C 3 189 ? 175.159 138.932 101.701 1.00 123.65 189 GLN D N 1
ATOM 5663 C CA . GLN C 3 189 ? 174.237 138.107 100.926 1.00 123.65 189 GLN D CA 1
ATOM 5664 C C . GLN C 3 189 ? 172.907 138.815 100.700 1.00 123.65 189 GLN D C 1
ATOM 5665 O O . GLN C 3 189 ? 172.359 138.784 99.593 1.00 123.65 189 GLN D O 1
ATOM 5671 N N . ALA C 3 190 ? 172.371 139.457 101.738 1.00 115.75 190 ALA D N 1
ATOM 5672 C CA . ALA C 3 190 ? 171.081 140.130 101.662 1.00 115.75 190 ALA D CA 1
ATOM 5673 C C . ALA C 3 190 ? 171.213 141.648 101.709 1.00 115.75 190 ALA D C 1
ATOM 5674 O O . ALA C 3 190 ? 170.260 142.336 102.087 1.00 115.75 190 ALA D O 1
ATOM 5676 N N . PHE C 3 191 ? 172.376 142.181 101.331 1.00 109.37 191 PHE D N 1
ATOM 5677 C CA . PHE C 3 191 ? 172.609 143.624 101.386 1.00 109.37 191 PHE D CA 1
ATOM 5678 C C . PHE C 3 191 ? 171.577 144.443 100.620 1.00 109.37 191 PHE D C 1
ATOM 5679 O O . PHE C 3 191 ? 171.124 145.468 101.155 1.00 109.37 191 PHE D O 1
ATOM 5687 N N . PRO C 3 192 ? 171.176 144.090 99.392 1.00 103.78 192 PRO D N 1
ATOM 5688 C CA . PRO C 3 192 ? 170.081 144.841 98.758 1.00 103.78 192 PRO D CA 1
ATOM 5689 C C . PRO C 3 192 ? 168.781 144.774 99.537 1.00 103.78 192 PRO D C 1
ATOM 5690 O O . PRO C 3 192 ? 168.021 145.750 99.547 1.00 103.78 192 PRO D O 1
ATOM 5694 N N . LYS C 3 193 ? 168.503 143.646 100.194 1.00 102.00 193 LYS D N 1
ATOM 5695 C CA . LYS C 3 193 ? 167.261 143.514 100.945 1.00 102.00 193 LYS D CA 1
ATOM 5696 C C . LYS C 3 193 ? 167.305 144.311 102.242 1.00 102.00 193 LYS D C 1
ATOM 5697 O O . LYS C 3 193 ? 166.302 144.916 102.638 1.00 102.00 193 LYS D O 1
ATOM 5703 N N . ILE C 3 194 ? 168.456 144.320 102.917 1.00 110.05 194 ILE D N 1
ATOM 5704 C CA . ILE C 3 194 ? 168.558 144.985 104.215 1.00 110.05 194 ILE D CA 1
ATOM 5705 C C . ILE C 3 194 ? 168.324 146.483 104.070 1.00 110.05 194 ILE D C 1
ATOM 5706 O O . ILE C 3 194 ? 167.557 147.087 104.828 1.00 110.05 194 ILE D O 1
ATOM 5711 N N . GLU C 3 195 ? 168.977 147.106 103.087 1.00 112.82 195 GLU D N 1
ATOM 5712 C CA . GLU C 3 195 ? 168.842 148.546 102.911 1.00 112.82 195 GLU D CA 1
ATOM 5713 C C . GLU C 3 195 ? 167.490 148.939 102.332 1.00 112.82 195 GLU D C 1
ATOM 5714 O O . GLU C 3 195 ? 167.142 150.124 102.356 1.00 112.82 195 GLU D O 1
ATOM 5720 N N . ALA C 3 196 ? 166.727 147.979 101.807 1.00 105.76 196 ALA D N 1
ATOM 5721 C CA . ALA C 3 196 ? 165.399 148.293 101.292 1.00 105.76 196 ALA D CA 1
ATOM 5722 C C . ALA C 3 196 ? 164.452 148.689 102.419 1.00 105.76 196 ALA D C 1
ATOM 5723 O O . ALA C 3 196 ? 163.758 149.708 102.332 1.00 105.76 196 ALA D O 1
ATOM 5725 N N . THR C 3 197 ? 164.415 147.896 103.492 1.00 110.55 197 THR D N 1
ATOM 5726 C CA . THR C 3 197 ? 163.512 148.190 104.599 1.00 110.55 197 THR D CA 1
ATOM 5727 C C . THR C 3 197 ? 164.032 149.328 105.469 1.00 110.55 197 THR D C 1
ATOM 5728 O O . THR C 3 197 ? 163.246 150.146 105.959 1.00 110.55 197 THR D O 1
ATOM 5732 N N . PHE C 3 198 ? 165.344 149.397 105.673 1.00 114.31 198 PHE D N 1
ATOM 5733 C CA . PHE C 3 198 ? 165.943 150.395 106.549 1.00 114.31 198 PHE D CA 1
ATOM 5734 C C . PHE C 3 198 ? 166.341 151.617 105.730 1.00 114.31 198 PHE D C 1
ATOM 5735 O O . PHE C 3 198 ? 167.237 151.539 104.883 1.00 114.31 198 PHE D O 1
ATOM 5743 N N . SER C 3 199 ? 165.676 152.742 105.984 1.00 121.65 199 SER D N 1
ATOM 5744 C CA . SER C 3 199 ? 165.939 153.983 105.267 1.00 121.65 199 SER D CA 1
ATOM 5745 C C . SER C 3 199 ? 166.388 155.108 106.185 1.00 121.65 199 SER D C 1
ATOM 5746 O O . SER C 3 199 ? 167.387 155.777 105.894 1.00 121.65 199 SER D O 1
ATOM 5749 N N . SER C 3 200 ? 165.682 155.336 107.288 1.00 128.71 200 SER D N 1
ATOM 5750 C CA . SER C 3 200 ? 165.988 156.440 108.185 1.00 128.71 200 SER D CA 1
ATOM 5751 C C . SER C 3 200 ? 166.917 155.990 109.304 1.00 128.71 200 SER D C 1
ATOM 5752 O O . SER C 3 200 ? 166.853 154.851 109.775 1.00 128.71 200 SER D O 1
ATOM 5755 N N . ILE C 3 201 ? 167.784 156.904 109.730 1.00 127.37 201 ILE D N 1
ATOM 5756 C CA . ILE C 3 201 ? 168.722 156.667 110.821 1.00 127.37 201 ILE D CA 1
ATOM 5757 C C . ILE C 3 201 ? 168.405 157.661 111.928 1.00 127.37 201 ILE D C 1
ATOM 5758 O O . ILE C 3 201 ? 168.416 158.877 111.700 1.00 127.37 201 ILE D O 1
ATOM 5763 N N . LYS C 3 202 ? 168.125 157.147 113.121 1.00 122.35 202 LYS D N 1
ATOM 5764 C CA . LYS C 3 202 ? 167.791 157.993 114.262 1.00 122.35 202 LYS D CA 1
ATOM 5765 C C . LYS C 3 202 ? 168.544 157.556 115.512 1.00 122.35 202 LYS D C 1
ATOM 5766 O O . LYS C 3 202 ? 168.195 157.947 116.626 1.00 122.35 202 LYS D O 1
ATOM 5772 N N . ILE C 3 215 ? 177.765 150.706 108.486 1.00 134.64 215 ILE D N 1
ATOM 5773 C CA . ILE C 3 215 ? 176.541 150.248 109.129 1.00 134.64 215 ILE D CA 1
ATOM 5774 C C . ILE C 3 215 ? 176.642 148.766 109.468 1.00 134.64 215 ILE D C 1
ATOM 5775 O O . ILE C 3 215 ? 175.637 148.118 109.759 1.00 134.64 215 ILE D O 1
ATOM 5780 N N . LYS C 3 216 ? 177.865 148.231 109.423 1.00 140.73 216 LYS D N 1
ATOM 5781 C CA . LYS C 3 216 ? 178.069 146.827 109.764 1.00 140.73 216 LYS D CA 1
ATOM 5782 C C . LYS C 3 216 ? 177.733 146.557 111.225 1.00 140.73 216 LYS D C 1
ATOM 5783 O O . LYS C 3 216 ? 177.086 145.554 111.546 1.00 140.73 216 LYS D O 1
ATOM 5789 N N . LYS C 3 217 ? 178.166 147.440 112.126 1.00 144.95 217 LYS D N 1
ATOM 5790 C CA . LYS C 3 217 ? 177.861 147.274 113.541 1.00 144.95 217 LYS D CA 1
ATOM 5791 C C . LYS C 3 217 ? 176.461 147.754 113.899 1.00 144.95 217 LYS D C 1
ATOM 5792 O O . LYS C 3 217 ? 175.916 147.317 114.919 1.00 144.95 217 LYS D O 1
ATOM 5798 N N . ASP C 3 218 ? 175.872 148.641 113.092 1.00 141.44 218 ASP D N 1
ATOM 5799 C CA . ASP C 3 218 ? 174.515 149.100 113.368 1.00 141.44 218 ASP D CA 1
ATOM 5800 C C . ASP C 3 218 ? 173.525 147.945 113.307 1.00 141.44 218 ASP D C 1
ATOM 5801 O O . ASP C 3 218 ? 172.639 147.829 114.162 1.00 141.44 218 ASP D O 1
ATOM 5806 N N . ASN C 3 219 ? 173.658 147.080 112.305 1.00 135.89 219 ASN D N 1
ATOM 5807 C CA . ASN C 3 219 ? 172.865 145.862 112.265 1.00 135.89 219 ASN D CA 1
ATOM 5808 C C . ASN C 3 219 ? 173.275 144.951 113.414 1.00 135.89 219 ASN D C 1
ATOM 5809 O O . ASN C 3 219 ? 174.464 144.803 113.712 1.00 135.89 219 ASN D O 1
ATOM 5814 N N . PHE C 3 220 ? 172.288 144.348 114.062 1.00 128.86 220 PHE D N 1
ATOM 5815 C CA . PHE C 3 220 ? 172.488 143.627 115.308 1.00 128.86 220 PHE D CA 1
ATOM 5816 C C . PHE C 3 220 ? 172.506 142.122 115.063 1.00 128.86 220 PHE D C 1
ATOM 5817 O O . PHE C 3 220 ? 172.136 141.632 113.994 1.00 128.86 220 PHE D O 1
ATOM 5825 N N . LYS C 3 221 ? 172.968 141.393 116.079 1.00 131.33 221 LYS D N 1
ATOM 5826 C CA . LYS C 3 221 ? 173.015 139.940 116.023 1.00 131.33 221 LYS D CA 1
ATOM 5827 C C . LYS C 3 221 ? 171.653 139.365 115.654 1.00 131.33 221 LYS D C 1
ATOM 5828 O O . LYS C 3 221 ? 170.607 139.880 116.056 1.00 131.33 221 LYS D O 1
ATOM 5834 N N . MET C 3 222 ? 171.683 138.292 114.876 1.00 121.77 222 MET D N 1
ATOM 5835 C CA . MET C 3 222 ? 170.509 137.727 114.234 1.00 121.77 222 MET D CA 1
ATOM 5836 C C . MET C 3 222 ? 169.962 136.534 115.019 1.00 121.77 222 MET D C 1
ATOM 5837 O O . MET C 3 222 ? 170.597 136.013 115.938 1.00 121.77 222 MET D O 1
ATOM 5842 N N . PHE C 3 223 ? 168.760 136.100 114.639 1.00 104.00 223 PHE D N 1
ATOM 5843 C CA . PHE C 3 223 ? 168.028 135.063 115.352 1.00 104.00 223 PHE D CA 1
ATOM 5844 C C . PHE C 3 223 ? 167.696 133.910 114.418 1.00 104.00 223 PHE D C 1
ATOM 5845 O O . PHE C 3 223 ? 167.648 134.071 113.197 1.00 104.00 223 PHE D O 1
ATOM 5853 N N . LYS C 3 224 ? 167.480 132.739 115.007 1.00 86.55 224 LYS D N 1
ATOM 5854 C CA . LYS C 3 224 ? 166.938 131.612 114.267 1.00 86.55 224 LYS D CA 1
ATOM 5855 C C . LYS C 3 224 ? 165.423 131.745 114.162 1.00 86.55 224 LYS D C 1
ATOM 5856 O O . LYS C 3 224 ? 164.761 132.268 115.062 1.00 86.55 224 LYS D O 1
ATOM 5862 N N . PHE C 3 225 ? 164.878 131.280 113.036 1.00 78.55 225 PHE D N 1
ATOM 5863 C CA . PHE C 3 225 ? 163.451 131.449 112.780 1.00 78.55 225 PHE D CA 1
ATOM 5864 C C . PHE C 3 225 ? 162.598 130.681 113.781 1.00 78.55 225 PHE D C 1
ATOM 5865 O O . PHE C 3 225 ? 161.580 131.195 114.260 1.00 78.55 225 PHE D O 1
ATOM 5873 N N . ILE C 3 226 ? 162.988 129.447 114.103 1.00 83.60 226 ILE D N 1
ATOM 5874 C CA . ILE C 3 226 ? 162.147 128.598 114.942 1.00 83.60 226 ILE D CA 1
ATOM 5875 C C . ILE C 3 226 ? 162.038 129.155 116.356 1.00 83.60 226 ILE D C 1
ATOM 5876 O O . ILE C 3 226 ? 161.007 128.985 117.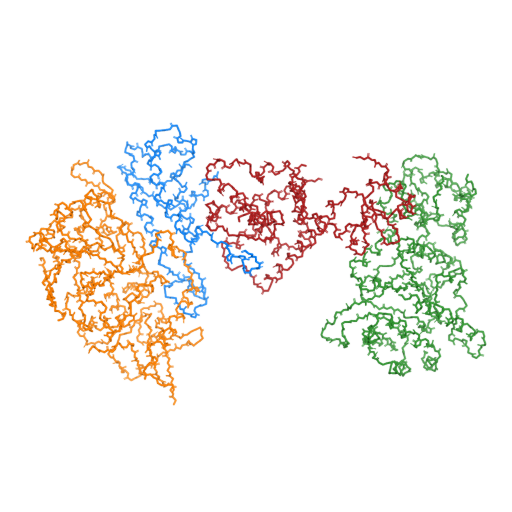020 1.00 83.60 226 ILE D O 1
ATOM 5881 N N . ASP C 3 227 ? 163.084 129.827 116.840 1.00 81.07 227 ASP D N 1
ATOM 5882 C CA . ASP C 3 227 ? 163.092 130.294 118.223 1.00 81.07 227 ASP D CA 1
ATOM 5883 C C . ASP C 3 227 ? 162.010 131.339 118.476 1.00 81.07 227 ASP D C 1
ATOM 5884 O O . ASP C 3 227 ? 161.332 131.295 119.509 1.00 81.07 227 ASP D O 1
ATOM 5889 N N . HIS C 3 228 ? 161.830 132.283 117.555 1.00 72.02 228 HIS D N 1
ATOM 5890 C CA . HIS C 3 228 ? 160.914 133.409 117.743 1.00 72.02 228 HIS D CA 1
ATOM 5891 C C . HIS C 3 228 ? 160.005 133.554 116.529 1.00 72.02 228 HIS D C 1
ATOM 5892 O O . HIS C 3 228 ? 160.159 134.482 115.727 1.00 72.02 228 HIS D O 1
ATOM 5899 N N . PRO C 3 229 ? 159.035 132.650 116.367 1.00 65.02 229 PRO D N 1
ATOM 5900 C CA . PRO C 3 229 ? 158.124 132.753 115.216 1.00 65.02 229 PRO D CA 1
ATOM 5901 C C . PRO C 3 229 ? 157.232 133.982 115.244 1.00 65.02 229 PRO D C 1
ATOM 5902 O O . PRO C 3 229 ? 156.686 134.349 114.196 1.00 65.02 229 PRO D O 1
ATOM 5906 N N . SER C 3 230 ? 157.056 134.623 116.400 1.00 66.94 230 SER D N 1
ATOM 5907 C CA . SER C 3 230 ? 156.098 135.720 116.495 1.00 66.94 230 SER D CA 1
ATOM 5908 C C . SER C 3 230 ? 156.621 137.000 115.855 1.00 66.94 230 SER D C 1
ATOM 5909 O O . SER C 3 230 ? 155.829 137.882 115.506 1.00 66.94 230 SER D O 1
ATOM 5912 N N . MET C 3 231 ? 157.936 137.125 115.694 1.00 67.06 231 MET D N 1
ATOM 5913 C CA . MET C 3 231 ? 158.519 138.377 115.233 1.00 67.06 231 MET D CA 1
ATOM 5914 C C . MET C 3 231 ? 158.512 138.535 113.717 1.00 67.06 231 MET D C 1
ATOM 5915 O O . MET C 3 231 ? 158.872 139.611 113.228 1.00 67.06 231 MET D O 1
ATOM 5920 N N . LEU C 3 232 ? 158.124 137.505 112.959 1.00 70.56 232 LEU D N 1
ATOM 5921 C CA . LEU C 3 232 ? 158.122 137.640 111.505 1.00 70.56 232 LEU D CA 1
ATOM 5922 C C . LEU C 3 232 ? 157.044 138.607 111.034 1.00 70.56 232 LEU D C 1
ATOM 5923 O O . LEU C 3 232 ? 157.245 139.321 110.046 1.00 70.56 232 LEU D O 1
ATOM 5928 N N . SER C 3 233 ? 155.898 138.644 111.720 1.00 78.06 233 SER D N 1
ATOM 5929 C CA . SER C 3 233 ? 154.800 139.513 111.316 1.00 78.06 233 SER D CA 1
ATOM 5930 C C . SER C 3 233 ? 155.115 140.990 111.505 1.00 78.06 233 SER D C 1
ATOM 5931 O O . SER C 3 233 ? 154.400 141.832 110.950 1.00 78.06 233 SER D O 1
ATOM 5934 N N . ASN C 3 234 ? 156.149 141.323 112.271 1.00 85.25 234 ASN D N 1
ATOM 5935 C CA . ASN C 3 234 ? 156.593 142.705 112.374 1.00 85.25 234 ASN D CA 1
ATOM 5936 C C . ASN C 3 234 ? 157.116 143.170 111.019 1.00 85.25 234 ASN D C 1
ATOM 5937 O O . ASN C 3 234 ? 157.816 142.428 110.325 1.00 85.25 234 ASN D O 1
ATOM 5942 N N . ASN C 3 235 ? 156.766 144.398 110.636 1.00 86.28 235 ASN D N 1
ATOM 5943 C CA . ASN C 3 235 ? 157.153 144.907 109.326 1.00 86.28 235 ASN D CA 1
ATOM 5944 C C . ASN C 3 235 ? 158.583 145.429 109.286 1.00 86.28 235 ASN D C 1
ATOM 5945 O O . ASN C 3 235 ? 159.062 145.781 108.204 1.00 86.28 235 ASN D O 1
ATOM 5950 N N . ASP C 3 236 ? 159.269 145.490 110.424 1.00 92.18 236 ASP D N 1
ATOM 5951 C CA . ASP C 3 236 ? 160.613 146.047 110.485 1.00 92.18 236 ASP D CA 1
ATOM 5952 C C . ASP C 3 236 ? 161.713 145.006 110.310 1.00 92.18 236 ASP D C 1
ATOM 5953 O O . ASP C 3 236 ? 162.890 145.380 110.249 1.00 92.18 236 ASP D O 1
ATOM 5958 N N . VAL C 3 237 ? 161.373 143.724 110.219 1.00 91.10 237 VAL D N 1
ATOM 5959 C CA . VAL C 3 237 ? 162.369 142.667 110.152 1.00 91.10 237 VAL D CA 1
ATOM 5960 C C . VAL C 3 237 ? 162.549 142.229 108.705 1.00 91.10 237 VAL D C 1
ATOM 5961 O O . VAL C 3 237 ? 161.658 142.371 107.864 1.00 91.10 237 VAL D O 1
ATOM 5965 N N . VAL C 3 238 ? 163.725 141.680 108.414 1.00 90.85 238 VAL D N 1
ATOM 5966 C CA . VAL C 3 238 ? 164.064 141.164 107.093 1.00 90.85 238 VAL D CA 1
ATOM 5967 C C . VAL C 3 238 ? 164.276 139.660 107.208 1.00 90.85 238 VAL D C 1
ATOM 5968 O O . VAL C 3 238 ? 164.884 139.183 108.173 1.00 90.85 238 VAL D O 1
ATOM 5972 N N . LEU C 3 239 ? 163.755 138.918 106.236 1.00 79.90 239 LEU D N 1
ATOM 5973 C CA . LEU C 3 239 ? 163.787 137.463 106.247 1.00 79.90 239 LEU D CA 1
ATOM 5974 C C . LEU C 3 239 ? 164.529 136.965 105.015 1.00 79.90 239 LEU D C 1
ATOM 5975 O O . LEU C 3 239 ? 164.306 137.467 103.909 1.00 79.90 239 LEU D O 1
ATOM 5980 N N . HIS C 3 240 ? 165.410 135.981 105.207 1.00 89.21 240 HIS D N 1
ATOM 5981 C CA . HIS C 3 240 ? 166.199 135.440 104.100 1.00 89.21 240 HIS D CA 1
ATOM 5982 C C . HIS C 3 240 ? 166.549 133.990 104.424 1.00 89.21 240 HIS D C 1
ATOM 5983 O O . HIS C 3 240 ? 167.429 133.732 105.251 1.00 89.21 240 HIS D O 1
ATOM 5990 N N . LYS C 3 241 ? 165.861 133.060 103.764 1.00 82.98 241 LYS D N 1
ATOM 5991 C CA . LYS C 3 241 ? 166.113 131.625 103.889 1.00 82.98 241 LYS D CA 1
ATOM 5992 C C . LYS C 3 241 ? 166.024 131.169 105.345 1.00 82.98 241 LYS D C 1
ATOM 5993 O O . LYS C 3 241 ? 166.948 130.577 105.904 1.00 82.98 241 LYS D O 1
ATOM 5999 N N . GLY C 3 242 ? 164.878 131.462 105.955 1.00 85.10 242 GLY D N 1
ATOM 6000 C CA . GLY C 3 242 ? 164.594 130.969 107.287 1.00 85.10 242 GLY D CA 1
ATOM 6001 C C . GLY C 3 242 ? 165.399 131.604 108.393 1.00 85.10 242 GLY D C 1
ATOM 6002 O O . GLY C 3 242 ? 165.544 131.002 109.459 1.00 85.10 242 GLY D O 1
ATOM 6003 N N . TYR C 3 243 ? 165.945 132.796 108.171 1.00 91.82 243 TYR D N 1
ATOM 6004 C CA . TYR C 3 243 ? 166.712 133.498 109.187 1.00 91.82 243 TYR D CA 1
ATOM 6005 C C . TYR C 3 243 ? 166.345 134.977 109.157 1.00 91.82 243 TYR D C 1
ATOM 6006 O O . TYR C 3 243 ? 165.936 135.508 108.122 1.00 91.82 243 TYR D O 1
ATOM 6015 N N . ILE C 3 244 ? 166.490 135.641 110.305 1.00 101.14 244 ILE D N 1
ATOM 6016 C CA . ILE C 3 244 ? 165.978 136.993 110.506 1.00 101.14 244 ILE D CA 1
ATOM 6017 C C . ILE C 3 244 ? 167.096 137.882 111.036 1.00 101.14 244 ILE D C 1
ATOM 6018 O O . ILE C 3 244 ? 167.868 137.463 111.905 1.00 101.14 244 ILE D O 1
ATOM 6023 N N . ILE C 3 245 ? 167.175 139.109 110.521 1.00 107.12 245 ILE D N 1
ATOM 6024 C CA . ILE C 3 245 ? 168.151 140.107 110.951 1.00 107.12 245 ILE D CA 1
ATOM 6025 C C . ILE C 3 245 ? 167.395 141.314 111.492 1.00 107.12 245 ILE D C 1
ATOM 6026 O O . ILE C 3 245 ? 166.465 141.809 110.845 1.00 107.12 245 ILE D O 1
ATOM 6031 N N . ILE C 3 246 ? 167.792 141.788 112.677 1.00 105.94 246 ILE D N 1
ATOM 6032 C CA . ILE C 3 246 ? 167.059 142.828 113.386 1.00 105.94 246 ILE D CA 1
ATOM 6033 C C . ILE C 3 246 ? 168.042 143.899 113.853 1.00 105.94 246 ILE D C 1
ATOM 6034 O O . ILE C 3 246 ? 169.236 143.646 114.028 1.00 105.94 246 ILE D O 1
ATOM 6039 N N . TYR C 3 247 ? 167.523 145.113 114.039 1.00 106.02 247 TYR D N 1
ATOM 6040 C CA . TYR C 3 247 ? 168.289 146.225 114.583 1.00 106.02 247 TYR D CA 1
ATOM 6041 C C . TYR C 3 247 ? 168.494 146.006 116.089 1.00 106.02 247 TYR D C 1
ATOM 6042 O O . TYR C 3 247 ? 167.816 145.192 116.720 1.00 106.02 247 TYR D O 1
ATOM 6051 N N . LYS C 3 248 ? 169.443 146.747 116.671 1.00 108.27 248 LYS D N 1
ATOM 6052 C CA . LYS C 3 248 ? 169.836 146.524 118.060 1.00 108.27 248 LYS D CA 1
ATOM 6053 C C . LYS C 3 248 ? 168.794 146.997 119.066 1.00 108.27 248 LYS D C 1
ATOM 6054 O O . LYS C 3 248 ? 168.757 146.473 120.184 1.00 108.27 248 LYS D O 1
ATOM 6060 N N . GLU C 3 249 ? 167.951 147.961 118.708 1.00 95.54 249 GLU D N 1
ATOM 6061 C CA . GLU C 3 249 ? 167.027 148.544 119.670 1.00 95.54 249 GLU D CA 1
ATOM 6062 C C . GLU C 3 249 ? 165.817 147.653 119.928 1.00 95.54 249 GLU D C 1
ATOM 6063 O O . GLU C 3 249 ? 165.089 147.879 120.900 1.00 95.54 249 GLU D O 1
ATOM 6069 N N . SER C 3 250 ? 165.615 146.618 119.118 1.00 80.55 250 SER D N 1
ATOM 6070 C CA . SER C 3 250 ? 164.525 145.681 119.354 1.00 80.55 250 SER D CA 1
ATOM 6071 C C . SER C 3 250 ? 164.893 144.588 120.346 1.00 80.55 250 SER D C 1
ATOM 6072 O O . SER C 3 250 ? 164.058 143.718 120.620 1.00 80.55 250 SER D O 1
ATOM 6075 N N . THR C 3 251 ? 166.116 144.602 120.884 1.00 73.73 251 THR D N 1
ATOM 6076 C CA . THR C 3 251 ? 166.453 143.674 121.957 1.00 73.73 251 THR D CA 1
ATOM 6077 C C . THR C 3 251 ? 165.577 143.907 123.181 1.00 73.73 251 THR D C 1
ATOM 6078 O O . THR C 3 251 ? 165.440 143.017 124.026 1.00 73.73 251 THR D O 1
ATOM 6082 N N . SER C 3 252 ? 164.990 145.098 123.301 1.00 59.82 252 SER D N 1
ATOM 6083 C CA . SER C 3 252 ? 163.985 145.317 124.333 1.00 59.82 252 SER D CA 1
ATOM 6084 C C . SER C 3 252 ? 162.678 144.619 123.979 1.00 59.82 252 SER D C 1
ATOM 6085 O O . SER C 3 252 ? 161.983 144.107 124.864 1.00 59.82 252 SER D O 1
ATOM 6088 N N . LYS C 3 253 ? 162.328 144.588 122.691 1.00 59.06 253 LYS D N 1
ATOM 6089 C CA . LYS C 3 253 ? 161.079 143.957 122.275 1.00 59.06 253 LYS D CA 1
ATOM 6090 C C . LYS C 3 253 ? 161.079 142.464 122.577 1.00 59.06 253 LYS D C 1
ATOM 6091 O O . LYS C 3 253 ? 160.074 141.920 123.049 1.00 59.06 253 LYS D O 1
ATOM 6097 N N . ILE C 3 254 ? 162.195 141.781 122.312 1.00 62.78 254 ILE D N 1
ATOM 6098 C CA . ILE C 3 254 ? 162.254 140.347 122.576 1.00 62.78 254 ILE D CA 1
ATOM 6099 C C . ILE C 3 254 ? 162.182 140.069 124.073 1.00 62.78 254 ILE D C 1
ATOM 6100 O O . ILE C 3 254 ? 161.691 139.014 124.493 1.00 62.78 254 ILE D O 1
ATOM 6105 N N . VAL C 3 255 ? 162.653 141.005 124.901 1.00 57.52 255 VAL D N 1
ATOM 6106 C CA . VAL C 3 255 ? 162.574 140.830 126.349 1.00 57.52 255 VAL D CA 1
ATOM 6107 C C . VAL C 3 255 ? 161.120 140.721 126.791 1.00 57.52 255 VAL D C 1
ATOM 6108 O O . VAL C 3 255 ? 160.756 139.846 127.585 1.00 57.52 255 VAL D O 1
ATOM 6112 N N . GLN C 3 256 ? 160.263 141.603 126.275 1.00 56.73 256 GLN D N 1
ATOM 6113 C CA . GLN C 3 256 ? 158.851 141.541 126.630 1.00 56.73 256 GLN D CA 1
ATOM 6114 C C . GLN C 3 256 ? 158.179 140.292 126.076 1.00 56.73 256 GLN D C 1
ATOM 6115 O O . GLN C 3 256 ? 157.243 139.772 126.693 1.00 56.73 256 GLN D O 1
ATOM 6121 N N . ASN C 3 257 ? 158.632 139.799 124.922 1.00 60.79 257 ASN D N 1
ATOM 6122 C CA . ASN C 3 257 ? 157.976 138.653 124.299 1.00 60.79 257 ASN D CA 1
ATOM 6123 C C . ASN C 3 257 ? 158.063 137.416 125.186 1.00 60.79 257 ASN D C 1
ATOM 6124 O O . ASN C 3 257 ? 157.065 136.718 125.396 1.00 60.79 257 ASN D O 1
ATOM 6129 N N . ILE C 3 258 ? 159.254 137.126 125.712 1.00 61.84 258 ILE D N 1
ATOM 6130 C CA . ILE C 3 258 ? 159.410 135.964 126.581 1.00 61.84 258 ILE D CA 1
ATOM 6131 C C . ILE C 3 258 ? 158.737 136.205 127.928 1.00 61.84 258 ILE D C 1
ATOM 6132 O O . ILE C 3 258 ? 158.101 135.304 128.489 1.00 61.84 258 ILE D O 1
ATOM 6137 N N . PHE C 3 259 ? 158.862 137.420 128.466 1.00 61.75 259 PHE D N 1
ATOM 6138 C CA . PHE C 3 259 ? 158.295 137.714 129.778 1.00 61.75 259 PHE D CA 1
ATOM 6139 C C . PHE C 3 259 ? 156.776 137.607 129.767 1.00 61.75 259 PHE D C 1
ATOM 6140 O O . PHE C 3 259 ? 156.180 137.080 130.713 1.00 61.75 259 PHE D O 1
ATOM 6148 N N . ILE C 3 260 ? 156.132 138.110 128.713 1.00 68.24 260 ILE D N 1
ATOM 6149 C CA . ILE C 3 260 ? 154.678 138.026 128.619 1.00 68.24 260 ILE D CA 1
ATOM 6150 C C . ILE C 3 260 ? 154.231 136.573 128.530 1.00 68.24 260 ILE D C 1
ATOM 6151 O O . ILE C 3 260 ? 153.272 136.161 129.192 1.00 68.24 260 ILE D O 1
ATOM 6156 N N . GLU C 3 261 ? 154.922 135.775 127.713 1.00 75.89 261 GLU D N 1
ATOM 6157 C CA . GLU C 3 261 ? 154.503 134.395 127.489 1.00 75.89 261 GLU D CA 1
ATOM 6158 C C . GLU C 3 261 ? 154.563 133.580 128.775 1.00 75.89 261 GLU D C 1
ATOM 6159 O O . GLU C 3 261 ? 153.641 132.815 129.082 1.00 75.89 261 GLU D O 1
ATOM 6165 N N . ARG C 3 262 ? 155.645 133.727 129.541 1.00 73.08 262 ARG D N 1
ATOM 6166 C CA . ARG C 3 262 ? 155.753 132.992 130.797 1.00 73.08 262 ARG D CA 1
ATOM 6167 C C . ARG C 3 262 ? 154.755 133.509 131.824 1.00 73.08 262 ARG D C 1
ATOM 6168 O O . ARG C 3 262 ? 154.106 132.719 132.519 1.00 73.08 262 ARG D O 1
ATOM 6176 N N . LEU C 3 263 ? 154.623 134.832 131.934 1.00 68.97 263 LEU D N 1
ATOM 6177 C CA . LEU C 3 263 ? 153.711 135.410 132.915 1.00 68.97 263 LEU D CA 1
ATOM 6178 C C . LEU C 3 263 ? 152.263 135.059 132.598 1.00 68.97 263 LEU D C 1
ATOM 6179 O O . LEU C 3 263 ? 151.467 134.799 133.507 1.00 68.97 263 LEU D O 1
ATOM 6184 N N . LEU C 3 264 ? 151.900 135.054 131.313 1.00 70.09 264 LEU D N 1
ATOM 6185 C CA . LEU C 3 264 ? 150.552 134.646 130.933 1.00 70.09 264 LEU D CA 1
ATOM 6186 C C . LEU C 3 264 ? 150.324 133.166 131.211 1.00 70.09 264 LEU D C 1
ATOM 6187 O O . LEU C 3 264 ? 149.189 132.755 131.478 1.00 70.09 264 LEU D O 1
ATOM 6192 N N . ASP C 3 265 ? 151.383 132.356 131.153 1.00 76.61 265 ASP D N 1
ATOM 6193 C CA . ASP C 3 265 ? 151.241 130.929 131.422 1.00 76.61 265 ASP D CA 1
ATOM 6194 C C . ASP C 3 265 ? 150.828 130.669 132.865 1.00 76.61 265 ASP D C 1
ATOM 6195 O O . ASP C 3 265 ? 150.007 129.785 133.132 1.00 76.61 265 ASP D O 1
ATOM 6200 N N . GLU C 3 266 ? 151.394 131.424 133.809 1.00 69.11 266 GLU D N 1
ATOM 6201 C CA . GLU C 3 266 ? 151.136 131.155 135.220 1.00 69.11 266 GLU D CA 1
ATOM 6202 C C . GLU C 3 266 ? 149.665 131.345 135.568 1.00 69.11 266 GLU D C 1
ATOM 6203 O O . GLU C 3 266 ? 149.108 130.575 136.359 1.00 69.11 266 GLU D O 1
ATOM 6209 N N . MET C 3 267 ? 149.018 132.360 134.989 1.00 70.71 267 MET D N 1
ATOM 6210 C CA . MET C 3 267 ? 147.625 132.637 135.329 1.00 70.71 267 MET D CA 1
ATOM 6211 C C . MET C 3 267 ? 146.727 131.451 135.005 1.00 70.71 267 MET D C 1
ATOM 6212 O O . MET C 3 267 ? 145.864 131.074 135.806 1.00 70.71 267 MET D O 1
ATOM 6217 N N . ARG C 3 268 ? 146.911 130.851 133.829 1.00 73.70 268 ARG D N 1
ATOM 6218 C CA . ARG C 3 268 ? 146.124 129.673 133.485 1.00 73.70 268 ARG D CA 1
ATOM 6219 C C . ARG C 3 268 ? 146.409 128.527 134.445 1.00 73.70 268 ARG D C 1
ATOM 6220 O O . ARG C 3 268 ? 145.487 127.826 134.878 1.00 73.70 268 ARG D O 1
ATOM 6228 N N . LEU C 3 269 ? 147.682 128.321 134.792 1.00 74.22 269 LEU D N 1
ATOM 6229 C CA . LEU C 3 269 ? 148.010 127.349 135.830 1.00 74.22 269 LEU D CA 1
ATOM 6230 C C . LEU C 3 269 ? 147.426 127.769 137.173 1.00 74.22 269 LEU D C 1
ATOM 6231 O O . LEU C 3 269 ? 146.883 126.938 137.910 1.00 74.22 269 LEU D O 1
ATOM 6236 N N . LEU C 3 270 ? 147.529 129.058 137.506 1.00 68.66 270 LEU D N 1
ATOM 6237 C CA . LEU C 3 270 ? 146.949 129.551 138.751 1.00 68.66 270 LEU D CA 1
ATOM 6238 C C . LEU C 3 270 ? 145.434 129.397 138.747 1.00 68.66 270 LEU D C 1
ATOM 6239 O O . LEU C 3 270 ? 144.838 129.020 139.762 1.00 68.66 270 LEU D O 1
ATOM 6244 N N . GLN C 3 271 ? 144.795 129.688 137.613 1.00 71.71 271 GLN D N 1
ATOM 6245 C CA . GLN C 3 271 ? 143.360 129.455 137.493 1.00 71.71 271 GLN D CA 1
ATOM 6246 C C . GLN C 3 271 ? 143.036 127.973 137.611 1.00 71.71 271 GLN D C 1
ATOM 6247 O O . GLN C 3 271 ? 142.042 127.593 138.241 1.00 71.71 271 GLN D O 1
ATOM 6253 N N . LEU C 3 272 ? 143.864 127.119 137.004 1.00 72.03 272 LEU D N 1
ATOM 6254 C CA . LEU C 3 272 ? 143.629 125.681 137.068 1.00 72.03 272 LEU D CA 1
ATOM 6255 C C . LEU C 3 272 ? 143.706 125.173 138.502 1.00 72.03 272 LEU D C 1
ATOM 6256 O O . LEU C 3 272 ? 142.897 124.334 138.916 1.00 72.03 272 LEU D O 1
ATOM 6261 N N . LYS C 3 273 ? 144.668 125.676 139.277 1.00 68.92 273 LYS D N 1
ATOM 6262 C CA . LYS C 3 273 ? 144.781 125.300 140.681 1.00 68.92 273 LYS D CA 1
ATOM 6263 C C . LYS C 3 273 ? 143.617 125.818 141.515 1.00 68.92 273 LYS D C 1
ATOM 6264 O O . LYS C 3 273 ? 143.466 125.399 142.668 1.00 68.92 273 LYS D O 1
ATOM 6270 N N . PHE C 3 274 ? 142.798 126.713 140.967 1.00 75.11 274 PHE D N 1
ATOM 6271 C CA . PHE C 3 274 ? 141.631 127.230 141.666 1.00 75.11 274 PHE D CA 1
ATOM 6272 C C . PHE C 3 274 ? 140.320 126.653 141.154 1.00 75.11 274 PHE D C 1
ATOM 6273 O O . PHE C 3 274 ? 139.392 126.461 141.946 1.00 75.11 274 PHE D O 1
ATOM 6281 N N . GLN C 3 275 ? 140.223 126.366 139.853 1.00 80.75 275 GLN D N 1
ATOM 6282 C CA . GLN C 3 275 ? 138.968 125.869 139.297 1.00 80.75 275 GLN D CA 1
ATOM 6283 C C . GLN C 3 275 ? 138.574 124.527 139.900 1.00 80.75 275 GLN D C 1
ATOM 6284 O O . GLN C 3 275 ? 137.383 124.199 139.955 1.00 80.75 275 GLN D O 1
ATOM 6290 N N . ASN C 3 276 ? 139.551 123.741 140.358 1.00 85.39 276 ASN D N 1
ATOM 6291 C CA . ASN C 3 276 ? 139.243 122.469 141.000 1.00 85.39 276 ASN D CA 1
ATOM 6292 C C . ASN C 3 276 ? 138.541 122.652 142.340 1.00 85.39 276 ASN D C 1
ATOM 6293 O O . ASN C 3 276 ? 137.933 121.701 142.840 1.00 85.39 276 ASN D O 1
ATOM 6298 N N . ASN C 3 277 ? 138.614 123.841 142.927 1.00 87.78 277 ASN D N 1
ATOM 6299 C CA . ASN C 3 277 ? 137.922 124.167 144.165 1.00 87.78 277 ASN D CA 1
ATOM 6300 C C . ASN C 3 277 ? 136.737 125.079 143.865 1.00 87.78 277 ASN D C 1
ATOM 6301 O O . ASN C 3 277 ? 136.537 125.532 142.734 1.00 87.78 277 ASN D O 1
ATOM 6306 N N . GLY C 3 278 ? 135.943 125.349 144.897 1.00 90.26 278 GLY D N 1
ATOM 6307 C CA . GLY C 3 278 ? 134.789 126.212 144.744 1.00 90.26 278 GLY D CA 1
ATOM 6308 C C . GLY C 3 278 ? 135.140 127.685 144.754 1.00 90.26 278 GLY D C 1
ATOM 6309 O O . GLY C 3 278 ? 134.903 128.395 143.772 1.00 90.26 278 GLY D O 1
ATOM 6310 N N . SER C 3 279 ? 135.715 128.151 145.859 1.00 79.97 279 SER D N 1
ATOM 6311 C CA . SER C 3 279 ? 136.080 129.553 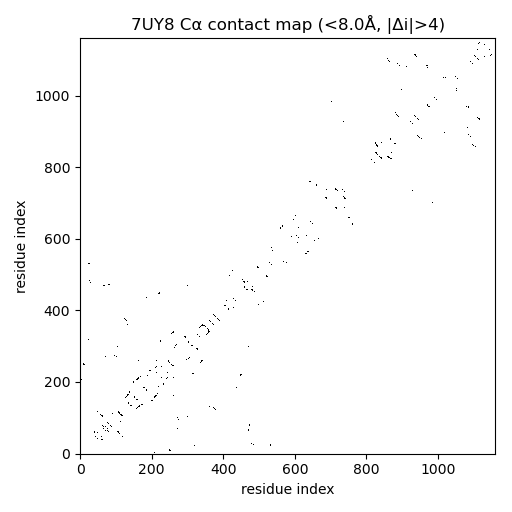146.017 1.00 79.97 279 SER D CA 1
ATOM 6312 C C . SER C 3 279 ? 137.080 129.659 147.161 1.00 79.97 279 SER D C 1
ATOM 6313 O O . SER C 3 279 ? 137.400 128.669 147.825 1.00 79.97 279 SER D O 1
ATOM 6316 N N . LYS C 3 280 ? 137.584 130.872 147.377 1.00 69.45 280 LYS D N 1
ATOM 6317 C CA . LYS C 3 280 ? 138.463 131.124 148.511 1.00 69.45 280 LYS D CA 1
ATOM 6318 C C . LYS C 3 280 ? 137.722 130.850 149.814 1.00 69.45 280 LYS D C 1
ATOM 6319 O O . LYS C 3 280 ? 136.530 131.144 149.945 1.00 69.45 280 LYS D O 1
ATOM 6325 N N . LEU C 3 281 ? 138.433 130.276 150.782 1.00 66.01 281 LEU D N 1
ATOM 6326 C CA . LEU C 3 281 ? 137.787 129.802 152.000 1.00 66.01 281 LEU D CA 1
ATOM 6327 C C . LEU C 3 281 ? 137.673 130.865 153.083 1.00 66.01 281 LEU D C 1
ATOM 6328 O O . LEU C 3 281 ? 136.709 130.841 153.856 1.00 66.01 281 LEU D O 1
ATOM 6333 N N . ASP C 3 282 ? 138.614 131.800 153.163 1.00 56.67 282 ASP D N 1
ATOM 6334 C CA . ASP C 3 282 ? 138.627 132.789 154.232 1.00 56.67 282 ASP D CA 1
ATOM 6335 C C . ASP C 3 282 ? 137.954 134.066 153.741 1.00 56.67 282 ASP D C 1
ATOM 6336 O O . ASP C 3 282 ? 138.227 134.531 152.630 1.00 56.67 282 ASP D O 1
ATOM 6341 N N . ASP C 3 283 ? 137.071 134.626 154.571 1.00 50.63 283 ASP D N 1
ATOM 6342 C CA . ASP C 3 283 ? 136.111 135.614 154.089 1.00 50.63 283 ASP D CA 1
ATOM 6343 C C . ASP C 3 283 ? 136.712 136.996 153.858 1.00 50.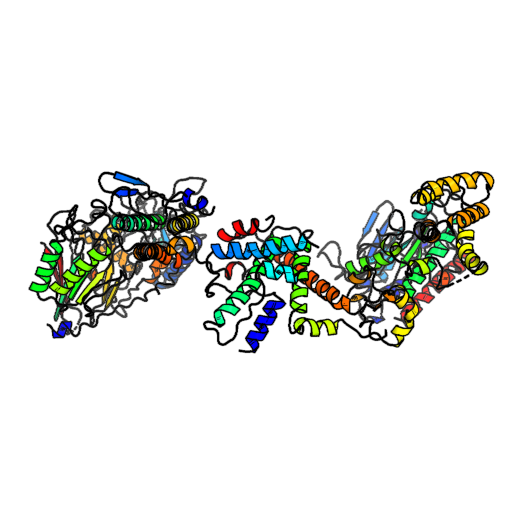63 283 ASP D C 1
ATOM 6344 O O . ASP C 3 283 ? 136.319 137.672 152.900 1.00 50.63 283 ASP D O 1
ATOM 6349 N N . ASP C 3 284 ? 137.646 137.447 154.700 1.00 43.89 284 ASP D N 1
ATOM 6350 C CA . ASP C 3 284 ? 138.066 138.844 154.614 1.00 43.89 284 ASP D CA 1
ATOM 6351 C C . ASP C 3 284 ? 138.881 139.144 153.360 1.00 43.89 284 ASP D C 1
ATOM 6352 O O . ASP C 3 284 ? 139.151 140.318 153.087 1.00 43.89 284 ASP D O 1
ATOM 6357 N N . ARG C 3 285 ? 139.280 138.123 152.604 1.00 45.59 285 ARG D N 1
ATOM 6358 C CA . ARG C 3 285 ? 139.997 138.296 151.346 1.00 45.59 285 ARG D CA 1
ATOM 6359 C C . ARG C 3 285 ? 139.119 138.090 150.124 1.00 45.59 285 ARG D C 1
ATOM 6360 O O . ARG C 3 285 ? 139.240 138.842 149.156 1.00 45.59 285 ARG D O 1
ATOM 6368 N N . LEU C 3 286 ? 138.234 137.087 150.147 1.00 56.14 286 LEU D N 1
ATOM 6369 C CA . LEU C 3 286 ? 137.401 136.797 148.983 1.00 56.14 286 LEU D CA 1
ATOM 6370 C C . LEU C 3 286 ? 136.520 137.985 148.622 1.00 56.14 286 LEU D C 1
ATOM 6371 O O . LEU C 3 286 ? 136.415 138.355 147.447 1.00 56.14 286 LEU D O 1
ATOM 6376 N N . SER C 3 287 ? 135.877 138.595 149.618 1.00 57.43 287 SER D N 1
ATOM 6377 C CA . SER C 3 287 ? 135.087 139.791 149.353 1.00 57.43 287 SER D CA 1
ATOM 6378 C C . SER C 3 287 ? 135.959 140.926 148.841 1.00 57.43 287 SER D C 1
ATOM 6379 O O . SER C 3 287 ? 135.471 141.820 148.140 1.00 57.43 287 SER D O 1
ATOM 6382 N N . PHE C 3 288 ? 137.248 140.905 149.173 1.00 41.17 288 PHE D N 1
ATOM 6383 C CA . PHE C 3 288 ? 138.134 141.996 148.794 1.00 41.17 288 PHE D CA 1
ATOM 6384 C C . PHE C 3 288 ? 138.620 141.860 147.356 1.00 41.17 288 PHE D C 1
ATOM 6385 O O . PHE C 3 288 ? 138.573 142.824 146.585 1.00 41.17 288 PHE D O 1
ATOM 6393 N N . LEU C 3 289 ? 139.095 140.670 146.978 1.00 40.89 289 LEU D N 1
ATOM 6394 C CA . LEU C 3 289 ? 139.743 140.508 145.680 1.00 40.89 289 LEU D CA 1
ATOM 6395 C C . LEU C 3 289 ? 138.778 140.740 144.526 1.00 40.89 289 LEU D C 1
ATOM 6396 O O . LEU C 3 289 ? 139.208 141.084 143.420 1.00 40.89 289 LEU D O 1
ATOM 6401 N N . LYS C 3 290 ? 137.477 140.560 144.759 1.00 48.05 290 LYS D N 1
ATOM 6402 C CA . LYS C 3 290 ? 136.502 140.803 143.701 1.00 48.05 290 LYS D CA 1
ATOM 6403 C C . LYS C 3 290 ? 136.513 142.263 143.268 1.00 48.05 290 LYS D C 1
ATOM 6404 O O . LYS C 3 290 ? 136.393 142.566 142.075 1.00 48.05 290 LYS D O 1
ATOM 6410 N N . ASP C 3 291 ? 136.657 143.183 144.225 1.00 46.63 291 ASP D N 1
ATOM 6411 C CA . ASP C 3 291 ? 136.631 144.606 143.901 1.00 46.63 291 ASP D CA 1
ATOM 6412 C C . ASP C 3 291 ? 137.792 145.005 143.000 1.00 46.63 291 ASP D C 1
ATOM 6413 O O . ASP C 3 291 ? 137.671 145.955 142.219 1.00 46.63 291 ASP D O 1
ATOM 6418 N N . LEU C 3 292 ? 138.918 144.299 143.089 1.00 38.92 292 LEU D N 1
ATOM 6419 C CA . LEU C 3 292 ? 140.094 144.662 142.309 1.00 38.92 292 LEU D CA 1
ATOM 6420 C C . LEU C 3 292 ? 140.012 144.111 140.892 1.00 38.92 292 LEU D C 1
ATOM 6421 O O . LEU C 3 292 ? 140.960 143.486 140.406 1.00 38.92 292 LEU D O 1
ATOM 6426 N N . HIS C 3 293 ? 138.895 144.343 140.222 1.00 51.44 293 HIS D N 1
ATOM 6427 C CA . HIS C 3 293 ? 138.736 143.953 138.826 1.00 51.44 293 HIS D CA 1
ATOM 6428 C C . HIS C 3 293 ? 138.222 145.086 137.952 1.00 51.44 293 HIS D C 1
ATOM 6429 O O . HIS C 3 293 ? 138.659 145.217 136.807 1.00 51.44 293 HIS D O 1
ATOM 6436 N N . LYS C 3 294 ? 137.313 145.914 138.465 1.00 62.68 294 LYS D N 1
ATOM 6437 C CA . LYS C 3 294 ? 136.727 147.012 137.705 1.00 62.68 294 LYS D CA 1
ATOM 6438 C C . LYS C 3 294 ? 137.295 148.371 138.087 1.00 62.68 294 LYS D C 1
ATOM 6439 O O . LYS C 3 294 ? 137.512 149.210 137.208 1.00 62.68 294 LYS D O 1
ATOM 6445 N N . ALA C 3 295 ? 137.535 148.602 139.377 1.00 58.52 295 ALA D N 1
ATOM 6446 C CA . ALA C 3 295 ? 138.045 149.877 139.880 1.00 58.52 295 ALA D CA 1
ATOM 6447 C C . ALA C 3 295 ? 137.170 151.048 139.440 1.00 58.52 295 ALA D C 1
ATOM 6448 O O . ALA C 3 295 ? 137.505 151.768 138.500 1.00 58.52 295 ALA D O 1
ATOM 6450 N N . LEU D 4 18 ? 130.223 101.782 89.544 1.00 141.64 18 LEU C N 1
ATOM 6451 C CA . LEU D 4 18 ? 131.436 101.254 88.932 1.00 141.64 18 LEU C CA 1
ATOM 6452 C C . LEU D 4 18 ? 132.462 100.891 90.002 1.00 141.64 18 LEU C C 1
ATOM 6453 O O . LEU D 4 18 ? 133.220 101.744 90.462 1.00 141.64 18 LEU C O 1
ATOM 6458 N N . ASP D 4 19 ? 132.474 99.620 90.401 1.00 138.73 19 ASP C N 1
ATOM 6459 C CA . ASP D 4 19 ? 133.391 99.165 91.438 1.00 138.73 19 ASP C CA 1
ATOM 6460 C C . ASP D 4 19 ? 134.126 97.896 91.025 1.00 138.73 19 ASP C C 1
ATOM 6461 O O . ASP D 4 19 ? 135.201 97.601 91.554 1.00 138.73 19 ASP C O 1
ATOM 6466 N N . TYR D 4 20 ? 133.553 97.131 90.092 1.00 138.63 20 TYR C N 1
ATOM 6467 C CA . TYR D 4 20 ? 134.197 95.897 89.649 1.00 138.63 20 TYR C CA 1
ATOM 6468 C C . TYR D 4 20 ? 135.517 96.180 88.940 1.00 138.63 20 TYR C C 1
ATOM 6469 O O . TYR D 4 20 ? 136.515 95.482 89.166 1.00 138.63 20 TYR C O 1
ATOM 6478 N N . ASP D 4 21 ? 135.542 97.202 88.080 1.00 133.61 21 ASP C N 1
ATOM 6479 C CA . ASP D 4 21 ? 136.778 97.555 87.394 1.00 133.61 21 ASP C CA 1
ATOM 6480 C C . ASP D 4 21 ? 137.835 98.009 88.388 1.00 133.61 21 ASP C C 1
ATOM 6481 O O . ASP D 4 21 ? 139.011 97.654 88.260 1.00 133.61 21 ASP C O 1
ATOM 6486 N N . LEU D 4 22 ? 137.432 98.787 89.394 1.00 128.09 22 LEU C N 1
ATOM 6487 C CA . LEU D 4 22 ? 138.366 99.193 90.438 1.00 128.09 22 LEU C CA 1
ATOM 6488 C C . LEU D 4 22 ? 138.900 97.986 91.199 1.00 128.09 22 LEU C C 1
ATOM 6489 O O . LEU D 4 22 ? 140.096 97.908 91.495 1.00 128.09 22 LEU C O 1
ATOM 6494 N N . LEU D 4 23 ? 138.025 97.037 91.532 1.00 135.46 23 LEU C N 1
ATOM 6495 C CA . LEU D 4 23 ? 138.465 95.854 92.262 1.00 135.46 23 LEU C CA 1
ATOM 6496 C C . LEU D 4 23 ? 139.471 95.054 91.447 1.00 135.46 23 LEU C C 1
ATOM 6497 O O . LEU D 4 23 ? 140.448 94.528 91.993 1.00 135.46 23 LEU C O 1
ATOM 6502 N N . GLU D 4 24 ? 139.246 94.949 90.137 1.00 134.87 24 GLU C N 1
ATOM 6503 C CA . GLU D 4 24 ? 140.210 94.259 89.285 1.00 134.8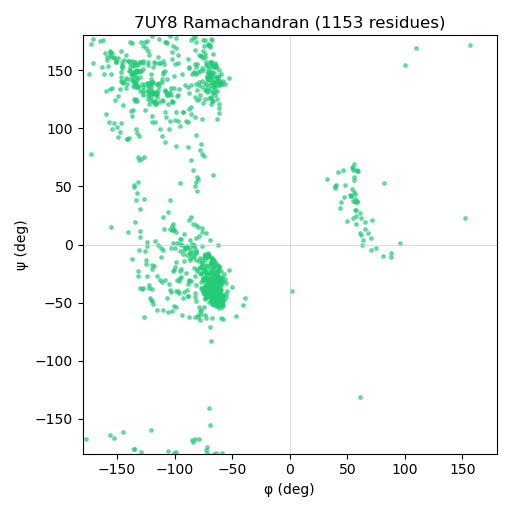7 24 GLU C CA 1
ATOM 6504 C C . GLU D 4 24 ? 141.497 95.063 89.115 1.00 134.87 24 GLU C C 1
ATOM 6505 O O . GLU D 4 24 ? 142.573 94.479 88.942 1.00 134.87 24 GLU C O 1
ATOM 6511 N N . GLU D 4 25 ? 141.412 96.391 89.177 1.00 124.78 25 GLU C N 1
ATOM 6512 C CA . GLU D 4 25 ? 142.523 97.268 88.833 1.00 124.78 25 GLU C CA 1
ATOM 6513 C C . GLU D 4 25 ? 143.402 97.644 90.024 1.00 124.78 25 GLU C C 1
ATOM 6514 O O . GLU D 4 25 ? 144.518 98.132 89.819 1.00 124.78 25 GLU C O 1
ATOM 6520 N N . TYR D 4 26 ? 142.944 97.411 91.256 1.00 122.07 26 TYR C N 1
ATOM 6521 C CA . TYR D 4 26 ? 143.755 97.748 92.427 1.00 122.07 26 TYR C CA 1
ATOM 6522 C C . TYR D 4 26 ? 145.121 97.074 92.428 1.00 122.07 26 TYR C C 1
ATOM 6523 O O . TYR D 4 26 ? 146.051 97.598 93.051 1.00 122.07 26 TYR C O 1
ATOM 6532 N N . TYR D 4 27 ? 145.273 95.934 91.751 1.00 111.71 27 TYR C N 1
ATOM 6533 C CA . TYR D 4 27 ? 146.600 95.343 91.609 1.00 111.71 27 TYR C CA 1
ATOM 6534 C C . TYR D 4 27 ? 147.530 96.205 90.766 1.00 111.71 27 TYR C C 1
ATOM 6535 O O . TYR D 4 27 ? 148.745 95.980 90.775 1.00 111.71 27 TYR C O 1
ATOM 6544 N N . ARG D 4 28 ? 146.990 97.187 90.040 1.00 112.11 28 ARG C N 1
ATOM 6545 C CA . ARG D 4 28 ? 147.778 98.046 89.171 1.00 112.11 28 ARG C CA 1
ATOM 6546 C C . ARG D 4 28 ? 147.707 99.522 89.545 1.00 112.11 28 ARG C C 1
ATOM 6547 O O . ARG D 4 28 ? 148.584 100.289 89.134 1.00 112.11 28 ARG C O 1
ATOM 6555 N N . SER D 4 29 ? 146.716 99.930 90.339 1.00 108.00 29 SER C N 1
ATOM 6556 C CA . SER D 4 29 ? 146.464 101.351 90.561 1.00 108.00 29 SER C CA 1
ATOM 6557 C C . SER D 4 29 ? 147.580 102.020 91.355 1.00 108.00 29 SER C C 1
ATOM 6558 O O . SER D 4 29 ? 147.956 103.161 91.061 1.00 108.00 29 SER C O 1
ATOM 6561 N N . TYR D 4 30 ? 148.124 101.338 92.359 1.00 98.61 30 TYR C N 1
ATOM 6562 C CA . TYR D 4 30 ? 148.874 102.002 93.421 1.00 98.61 30 TYR C CA 1
ATOM 6563 C C . TYR D 4 30 ? 150.199 101.283 93.671 1.00 98.61 30 TYR C C 1
ATOM 6564 O O . TYR D 4 30 ? 150.500 100.838 94.780 1.00 98.61 30 TYR C O 1
ATOM 6573 N N . PHE D 4 31 ? 150.984 101.099 92.605 1.00 100.27 31 PHE C N 1
ATOM 6574 C CA . PHE D 4 31 ? 152.338 100.549 92.687 1.00 100.27 31 PHE C CA 1
ATOM 6575 C C . PHE D 4 31 ? 153.144 101.067 93.882 1.00 100.27 31 PHE C C 1
ATOM 6576 O O . PHE D 4 31 ? 153.687 100.253 94.639 1.00 100.27 31 PHE C O 1
ATOM 6584 N N . PRO D 4 32 ? 153.262 102.400 94.101 1.00 91.39 32 PRO C N 1
ATOM 6585 C CA . PRO D 4 32 ? 154.209 102.878 95.121 1.00 91.39 32 PRO C CA 1
ATOM 6586 C C . PRO D 4 32 ? 153.837 102.500 96.545 1.00 91.39 32 PRO C C 1
ATOM 6587 O O . PRO D 4 32 ? 153.642 103.383 97.384 1.00 91.39 32 PRO C O 1
ATOM 6591 N N . VAL D 4 33 ? 153.727 101.206 96.839 1.00 88.93 33 VAL C N 1
ATOM 6592 C CA . VAL D 4 33 ? 153.486 100.793 98.217 1.00 88.93 33 VAL C CA 1
ATOM 6593 C C . VAL D 4 33 ? 154.773 100.884 99.031 1.00 88.93 33 VAL C C 1
ATOM 6594 O O . VAL D 4 33 ? 154.840 101.590 100.046 1.00 88.93 33 VAL C O 1
ATOM 6598 N N . SER D 4 34 ? 155.827 100.204 98.574 1.00 87.03 34 SER C N 1
ATOM 6599 C CA . SER D 4 34 ? 157.108 100.265 99.267 1.00 87.03 34 SER C CA 1
ATOM 6600 C C . SER D 4 34 ? 157.697 101.666 99.198 1.00 87.03 34 SER C C 1
ATOM 6601 O O . SER D 4 34 ? 158.331 102.126 100.152 1.00 87.03 34 SER C O 1
ATOM 6604 N N . GLN D 4 35 ? 157.497 102.357 98.074 1.00 86.18 35 GLN C N 1
ATOM 6605 C CA . GLN D 4 35 ? 157.976 103.729 97.958 1.00 86.18 35 GLN C CA 1
ATOM 6606 C C . GLN D 4 35 ? 157.302 104.632 98.982 1.00 86.18 35 GLN C C 1
ATOM 6607 O O . GLN D 4 35 ? 157.962 105.452 99.630 1.00 86.18 35 GLN C O 1
ATOM 6613 N N . MET D 4 36 ? 155.984 104.490 99.147 1.00 87.30 36 MET C N 1
ATOM 6614 C CA . MET D 4 36 ? 155.276 105.287 100.143 1.00 87.30 36 MET C CA 1
ATOM 6615 C C . MET D 4 36 ? 155.753 104.955 101.548 1.00 87.30 36 MET C C 1
ATOM 6616 O O . MET D 4 36 ? 155.935 105.853 102.380 1.00 87.30 36 MET C O 1
ATOM 6621 N N . VAL D 4 37 ? 155.958 103.666 101.834 1.00 87.69 37 VAL C N 1
ATOM 6622 C CA . VAL D 4 37 ? 156.438 103.277 103.158 1.00 87.69 37 VAL C CA 1
ATOM 6623 C C . VAL D 4 37 ? 157.804 103.893 103.430 1.00 87.69 37 VAL C C 1
ATOM 6624 O O . VAL D 4 37 ? 158.057 104.423 104.518 1.00 87.69 37 VAL C O 1
ATOM 6628 N N . GLN D 4 38 ? 158.702 103.841 102.443 1.00 82.90 38 GLN C N 1
ATOM 6629 C CA . GLN D 4 38 ? 160.028 104.427 102.613 1.00 82.90 38 GLN C CA 1
ATOM 6630 C C . GLN D 4 38 ? 159.946 105.935 102.809 1.00 82.90 38 GLN C C 1
ATOM 6631 O O . GLN D 4 38 ? 160.672 106.500 103.635 1.00 82.90 38 GLN C O 1
ATOM 6637 N N . TRP D 4 39 ? 159.075 106.606 102.050 1.00 78.14 39 TRP C N 1
ATOM 6638 C CA . TRP D 4 39 ? 158.933 108.051 102.198 1.00 78.14 39 TRP C CA 1
ATOM 6639 C C . TRP D 4 39 ? 158.428 108.411 103.589 1.00 78.14 39 TRP C C 1
ATOM 6640 O O . TRP D 4 39 ? 158.911 109.367 104.206 1.00 78.14 39 TRP C O 1
ATOM 6651 N N . LEU D 4 40 ? 157.456 107.653 104.101 1.00 78.28 40 LEU C N 1
ATOM 6652 C CA . LEU D 4 40 ? 156.973 107.887 105.456 1.00 78.28 40 LEU C CA 1
ATOM 6653 C C . LEU D 4 40 ? 157.937 107.364 106.513 1.00 78.28 40 LEU C C 1
ATOM 6654 O O . LEU D 4 40 ? 157.828 107.755 107.680 1.00 78.28 40 LEU C O 1
ATOM 6659 N N . SER D 4 41 ? 158.876 106.493 106.133 1.00 86.23 41 SER C N 1
ATOM 6660 C CA . SER D 4 41 ? 159.762 105.878 107.117 1.00 86.23 41 SER C CA 1
ATOM 6661 C C . SER D 4 41 ? 160.764 106.880 107.677 1.00 86.23 41 SER C C 1
ATOM 6662 O O . SER D 4 41 ? 161.004 106.907 108.890 1.00 86.23 41 SER C O 1
ATOM 6665 N N . TYR D 4 42 ? 161.359 107.706 106.812 1.00 87.11 42 TYR C N 1
ATOM 6666 C CA . TYR D 4 42 ? 162.411 108.642 107.196 1.00 87.11 42 TYR C CA 1
ATOM 6667 C C . TYR D 4 42 ? 163.551 107.892 107.877 1.00 87.11 42 TYR C C 1
ATOM 6668 O O . TYR D 4 42 ? 163.758 108.042 109.087 1.00 87.11 42 TYR C O 1
ATOM 6677 N N . PRO D 4 43 ? 164.302 107.073 107.137 1.00 98.62 43 PRO C N 1
ATOM 6678 C CA . PRO D 4 43 ? 165.328 106.235 107.781 1.00 98.62 43 PRO C CA 1
ATOM 6679 C C . PRO D 4 43 ? 166.436 107.023 108.455 1.00 98.62 43 PRO C C 1
ATOM 6680 O O . PRO D 4 43 ? 167.076 106.502 109.377 1.00 98.62 43 PRO C O 1
ATOM 6684 N N . GLN D 4 44 ? 166.691 108.260 108.021 1.00 101.95 44 GLN C N 1
ATOM 6685 C CA . GLN D 4 44 ? 167.809 109.019 108.572 1.00 101.95 44 GLN C CA 1
ATOM 6686 C C . GLN D 4 44 ? 167.629 109.303 110.058 1.00 101.95 44 GLN C C 1
ATOM 6687 O O . GLN D 4 44 ? 168.611 109.307 110.810 1.00 101.95 44 GLN C O 1
ATOM 6693 N N . ASP D 4 45 ? 166.390 109.535 110.500 1.00 108.18 45 ASP C N 1
ATOM 6694 C CA . ASP D 4 45 ? 166.153 109.863 111.903 1.00 108.18 45 ASP C CA 1
ATOM 6695 C C . ASP D 4 45 ? 166.596 108.739 112.832 1.00 108.18 45 ASP C C 1
ATOM 6696 O O . ASP D 4 45 ? 166.987 108.998 113.976 1.00 108.18 45 ASP C O 1
ATOM 6701 N N . GLY D 4 46 ? 166.548 107.494 112.364 1.00 107.99 46 GLY C N 1
ATOM 6702 C CA . GLY D 4 46 ? 166.993 106.361 113.144 1.00 107.99 46 GLY C CA 1
ATOM 6703 C C . GLY D 4 46 ? 165.946 105.746 114.045 1.00 107.99 46 GLY C C 1
ATOM 6704 O O . GLY D 4 46 ? 166.210 104.695 114.643 1.00 107.99 46 GLY C O 1
ATOM 6705 N N . ASP D 4 47 ? 164.772 106.357 114.163 1.00 103.94 47 ASP C N 1
ATOM 6706 C CA . ASP D 4 47 ? 163.697 105.803 114.971 1.00 103.94 47 ASP C CA 1
ATOM 6707 C C . ASP D 4 47 ? 162.856 104.842 114.142 1.00 103.94 47 ASP C C 1
ATOM 6708 O O . ASP D 4 47 ? 162.758 104.966 112.918 1.00 103.94 47 ASP C O 1
ATOM 6713 N N . ASP D 4 48 ? 162.251 103.875 114.822 1.00 100.34 48 ASP C N 1
ATOM 6714 C CA . ASP D 4 48 ? 161.460 102.844 114.174 1.00 100.34 48 ASP C CA 1
ATOM 6715 C C . ASP D 4 48 ? 159.970 103.118 114.371 1.00 100.34 48 ASP C C 1
ATOM 6716 O O . ASP D 4 48 ? 159.567 104.096 115.006 1.00 100.34 48 ASP C O 1
ATOM 6721 N N . THR D 4 49 ? 159.146 102.234 113.804 1.00 93.76 49 THR C N 1
ATOM 6722 C CA . THR D 4 49 ? 157.686 102.287 113.924 1.00 93.76 49 THR C CA 1
ATOM 6723 C C . THR D 4 49 ? 157.114 103.606 113.413 1.00 93.76 49 THR C C 1
ATOM 6724 O O . THR D 4 49 ? 156.077 104.071 113.893 1.00 93.76 49 THR C O 1
ATOM 6728 N N . TYR D 4 50 ? 157.785 104.222 112.437 1.00 97.19 50 TYR C N 1
ATOM 6729 C CA . TYR D 4 50 ? 157.254 105.443 111.840 1.00 97.19 50 TYR C CA 1
ATOM 6730 C C . TYR D 4 50 ? 155.946 105.172 111.109 1.00 97.19 50 TYR C C 1
ATOM 6731 O O . TYR D 4 50 ? 154.996 105.956 111.208 1.00 97.19 50 TYR C O 1
ATOM 6740 N N . PHE D 4 51 ? 155.880 104.066 110.366 1.00 94.37 51 PHE C N 1
ATOM 6741 C CA . PHE D 4 51 ? 154.638 103.696 109.697 1.00 94.37 51 PHE C CA 1
ATOM 6742 C C . PHE D 4 51 ? 153.562 103.301 110.700 1.00 94.37 51 PHE C C 1
ATOM 6743 O O . PHE D 4 51 ? 152.369 103.488 110.434 1.00 94.37 51 PHE C O 1
ATOM 6751 N N . THR D 4 52 ? 153.963 102.762 111.854 1.00 90.90 52 THR C N 1
ATOM 6752 C CA . THR D 4 52 ? 152.994 102.269 112.828 1.00 90.90 52 THR C CA 1
ATOM 6753 C C . THR D 4 52 ? 152.119 103.388 113.378 1.00 90.90 52 THR C C 1
ATOM 6754 O O . THR D 4 52 ? 150.909 103.202 113.550 1.00 90.90 52 THR C O 1
ATOM 6758 N N . ARG D 4 53 ? 152.700 104.555 113.643 1.00 87.55 53 ARG C N 1
ATOM 6759 C CA . ARG D 4 53 ? 151.991 105.632 114.318 1.00 87.55 53 ARG C CA 1
ATOM 6760 C C . ARG D 4 53 ? 151.211 106.532 113.370 1.00 87.55 53 ARG C C 1
ATOM 6761 O O . ARG D 4 53 ? 150.481 107.411 113.841 1.00 87.55 53 ARG C O 1
ATOM 6769 N N . ARG D 4 54 ? 151.337 106.340 112.060 1.00 86.11 54 ARG C N 1
ATOM 6770 C CA . ARG D 4 54 ? 150.779 107.286 111.102 1.00 86.11 54 ARG C CA 1
ATOM 6771 C C . ARG D 4 54 ? 149.285 107.060 110.911 1.00 86.11 54 ARG C C 1
ATOM 6772 O O . ARG D 4 54 ? 148.833 105.928 110.720 1.00 86.11 54 ARG C O 1
ATOM 6780 N N . GLU D 4 55 ? 148.525 108.150 110.959 1.00 88.76 55 GLU C N 1
ATOM 6781 C CA . GLU D 4 55 ? 147.086 108.105 110.754 1.00 88.76 55 GLU C CA 1
ATOM 6782 C C . GLU D 4 55 ? 146.740 107.786 109.306 1.00 88.76 55 GLU C C 1
ATOM 6783 O O . GLU D 4 55 ? 147.355 108.309 108.373 1.00 88.76 55 GLU C O 1
ATOM 6789 N N . PHE D 4 56 ? 145.746 106.919 109.127 1.00 89.59 56 PHE C N 1
ATOM 6790 C CA . PHE D 4 56 ? 145.175 106.620 107.824 1.00 89.59 56 PHE C CA 1
ATOM 6791 C C . PHE D 4 56 ? 143.658 106.627 107.925 1.00 89.59 56 PHE C C 1
ATOM 6792 O O . PHE D 4 56 ? 143.088 106.314 108.974 1.00 89.59 56 PHE C O 1
ATOM 6800 N N . SER D 4 57 ? 143.007 106.995 106.824 1.00 101.19 57 SER C N 1
ATOM 6801 C CA . SER D 4 57 ? 141.556 106.980 106.742 1.00 101.19 57 SER C CA 1
ATOM 6802 C C . SER D 4 57 ? 141.139 106.565 105.340 1.00 101.19 57 SER C C 1
ATOM 6803 O O . SER D 4 57 ? 141.756 106.964 104.350 1.00 101.19 57 SER C O 1
ATOM 6806 N N . PHE D 4 58 ? 140.084 105.758 105.265 1.00 108.43 58 PHE C N 1
ATOM 6807 C CA . PHE D 4 58 ? 139.597 105.219 104.005 1.00 108.43 58 PHE C CA 1
ATOM 6808 C C . PHE D 4 58 ? 138.135 105.597 103.815 1.00 108.43 58 PHE C C 1
ATOM 6809 O O . PHE D 4 58 ? 137.400 105.833 104.776 1.00 108.43 58 PHE C O 1
ATOM 6817 N N . THR D 4 59 ? 137.723 105.649 102.552 1.00 107.26 59 THR C N 1
ATOM 6818 C CA . THR D 4 59 ? 136.340 105.907 102.177 1.00 107.26 59 THR C CA 1
ATOM 6819 C C . THR D 4 59 ? 135.840 104.755 101.321 1.00 107.26 59 THR C C 1
ATOM 6820 O O . THR D 4 59 ? 136.484 104.384 100.334 1.00 107.26 59 THR C O 1
ATOM 6824 N N . LEU D 4 60 ? 134.697 104.198 101.697 1.00 110.88 60 LEU C N 1
ATOM 6825 C CA . LEU D 4 60 ? 134.142 103.030 101.036 1.00 110.88 60 LEU C CA 1
ATOM 6826 C C . LEU D 4 60 ? 132.952 103.431 100.169 1.00 110.88 60 LEU C C 1
ATOM 6827 O O . LEU D 4 60 ? 132.603 104.609 100.051 1.00 110.88 60 LEU C O 1
ATOM 6832 N N . GLN D 4 61 ? 132.323 102.436 99.552 1.00 109.61 61 GLN C N 1
ATOM 6833 C CA . GLN D 4 61 ? 131.164 102.683 98.708 1.00 109.61 61 GLN C CA 1
ATOM 6834 C C . GLN D 4 61 ? 129.975 103.138 99.546 1.00 109.61 61 GLN C C 1
ATOM 6835 O O . GLN D 4 61 ? 129.723 102.612 100.634 1.00 109.61 61 GLN C O 1
ATOM 6841 N N . ASN D 4 62 ? 129.245 104.127 99.028 1.00 110.17 62 ASN C N 1
ATOM 6842 C CA . ASN D 4 62 ? 127.987 104.600 99.606 1.00 110.17 62 ASN C CA 1
ATOM 6843 C C . ASN D 4 62 ? 128.179 105.086 101.047 1.00 110.17 62 ASN C C 1
ATOM 6844 O O . ASN D 4 62 ? 127.654 104.520 102.009 1.00 110.17 62 ASN C O 1
ATOM 6849 N N . GLU D 4 63 ? 128.973 106.151 101.166 1.00 111.81 63 GLU C N 1
ATOM 6850 C CA . GLU D 4 63 ? 129.099 106.992 102.354 1.00 111.81 63 GLU C CA 1
ATOM 6851 C C . GLU D 4 63 ? 129.817 106.293 103.508 1.00 111.81 63 GLU C C 1
ATOM 6852 O O . GLU D 4 63 ? 130.122 106.943 104.513 1.00 111.81 63 GLU C O 1
ATOM 6858 N N . VAL D 4 64 ? 130.155 105.010 103.380 1.00 111.93 64 VAL C N 1
ATOM 6859 C CA . VAL D 4 64 ? 130.822 104.307 104.469 1.00 111.93 64 VAL C CA 1
ATOM 6860 C C . VAL D 4 64 ? 132.221 104.876 104.658 1.00 111.93 64 VAL C C 1
ATOM 6861 O O . VAL D 4 64 ? 133.033 104.897 103.725 1.00 111.93 64 VAL C O 1
ATOM 6865 N N . TYR D 4 65 ? 132.507 105.344 105.871 1.00 107.03 65 TYR C N 1
ATOM 6866 C CA . TYR D 4 65 ? 133.792 105.945 106.208 1.00 107.03 65 TYR C CA 1
ATOM 6867 C C . TYR D 4 65 ? 134.503 105.093 107.248 1.00 107.03 65 TYR C C 1
ATOM 6868 O O . TYR D 4 65 ? 133.919 104.748 108.280 1.00 107.03 65 TYR C O 1
ATOM 6877 N N . LEU D 4 66 ? 135.761 104.763 106.974 1.00 108.26 66 LEU C N 1
ATOM 6878 C CA . LEU D 4 66 ? 136.625 104.065 107.914 1.00 108.26 66 LEU C CA 1
ATOM 6879 C C . LEU D 4 66 ? 137.775 104.987 108.287 1.00 108.26 66 LEU C C 1
ATOM 6880 O O . LEU D 4 66 ? 138.466 105.509 107.407 1.00 108.26 66 LEU C O 1
ATOM 6885 N N . ARG D 4 67 ? 137.976 105.191 109.586 1.00 94.75 67 ARG C N 1
ATOM 6886 C CA . ARG D 4 67 ? 139.011 106.085 110.076 1.00 94.75 67 ARG C CA 1
ATOM 6887 C C . ARG D 4 67 ? 139.876 105.364 111.098 1.00 94.75 67 ARG C C 1
ATOM 6888 O O . ARG D 4 67 ? 139.460 104.375 111.708 1.00 94.75 67 ARG C O 1
ATOM 6896 N N . TYR D 4 68 ? 141.094 105.878 111.271 1.00 92.43 68 TYR C N 1
ATOM 6897 C CA . TYR D 4 68 ? 142.086 105.285 112.167 1.00 92.43 68 TYR C CA 1
ATOM 6898 C C . TYR D 4 68 ? 142.369 103.830 111.798 1.00 92.43 68 TYR C C 1
ATOM 6899 O O . TYR D 4 68 ? 142.541 102.972 112.665 1.00 92.43 68 TYR C O 1
ATOM 6908 N N . GLN D 4 69 ? 142.423 103.550 110.496 1.00 98.98 69 GLN C N 1
ATOM 6909 C CA . GLN D 4 69 ? 142.744 102.213 109.999 1.00 98.98 69 GLN C CA 1
ATOM 6910 C C . GLN D 4 69 ? 144.258 101.990 110.024 1.00 98.98 69 GLN C C 1
ATOM 6911 O O . GLN D 4 69 ? 144.901 101.711 109.012 1.00 98.98 69 GLN C O 1
ATOM 6917 N N . MET D 4 70 ? 144.823 102.118 111.221 1.00 96.37 70 MET C N 1
ATOM 6918 C CA . MET D 4 70 ? 146.266 102.016 111.390 1.00 96.37 70 MET C CA 1
ATOM 6919 C C . MET D 4 70 ? 146.727 100.581 111.179 1.00 96.37 70 MET C C 1
ATOM 6920 O O . MET D 4 70 ? 146.226 99.655 111.825 1.00 96.37 70 MET C O 1
ATOM 6925 N N . TYR D 4 71 ? 147.689 100.396 110.281 1.00 101.45 71 TYR C N 1
ATOM 6926 C CA . TYR D 4 71 ? 148.267 99.087 110.014 1.00 101.45 71 TYR C CA 1
ATOM 6927 C C . TYR D 4 71 ? 149.752 99.124 110.336 1.00 101.45 71 TYR C C 1
ATOM 6928 O O . TYR D 4 71 ? 150.488 99.959 109.799 1.00 101.45 71 TYR C O 1
ATOM 6937 N N . ASN D 4 72 ? 150.186 98.225 111.220 1.00 102.58 72 ASN C N 1
ATOM 6938 C CA . ASN D 4 72 ? 151.597 98.161 111.582 1.00 102.58 72 ASN C CA 1
ATOM 6939 C C . ASN D 4 72 ? 152.431 97.479 110.507 1.00 102.58 72 ASN C C 1
ATOM 6940 O O . ASN D 4 72 ? 153.599 97.834 110.317 1.00 102.58 72 ASN C O 1
ATOM 6945 N N . SER D 4 73 ? 151.857 96.511 109.801 1.00 102.54 73 SER C N 1
ATOM 6946 C CA . SER D 4 73 ? 152.564 95.748 108.785 1.00 102.54 73 SER C CA 1
ATOM 6947 C C . SER D 4 73 ? 152.110 96.179 107.398 1.00 102.54 73 SER C C 1
ATOM 6948 O O . SER D 4 73 ? 150.930 96.469 107.180 1.00 102.54 73 SER C O 1
ATOM 6951 N N . GLU D 4 74 ? 153.060 96.230 106.464 1.00 98.91 74 GLU C N 1
ATOM 6952 C CA . GLU D 4 74 ? 152.726 96.580 105.088 1.00 98.91 74 GLU C CA 1
ATOM 6953 C C . GLU D 4 74 ? 151.895 95.488 104.426 1.00 98.91 74 GLU C C 1
ATOM 6954 O O . GLU D 4 74 ? 151.032 95.776 103.586 1.00 98.91 74 GLU C O 1
ATOM 6960 N N . ARG D 4 75 ? 152.160 94.226 104.771 1.00 106.86 75 ARG C N 1
ATOM 6961 C CA . ARG D 4 75 ? 151.452 93.117 104.139 1.00 106.86 75 ARG C CA 1
ATOM 6962 C C . ARG D 4 75 ? 149.955 93.196 104.407 1.00 106.86 75 ARG C C 1
ATOM 6963 O O . ARG D 4 75 ? 149.142 93.137 103.477 1.00 106.86 75 ARG C O 1
ATOM 6971 N N . GLU D 4 76 ? 149.570 93.340 105.677 1.00 104.44 76 GLU C N 1
ATOM 6972 C CA . GLU D 4 76 ? 148.156 93.496 105.995 1.00 104.44 76 GLU C CA 1
ATOM 6973 C C . GLU D 4 76 ? 147.601 94.788 105.415 1.00 104.44 76 GLU C C 1
ATOM 6974 O O . GLU D 4 76 ? 146.418 94.850 105.060 1.00 104.44 76 GLU C O 1
ATOM 6980 N N . PHE D 4 77 ? 148.440 95.821 105.295 1.00 102.36 77 PHE C N 1
ATOM 6981 C CA . PHE D 4 77 ? 148.004 97.061 104.662 1.00 102.36 77 PHE C CA 1
ATOM 6982 C C . PHE D 4 77 ? 147.533 96.814 103.236 1.00 102.36 77 PHE C C 1
ATOM 6983 O O . PHE D 4 77 ? 146.405 97.170 102.874 1.00 102.36 77 PHE C O 1
ATOM 6991 N N . LYS D 4 78 ? 148.372 96.177 102.414 1.00 104.51 78 LYS C N 1
ATOM 6992 C CA . LYS D 4 78 ? 147.950 95.923 101.040 1.00 104.51 78 LYS C CA 1
ATOM 6993 C C . LYS D 4 78 ? 146.847 94.876 100.968 1.00 104.51 78 LYS C C 1
ATOM 6994 O O . LYS D 4 78 ? 146.010 94.931 100.061 1.00 104.51 78 LYS C O 1
ATOM 7000 N N . ASN D 4 79 ? 146.814 93.924 101.905 1.00 109.83 79 ASN C N 1
ATOM 7001 C CA . ASN D 4 79 ? 145.732 92.944 101.907 1.00 109.83 79 ASN C CA 1
ATOM 7002 C C . ASN D 4 79 ? 144.383 93.620 102.117 1.00 109.83 79 ASN C C 1
ATOM 7003 O O . ASN D 4 79 ? 143.420 93.358 101.384 1.00 109.83 79 ASN C O 1
ATOM 7008 N N . ALA D 4 80 ? 144.299 94.509 103.109 1.00 107.02 80 ALA C N 1
ATOM 7009 C CA . ALA D 4 80 ? 143.066 95.254 103.336 1.00 107.02 80 ALA C CA 1
ATOM 7010 C C . ALA D 4 80 ? 142.776 96.204 102.183 1.00 107.02 80 ALA C C 1
ATOM 7011 O O . ALA D 4 80 ? 141.613 96.411 101.818 1.00 107.02 80 ALA C O 1
ATOM 7013 N N . LEU D 4 81 ? 143.822 96.797 101.603 1.00 110.49 81 LEU C N 1
ATOM 7014 C CA . LEU D 4 81 ? 143.636 97.707 100.479 1.00 110.49 81 LEU C CA 1
ATOM 7015 C C . LEU D 4 81 ? 143.003 96.990 99.293 1.00 110.49 81 LEU C C 1
ATOM 7016 O O . LEU D 4 81 ? 142.094 97.523 98.646 1.00 110.49 81 LEU C O 1
ATOM 7021 N N . LEU D 4 82 ? 143.470 95.776 98.999 1.00 113.28 82 LEU C N 1
ATOM 7022 C CA . LEU D 4 82 ? 142.943 95.012 97.875 1.00 113.28 82 LEU C CA 1
ATOM 7023 C C . LEU D 4 82 ? 141.565 94.437 98.177 1.00 113.28 82 LEU C C 1
ATOM 7024 O O . LEU D 4 82 ? 140.685 94.445 97.309 1.00 113.28 82 LEU C O 1
ATOM 7029 N N . GLN D 4 83 ? 141.362 93.928 99.395 1.00 121.41 83 GLN C N 1
ATOM 7030 C CA . GLN D 4 83 ? 140.100 93.270 99.719 1.00 121.41 83 GLN C CA 1
ATOM 7031 C C . GLN D 4 83 ? 138.931 94.249 99.689 1.00 121.41 83 GLN C C 1
ATOM 7032 O O . GLN D 4 83 ? 137.849 93.916 99.192 1.00 121.41 83 GLN C O 1
ATOM 7038 N N . LYS D 4 84 ? 139.127 95.456 100.210 1.00 120.40 84 LYS C N 1
ATOM 7039 C CA . LYS D 4 84 ? 138.054 96.437 100.298 1.00 120.40 84 LYS C CA 1
ATOM 7040 C C . LYS D 4 84 ? 137.930 97.189 98.973 1.00 120.40 84 LYS C C 1
ATOM 7041 O O . LYS D 4 84 ? 138.539 96.827 97.962 1.00 120.40 84 LYS C O 1
ATOM 7047 N N . VAL D 4 85 ? 137.135 98.255 98.967 1.00 122.60 85 VAL C N 1
ATOM 7048 C CA . VAL D 4 85 ? 136.979 99.106 97.790 1.00 122.60 85 VAL C CA 1
ATOM 7049 C C . VAL D 4 85 ? 137.252 100.552 98.204 1.00 122.60 85 VAL C C 1
ATOM 7050 O O . VAL D 4 85 ? 136.324 101.360 98.355 1.00 122.60 85 VAL C O 1
ATOM 7054 N N . PRO D 4 86 ? 138.517 100.915 98.415 1.00 111.73 86 PRO C N 1
ATOM 7055 C CA . PRO D 4 86 ? 138.837 102.276 98.866 1.00 111.73 86 PRO C CA 1
ATOM 7056 C C . PRO D 4 86 ? 138.764 103.310 97.754 1.00 111.73 86 PRO C C 1
ATOM 7057 O O . PRO D 4 86 ? 139.776 103.601 97.107 1.00 111.73 86 PRO C O 1
ATOM 7061 N N . GLU D 4 87 ? 137.574 103.866 97.513 1.00 105.55 87 GLU C N 1
ATOM 7062 C CA . GLU D 4 87 ? 137.433 104.901 96.494 1.00 105.55 87 GLU C CA 1
ATOM 7063 C C . GLU D 4 87 ? 138.268 106.137 96.803 1.00 105.55 87 GLU C C 1
ATOM 7064 O O . GLU D 4 87 ? 138.534 106.934 95.897 1.00 105.55 87 GLU C O 1
ATOM 7070 N N . LYS D 4 88 ? 138.681 106.320 98.055 1.00 95.54 88 LYS C N 1
ATOM 7071 C CA . LYS D 4 88 ? 139.555 107.423 98.424 1.00 95.54 88 LYS C CA 1
ATOM 7072 C C . LYS D 4 88 ? 140.499 106.953 99.519 1.00 95.54 88 LYS C C 1
ATOM 7073 O O . LYS D 4 88 ? 140.086 106.242 100.438 1.00 95.54 88 LYS C O 1
ATOM 7079 N N . ILE D 4 89 ? 141.763 107.352 99.415 1.00 79.21 89 ILE C N 1
ATOM 7080 C CA . ILE D 4 89 ? 142.796 106.986 100.376 1.00 79.21 89 ILE C CA 1
ATOM 7081 C C . ILE D 4 89 ? 143.390 108.266 100.946 1.00 79.21 89 ILE C C 1
ATOM 7082 O O . ILE D 4 89 ? 143.784 109.163 100.192 1.00 79.21 89 ILE C O 1
ATOM 7087 N N . ASP D 4 90 ? 143.452 108.348 102.270 1.00 83.53 90 ASP C N 1
ATOM 7088 C CA . ASP D 4 90 ? 143.887 109.553 102.960 1.00 83.53 90 ASP C CA 1
ATOM 7089 C C . ASP D 4 90 ? 145.194 109.310 103.704 1.00 83.53 90 ASP C C 1
ATOM 7090 O O . ASP D 4 90 ? 145.577 108.174 103.990 1.00 83.53 90 ASP C O 1
ATOM 7095 N N . ILE D 4 91 ? 145.864 110.414 104.035 1.00 73.84 91 ILE C N 1
ATOM 7096 C CA . ILE D 4 91 ? 147.100 110.418 104.810 1.00 73.84 91 ILE C CA 1
ATOM 7097 C C . ILE D 4 91 ? 146.878 111.291 106.035 1.00 73.84 91 ILE C C 1
ATOM 7098 O O . ILE D 4 91 ? 146.296 112.376 105.929 1.00 73.84 91 ILE C O 1
ATOM 7103 N N . GLY D 4 92 ? 147.328 110.818 107.193 1.00 88.56 92 GLY C N 1
ATOM 7104 C CA . GLY D 4 92 ? 147.181 111.576 108.421 1.00 88.56 92 GLY C CA 1
ATOM 7105 C C . GLY D 4 92 ? 148.498 111.892 109.100 1.00 88.56 92 GLY C C 1
ATOM 7106 O O . GLY D 4 92 ? 149.554 111.857 108.462 1.00 88.56 92 GLY C O 1
ATOM 7107 N N . ALA D 4 93 ? 148.448 112.205 110.394 1.00 79.12 93 ALA C N 1
ATOM 7108 C CA . ALA D 4 93 ? 149.638 112.541 111.159 1.00 79.12 93 ALA C CA 1
ATOM 7109 C C . ALA D 4 93 ? 150.100 111.344 111.988 1.00 79.12 93 ALA C C 1
ATOM 7110 O O . ALA D 4 93 ? 149.504 110.265 111.961 1.00 79.12 93 ALA C O 1
ATOM 7112 N N . VAL D 4 94 ? 151.183 111.537 112.737 1.00 83.53 94 VAL C N 1
ATOM 7113 C CA . VAL D 4 94 ? 151.744 110.504 113.600 1.00 83.53 94 VAL C CA 1
ATOM 7114 C C . VAL D 4 94 ? 151.461 110.862 115.055 1.00 83.53 94 VAL C C 1
ATOM 7115 O O . VAL D 4 94 ? 151.679 112.003 115.483 1.00 83.53 94 VAL C O 1
ATOM 7119 N N . TYR D 4 95 ? 150.947 109.892 115.803 1.00 79.90 95 TYR C N 1
ATOM 7120 C CA . TYR D 4 95 ? 150.486 110.079 117.169 1.00 79.90 95 TYR C CA 1
ATOM 7121 C C . TYR D 4 95 ? 151.534 109.618 118.182 1.00 79.90 95 TYR C C 1
ATOM 7122 O O . TYR D 4 95 ? 152.631 109.181 117.829 1.00 79.90 95 TYR C O 1
ATOM 7131 N N . ASP D 4 96 ? 151.178 109.724 119.467 1.00 87.36 96 ASP C N 1
ATOM 7132 C CA . ASP D 4 96 ? 152.005 109.139 120.520 1.00 87.36 96 ASP C CA 1
ATOM 7133 C C . ASP D 4 96 ? 152.138 107.636 120.333 1.00 87.36 96 ASP C C 1
ATOM 7134 O O . ASP D 4 96 ? 153.239 107.113 120.123 1.00 87.36 96 ASP C O 1
ATOM 7139 N N . ARG D 4 97 ? 151.019 106.925 120.417 1.00 90.33 97 ARG C N 1
ATOM 7140 C CA . ARG D 4 97 ? 150.985 105.474 120.427 1.00 90.33 97 ARG C CA 1
ATOM 7141 C C . ARG D 4 97 ? 149.846 105.017 119.531 1.00 90.33 97 ARG C C 1
ATOM 7142 O O . ARG D 4 97 ? 148.910 105.785 119.279 1.00 90.33 97 ARG C O 1
ATOM 7150 N N . PRO D 4 98 ? 149.895 103.779 119.029 1.00 87.90 98 PRO C N 1
ATOM 7151 C CA . PRO D 4 98 ? 148.777 103.280 118.215 1.00 87.90 98 PRO C CA 1
ATOM 7152 C C . PRO D 4 98 ? 147.491 103.138 119.015 1.00 87.90 98 PRO C C 1
ATOM 7153 O O . PRO D 4 98 ? 147.459 103.431 120.215 1.00 87.90 98 PRO C O 1
ATOM 7157 N N . GLY D 4 99 ? 146.425 102.692 118.363 1.00 90.62 99 GLY C N 1
ATOM 7158 C CA . GLY D 4 99 ? 145.126 102.596 118.991 1.00 90.62 99 GLY C CA 1
ATOM 7159 C C . GLY D 4 99 ? 144.223 103.759 118.614 1.00 90.62 99 GLY C C 1
ATOM 7160 O O . GLY D 4 99 ? 144.672 104.856 118.274 1.00 90.62 99 GLY C O 1
ATOM 7161 N N . LYS D 4 100 ? 142.916 103.509 118.681 1.00 107.97 100 LYS C N 1
ATOM 7162 C CA . LYS D 4 100 ? 141.933 104.472 118.210 1.00 107.97 100 LYS C CA 1
ATOM 7163 C C . LYS D 4 100 ? 140.788 104.597 119.204 1.00 107.97 100 LYS C C 1
ATOM 7164 O O . LYS D 4 100 ? 140.412 103.630 119.873 1.00 107.97 100 LYS C O 1
ATOM 7170 N N . LYS D 4 101 ? 140.237 105.811 119.283 1.00 113.38 101 LYS C N 1
ATOM 7171 C CA . LYS D 4 101 ? 139.050 106.113 120.087 1.00 113.38 101 LYS C CA 1
ATOM 7172 C C . LYS D 4 101 ? 139.221 105.667 121.537 1.00 113.38 101 LYS C C 1
ATOM 7173 O O . LYS D 4 101 ? 138.308 105.117 122.156 1.00 113.38 101 LYS C O 1
ATOM 7179 N N . GLY D 4 102 ? 140.409 105.908 122.081 1.00 122.87 102 GLY C N 1
ATOM 7180 C CA . GLY D 4 102 ? 140.692 105.614 123.470 1.00 122.87 102 GLY C CA 1
ATOM 7181 C C . GLY D 4 102 ? 142.070 106.102 123.854 1.00 122.87 102 GLY C C 1
ATOM 7182 O O . GLY D 4 102 ? 142.979 106.086 123.022 1.00 122.87 102 GLY C O 1
ATOM 7183 N N . ASP D 4 103 ? 142.237 106.535 125.104 1.00 124.85 103 ASP C N 1
ATOM 7184 C CA . ASP D 4 103 ? 143.468 107.083 125.669 1.00 124.85 103 ASP C CA 1
ATOM 7185 C C . ASP D 4 103 ? 143.809 108.467 125.121 1.00 124.85 103 ASP C C 1
ATOM 7186 O O . ASP D 4 103 ? 144.879 108.993 125.451 1.00 124.85 103 ASP C O 1
ATOM 7191 N N . ASP D 4 104 ? 142.933 109.079 124.312 1.00 118.11 104 ASP C N 1
ATOM 7192 C CA . ASP D 4 104 ? 143.082 110.441 123.791 1.00 118.11 104 ASP C CA 1
ATOM 7193 C C . ASP D 4 104 ? 144.509 110.754 123.349 1.00 118.11 104 ASP C C 1
ATOM 7194 O O . ASP D 4 104 ? 145.157 111.649 123.901 1.00 118.11 104 ASP C O 1
ATOM 7199 N N . ILE D 4 105 ? 145.000 110.020 122.348 1.00 97.82 105 ILE C N 1
ATOM 7200 C CA . ILE D 4 105 ? 146.409 110.092 121.979 1.00 97.82 105 ILE C CA 1
ATOM 7201 C C . ILE D 4 105 ? 146.734 111.478 121.437 1.00 97.82 105 ILE C C 1
ATOM 7202 O O . ILE D 4 105 ? 145.964 112.058 120.662 1.00 97.82 105 ILE C O 1
ATOM 7207 N N . LYS D 4 106 ? 147.881 112.016 121.848 1.00 91.17 106 LYS C N 1
ATOM 7208 C CA . LYS D 4 106 ? 148.378 113.276 121.309 1.00 91.17 106 LYS C CA 1
ATOM 7209 C C . LYS D 4 106 ? 149.284 113.022 120.107 1.00 91.17 106 LYS C C 1
ATOM 7210 O O . LYS D 4 106 ? 150.101 112.099 120.112 1.00 91.17 106 LYS C O 1
ATOM 7216 N N . ALA D 4 107 ? 149.124 113.833 119.065 1.00 82.90 107 ALA C N 1
ATOM 7217 C CA . ALA D 4 107 ? 149.949 113.679 117.873 1.00 82.90 107 ALA C CA 1
ATOM 7218 C C . ALA D 4 107 ? 151.308 114.345 118.062 1.00 82.90 107 ALA C C 1
ATOM 7219 O O . ALA D 4 107 ? 151.398 115.447 118.613 1.00 82.90 107 ALA C O 1
ATOM 7221 N N . LYS D 4 108 ? 152.369 113.676 117.606 1.00 83.10 108 LYS C N 1
ATOM 7222 C CA . LYS D 4 108 ? 153.693 114.295 117.559 1.00 83.10 108 LYS C CA 1
ATOM 7223 C C . LYS D 4 108 ? 153.860 115.241 116.373 1.00 83.10 108 LYS C C 1
ATOM 7224 O O . LYS D 4 108 ? 154.028 116.451 116.554 1.00 83.10 108 LYS C O 1
ATOM 7230 N N . GLU D 4 109 ? 153.809 114.703 115.156 1.00 72.83 109 GLU C N 1
ATOM 7231 C CA . GLU D 4 109 ? 154.362 115.392 114.001 1.00 72.83 109 GLU C CA 1
ATOM 7232 C C . GLU D 4 109 ? 153.401 115.314 112.826 1.00 72.83 109 GLU C C 1
ATOM 7233 O O . GLU D 4 109 ? 152.554 114.422 112.740 1.00 72.83 109 GLU C O 1
ATOM 7239 N N . LYS D 4 110 ? 153.553 116.270 111.913 1.00 72.03 110 LYS C N 1
ATOM 7240 C CA . LYS D 4 110 ? 152.785 116.306 110.678 1.00 72.03 110 LYS C CA 1
ATOM 7241 C C . LYS D 4 110 ? 153.509 117.209 109.692 1.00 72.03 110 LYS C C 1
ATOM 7242 O O . LYS D 4 110 ? 154.144 118.191 110.082 1.00 72.03 110 LYS C O 1
ATOM 7248 N N . GLU D 4 111 ? 153.407 116.863 108.413 1.00 64.69 111 GLU C N 1
ATOM 7249 C CA . GLU D 4 111 ? 154.091 117.606 107.368 1.00 64.69 111 GLU C CA 1
ATOM 7250 C C . GLU D 4 111 ? 153.307 118.859 106.991 1.00 64.69 111 GLU C C 1
ATOM 7251 O O . GLU D 4 111 ? 152.081 118.916 107.123 1.00 64.69 111 GLU C O 1
ATOM 7257 N N . PHE D 4 112 ? 154.031 119.869 106.515 1.00 39.45 112 PHE C N 1
ATOM 7258 C CA . PHE D 4 112 ? 153.418 121.132 106.132 1.00 39.45 112 PHE C CA 1
ATOM 7259 C C . PHE D 4 112 ? 152.760 121.003 104.766 1.00 39.45 112 PHE C C 1
ATOM 7260 O O . PHE D 4 112 ? 153.319 120.402 103.845 1.00 39.45 112 PHE C O 1
ATOM 7268 N N . VAL D 4 113 ? 151.565 121.571 104.638 1.00 30.06 113 VAL C N 1
ATOM 7269 C CA . VAL D 4 113 ? 150.734 121.394 103.454 1.00 30.06 113 VAL C CA 1
ATOM 7270 C C . VAL D 4 113 ? 150.216 122.752 103.003 1.00 30.06 113 VAL C C 1
ATOM 7271 O O . VAL D 4 113 ? 149.932 123.623 103.832 1.00 30.06 113 VAL C O 1
ATOM 7275 N N . ILE D 4 114 ? 150.118 122.940 101.687 1.00 28.66 114 ILE C N 1
ATOM 7276 C CA . ILE D 4 114 ? 149.507 124.120 101.086 1.00 28.66 114 ILE C CA 1
ATOM 7277 C C . ILE D 4 114 ? 148.577 123.652 99.976 1.00 28.66 114 ILE C C 1
ATOM 7278 O O . ILE D 4 114 ? 148.915 122.737 99.219 1.00 28.66 114 ILE C O 1
ATOM 7283 N N . ASP D 4 115 ? 147.404 124.274 99.881 1.00 37.98 115 ASP C N 1
ATOM 7284 C CA . ASP D 4 115 ? 146.377 123.868 98.932 1.00 37.98 115 ASP C CA 1
ATOM 7285 C C . ASP D 4 115 ? 146.053 125.009 97.978 1.00 37.98 115 ASP C C 1
ATOM 7286 O O . ASP D 4 115 ? 145.975 126.171 98.388 1.00 37.98 115 ASP C O 1
ATOM 7291 N N . ILE D 4 116 ? 145.869 124.670 96.703 1.00 43.03 116 ILE C N 1
ATOM 7292 C CA . ILE D 4 116 ? 145.512 125.630 95.663 1.00 43.03 116 ILE C CA 1
ATOM 7293 C C . ILE D 4 116 ? 144.386 125.037 94.827 1.00 43.03 116 ILE C C 1
ATOM 7294 O O . ILE D 4 116 ? 144.400 123.844 94.507 1.00 43.03 116 ILE C O 1
ATOM 7299 N N . ASP D 4 117 ? 143.409 125.869 94.470 1.00 56.44 117 ASP C N 1
ATOM 7300 C CA . ASP D 4 117 ? 142.267 125.427 93.684 1.00 56.44 117 ASP C CA 1
ATOM 7301 C C . ASP D 4 117 ? 141.937 126.483 92.637 1.00 56.44 117 ASP C C 1
ATOM 7302 O O . ASP D 4 117 ? 142.533 127.562 92.598 1.00 56.44 117 ASP C O 1
ATOM 7307 N N . MET D 4 118 ? 140.978 126.152 91.774 1.00 70.38 118 MET C N 1
ATOM 7308 C CA . MET D 4 118 ? 140.514 127.045 90.722 1.00 70.38 118 MET C CA 1
ATOM 7309 C C . MET D 4 118 ? 139.245 127.800 91.092 1.00 70.38 118 MET C C 1
ATOM 7310 O O . MET D 4 118 ? 138.735 128.565 90.268 1.00 70.38 118 MET C O 1
ATOM 7315 N N . THR D 4 119 ? 138.720 127.602 92.303 1.00 68.88 119 THR C N 1
ATOM 7316 C CA . THR D 4 119 ? 137.498 128.296 92.697 1.00 68.88 119 THR C CA 1
ATOM 7317 C C . THR D 4 119 ? 137.736 129.792 92.864 1.00 68.88 119 THR C C 1
ATOM 7318 O O . THR D 4 119 ? 136.898 130.606 92.462 1.00 68.88 119 THR C O 1
ATOM 7322 N N . ASP D 4 120 ? 138.870 130.174 93.455 1.00 68.33 120 ASP C N 1
ATOM 7323 C CA . ASP D 4 120 ? 139.147 131.588 93.678 1.00 68.33 120 ASP C CA 1
ATOM 7324 C C . ASP D 4 120 ? 139.377 132.347 92.378 1.00 68.33 120 ASP C C 1
ATOM 7325 O O . ASP D 4 120 ? 139.305 133.580 92.375 1.00 68.33 120 ASP C O 1
ATOM 7330 N N . TYR D 4 121 ? 139.651 131.646 91.280 1.00 69.64 121 TYR C N 1
ATOM 7331 C CA . TYR D 4 121 ? 139.808 132.269 89.975 1.00 69.64 121 TYR C CA 1
ATOM 7332 C C . TYR D 4 121 ? 138.521 132.258 89.160 1.00 69.64 121 TYR C C 1
ATOM 7333 O O . TYR D 4 121 ? 138.536 132.668 87.996 1.00 69.64 121 TYR C O 1
ATOM 7342 N N . ASP D 4 122 ? 137.413 131.792 89.741 1.00 86.24 122 ASP C N 1
ATOM 7343 C CA . ASP D 4 122 ? 136.156 131.739 89.002 1.00 86.24 122 ASP C CA 1
ATOM 7344 C C . ASP D 4 122 ? 135.651 133.133 88.652 1.00 86.24 122 ASP C C 1
ATOM 7345 O O . ASP D 4 122 ? 135.156 133.358 87.542 1.00 86.24 122 ASP C O 1
ATOM 7350 N N . HIS D 4 123 ? 135.765 134.081 89.583 1.00 71.92 123 HIS C N 1
ATOM 7351 C CA . HIS D 4 123 ? 135.254 135.425 89.347 1.00 71.92 123 HIS C CA 1
ATOM 7352 C C . HIS D 4 123 ? 136.072 136.198 88.322 1.00 71.92 123 HIS C C 1
ATOM 7353 O O . HIS D 4 123 ? 135.642 137.276 87.900 1.00 71.92 123 HIS C O 1
ATOM 7360 N N . ILE D 4 124 ? 137.229 135.682 87.915 1.00 71.78 124 ILE C N 1
ATOM 7361 C CA . ILE D 4 124 ? 138.081 136.364 86.949 1.00 71.78 124 ILE C CA 1
ATOM 7362 C C . ILE D 4 124 ? 137.856 135.774 85.562 1.00 71.78 124 ILE C C 1
ATOM 7363 O O . ILE D 4 124 ? 137.546 136.499 84.611 1.00 71.78 124 ILE C O 1
ATOM 7368 N N . ARG D 4 125 ? 137.993 134.457 85.441 1.00 86.24 125 ARG C N 1
ATOM 7369 C CA . ARG D 4 125 ? 137.870 133.805 84.146 1.00 86.24 125 ARG C CA 1
ATOM 7370 C C . ARG D 4 125 ? 136.419 133.802 83.671 1.00 86.24 125 ARG C C 1
ATOM 7371 O O . ARG D 4 125 ? 135.473 133.869 84.461 1.00 86.24 125 ARG C O 1
ATOM 7379 N N . THR D 4 126 ? 136.254 133.729 82.350 1.00 106.54 126 THR C N 1
ATOM 7380 C CA . THR D 4 126 ? 134.926 133.686 81.748 1.00 106.54 126 THR C CA 1
ATOM 7381 C C . THR D 4 126 ? 134.775 132.675 80.621 1.00 106.54 126 THR C C 1
ATOM 7382 O O . THR D 4 126 ? 133.639 132.412 80.217 1.00 106.54 126 THR C O 1
ATOM 7386 N N . CYS D 4 127 ? 135.859 132.101 80.098 1.00 107.27 127 CYS C N 1
ATOM 7387 C CA . CYS D 4 127 ? 135.770 131.223 78.938 1.00 107.27 127 CYS C CA 1
ATOM 7388 C C . CYS D 4 127 ? 135.356 129.799 79.285 1.00 107.27 127 CYS C C 1
ATOM 7389 O O . CYS D 4 127 ? 135.123 129.003 78.370 1.00 107.27 127 CYS C O 1
ATOM 7392 N N . CYS D 4 128 ? 135.260 129.457 80.566 1.00 107.56 128 CYS C N 1
ATOM 7393 C CA . CYS D 4 128 ? 134.900 128.113 80.989 1.00 107.56 128 CYS C CA 1
ATOM 7394 C C . CYS D 4 128 ? 133.596 128.142 81.777 1.00 107.56 128 CYS C C 1
ATOM 7395 O O . CYS D 4 128 ? 133.208 129.166 82.345 1.00 107.56 128 CYS C O 1
ATOM 7398 N N . SER D 4 129 ? 132.923 126.992 81.806 1.00 107.61 129 SER C N 1
ATOM 7399 C CA . SER D 4 129 ? 131.609 126.860 82.419 1.00 107.61 129 SER C CA 1
ATOM 7400 C C . SER D 4 129 ? 131.674 126.548 83.910 1.00 107.61 129 SER C C 1
ATOM 7401 O O . SER D 4 129 ? 130.714 125.989 84.451 1.00 107.61 129 SER C O 1
ATOM 7404 N N . LYS D 4 130 ? 132.802 126.843 84.563 1.00 102.89 130 LYS C N 1
ATOM 7405 C CA . LYS D 4 130 ? 132.990 126.743 86.012 1.00 102.89 130 LYS C CA 1
ATOM 7406 C C . LYS D 4 130 ? 132.850 125.312 86.526 1.00 102.89 130 LYS C C 1
ATOM 7407 O O . LYS D 4 130 ? 133.011 125.061 87.725 1.00 102.89 130 LYS C O 1
ATOM 7413 N N . ALA D 4 131 ? 132.580 124.364 85.630 1.00 94.05 131 ALA C N 1
ATOM 7414 C CA . ALA D 4 131 ? 132.494 122.956 85.988 1.00 94.05 131 ALA C CA 1
ATOM 7415 C C . ALA D 4 131 ? 133.609 122.115 85.391 1.00 94.05 131 ALA C C 1
ATOM 7416 O O . ALA D 4 131 ? 134.007 121.118 85.997 1.00 94.05 131 ALA C O 1
ATOM 7418 N N . LYS D 4 132 ? 134.119 122.496 84.224 1.00 91.08 132 LYS C N 1
ATOM 7419 C CA . LYS D 4 132 ? 135.230 121.812 83.583 1.00 91.08 132 LYS C CA 1
ATOM 7420 C C . LYS D 4 132 ? 136.276 122.839 83.180 1.00 91.08 132 LYS C C 1
ATOM 7421 O O . LYS D 4 132 ? 135.948 123.959 82.780 1.00 91.08 132 LYS C O 1
ATOM 7427 N N . ILE D 4 133 ? 137.542 122.447 83.289 1.00 87.49 133 ILE C N 1
ATOM 7428 C CA . ILE D 4 133 ? 138.632 123.377 83.029 1.00 87.49 133 ILE C CA 1
ATOM 7429 C C . ILE D 4 133 ? 138.833 123.542 81.527 1.00 87.49 133 ILE C C 1
ATOM 7430 O O . ILE D 4 133 ? 138.366 122.743 80.711 1.00 87.49 133 ILE C O 1
ATOM 7435 N N . CYS D 4 134 ? 139.543 124.607 81.163 1.00 81.46 134 CYS C N 1
ATOM 7436 C CA . CYS D 4 134 ? 139.898 124.887 79.782 1.00 81.46 134 CYS C CA 1
ATOM 7437 C C . CYS D 4 134 ? 141.392 125.163 79.698 1.00 81.46 134 CYS C C 1
ATOM 7438 O O . CYS D 4 134 ? 142.033 125.531 80.686 1.00 81.46 134 CYS C O 1
ATOM 7441 N N . GLU D 4 135 ? 141.943 124.973 78.497 1.00 76.64 135 GLU C N 1
ATOM 7442 C CA . GLU D 4 135 ? 143.373 125.183 78.299 1.00 76.64 135 GLU C CA 1
ATOM 7443 C C . GLU D 4 135 ? 143.778 126.619 78.600 1.00 76.64 135 GLU C C 1
ATOM 7444 O O . GLU D 4 135 ? 144.922 126.873 78.991 1.00 76.64 135 GLU C O 1
ATOM 7450 N N . LYS D 4 136 ? 142.857 127.568 78.425 1.00 84.31 136 LYS C N 1
ATOM 7451 C CA . LYS D 4 136 ? 143.155 128.973 78.667 1.00 84.31 136 LYS C CA 1
ATOM 7452 C C . LYS D 4 136 ? 143.266 129.313 80.147 1.00 84.31 136 LYS C C 1
ATOM 7453 O O . LYS D 4 136 ? 143.699 130.422 80.476 1.00 84.31 136 LYS C O 1
ATOM 7459 N N . CYS D 4 137 ? 142.889 128.399 81.042 1.00 80.68 137 CYS C N 1
ATOM 7460 C CA . CYS D 4 137 ? 142.866 128.689 82.469 1.00 80.68 137 CYS C CA 1
ATOM 7461 C C . CYS D 4 137 ? 144.063 128.131 83.227 1.00 80.68 137 CYS C C 1
ATOM 7462 O O . CYS D 4 137 ? 144.386 128.646 84.303 1.00 80.68 137 CYS C O 1
ATOM 7465 N N . TRP D 4 138 ? 144.727 127.102 82.698 1.00 80.51 138 TRP C N 1
ATOM 7466 C CA . TRP D 4 138 ? 145.805 126.449 83.432 1.00 80.51 138 TRP C CA 1
ATOM 7467 C C . TRP D 4 138 ? 147.018 127.352 83.619 1.00 80.51 138 TRP C C 1
ATOM 7468 O O . TRP D 4 138 ? 147.876 127.054 84.460 1.00 80.51 138 TRP C O 1
ATOM 7479 N N . LYS D 4 139 ? 147.108 128.445 82.861 1.00 71.03 139 LYS C N 1
ATOM 7480 C CA . LYS D 4 139 ? 148.243 129.349 83.003 1.00 71.03 139 LYS C CA 1
ATOM 7481 C C . LYS D 4 139 ? 148.282 129.975 84.391 1.00 71.03 139 LYS C C 1
ATOM 7482 O O . LYS D 4 139 ? 149.364 130.297 84.899 1.00 71.03 139 LYS C O 1
ATOM 7488 N N . PHE D 4 140 ? 147.118 130.152 85.020 1.00 73.58 140 PHE C N 1
ATOM 7489 C CA . PHE D 4 140 ? 147.090 130.667 86.384 1.00 73.58 140 PHE C CA 1
ATOM 7490 C C . PHE D 4 140 ? 147.799 129.717 87.340 1.00 73.58 140 PHE C C 1
ATOM 7491 O O . PHE D 4 140 ? 148.594 130.150 88.182 1.00 73.58 140 PHE C O 1
ATOM 7499 N N . MET D 4 141 ? 147.531 128.416 87.223 1.00 71.64 141 MET C N 1
ATOM 7500 C CA . MET D 4 141 ? 148.268 127.444 88.023 1.00 71.64 141 MET C CA 1
ATOM 7501 C C . MET D 4 141 ? 149.745 127.448 87.660 1.00 71.64 141 MET C C 1
ATOM 7502 O O . MET D 4 141 ? 150.611 127.331 88.536 1.00 71.64 141 MET C O 1
ATOM 7507 N N . ARG D 4 142 ? 150.050 127.581 86.367 1.00 68.03 142 ARG C N 1
ATOM 7508 C CA . ARG D 4 142 ? 151.444 127.573 85.930 1.00 68.03 142 ARG C CA 1
ATOM 7509 C C . ARG D 4 142 ? 152.234 128.713 86.561 1.00 68.03 142 ARG C C 1
ATOM 7510 O O . ARG D 4 142 ? 153.410 128.545 86.906 1.00 68.03 142 ARG C O 1
ATOM 7518 N N . VAL D 4 143 ? 151.613 129.882 86.715 1.00 58.20 143 VAL C N 1
ATOM 7519 C CA . VAL D 4 143 ? 152.326 130.991 87.345 1.00 58.20 143 VAL C CA 1
ATOM 7520 C C . VAL D 4 143 ? 152.295 130.871 88.870 1.00 58.20 143 VAL C C 1
ATOM 7521 O O . VAL D 4 143 ? 153.275 131.224 89.545 1.00 58.20 143 VAL C O 1
ATOM 7525 N N . ALA D 4 144 ? 151.199 130.358 89.436 1.00 53.07 144 ALA C N 1
ATOM 7526 C CA . ALA D 4 144 ? 151.106 130.215 90.884 1.00 53.07 144 ALA C CA 1
ATOM 7527 C C . ALA D 4 144 ? 152.160 129.255 91.415 1.00 53.07 144 ALA C C 1
ATOM 7528 O O . ALA D 4 144 ? 152.737 129.485 92.486 1.00 53.07 144 ALA C O 1
ATOM 7530 N N . CYS D 4 145 ? 152.403 128.159 90.692 1.00 56.94 145 CYS C N 1
ATOM 7531 C CA . CYS D 4 145 ? 153.392 127.184 91.138 1.00 56.94 145 CYS C CA 1
ATOM 7532 C C . CYS D 4 145 ? 154.759 127.830 91.311 1.00 56.94 145 CYS C C 1
ATOM 7533 O O . CYS D 4 145 ? 155.388 127.706 92.369 1.00 56.94 145 CYS C O 1
ATOM 7536 N N . ASP D 4 146 ? 155.230 128.537 90.281 1.00 57.78 146 ASP C N 1
ATOM 7537 C CA . ASP D 4 146 ? 156.547 129.155 90.370 1.00 57.78 146 ASP C CA 1
ATOM 7538 C C . ASP D 4 146 ? 156.558 130.271 91.404 1.00 57.78 146 ASP C C 1
ATOM 7539 O O . ASP D 4 146 ? 157.558 130.455 92.105 1.00 57.78 146 ASP C O 1
ATOM 7544 N N . LEU D 4 147 ? 155.451 131.007 91.537 1.00 50.14 147 LEU C N 1
ATOM 7545 C CA . LEU D 4 147 ? 155.388 132.052 92.555 1.00 50.14 147 LEU C CA 1
ATOM 7546 C C . LEU D 4 147 ? 155.599 131.478 93.950 1.00 50.14 147 LEU C C 1
ATOM 7547 O O . LEU D 4 147 ? 156.465 131.940 94.706 1.00 50.14 147 LEU C O 1
ATOM 7552 N N . ILE D 4 148 ? 154.826 130.449 94.301 1.00 47.50 148 ILE C N 1
ATOM 7553 C CA . ILE D 4 148 ? 154.902 129.892 95.648 1.00 47.50 148 ILE C CA 1
ATOM 7554 C C . ILE D 4 148 ? 156.236 129.188 95.868 1.00 47.50 148 ILE C C 1
ATOM 7555 O O . ILE D 4 148 ? 156.826 129.275 96.953 1.00 47.50 148 ILE C O 1
ATOM 7560 N N . SER D 4 149 ? 156.738 128.485 94.848 1.00 56.26 149 SER C N 1
ATOM 7561 C CA . SER D 4 149 ? 158.030 127.823 94.985 1.00 56.26 149 SER C CA 1
ATOM 7562 C C . SER D 4 149 ? 159.145 128.835 95.211 1.00 56.26 149 SER C C 1
ATOM 7563 O O . SER D 4 149 ? 160.021 128.625 96.058 1.00 56.26 149 SER C O 1
ATOM 7566 N N . LYS D 4 150 ? 159.128 129.942 94.464 1.00 57.28 150 LYS C N 1
ATOM 7567 C CA . LYS D 4 150 ? 160.126 130.983 94.665 1.00 57.28 150 LYS C CA 1
ATOM 7568 C C . LYS D 4 150 ? 160.011 131.587 96.055 1.00 57.28 150 LYS C C 1
ATOM 7569 O O . LYS D 4 150 ? 161.026 131.848 96.710 1.00 57.28 150 LYS C O 1
ATOM 7575 N N . SER D 4 151 ? 158.781 131.816 96.525 1.00 53.56 151 SER C N 1
ATOM 7576 C CA . SER D 4 151 ? 158.598 132.354 97.870 1.00 53.56 151 SER C CA 1
ATOM 7577 C C . SER D 4 151 ? 159.209 131.430 98.916 1.00 53.56 151 SER C C 1
ATOM 7578 O O . SER D 4 151 ? 159.988 131.867 99.772 1.00 53.56 151 SER C O 1
ATOM 7581 N N . LEU D 4 152 ? 158.882 130.138 98.843 1.00 60.87 152 LEU C N 1
ATOM 7582 C CA . LEU D 4 152 ? 159.390 129.182 99.823 1.00 60.87 152 LEU C CA 1
ATOM 7583 C C . LEU D 4 152 ? 160.909 129.083 99.765 1.00 60.87 152 LEU C C 1
ATOM 7584 O O . LEU D 4 152 ? 161.580 129.047 100.802 1.00 60.87 152 LEU C O 1
ATOM 7589 N N . ASP D 4 153 ? 161.473 129.041 98.555 1.00 74.17 153 ASP C N 1
ATOM 7590 C CA . ASP D 4 153 ? 162.913 128.843 98.424 1.00 74.17 153 ASP C CA 1
ATOM 7591 C C . ASP D 4 153 ? 163.694 130.076 98.860 1.00 74.17 153 ASP C C 1
ATOM 7592 O O . ASP D 4 153 ? 164.718 129.957 99.541 1.00 74.17 153 ASP C O 1
ATOM 7597 N N . GLU D 4 154 ? 163.239 131.268 98.470 1.00 74.90 154 GLU C N 1
ATOM 7598 C CA . GLU D 4 154 ? 163.979 132.479 98.802 1.00 74.90 154 GLU C CA 1
ATOM 7599 C C . GLU D 4 154 ? 163.808 132.856 100.268 1.00 74.90 154 GLU C C 1
ATOM 7600 O O . GLU D 4 154 ? 164.774 133.256 100.927 1.00 74.90 154 GLU C O 1
ATOM 7606 N N . ASP D 4 155 ? 162.592 132.733 100.799 1.00 78.92 155 ASP C N 1
ATOM 7607 C CA . ASP D 4 155 ? 162.314 133.217 102.144 1.00 78.92 155 ASP C CA 1
ATOM 7608 C C . ASP D 4 155 ? 162.660 132.204 103.225 1.00 78.92 155 ASP C C 1
ATOM 7609 O O . ASP D 4 155 ? 163.039 132.600 104.333 1.00 78.92 155 ASP C O 1
ATOM 7614 N N . PHE D 4 156 ? 162.539 130.913 102.934 1.00 75.35 156 PHE C N 1
ATOM 7615 C CA . PHE D 4 156 ? 162.867 129.851 103.872 1.00 75.35 156 PHE C CA 1
ATOM 7616 C C . PHE D 4 156 ? 163.878 128.905 103.236 1.00 75.35 156 PHE C C 1
ATOM 7617 O O . PHE D 4 156 ? 164.154 128.971 102.037 1.00 75.35 156 PHE C O 1
ATOM 7625 N N . GLY D 4 157 ? 164.437 128.015 104.054 1.00 74.39 157 GLY C N 1
ATOM 7626 C CA . GLY D 4 157 ? 165.344 127.016 103.522 1.00 74.39 157 GLY C CA 1
ATOM 7627 C C . GLY D 4 157 ? 164.609 126.000 102.673 1.00 74.39 157 GLY C C 1
ATOM 7628 O O . GLY D 4 157 ? 164.747 125.999 101.446 1.00 74.39 157 GLY C O 1
ATOM 7629 N N . PHE D 4 158 ? 163.816 125.147 103.323 1.00 70.77 158 PHE C N 1
ATOM 7630 C CA . PHE D 4 158 ? 162.819 124.289 102.680 1.00 70.77 158 PHE C CA 1
ATOM 7631 C C . PHE D 4 158 ? 163.387 123.586 101.442 1.00 70.77 158 PHE C C 1
ATOM 7632 O O . PHE D 4 158 ? 162.953 123.791 100.308 1.00 70.77 158 PHE C O 1
ATOM 7640 N N . GLN D 4 159 ? 164.380 122.739 101.700 1.00 66.65 159 GLN C N 1
ATOM 7641 C CA . GLN D 4 159 ? 165.130 122.071 100.645 1.00 66.65 159 GLN C CA 1
ATOM 7642 C C . GLN D 4 159 ? 164.375 120.916 99.997 1.00 66.65 159 GLN C C 1
ATOM 7643 O O . GLN D 4 159 ? 164.985 120.157 99.238 1.00 66.65 159 GLN C O 1
ATOM 7649 N N . HIS D 4 160 ? 163.081 120.753 100.267 1.00 66.49 160 HIS C N 1
ATOM 7650 C CA . HIS D 4 160 ? 162.317 119.659 99.686 1.00 66.49 160 HIS C CA 1
ATOM 7651 C C . HIS D 4 160 ? 160.893 120.114 99.417 1.00 66.49 160 HIS C C 1
ATOM 7652 O O . HIS D 4 160 ? 160.298 120.829 100.226 1.00 66.49 160 HIS C O 1
ATOM 7659 N N . VAL D 4 161 ? 160.350 119.688 98.277 1.00 52.10 161 VAL C N 1
ATOM 7660 C CA . VAL D 4 161 ? 159.020 120.089 97.835 1.00 52.10 161 VAL C CA 1
ATOM 7661 C C . VAL D 4 161 ? 158.403 118.921 97.079 1.00 52.10 161 VAL C C 1
ATOM 7662 O O . VAL D 4 161 ? 159.096 118.180 96.379 1.00 52.10 161 VAL C O 1
ATOM 7666 N N . LEU D 4 162 ? 157.088 118.749 97.228 1.00 41.94 162 LEU C N 1
ATOM 7667 C CA . LEU D 4 162 ? 156.375 117.692 96.511 1.00 41.94 162 LEU C CA 1
ATOM 7668 C C . LEU D 4 162 ? 154.970 118.196 96.192 1.00 41.94 162 LEU C C 1
ATOM 7669 O O . LEU D 4 162 ? 154.115 118.255 97.080 1.00 41.94 162 LEU C O 1
ATOM 7674 N N . TRP D 4 163 ? 154.740 118.554 94.932 1.00 45.78 163 TRP C N 1
ATOM 7675 C CA . TRP D 4 163 ? 153.401 118.906 94.488 1.00 45.78 163 TRP C CA 1
ATOM 7676 C C . TRP D 4 163 ? 152.656 117.658 94.026 1.00 45.78 163 TRP C C 1
ATOM 7677 O O . TRP D 4 163 ? 153.256 116.630 93.705 1.00 45.78 163 TRP C O 1
ATOM 7688 N N . VAL D 4 164 ? 151.327 117.757 93.992 1.00 47.13 164 VAL C N 1
ATOM 7689 C CA . VAL D 4 164 ? 150.467 116.668 93.534 1.00 47.13 164 VAL C CA 1
ATOM 7690 C C . VAL D 4 164 ? 149.273 117.264 92.803 1.00 47.13 164 VAL C C 1
ATOM 7691 O O . VAL D 4 164 ? 148.503 118.031 93.390 1.00 47.13 164 VAL C O 1
ATOM 7695 N N . TYR D 4 165 ? 149.110 116.908 91.532 1.00 65.93 165 TYR C N 1
ATOM 7696 C CA . TYR D 4 165 ? 147.881 117.224 90.819 1.00 65.93 165 TYR C CA 1
ATOM 7697 C C . TYR D 4 165 ? 146.752 116.340 91.337 1.00 65.93 165 TYR C C 1
ATOM 7698 O O . TYR D 4 165 ? 146.968 115.177 91.684 1.00 65.93 165 TYR C O 1
ATOM 7707 N N . SER D 4 166 ? 145.541 116.891 91.395 1.00 63.58 166 SER C N 1
ATOM 7708 C CA . SER D 4 166 ? 144.435 116.211 92.066 1.00 63.58 166 SER C CA 1
ATOM 7709 C C . SER D 4 166 ? 143.156 116.348 91.252 1.00 63.58 166 SER C C 1
ATOM 7710 O O . SER D 4 166 ? 142.633 117.456 91.093 1.00 63.58 166 SER C O 1
ATOM 7713 N N . GLY D 4 167 ? 142.655 115.220 90.752 1.00 78.34 167 GLY C N 1
ATOM 7714 C CA . GLY D 4 167 ? 141.297 115.154 90.231 1.00 78.34 167 GLY C CA 1
ATOM 7715 C C . GLY D 4 167 ? 141.041 116.083 89.062 1.00 78.34 167 GLY C C 1
ATOM 7716 O O . GLY D 4 167 ? 141.798 116.129 88.087 1.00 78.34 167 GLY C O 1
ATOM 7717 N N . ARG D 4 168 ? 139.939 116.825 89.155 1.00 88.04 168 ARG C N 1
ATOM 7718 C CA . ARG D 4 168 ? 139.469 117.710 88.098 1.00 88.04 168 ARG C CA 1
ATOM 7719 C C . ARG D 4 168 ? 139.780 119.175 88.379 1.00 88.04 168 ARG C C 1
ATOM 7720 O O . ARG D 4 168 ? 139.196 120.056 87.740 1.00 88.04 168 ARG C O 1
ATOM 7728 N N . ARG D 4 169 ? 140.685 119.455 89.309 1.00 69.07 169 ARG C N 1
ATOM 7729 C CA . ARG D 4 169 ? 140.904 120.809 89.806 1.00 69.07 169 ARG C CA 1
ATOM 7730 C C . ARG D 4 169 ? 142.391 120.963 90.106 1.00 69.07 169 ARG C C 1
ATOM 7731 O O . ARG D 4 169 ? 143.231 120.209 89.605 1.00 69.07 169 ARG C O 1
ATOM 7739 N N . GLY D 4 170 ? 142.726 121.961 90.919 1.00 52.53 170 GLY C N 1
ATOM 7740 C CA . GLY D 4 170 ? 144.108 122.327 91.159 1.00 52.53 170 GLY C CA 1
ATOM 7741 C C . GLY D 4 170 ? 144.927 121.323 91.942 1.00 52.53 170 GLY C C 1
ATOM 7742 O O . GLY D 4 170 ? 144.621 120.127 91.959 1.00 52.53 170 GLY C O 1
ATOM 7743 N N . ILE D 4 171 ? 145.976 121.805 92.606 1.00 42.79 171 ILE C N 1
ATOM 7744 C CA . ILE D 4 171 ? 147.016 120.953 93.161 1.00 42.79 171 ILE C CA 1
ATOM 7745 C C . ILE D 4 171 ? 147.181 121.247 94.647 1.00 42.79 171 ILE C C 1
ATOM 7746 O O . ILE D 4 171 ? 146.569 122.161 95.199 1.00 42.79 171 ILE C O 1
ATOM 7751 N N . HIS D 4 172 ? 148.026 120.447 95.288 1.00 43.31 172 HIS C N 1
ATOM 7752 C CA . HIS D 4 172 ? 148.441 120.638 96.669 1.00 43.31 172 HIS C CA 1
ATOM 7753 C C . HIS D 4 172 ? 149.952 120.823 96.712 1.00 43.31 172 HIS C C 1
ATOM 7754 O O . HIS D 4 172 ? 150.634 120.792 95.685 1.00 43.31 172 HIS C O 1
ATOM 7761 N N . ALA D 4 173 ? 150.481 121.026 97.916 1.00 34.07 173 ALA C N 1
ATOM 7762 C CA . ALA D 4 173 ? 151.915 121.229 98.112 1.00 34.07 173 ALA C CA 1
ATOM 7763 C C . ALA D 4 173 ? 152.356 120.520 99.387 1.00 34.07 173 ALA C C 1
ATOM 7764 O O . ALA D 4 173 ? 152.323 121.106 100.472 1.00 34.07 173 ALA C O 1
ATOM 7766 N N . TRP D 4 174 ? 152.777 119.266 99.257 1.00 41.85 174 TRP C N 1
ATOM 7767 C CA . TRP D 4 174 ? 153.369 118.556 100.378 1.00 41.85 174 TRP C CA 1
ATOM 7768 C C . TRP D 4 174 ? 154.798 119.033 100.604 1.00 41.85 174 TRP C C 1
ATOM 7769 O O . TRP D 4 174 ? 155.486 119.477 99.682 1.00 41.85 174 TRP C O 1
ATOM 7780 N N . VAL D 4 175 ? 155.243 118.940 101.854 1.00 43.49 175 VAL C N 1
ATOM 7781 C CA . VAL D 4 175 ? 156.599 119.321 102.225 1.00 43.49 175 VAL C CA 1
ATOM 7782 C C . VAL D 4 175 ? 157.129 118.314 103.236 1.00 43.49 175 VAL C C 1
ATOM 7783 O O . VAL D 4 175 ? 156.392 117.823 104.095 1.00 43.49 175 VAL C O 1
ATOM 7787 N N . CYS D 4 176 ? 158.416 117.993 103.119 1.00 55.71 176 CYS C N 1
ATOM 7788 C CA . CYS D 4 176 ? 159.109 117.151 104.087 1.00 55.71 176 CYS C CA 1
ATOM 7789 C C . CYS D 4 176 ? 160.437 117.807 104.431 1.00 55.71 176 CYS C C 1
ATOM 7790 O O . CYS D 4 176 ? 161.229 118.112 103.535 1.00 55.71 176 CYS C O 1
ATOM 7793 N N . ASP D 4 177 ? 160.680 118.025 105.721 1.00 68.21 177 ASP C N 1
ATOM 7794 C CA . ASP D 4 177 ? 161.922 118.643 106.163 1.00 68.21 177 ASP C CA 1
ATOM 7795 C C . ASP D 4 177 ? 162.207 118.211 107.595 1.00 68.21 177 ASP C C 1
ATOM 7796 O O . ASP D 4 177 ? 161.333 117.694 108.295 1.00 68.21 177 ASP C O 1
ATOM 7801 N N . LYS D 4 178 ? 163.452 118.430 108.021 1.00 78.40 178 LYS C N 1
ATOM 7802 C CA . LYS D 4 178 ? 163.897 117.924 109.316 1.00 78.40 178 LYS C CA 1
ATOM 7803 C C . LYS D 4 178 ? 163.146 118.574 110.473 1.00 78.40 178 LYS C C 1
ATOM 7804 O O . LYS D 4 178 ? 162.702 117.883 111.397 1.00 78.40 178 LYS C O 1
ATOM 7810 N N . GLU D 4 179 ? 162.984 119.897 110.440 1.00 78.67 179 GLU C N 1
ATOM 7811 C CA . GLU D 4 179 ? 162.515 120.616 111.620 1.00 78.67 179 GLU C CA 1
ATOM 7812 C C . GLU D 4 179 ? 161.013 120.871 111.621 1.00 78.67 179 GLU C C 1
ATOM 7813 O O . GLU D 4 179 ? 160.368 120.728 112.665 1.00 78.67 179 GLU C O 1
ATOM 7819 N N . ILE D 4 180 ? 160.437 121.254 110.479 1.00 75.37 180 ILE C N 1
ATOM 7820 C CA . ILE D 4 180 ? 159.054 121.715 110.471 1.00 75.37 180 ILE C CA 1
ATOM 7821 C C . ILE D 4 180 ? 158.059 120.600 110.760 1.00 75.37 180 ILE C C 1
ATOM 7822 O O . ILE D 4 180 ? 156.901 120.887 111.088 1.00 75.37 180 ILE C O 1
ATOM 7827 N N . ARG D 4 181 ? 158.464 119.334 110.640 1.00 74.18 181 ARG C N 1
ATOM 7828 C CA . ARG D 4 181 ? 157.532 118.244 110.909 1.00 74.18 181 ARG C CA 1
ATOM 7829 C C . ARG D 4 181 ? 157.075 118.240 112.362 1.00 74.18 181 ARG C C 1
ATOM 7830 O O . ARG D 4 181 ? 155.930 117.874 112.650 1.00 74.18 181 ARG C O 1
ATOM 7838 N N . LYS D 4 182 ? 157.943 118.649 113.284 1.00 79.08 182 LYS C N 1
ATOM 7839 C CA . LYS D 4 182 ? 157.617 118.697 114.701 1.00 79.08 182 LYS C CA 1
ATOM 7840 C C . LYS D 4 182 ? 157.237 120.096 115.170 1.00 79.08 182 LYS C C 1
ATOM 7841 O O . LYS D 4 182 ? 157.130 120.324 116.379 1.00 79.08 182 LYS C O 1
ATOM 7847 N N . ALA D 4 183 ? 157.035 121.032 114.248 1.00 76.85 183 ALA C N 1
ATOM 7848 C CA . ALA D 4 183 ? 156.669 122.390 114.625 1.00 76.85 183 ALA C CA 1
ATOM 7849 C C . ALA D 4 183 ? 155.272 122.425 115.234 1.00 76.85 183 ALA C C 1
ATOM 7850 O O . ALA D 4 183 ? 154.374 121.689 114.817 1.00 76.85 183 ALA C O 1
ATOM 7852 N N . ASN D 4 184 ? 155.094 123.291 116.228 1.00 73.35 184 ASN C N 1
ATOM 7853 C CA . ASN D 4 184 ? 153.805 123.436 116.883 1.00 73.35 184 ASN C CA 1
ATOM 7854 C C . ASN D 4 184 ? 152.834 124.209 115.991 1.00 73.35 184 ASN C C 1
ATOM 7855 O O . ASN D 4 184 ? 153.181 124.686 114.907 1.00 73.35 184 ASN C O 1
ATOM 7860 N N . ASP D 4 185 ? 151.592 124.327 116.465 1.00 73.34 185 ASP C N 1
ATOM 7861 C CA . ASP D 4 185 ? 150.552 124.971 115.668 1.00 73.34 185 ASP C CA 1
ATOM 7862 C C . ASP D 4 185 ? 150.817 126.463 115.495 1.00 73.34 185 ASP C C 1
ATOM 7863 O O . ASP D 4 185 ? 150.511 127.033 114.440 1.00 73.34 185 ASP C O 1
ATOM 7868 N N . TYR D 4 186 ? 151.369 127.114 116.521 1.00 68.66 186 TYR C N 1
ATOM 7869 C CA . TYR D 4 186 ? 151.610 128.552 116.437 1.00 68.66 186 TYR C CA 1
ATOM 7870 C C . TYR D 4 186 ? 152.618 128.881 115.342 1.00 68.66 186 TYR C C 1
ATOM 7871 O O . TYR D 4 186 ? 152.444 129.855 114.598 1.00 68.66 186 TYR C O 1
ATOM 7880 N N . THR D 4 187 ? 153.680 128.081 115.225 1.00 60.02 187 THR C N 1
ATOM 7881 C CA . THR D 4 187 ? 154.640 128.287 114.146 1.00 60.02 187 THR C CA 1
ATOM 7882 C C . THR D 4 187 ? 154.000 128.032 112.787 1.00 60.02 187 THR C C 1
ATOM 7883 O O . THR D 4 187 ? 154.311 128.723 111.811 1.00 60.02 187 THR C O 1
ATOM 7887 N N . ARG D 4 188 ? 153.103 127.048 112.704 1.00 53.23 188 ARG C N 1
ATOM 7888 C CA . ARG D 4 188 ? 152.369 126.816 111.464 1.00 53.23 188 ARG C CA 1
ATOM 7889 C C . ARG D 4 188 ? 151.578 128.056 111.065 1.00 53.23 188 ARG C C 1
ATOM 7890 O O . ARG D 4 188 ? 151.597 128.476 109.900 1.00 53.23 188 ARG C O 1
ATOM 7898 N N . ALA D 4 189 ? 150.868 128.651 112.026 1.00 50.47 189 ALA C N 1
ATOM 7899 C CA . ALA D 4 189 ? 150.102 129.858 111.735 1.00 50.47 189 ALA C CA 1
ATOM 7900 C C . ALA D 4 189 ? 151.017 131.000 111.318 1.00 50.47 189 ALA C C 1
ATOM 7901 O O . ALA D 4 189 ? 150.707 131.743 110.380 1.00 50.47 189 ALA C O 1
ATOM 7903 N N . SER D 4 190 ? 152.152 131.155 112.003 1.00 50.10 190 SER C N 1
ATOM 7904 C CA . SER D 4 190 ? 153.083 132.223 111.656 1.00 50.10 190 SER C CA 1
ATOM 7905 C C . SER D 4 190 ? 153.647 132.049 110.251 1.00 50.10 190 SER C C 1
ATOM 7906 O O . SER D 4 190 ? 153.836 133.037 109.533 1.00 50.10 190 SER C O 1
ATOM 7909 N N . ILE D 4 191 ? 153.931 130.811 109.844 1.00 44.33 191 ILE C N 1
ATOM 7910 C CA . ILE D 4 191 ? 154.424 130.574 108.490 1.00 44.33 191 ILE C CA 1
ATOM 7911 C C . ILE D 4 191 ? 153.339 130.869 107.464 1.00 44.33 191 ILE C C 1
ATOM 7912 O O . ILE D 4 191 ? 153.577 131.569 106.474 1.00 44.33 191 ILE C O 1
ATOM 7917 N N . ILE D 4 192 ? 152.129 130.347 107.681 1.00 40.90 192 ILE C N 1
ATOM 7918 C CA . ILE D 4 192 ? 151.088 130.530 106.676 1.00 40.90 192 ILE C CA 1
ATOM 7919 C C . ILE D 4 192 ? 150.618 131.978 106.610 1.00 40.90 192 ILE C C 1
ATOM 7920 O O . ILE D 4 192 ? 150.037 132.389 105.600 1.00 40.90 192 ILE C O 1
ATOM 7925 N N . ASP D 4 193 ? 150.853 132.767 107.661 1.00 44.33 193 ASP C N 1
ATOM 7926 C CA . ASP D 4 193 ? 150.524 134.187 107.602 1.00 44.33 193 ASP C CA 1
ATOM 7927 C C . ASP D 4 193 ? 151.425 134.919 106.614 1.00 44.33 193 ASP C C 1
ATOM 7928 O O . ASP D 4 193 ? 150.964 135.786 105.863 1.00 44.33 193 ASP C O 1
ATOM 7933 N N . TYR D 4 194 ? 152.714 134.576 106.598 1.00 46.24 194 TYR C N 1
ATOM 7934 C CA . TYR D 4 194 ? 153.670 135.295 105.762 1.00 46.24 194 TYR C CA 1
ATOM 7935 C C . TYR D 4 194 ? 153.399 135.078 104.279 1.00 46.24 194 TYR C C 1
ATOM 7936 O O . TYR D 4 194 ? 153.584 135.992 103.469 1.00 46.24 194 TYR C O 1
ATOM 7945 N N . LEU D 4 195 ? 152.966 133.877 103.902 1.00 37.75 195 LEU C N 1
ATOM 7946 C CA . LEU D 4 195 ? 152.776 133.535 102.498 1.00 37.75 195 LEU C CA 1
ATOM 7947 C C . LEU D 4 195 ? 151.436 133.995 101.940 1.00 37.75 195 LEU C C 1
ATOM 7948 O O . LEU D 4 195 ? 151.184 133.797 100.748 1.00 37.75 195 LEU C O 1
ATOM 7953 N N . ASN D 4 196 ? 150.575 134.594 102.756 1.00 40.64 196 ASN C N 1
ATOM 7954 C CA . ASN D 4 196 ? 149.272 135.070 102.313 1.00 40.64 196 ASN C CA 1
ATOM 7955 C C . ASN D 4 196 ? 149.322 136.588 102.211 1.00 40.64 196 ASN C C 1
ATOM 7956 O O . ASN D 4 196 ? 149.600 137.271 103.203 1.00 40.64 196 ASN C O 1
ATOM 7961 N N . ILE D 4 197 ? 149.055 137.112 101.015 1.00 45.68 197 ILE C N 1
ATOM 7962 C CA . ILE D 4 197 ? 149.159 138.546 100.764 1.00 45.68 197 ILE C CA 1
ATOM 7963 C C . ILE D 4 197 ? 147.835 139.077 100.227 1.00 45.68 197 ILE C C 1
ATOM 7964 O O . ILE D 4 197 ? 147.495 140.248 100.430 1.00 45.68 197 ILE C O 1
ATOM 7969 N N . LEU D 4 198 ? 147.061 138.216 99.568 1.00 48.87 198 LEU C N 1
ATOM 7970 C CA . LEU D 4 198 ? 145.747 138.600 99.054 1.00 48.87 198 LEU C CA 1
ATOM 7971 C C . LEU D 4 198 ? 144.767 138.591 100.225 1.00 48.87 198 LEU C C 1
ATOM 7972 O O . LEU D 4 198 ? 144.018 137.639 100.453 1.00 48.87 198 LEU C O 1
ATOM 7977 N N . VAL D 4 199 ? 144.786 139.677 100.990 1.00 56.42 199 VAL C N 1
ATOM 7978 C CA . VAL D 4 199 ? 143.975 139.780 102.198 1.00 56.42 199 VAL C CA 1
ATOM 7979 C C . VAL D 4 199 ? 142.558 140.190 101.821 1.00 56.42 199 VAL C C 1
ATOM 7980 O O . VAL D 4 199 ? 142.350 141.193 101.130 1.00 56.42 199 VAL C O 1
ATOM 7984 N N . ASP D 4 200 ? 141.580 139.415 102.278 1.00 58.10 200 ASP C N 1
ATOM 7985 C CA . ASP D 4 200 ? 140.178 139.714 102.012 1.00 58.10 200 ASP C CA 1
ATOM 7986 C C . ASP D 4 200 ? 139.576 140.491 103.178 1.00 58.10 200 ASP C C 1
ATOM 7987 O O . ASP D 4 200 ? 139.325 139.930 104.244 1.00 58.10 200 ASP C O 1
ATOM 7992 N N . TYR D 4 207 ? 140.037 143.492 100.814 1.00 73.05 207 TYR C N 1
ATOM 7993 C CA . TYR D 4 207 ? 139.771 143.229 99.406 1.00 73.05 207 TYR C CA 1
ATOM 7994 C C . TYR D 4 207 ? 141.021 143.446 98.556 1.00 73.05 207 TYR C C 1
ATOM 7995 O O . TYR D 4 207 ? 141.103 142.966 97.427 1.00 73.05 207 TYR C O 1
ATOM 8004 N N . VAL D 4 208 ? 141.994 144.170 99.105 1.00 67.57 208 VAL C N 1
ATOM 8005 C CA . VAL D 4 208 ? 143.247 144.466 98.431 1.00 67.57 208 VAL C CA 1
ATOM 8006 C C . VAL D 4 208 ? 144.398 144.100 99.362 1.00 67.57 208 VAL C C 1
ATOM 8007 O O . VAL D 4 208 ? 144.193 143.606 100.470 1.00 67.57 208 VAL C O 1
ATOM 8011 N N . LYS D 4 209 ? 145.618 144.345 98.896 1.00 61.82 209 LYS C N 1
ATOM 8012 C CA . LYS D 4 209 ? 146.791 143.979 99.675 1.00 61.82 209 LYS C CA 1
ATOM 8013 C C . LYS D 4 209 ? 146.883 144.866 100.917 1.00 61.82 209 LYS C C 1
ATOM 8014 O O . LYS D 4 209 ? 146.705 146.084 100.823 1.00 61.82 209 LYS C O 1
ATOM 8020 N N . PRO D 4 210 ? 147.148 144.289 102.088 1.00 62.05 210 PRO C N 1
ATOM 8021 C CA . PRO D 4 210 ? 147.026 145.050 103.337 1.00 62.05 210 PRO C CA 1
ATOM 8022 C C . PRO D 4 210 ? 148.019 146.199 103.427 1.00 62.05 210 PRO C C 1
ATOM 8023 O O . PRO D 4 210 ? 149.097 146.187 102.830 1.00 62.05 210 PRO C O 1
ATOM 8027 N N . SER D 4 211 ? 147.626 147.208 104.209 1.00 68.77 211 SER C N 1
ATOM 8028 C CA . SER D 4 211 ? 148.388 148.448 104.309 1.00 68.77 211 SER C CA 1
ATOM 8029 C C . SER D 4 211 ? 149.746 148.258 104.968 1.00 68.77 211 SER C C 1
ATOM 8030 O O . SER D 4 211 ? 150.587 149.161 104.885 1.00 68.77 211 SER C O 1
ATOM 8033 N N . LEU D 4 212 ? 149.978 147.112 105.615 1.00 67.41 212 LEU C N 1
ATOM 8034 C CA . LEU D 4 212 ? 151.255 146.873 106.281 1.00 67.41 212 LEU C CA 1
ATOM 8035 C C . LEU D 4 212 ? 152.424 147.036 105.319 1.00 67.41 212 LEU C C 1
ATOM 8036 O O . LEU D 4 212 ? 153.510 147.472 105.715 1.00 67.41 212 LEU C O 1
ATOM 8041 N N . LEU D 4 213 ? 152.219 146.691 104.049 1.00 61.96 213 LEU C N 1
ATOM 8042 C CA . LEU D 4 213 ? 153.249 146.870 103.034 1.00 61.96 213 LEU C CA 1
ATOM 8043 C C . LEU D 4 213 ? 153.054 148.140 102.217 1.00 61.96 213 LEU C C 1
ATOM 8044 O O . LEU D 4 213 ? 154.039 148.724 101.751 1.00 61.96 213 LEU C O 1
ATOM 8049 N N . LYS D 4 214 ? 151.806 148.582 102.034 1.00 67.29 214 LYS C N 1
ATOM 8050 C CA . LYS D 4 214 ? 151.556 149.818 101.300 1.00 67.29 214 LYS C CA 1
ATOM 8051 C C . LYS D 4 214 ? 152.163 151.026 102.000 1.00 67.29 214 LYS C C 1
ATOM 8052 O O . LYS D 4 214 ? 152.542 151.998 101.337 1.00 67.29 214 LYS C O 1
ATOM 8058 N N . MET D 4 215 ? 152.264 150.984 103.331 1.00 70.79 215 MET C N 1
ATOM 8059 C CA . MET D 4 215 ? 152.626 152.175 104.094 1.00 70.79 215 MET C CA 1
ATOM 8060 C C . MET D 4 215 ? 154.012 152.707 103.751 1.00 70.79 215 MET C C 1
ATOM 8061 O O . MET D 4 215 ? 154.280 153.890 103.986 1.00 70.79 215 MET C O 1
ATOM 8066 N N . GLU D 4 216 ? 154.899 151.875 103.212 1.00 72.59 216 GLU C N 1
ATOM 8067 C CA . GLU D 4 216 ? 156.269 152.287 102.950 1.00 72.59 216 GLU C CA 1
ATOM 8068 C C . GLU D 4 216 ? 156.715 151.823 101.573 1.00 72.59 216 GLU C C 1
ATOM 8069 O O . GLU D 4 216 ? 156.214 150.831 101.037 1.00 72.59 216 GLU C O 1
ATOM 8075 N N . LYS D 4 217 ? 157.664 152.563 101.006 1.00 81.56 217 LYS C N 1
ATOM 8076 C CA . LYS D 4 217 ? 158.308 152.183 99.761 1.00 81.56 217 LYS C CA 1
ATOM 8077 C C . LYS D 4 217 ? 159.476 151.241 100.038 1.00 81.56 217 LYS C C 1
ATOM 8078 O O . LYS D 4 217 ? 159.826 150.961 101.188 1.00 81.56 217 LYS C O 1
ATOM 8084 N N . SER D 4 218 ? 160.089 150.758 98.956 1.00 87.86 218 SER C N 1
ATOM 8085 C CA . SER D 4 218 ? 161.243 149.859 99.034 1.00 87.86 218 SER C CA 1
ATOM 8086 C C . SER D 4 218 ? 160.929 148.620 99.869 1.00 87.86 218 SER C C 1
ATOM 8087 O O . SER D 4 218 ? 161.720 148.198 100.714 1.00 87.86 218 SER C O 1
ATOM 8090 N N . HIS D 4 219 ? 159.761 148.035 99.628 1.00 75.42 219 HIS C N 1
ATOM 8091 C CA . HIS D 4 219 ? 159.356 146.800 100.286 1.00 75.42 219 HIS C CA 1
ATOM 8092 C C . HIS D 4 219 ? 160.151 145.630 99.709 1.00 75.42 219 HIS C C 1
ATOM 8093 O O . HIS D 4 219 ? 161.031 145.793 98.860 1.00 75.42 219 HIS C O 1
ATOM 8100 N N . LEU D 4 220 ? 159.841 144.420 100.170 1.00 69.71 220 LEU C N 1
ATOM 8101 C CA . LEU D 4 220 ? 160.580 143.234 99.757 1.00 69.71 220 LEU C CA 1
ATOM 8102 C C . LEU D 4 220 ? 159.709 142.185 99.085 1.00 69.71 220 LEU C C 1
ATOM 8103 O O . LEU D 4 220 ? 160.073 141.681 98.016 1.00 69.71 220 LEU C O 1
ATOM 8108 N N . ILE D 4 221 ? 158.564 141.841 99.672 1.00 67.96 221 ILE C N 1
ATOM 8109 C CA . ILE D 4 221 ? 157.896 140.594 99.308 1.00 67.96 221 ILE C CA 1
ATOM 8110 C C . ILE D 4 221 ? 157.152 140.717 97.982 1.00 67.96 221 ILE C C 1
ATOM 8111 O O . ILE D 4 221 ? 157.400 139.948 97.046 1.00 67.96 221 ILE C O 1
ATOM 8116 N N . GLU D 4 222 ? 156.227 141.671 97.864 1.00 67.00 222 GLU C N 1
ATOM 8117 C CA . GLU D 4 222 ? 155.399 141.687 96.665 1.00 67.00 222 GLU C CA 1
ATOM 8118 C C . GLU D 4 222 ? 156.159 142.167 95.436 1.00 67.00 222 GLU C C 1
ATOM 8119 O O . GLU D 4 222 ? 155.767 141.828 94.316 1.00 67.00 222 GLU C O 1
ATOM 8125 N N . ARG D 4 223 ? 157.248 142.919 95.618 1.00 69.33 223 ARG C N 1
ATOM 8126 C CA . ARG D 4 223 ? 158.091 143.280 94.483 1.00 69.33 223 ARG C CA 1
ATOM 8127 C C . ARG D 4 223 ? 158.609 142.033 93.778 1.00 69.33 223 ARG C C 1
ATOM 8128 O O . ARG D 4 223 ? 158.540 141.924 92.549 1.00 69.33 223 ARG C O 1
ATOM 8136 N N . ASN D 4 224 ? 159.127 141.074 94.547 1.00 60.11 224 ASN C N 1
ATOM 8137 C CA . ASN D 4 224 ? 159.529 139.801 93.964 1.00 60.11 224 ASN C CA 1
ATOM 8138 C C . ASN D 4 224 ? 158.321 138.979 93.539 1.00 60.11 224 ASN C C 1
ATOM 8139 O O . ASN D 4 224 ? 158.404 138.212 92.573 1.00 60.11 224 ASN C O 1
ATOM 8144 N N . ALA D 4 225 ? 157.196 139.122 94.242 1.00 57.12 225 ALA C N 1
ATOM 8145 C CA . ALA D 4 225 ? 155.987 138.392 93.880 1.00 57.12 225 ALA C CA 1
ATOM 8146 C C . ALA D 4 225 ? 155.349 138.902 92.595 1.00 57.12 225 ALA C C 1
ATOM 8147 O O . ALA D 4 225 ? 154.401 138.279 92.106 1.00 57.12 225 ALA C O 1
ATOM 8149 N N . MET D 4 226 ? 155.821 140.023 92.055 1.00 65.87 226 MET C N 1
ATOM 8150 C CA . MET D 4 226 ? 155.300 140.581 90.814 1.00 65.87 226 MET C CA 1
ATOM 8151 C C . MET D 4 226 ? 156.277 140.455 89.653 1.00 65.87 226 MET C C 1
ATOM 8152 O O . MET D 4 226 ? 156.083 141.104 88.620 1.00 65.87 226 MET C O 1
ATOM 8157 N N . LYS D 4 227 ? 157.326 139.647 89.805 1.00 57.60 227 LYS C N 1
ATOM 8158 C CA . LYS D 4 227 ? 158.339 139.418 88.777 1.00 57.60 227 LYS C CA 1
ATOM 8159 C C . LYS D 4 227 ? 159.093 140.692 88.411 1.00 57.60 227 LYS C C 1
ATOM 8160 O O . LYS D 4 227 ? 159.659 140.789 87.320 1.00 57.60 227 LYS C O 1
ATOM 8166 N N . GLN D 4 228 ? 159.115 141.674 89.309 1.00 59.92 228 GLN C N 1
ATOM 8167 C CA . GLN D 4 228 ? 159.849 142.921 89.103 1.00 59.92 228 GLN C CA 1
ATOM 8168 C C . GLN D 4 228 ? 161.016 142.942 90.084 1.00 59.92 228 GLN C C 1
ATOM 8169 O O . GLN D 4 228 ? 160.884 143.383 91.226 1.00 59.92 228 GLN C O 1
ATOM 8175 N N . LEU D 4 229 ? 162.172 142.467 89.629 1.00 56.28 229 LEU C N 1
ATOM 8176 C CA . LEU D 4 229 ? 163.356 142.427 90.473 1.00 56.28 229 LEU C CA 1
ATOM 8177 C C . LEU D 4 229 ? 163.892 143.841 90.698 1.00 56.28 229 LEU C C 1
ATOM 8178 O O . LEU D 4 229 ? 163.334 144.834 90.224 1.00 56.28 229 LEU C O 1
ATOM 8183 N N . ASN D 4 230 ? 164.991 143.928 91.446 1.00 61.70 230 ASN C N 1
ATOM 8184 C CA . ASN D 4 230 ? 165.588 145.219 91.765 1.00 61.70 230 ASN C CA 1
ATOM 8185 C C . ASN D 4 230 ? 166.019 145.934 90.493 1.00 61.70 230 ASN C C 1
ATOM 8186 O O . ASN D 4 230 ? 166.944 145.493 89.804 1.00 61.70 230 ASN C O 1
ATOM 8191 N N . GLN D 4 231 ? 165.355 147.047 90.190 1.00 68.94 231 GLN C N 1
ATOM 8192 C CA . GLN D 4 231 ? 165.601 147.771 88.952 1.00 68.94 231 GLN C CA 1
ATOM 8193 C C . GLN D 4 231 ? 165.513 149.265 89.217 1.00 68.94 231 GLN C C 1
ATOM 8194 O O . GLN D 4 231 ? 164.984 149.706 90.240 1.00 68.94 231 GLN C O 1
ATOM 8200 N N . LYS D 4 232 ? 166.047 150.039 88.279 1.00 88.49 232 LYS C N 1
ATOM 8201 C CA . LYS D 4 232 ? 166.034 151.493 88.381 1.00 88.49 232 LYS C CA 1
ATOM 8202 C C . LYS D 4 232 ? 164.616 152.038 88.247 1.00 88.49 232 LYS C C 1
ATOM 8203 O O . LYS D 4 232 ? 163.918 151.748 87.276 1.00 88.49 232 LYS C O 1
ATOM 8209 N N . LYS D 4 237 ? 162.891 152.624 79.349 1.00 107.92 237 LYS C N 1
ATOM 8210 C CA . LYS D 4 237 ? 162.704 151.345 80.023 1.00 107.92 237 LYS C CA 1
ATOM 8211 C C . LYS D 4 237 ? 161.637 150.508 79.332 1.00 107.92 237 LYS C C 1
ATOM 8212 O O . LYS D 4 237 ? 161.048 149.623 79.948 1.00 107.92 237 LYS C O 1
ATOM 8218 N N . ALA D 4 238 ? 161.400 150.786 78.047 1.00 104.44 238 ALA C N 1
ATOM 8219 C CA . ALA D 4 238 ? 160.303 150.134 77.337 1.00 104.44 238 ALA C CA 1
ATOM 8220 C C . ALA D 4 238 ? 160.477 148.621 77.310 1.00 104.44 238 ALA C C 1
ATOM 8221 O O . ALA D 4 238 ? 159.511 147.875 77.512 1.00 104.44 238 ALA C O 1
ATOM 8223 N N . GLU D 4 239 ? 161.702 148.150 77.067 1.00 101.88 239 GLU C N 1
ATOM 8224 C CA . GLU D 4 239 ? 161.946 146.711 77.069 1.00 101.88 239 GLU C CA 1
ATOM 8225 C C . GLU D 4 239 ? 161.691 146.114 78.448 1.00 101.88 239 GLU C C 1
ATOM 8226 O O . GLU D 4 239 ? 161.157 145.006 78.562 1.00 101.88 239 GLU C O 1
ATOM 8232 N N . LYS D 4 240 ? 162.042 146.845 79.510 1.00 97.55 240 LYS C N 1
ATOM 8233 C CA . LYS D 4 240 ? 161.817 146.351 80.865 1.00 97.55 240 LYS C CA 1
ATOM 8234 C C . LYS D 4 240 ? 160.328 146.213 81.158 1.00 97.55 240 LYS C C 1
ATOM 8235 O O . LYS D 4 240 ? 159.862 145.154 81.603 1.00 97.55 240 LYS C O 1
ATOM 8241 N N . GLU D 4 241 ? 159.562 147.277 80.910 1.00 102.25 241 GLU C N 1
ATOM 8242 C CA . GLU D 4 241 ? 158.129 147.217 81.164 1.00 102.25 241 GLU C CA 1
ATOM 8243 C C . GLU D 4 241 ? 157.473 146.139 80.319 1.00 102.25 241 GLU C C 1
ATOM 8244 O O . GLU D 4 241 ? 156.590 145.424 80.800 1.00 102.25 241 GLU C O 1
ATOM 8250 N N . SER D 4 242 ? 157.905 145.992 79.063 1.00 94.04 242 SER C N 1
ATOM 8251 C CA . SER D 4 242 ? 157.346 144.951 78.206 1.00 94.04 242 SER C CA 1
ATOM 8252 C C . SER D 4 242 ? 157.651 143.560 78.753 1.00 94.04 242 SER C C 1
ATOM 8253 O O . SER D 4 242 ? 156.768 142.694 78.808 1.00 94.04 242 SER C O 1
ATOM 8256 N N . GLU D 4 243 ? 158.900 143.328 79.171 1.00 89.43 243 GLU C N 1
ATOM 8257 C CA . GLU D 4 243 ? 159.290 142.006 79.643 1.00 89.43 243 GLU C CA 1
ATOM 8258 C C . GLU D 4 243 ? 158.679 141.672 80.995 1.00 89.43 243 GLU C C 1
ATOM 8259 O O . GLU D 4 243 ? 158.640 140.495 81.366 1.00 89.43 243 GLU C O 1
ATOM 8265 N N . LYS D 4 244 ? 158.222 142.669 81.750 1.00 78.74 244 LYS C N 1
ATOM 8266 C CA . LYS D 4 244 ? 157.435 142.321 82.929 1.00 78.74 244 LYS C CA 1
ATOM 8267 C C . LYS D 4 244 ? 155.944 142.177 82.632 1.00 78.74 244 LYS C C 1
ATOM 8268 O O . LYS D 4 244 ? 155.271 141.346 83.249 1.00 78.74 244 LYS C O 1
ATOM 8274 N N . VAL D 4 245 ? 155.404 142.962 81.696 1.00 81.27 245 VAL C N 1
ATOM 8275 C CA . VAL D 4 245 ? 153.954 142.959 81.521 1.00 81.27 245 VAL C CA 1
ATOM 8276 C C . VAL D 4 245 ? 153.506 141.786 80.658 1.00 81.27 245 VAL C C 1
ATOM 8277 O O . VAL D 4 245 ? 152.379 141.297 80.813 1.00 81.27 245 VAL C O 1
ATOM 8281 N N . PHE D 4 246 ? 154.373 141.298 79.759 1.00 82.98 246 PHE C N 1
ATOM 8282 C CA . PHE D 4 246 ? 153.927 140.334 78.755 1.00 82.98 246 PHE C CA 1
ATOM 8283 C C . PHE D 4 246 ? 153.373 139.068 79.390 1.00 82.98 246 PHE C C 1
ATOM 8284 O O . PHE D 4 246 ? 152.501 138.417 78.805 1.00 82.98 246 PHE C O 1
ATOM 8292 N N . VAL D 4 247 ? 153.857 138.704 80.578 1.00 72.10 247 VAL C N 1
ATOM 8293 C CA . VAL D 4 247 ? 153.337 137.522 81.262 1.00 72.10 247 VAL C CA 1
ATOM 8294 C C . VAL D 4 247 ? 151.837 137.665 81.486 1.00 72.10 247 VAL C C 1
ATOM 8295 O O . VAL D 4 247 ? 151.026 136.927 80.908 1.00 72.10 247 VAL C O 1
ATOM 8299 N N . GLU D 4 248 ? 151.447 138.660 82.286 1.00 71.98 248 GLU C N 1
ATOM 8300 C CA . GLU D 4 248 ? 150.032 138.864 82.570 1.00 71.98 248 GLU C CA 1
ATOM 8301 C C . GLU D 4 248 ? 149.255 139.199 81.308 1.00 71.98 248 GLU C C 1
ATOM 8302 O O . GLU D 4 248 ? 148.066 138.885 81.217 1.00 71.98 248 GLU C O 1
ATOM 8308 N N . ILE D 4 249 ? 149.909 139.807 80.315 1.00 77.17 249 ILE C N 1
ATOM 8309 C CA . ILE D 4 249 ? 149.242 140.044 79.038 1.00 77.17 249 ILE C CA 1
ATOM 8310 C C . ILE D 4 249 ? 148.807 138.721 78.421 1.00 77.17 249 ILE C C 1
ATOM 8311 O O . ILE D 4 249 ? 147.639 138.539 78.058 1.00 77.17 249 ILE C O 1
ATOM 8316 N N . VAL D 4 250 ? 149.732 137.763 78.343 1.00 77.34 250 VAL C N 1
ATOM 8317 C CA . VAL D 4 250 ? 149.423 136.465 77.750 1.00 77.34 250 VAL C CA 1
ATOM 8318 C C . VAL D 4 250 ? 148.357 135.744 78.564 1.00 77.34 250 VAL C C 1
ATOM 8319 O O . VAL D 4 250 ? 147.443 135.126 78.003 1.00 77.34 250 VAL C O 1
ATOM 8323 N N . LEU D 4 251 ? 148.446 135.811 79.896 1.00 79.53 251 LEU C N 1
ATOM 8324 C CA . LEU D 4 251 ? 147.445 135.104 80.697 1.00 79.53 251 LEU C CA 1
ATOM 8325 C C . LEU D 4 251 ? 146.061 135.742 80.616 1.00 79.53 251 LEU C C 1
ATOM 8326 O O . LEU D 4 251 ? 145.056 135.027 80.696 1.00 79.53 251 LEU C O 1
ATOM 8331 N N . ARG D 4 252 ? 145.969 137.061 80.455 1.00 78.60 252 ARG C N 1
ATOM 8332 C CA . ARG D 4 252 ? 144.691 137.737 80.644 1.00 78.60 252 ARG C CA 1
ATOM 8333 C C . ARG D 4 252 ? 144.031 138.201 79.352 1.00 78.60 252 ARG C C 1
ATOM 8334 O O . ARG D 4 252 ? 142.830 137.978 79.171 1.00 78.60 252 ARG C O 1
ATOM 8342 N N . GLU D 4 253 ? 144.771 138.836 78.442 1.00 84.01 253 GLU C N 1
ATOM 8343 C CA . GLU D 4 253 ? 144.163 139.476 77.282 1.00 84.01 253 GLU C CA 1
ATOM 8344 C C . GLU D 4 253 ? 143.740 138.486 76.207 1.00 84.01 253 GLU C C 1
ATOM 8345 O O . GLU D 4 253 ? 143.470 138.893 75.071 1.00 84.01 253 GLU C O 1
ATOM 8351 N N . GLN D 4 254 ? 143.684 137.210 76.537 1.00 96.33 254 GLN C N 1
ATOM 8352 C CA . GLN D 4 254 ? 143.127 136.175 75.677 1.00 96.33 254 GLN C CA 1
ATOM 8353 C C . GLN D 4 254 ? 141.987 135.425 76.348 1.00 96.33 254 GLN C C 1
ATOM 8354 O O . GLN D 4 254 ? 141.039 135.024 75.669 1.00 96.33 254 GLN C O 1
ATOM 8360 N N . ASN D 4 255 ? 142.058 135.222 77.665 1.00 95.90 255 ASN C N 1
ATOM 8361 C CA . ASN D 4 255 ? 140.967 134.569 78.379 1.00 95.90 255 ASN C CA 1
ATOM 8362 C C . ASN D 4 255 ? 139.765 135.498 78.518 1.00 95.90 255 ASN C C 1
ATOM 8363 O O . ASN D 4 255 ? 138.623 135.092 78.274 1.00 95.90 255 ASN C O 1
ATOM 8368 N N . LEU D 4 256 ? 140.003 136.750 78.909 1.00 93.83 256 LEU C N 1
ATOM 8369 C CA . LEU D 4 256 ? 138.909 137.665 79.212 1.00 93.83 256 LEU C CA 1
ATOM 8370 C C . LEU D 4 256 ? 139.091 139.019 78.536 1.00 93.83 256 LEU C C 1
ATOM 8371 O O . LEU D 4 256 ? 138.104 139.703 78.246 1.00 93.83 256 LEU C O 1
ATOM 8376 N N . PHE D 4 257 ? 140.344 139.396 78.278 1.00 94.22 257 PHE C N 1
ATOM 8377 C CA . PHE D 4 257 ? 140.720 140.631 77.577 1.00 94.22 257 PHE C CA 1
ATOM 8378 C C . PHE D 4 257 ? 139.843 141.820 77.977 1.00 94.22 257 PHE C C 1
ATOM 8379 O O . PHE D 4 257 ? 139.329 142.562 77.138 1.00 94.22 257 PHE C O 1
ATOM 8387 N N . MET D 4 258 ? 139.686 141.994 79.291 1.00 85.87 258 MET C N 1
ATOM 8388 C CA . MET D 4 258 ? 138.944 143.115 79.876 1.00 85.87 258 MET C CA 1
ATOM 8389 C C . MET D 4 258 ? 137.540 143.239 79.288 1.00 85.87 258 MET C C 1
ATOM 8390 O O . MET D 4 258 ? 137.056 144.336 79.003 1.00 85.87 258 MET C O 1
ATOM 8395 N N . LYS D 4 259 ? 136.878 142.096 79.103 1.00 103.46 259 LYS C N 1
ATOM 8396 C CA . LYS D 4 259 ? 135.499 142.118 78.629 1.00 103.46 259 LYS C CA 1
ATOM 8397 C C . LYS D 4 259 ? 134.545 142.616 79.708 1.00 103.46 259 LYS C C 1
ATOM 8398 O O . LYS D 4 259 ? 133.482 143.162 79.390 1.00 103.46 259 LYS C O 1
ATOM 8404 N N . LYS D 4 260 ? 134.903 142.437 80.980 1.00 114.19 260 LYS C N 1
ATOM 8405 C CA . LYS D 4 260 ? 134.096 142.888 82.110 1.00 114.19 260 LYS C CA 1
ATOM 8406 C C . LYS D 4 260 ? 134.782 144.083 82.758 1.00 114.19 260 LYS C C 1
ATOM 8407 O O . LYS D 4 260 ? 135.583 143.916 83.689 1.00 114.19 260 LYS C O 1
ATOM 8413 N N . PRO D 4 261 ? 134.511 145.308 82.300 1.00 111.06 261 PRO C N 1
ATOM 8414 C CA . PRO D 4 261 ? 135.184 146.473 82.899 1.00 111.06 261 PRO C CA 1
ATOM 8415 C C . PRO D 4 261 ? 134.880 146.658 84.375 1.00 111.06 261 PRO C C 1
ATOM 8416 O O . PRO D 4 261 ? 135.754 147.102 85.130 1.00 111.06 261 PRO C O 1
ATOM 8420 N N . GLU D 4 262 ? 133.664 146.313 84.808 1.00 110.72 262 GLU C N 1
ATOM 8421 C CA . GLU D 4 262 ? 133.251 146.581 86.183 1.00 110.72 262 GLU C CA 1
ATOM 8422 C C . GLU D 4 262 ? 134.184 145.932 87.195 1.00 110.72 262 GLU C C 1
ATOM 8423 O O . GLU D 4 262 ? 134.396 146.482 88.281 1.00 110.72 262 GLU C O 1
ATOM 8429 N N . ILE D 4 263 ? 134.773 144.785 86.842 1.00 108.47 263 ILE C N 1
ATOM 8430 C CA . ILE D 4 263 ? 135.617 144.048 87.779 1.00 108.47 263 ILE C CA 1
ATOM 8431 C C . ILE D 4 263 ? 136.766 144.919 88.270 1.00 108.47 263 ILE C C 1
ATOM 8432 O O . ILE D 4 263 ? 137.084 144.936 89.466 1.00 108.47 263 ILE C O 1
ATOM 8437 N N . ILE D 4 264 ? 137.404 145.658 87.364 1.00 103.61 264 ILE C N 1
ATOM 8438 C CA . ILE D 4 264 ? 138.501 146.535 87.751 1.00 103.61 264 ILE C CA 1
ATOM 8439 C C . ILE D 4 264 ? 138.051 147.970 88.006 1.00 103.61 264 ILE C C 1
ATOM 8440 O O . ILE D 4 264 ? 138.758 148.709 88.707 1.00 103.61 264 ILE C O 1
ATOM 8445 N N . LEU D 4 265 ? 136.904 148.387 87.464 1.00 102.55 265 LEU C N 1
ATOM 8446 C CA . LEU D 4 265 ? 136.367 149.696 87.822 1.00 102.55 265 LEU C CA 1
ATOM 8447 C C . LEU D 4 265 ? 136.001 149.763 89.298 1.00 102.55 265 LEU C C 1
ATOM 8448 O O . LEU D 4 265 ? 136.174 150.810 89.931 1.00 102.55 265 LEU C O 1
ATOM 8453 N N . GLU D 4 266 ? 135.506 148.661 89.867 1.00 99.87 266 GLU C N 1
ATOM 8454 C CA . GLU D 4 266 ? 135.223 148.643 91.298 1.00 99.87 266 GLU C CA 1
ATOM 8455 C C . GLU D 4 266 ? 136.490 148.876 92.111 1.00 99.87 266 GLU C C 1
ATOM 8456 O O . GLU D 4 266 ? 136.480 149.638 93.085 1.00 99.87 266 GLU C O 1
ATOM 8462 N N . PHE D 4 267 ? 137.593 148.229 91.727 1.00 97.86 267 PHE C N 1
ATOM 8463 C CA . PHE D 4 267 ? 138.854 148.444 92.430 1.00 97.86 267 PHE C CA 1
ATOM 8464 C C . PHE D 4 267 ? 139.369 149.863 92.225 1.00 97.86 267 PHE C C 1
ATOM 8465 O O . PHE D 4 267 ? 139.870 150.490 93.165 1.00 97.86 267 PHE C O 1
ATOM 8473 N N . LEU D 4 268 ? 139.261 150.384 91.001 1.00 101.79 268 LEU C N 1
ATOM 8474 C CA . LEU D 4 268 ? 139.685 151.752 90.732 1.00 101.79 268 LEU C CA 1
ATOM 8475 C C . LEU D 4 268 ? 138.854 152.767 91.502 1.00 101.79 268 LEU C C 1
ATOM 8476 O O . LEU D 4 268 ? 139.340 153.868 91.782 1.00 101.79 268 LEU C O 1
ATOM 8481 N N . ALA D 4 269 ? 137.614 152.418 91.852 1.00 103.65 269 ALA C N 1
ATOM 8482 C CA . ALA D 4 269 ? 136.782 153.294 92.666 1.00 103.65 269 ALA C CA 1
ATOM 8483 C C . ALA D 4 269 ? 137.346 153.510 94.062 1.00 103.65 269 ALA C C 1
ATOM 8484 O O . ALA D 4 269 ? 136.915 154.445 94.745 1.00 103.65 269 ALA C O 1
ATOM 8486 N N . LYS D 4 270 ? 138.288 152.672 94.504 1.00 103.46 270 LYS C N 1
ATOM 8487 C CA . LYS D 4 270 ? 138.959 152.917 95.775 1.00 103.46 270 LYS C CA 1
ATOM 8488 C C . LYS D 4 270 ? 139.669 154.263 95.773 1.00 103.46 270 LYS C C 1
ATOM 8489 O O . LYS D 4 270 ? 139.749 154.926 96.813 1.00 103.46 270 LYS C O 1
ATOM 8495 N N . ARG D 4 271 ? 140.184 154.681 94.621 1.00 105.77 271 ARG C N 1
ATOM 8496 C CA . ARG D 4 271 ? 140.837 155.975 94.489 1.00 105.77 271 ARG C CA 1
ATOM 8497 C C . ARG D 4 271 ? 139.785 157.052 94.224 1.00 105.77 271 ARG C C 1
ATOM 8498 O O . ARG D 4 271 ? 138.580 156.830 94.373 1.00 105.77 271 ARG C O 1
ATOM 8506 N N . SER D 4 272 ? 140.240 158.241 93.835 1.00 113.74 272 SER C N 1
ATOM 8507 C CA . SER D 4 272 ? 139.338 159.365 93.627 1.00 113.74 272 SER C CA 1
ATOM 8508 C C . SER D 4 272 ? 138.349 159.071 92.505 1.00 113.74 272 SER C C 1
ATOM 8509 O O . SER D 4 272 ? 138.685 158.427 91.508 1.00 113.74 272 SER C O 1
ATOM 8512 N N . GLU D 4 273 ? 137.115 159.550 92.681 1.00 122.24 273 GLU C N 1
ATOM 8513 C CA . GLU D 4 273 ? 136.087 159.358 91.665 1.00 122.24 273 GLU C CA 1
ATOM 8514 C C . GLU D 4 273 ? 136.454 160.049 90.358 1.00 122.24 273 GLU C C 1
ATOM 8515 O O . GLU D 4 273 ? 135.997 159.635 89.287 1.00 122.24 273 GLU C O 1
ATOM 8521 N N . ASN D 4 274 ? 137.282 161.095 90.423 1.00 116.37 274 ASN C N 1
ATOM 8522 C CA . ASN D 4 274 ? 137.680 161.799 89.209 1.00 116.37 274 ASN C CA 1
ATOM 8523 C C . ASN D 4 274 ? 138.435 160.878 88.258 1.00 116.37 274 ASN C C 1
ATOM 8524 O O . ASN D 4 274 ? 138.181 160.882 87.048 1.00 116.37 274 ASN C O 1
ATOM 8529 N N . LEU D 4 275 ? 139.360 160.075 88.787 1.00 115.17 275 LEU C N 1
ATOM 8530 C CA . LEU D 4 275 ? 140.128 159.167 87.940 1.00 115.17 275 LEU C CA 1
ATOM 8531 C C . LEU D 4 275 ? 139.241 158.087 87.333 1.00 115.17 275 LEU C C 1
ATOM 8532 O O . LEU D 4 275 ? 139.400 157.730 86.158 1.00 115.17 275 LEU C O 1
ATOM 8537 N N . SER D 4 276 ? 138.305 157.550 88.120 1.00 112.67 276 SER C N 1
ATOM 8538 C CA . SER D 4 276 ? 137.376 156.557 87.592 1.00 112.67 276 SER C CA 1
ATOM 8539 C C . SER D 4 276 ? 136.509 157.150 86.489 1.00 112.67 276 SER C C 1
ATOM 8540 O O . SER D 4 276 ? 136.277 156.509 85.456 1.00 112.67 276 SER C O 1
ATOM 8543 N N . LYS D 4 277 ? 136.024 158.377 86.688 1.00 112.53 277 LYS C N 1
ATOM 8544 C CA . LYS D 4 277 ? 135.242 159.038 85.651 1.00 112.53 277 LYS C CA 1
ATOM 8545 C C . LYS D 4 277 ? 136.076 159.258 84.396 1.00 112.53 277 LYS C C 1
ATOM 8546 O O . LYS D 4 277 ? 135.597 159.043 83.276 1.00 112.53 277 LYS C O 1
ATOM 8552 N N . GLU D 4 278 ? 137.334 159.671 84.566 1.00 111.69 278 GLU C N 1
ATOM 8553 C CA . GLU D 4 278 ? 138.205 159.891 83.417 1.00 111.69 278 GLU C CA 1
ATOM 8554 C C . GLU D 4 278 ? 138.406 158.605 82.627 1.00 111.69 278 GLU C C 1
ATOM 8555 O O . GLU D 4 278 ? 138.290 158.595 81.395 1.00 111.69 278 GLU C O 1
ATOM 8561 N N . VAL D 4 279 ? 138.697 157.501 83.319 1.00 113.48 279 VAL C N 1
ATOM 8562 C CA . VAL D 4 279 ? 138.981 156.258 82.607 1.00 113.48 279 VAL C CA 1
ATOM 8563 C C . VAL D 4 279 ? 137.718 155.713 81.948 1.00 113.48 279 VAL C C 1
ATOM 8564 O O . VAL D 4 279 ? 137.768 155.195 80.824 1.00 113.48 279 VAL C O 1
ATOM 8568 N N . GLU D 4 280 ? 136.565 155.826 82.617 1.00 113.88 280 GLU C N 1
ATOM 8569 C CA . GLU D 4 280 ? 135.339 155.324 82.005 1.00 113.88 280 GLU C CA 1
ATOM 8570 C C . GLU D 4 280 ? 134.926 156.171 80.808 1.00 113.88 280 GLU C C 1
ATOM 8571 O O . GLU D 4 280 ? 134.378 155.637 79.837 1.00 113.88 280 GLU C O 1
ATOM 8577 N N . LYS D 4 281 ? 135.180 157.483 80.851 1.00 118.93 281 LYS C N 1
ATOM 8578 C CA . LYS D 4 281 ? 134.929 158.312 79.677 1.00 118.93 281 LYS C CA 1
ATOM 8579 C C . LYS D 4 281 ? 135.888 157.968 78.545 1.00 118.93 281 LYS C C 1
ATOM 8580 O O . LYS D 4 281 ? 135.492 157.942 77.374 1.00 118.93 281 LYS C O 1
ATOM 8586 N N . GLU D 4 282 ? 137.154 157.706 78.875 1.00 114.17 282 GLU C N 1
ATOM 8587 C CA . GLU D 4 282 ? 138.146 157.417 77.846 1.00 114.17 282 GLU C CA 1
ATOM 8588 C C . GLU D 4 282 ? 137.875 156.084 77.159 1.00 114.17 282 GLU C C 1
ATOM 8589 O O . GLU D 4 282 ? 138.022 155.970 75.937 1.00 114.17 282 GLU C O 1
ATOM 8595 N N . TRP D 4 283 ? 137.473 155.066 77.925 1.00 110.60 283 TRP C N 1
ATOM 8596 C CA . TRP D 4 283 ? 137.412 153.708 77.393 1.00 110.60 283 TRP C CA 1
ATOM 8597 C C . TRP D 4 283 ? 136.377 153.530 76.290 1.00 110.60 283 TRP C C 1
ATOM 8598 O O . TRP D 4 283 ? 136.542 152.639 75.450 1.00 110.60 283 TRP C O 1
ATOM 8609 N N . LYS D 4 284 ? 135.321 154.345 76.266 1.00 110.49 284 LYS C N 1
ATOM 8610 C CA . LYS D 4 284 ? 134.225 154.102 75.334 1.00 110.49 284 LYS C CA 1
ATOM 8611 C C . LYS D 4 284 ? 134.638 154.271 73.877 1.00 110.49 284 LYS C C 1
ATOM 8612 O O . LYS D 4 284 ? 133.892 153.857 72.983 1.00 110.49 284 LYS C O 1
ATOM 8618 N N . THR D 4 285 ? 135.803 154.866 73.614 1.00 116.83 285 THR C N 1
ATOM 8619 C CA . THR D 4 285 ? 136.212 155.114 72.236 1.00 116.83 285 THR C CA 1
ATOM 8620 C C . THR D 4 285 ? 137.069 153.979 71.683 1.00 116.83 285 THR C C 1
ATOM 8621 O O . THR D 4 285 ? 136.854 153.525 70.554 1.00 116.83 285 THR C O 1
ATOM 8625 N N . LEU D 4 286 ? 138.051 153.514 72.461 1.00 114.87 286 LEU C N 1
ATOM 8626 C CA . LEU D 4 286 ? 139.015 152.548 71.940 1.00 114.87 286 LEU C CA 1
ATOM 8627 C C . LEU D 4 286 ? 138.357 151.208 71.630 1.00 114.87 286 LEU C C 1
ATOM 8628 O O . LEU D 4 286 ? 138.515 150.669 70.528 1.00 114.87 286 LEU C O 1
ATOM 8633 N N . LYS D 4 287 ? 137.616 150.655 72.593 1.00 117.63 287 LYS C N 1
ATOM 8634 C CA . LYS D 4 287 ? 136.915 149.378 72.435 1.00 117.63 287 LYS C CA 1
ATOM 8635 C C . LYS D 4 287 ? 137.858 148.240 72.046 1.00 117.63 287 LYS C C 1
ATOM 8636 O O . LYS D 4 287 ? 137.456 147.294 71.364 1.00 117.63 287 LYS C O 1
ATOM 8642 N N . THR D 4 288 ? 139.117 148.321 72.473 1.00 108.24 288 THR C N 1
ATOM 8643 C CA . THR D 4 288 ? 140.081 147.247 72.281 1.00 108.24 288 THR C CA 1
ATOM 8644 C C . THR D 4 288 ? 140.841 147.032 73.582 1.00 108.24 288 THR C C 1
ATOM 8645 O O . THR D 4 288 ? 141.095 147.977 74.331 1.00 108.24 288 THR C O 1
ATOM 8649 N N . SER D 4 289 ? 141.220 145.778 73.832 1.00 102.24 289 SER C N 1
ATOM 8650 C CA . SER D 4 289 ? 141.661 145.370 75.163 1.00 102.24 289 SER C CA 1
ATOM 8651 C C . SER D 4 289 ? 143.054 145.896 75.498 1.00 102.24 289 SER C C 1
ATOM 8652 O O . SER D 4 289 ? 143.233 146.626 76.480 1.00 102.24 289 SER C O 1
ATOM 8655 N N . GLU D 4 290 ? 144.056 145.514 74.703 1.00 97.93 290 GLU C N 1
ATOM 8656 C CA . GLU D 4 290 ? 145.426 145.927 74.992 1.00 97.93 290 GLU C CA 1
ATOM 8657 C C . GLU D 4 290 ? 145.561 147.443 74.950 1.00 97.93 290 GLU C C 1
ATOM 8658 O O . GLU D 4 290 ? 146.269 148.037 75.773 1.00 97.93 290 GLU C O 1
ATOM 8664 N N . GLN D 4 291 ? 144.890 148.086 73.994 1.00 99.81 291 GLN C N 1
ATOM 8665 C CA . GLN D 4 291 ? 144.911 149.542 73.936 1.00 99.81 291 GLN C CA 1
ATOM 8666 C C . GLN D 4 291 ? 144.224 150.147 75.152 1.00 99.81 291 GLN C C 1
ATOM 8667 O O . GLN D 4 291 ? 144.649 151.192 75.653 1.00 99.81 291 GLN C O 1
ATOM 8673 N N . ARG D 4 292 ? 143.157 149.508 75.642 1.00 96.74 292 ARG C N 1
ATOM 8674 C CA . ARG D 4 292 ? 142.519 149.983 76.867 1.00 96.74 292 ARG C CA 1
ATOM 8675 C C . ARG D 4 292 ? 143.478 149.910 78.046 1.00 96.74 292 ARG C C 1
ATOM 8676 O O . ARG D 4 292 ? 143.557 150.844 78.854 1.00 96.74 292 ARG C O 1
ATOM 8684 N N . TYR D 4 293 ? 144.219 148.806 78.159 1.00 95.03 293 TYR C N 1
ATOM 8685 C CA . TYR D 4 293 ? 145.195 148.683 79.237 1.00 95.03 293 TYR C CA 1
ATOM 8686 C C . TYR D 4 293 ? 146.286 149.739 79.113 1.00 95.03 293 TYR C C 1
ATOM 8687 O O . TYR D 4 293 ? 146.690 150.346 80.112 1.00 95.03 293 TYR C O 1
ATOM 8696 N N . GLU D 4 294 ? 146.778 149.968 77.894 1.00 94.21 294 GLU C N 1
ATOM 8697 C CA . GLU D 4 294 ? 147.817 150.973 77.696 1.00 94.21 294 GLU C CA 1
ATOM 8698 C C . GLU D 4 294 ? 147.302 152.368 78.029 1.00 94.21 294 GLU C C 1
ATOM 8699 O O . GLU D 4 294 ? 148.022 153.181 78.620 1.00 94.21 294 GLU C O 1
ATOM 8705 N N . ALA D 4 295 ? 146.055 152.661 77.656 1.00 96.61 295 ALA C N 1
ATOM 8706 C CA . ALA D 4 295 ? 145.454 153.945 77.994 1.00 96.61 295 ALA C CA 1
ATOM 8707 C C . ALA D 4 295 ? 145.315 154.105 79.500 1.00 96.61 295 ALA C C 1
ATOM 8708 O O . ALA D 4 295 ? 145.543 155.193 80.038 1.00 96.61 295 ALA C O 1
ATOM 8710 N N . LEU D 4 296 ? 144.928 153.034 80.197 1.00 97.54 296 LEU C N 1
ATOM 8711 C CA . LEU D 4 296 ? 144.847 153.093 81.653 1.00 97.54 296 LEU C CA 1
ATOM 8712 C C . LEU D 4 296 ? 146.219 153.365 82.259 1.00 97.54 296 LEU C C 1
ATOM 8713 O O . LEU D 4 296 ? 146.353 154.194 83.170 1.00 97.54 296 LEU C O 1
ATOM 8718 N N . LYS D 4 297 ? 147.252 152.687 81.753 1.00 89.81 297 LYS C N 1
ATOM 8719 C CA . LYS D 4 297 ? 148.604 152.926 82.248 1.00 89.81 297 LYS C CA 1
ATOM 8720 C C . LYS D 4 297 ? 149.020 154.372 82.024 1.00 89.81 297 LYS C C 1
ATOM 8721 O O . LYS D 4 297 ? 149.598 155.004 82.913 1.00 89.81 297 LYS C O 1
ATOM 8727 N N . GLU D 4 298 ? 148.732 154.914 80.840 1.00 95.71 298 GLU C N 1
ATOM 8728 C CA . GLU D 4 298 ? 149.095 156.298 80.557 1.00 95.71 298 GLU C CA 1
ATOM 8729 C C . GLU D 4 298 ? 148.326 157.269 81.447 1.00 95.71 298 GLU C C 1
ATOM 8730 O O . GLU D 4 298 ? 148.887 158.263 81.922 1.00 95.71 298 GLU C O 1
ATOM 8736 N N . LEU D 4 299 ? 147.043 156.996 81.684 1.00 99.33 299 LEU C N 1
ATOM 8737 C CA . LEU D 4 299 ? 146.196 157.870 82.482 1.00 99.33 299 LEU C CA 1
ATOM 8738 C C . LEU D 4 299 ? 146.467 157.758 83.977 1.00 99.33 299 LEU C C 1
ATOM 8739 O O . LEU D 4 299 ? 145.996 158.605 84.742 1.00 99.33 299 LEU C O 1
ATOM 8744 N N . VAL D 4 300 ? 147.194 156.734 84.421 1.00 97.47 300 VAL C N 1
ATOM 8745 C CA . VAL D 4 300 ? 147.572 156.630 85.827 1.00 97.47 300 VAL C CA 1
ATOM 8746 C C . VAL D 4 300 ? 149.064 156.813 86.051 1.00 97.47 300 VAL C C 1
ATOM 8747 O O . VAL D 4 300 ? 149.510 156.792 87.208 1.00 97.47 300 VAL C O 1
ATOM 8751 N N . SER D 4 301 ? 149.855 156.984 84.989 1.00 103.67 301 SER C N 1
ATOM 8752 C CA . SER D 4 301 ? 151.304 157.063 85.152 1.00 103.67 301 SER C CA 1
ATOM 8753 C C . SER D 4 301 ? 151.727 158.313 85.917 1.00 103.67 301 SER C C 1
ATOM 8754 O O . SER D 4 301 ? 152.489 158.229 86.887 1.00 103.67 301 SER C O 1
ATOM 8757 N N . SER D 4 302 ? 151.246 159.485 85.500 1.00 108.76 302 SER C N 1
ATOM 8758 C CA . SER D 4 302 ? 151.796 160.743 85.995 1.00 108.76 302 SER C CA 1
ATOM 8759 C C . SER D 4 302 ? 150.708 161.722 86.420 1.00 108.76 302 SER C C 1
ATOM 8760 O O . SER D 4 302 ? 150.772 162.909 86.088 1.00 108.76 302 SER C O 1
ATOM 8763 N N . GLU D 4 303 ? 149.702 161.248 87.150 1.00 104.51 303 GLU C N 1
ATOM 8764 C CA . GLU D 4 303 ? 148.650 162.126 87.641 1.00 104.51 303 GLU C CA 1
ATOM 8765 C C . GLU D 4 303 ? 148.829 162.528 89.099 1.00 104.51 303 GLU C C 1
ATOM 8766 O O . GLU D 4 303 ? 148.030 163.324 89.604 1.00 104.51 303 GLU C O 1
ATOM 8772 N N . ASP D 4 304 ? 149.849 162.007 89.777 1.00 108.64 304 ASP C N 1
ATOM 8773 C CA . ASP D 4 304 ? 150.206 162.434 91.125 1.00 108.64 304 ASP C CA 1
ATOM 8774 C C . ASP D 4 304 ? 151.521 161.766 91.499 1.00 108.64 304 ASP C C 1
ATOM 8775 O O . ASP D 4 304 ? 152.031 160.905 90.778 1.00 108.64 304 ASP C O 1
ATOM 8780 N N . LYS D 4 305 ? 152.066 162.180 92.642 1.00 111.54 305 LYS C N 1
ATOM 8781 C CA . LYS D 4 305 ? 153.262 161.568 93.203 1.00 111.54 305 LYS C CA 1
ATOM 8782 C C . LYS D 4 305 ? 152.978 160.732 94.443 1.00 111.54 305 LYS C C 1
ATOM 8783 O O . LYS D 4 305 ? 153.683 159.748 94.687 1.00 111.54 305 LYS C O 1
ATOM 8789 N N . LYS D 4 306 ? 151.962 161.089 95.222 1.00 101.34 306 LYS C N 1
ATOM 8790 C CA . LYS D 4 306 ? 151.657 160.394 96.467 1.00 101.34 306 LYS C CA 1
ATOM 8791 C C . LYS D 4 306 ? 150.248 159.828 96.514 1.00 101.34 306 LYS C C 1
ATOM 8792 O O . LYS D 4 306 ? 150.049 158.740 97.059 1.00 101.34 306 LYS C O 1
ATOM 8798 N N . LYS D 4 307 ? 149.260 160.536 95.958 1.00 100.56 307 LYS C N 1
ATOM 8799 C CA . LYS D 4 307 ? 147.885 160.047 96.015 1.00 100.56 307 LYS C CA 1
ATOM 8800 C C . LYS D 4 307 ? 147.764 158.708 95.300 1.00 100.56 307 LYS C C 1
ATOM 8801 O O . LYS D 4 307 ? 147.128 157.778 95.808 1.00 100.56 307 LYS C O 1
ATOM 8807 N N . THR D 4 308 ? 148.385 158.584 94.131 1.00 91.13 308 THR C N 1
ATOM 8808 C CA . THR D 4 308 ? 148.498 157.308 93.440 1.00 91.13 308 THR C CA 1
ATOM 8809 C C . THR D 4 308 ? 149.860 156.708 93.772 1.00 91.13 308 THR C C 1
ATOM 8810 O O . THR D 4 308 ? 150.888 157.389 93.682 1.00 91.13 308 THR C O 1
ATOM 8814 N N . HIS D 4 309 ? 149.857 155.454 94.212 1.00 88.33 309 HIS C N 1
ATOM 8815 C CA . HIS D 4 309 ? 151.081 154.808 94.659 1.00 88.33 309 HIS C CA 1
ATOM 8816 C C . HIS D 4 309 ? 150.953 153.314 94.420 1.00 88.33 309 HIS C C 1
ATOM 8817 O O . HIS D 4 309 ? 149.995 152.693 94.888 1.00 88.33 309 HIS C O 1
ATOM 8824 N N . TYR D 4 310 ? 151.910 152.752 93.684 1.00 79.46 310 TYR C N 1
ATOM 8825 C CA . TYR D 4 310 ? 151.919 151.337 93.319 1.00 79.46 310 TYR C CA 1
ATOM 8826 C C . TYR D 4 310 ? 150.665 150.924 92.554 1.00 79.46 310 TYR C C 1
ATOM 8827 O O . TYR D 4 310 ? 150.393 149.731 92.423 1.00 79.46 310 TYR C O 1
ATOM 8836 N N . LEU D 4 311 ? 149.917 151.887 92.006 1.00 79.19 311 LEU C N 1
ATOM 8837 C CA . LEU D 4 311 ? 148.553 151.614 91.554 1.00 79.19 311 LEU C CA 1
ATOM 8838 C C . LEU D 4 311 ? 148.490 150.469 90.548 1.00 79.19 311 LEU C C 1
ATOM 8839 O O . LEU D 4 311 ? 147.480 149.759 90.483 1.00 79.19 311 LEU C O 1
ATOM 8844 N N . LEU D 4 312 ? 149.548 150.268 89.762 1.00 74.28 312 LEU C N 1
ATOM 8845 C CA . LEU D 4 312 ? 149.610 149.076 88.921 1.00 74.28 312 LEU C CA 1
ATOM 8846 C C . LEU D 4 312 ? 149.878 147.824 89.746 1.00 74.28 312 LEU C C 1
ATOM 8847 O O . LEU D 4 312 ? 149.380 146.743 89.413 1.00 74.28 312 LEU C O 1
ATOM 8852 N N . GLU D 4 313 ? 150.666 147.954 90.814 1.00 77.70 313 GLU C N 1
ATOM 8853 C CA . GLU D 4 313 ? 151.156 146.785 91.536 1.00 77.70 313 GLU C CA 1
ATOM 8854 C C . GLU D 4 313 ? 150.027 146.037 92.239 1.00 77.70 313 GLU C C 1
ATOM 8855 O O . GLU D 4 313 ? 149.893 144.816 92.084 1.00 77.70 313 GLU C O 1
ATOM 8861 N N . GLU D 4 314 ? 149.205 146.746 93.020 1.00 74.69 314 GLU C N 1
ATOM 8862 C CA . GLU D 4 314 ? 148.096 146.075 93.692 1.00 74.69 314 GLU C CA 1
ATOM 8863 C C . GLU D 4 314 ? 147.085 145.539 92.689 1.00 74.69 314 GLU C C 1
ATOM 8864 O O . GLU D 4 314 ? 146.488 144.482 92.913 1.00 74.69 314 GLU C O 1
ATOM 8870 N N . LEU D 4 315 ? 146.877 146.249 91.580 1.00 67.12 315 LEU C N 1
ATOM 8871 C CA . LEU D 4 315 ? 145.973 145.745 90.551 1.00 67.12 315 LEU C CA 1
ATOM 8872 C C . LEU D 4 315 ? 146.466 144.412 90.001 1.00 67.12 315 LEU C C 1
ATOM 8873 O O . LEU D 4 315 ? 145.701 143.444 89.901 1.00 67.12 315 LEU C O 1
ATOM 8878 N N . ARG D 4 316 ? 147.754 144.339 89.663 1.00 63.12 316 ARG C N 1
ATOM 8879 C CA . ARG D 4 316 ? 148.306 143.104 89.117 1.00 63.12 316 ARG C CA 1
ATOM 8880 C C . ARG D 4 316 ? 148.266 141.977 90.142 1.00 63.12 316 ARG C C 1
ATOM 8881 O O . ARG D 4 316 ? 147.941 140.833 89.800 1.00 63.12 316 ARG C O 1
ATOM 8889 N N . ILE D 4 317 ? 148.585 142.279 91.402 1.00 54.22 317 ILE C N 1
ATOM 8890 C CA . ILE D 4 317 ? 148.550 141.251 92.442 1.00 54.22 317 ILE C CA 1
ATOM 8891 C C . ILE D 4 317 ? 147.130 140.730 92.625 1.00 54.22 317 ILE C C 1
ATOM 8892 O O . ILE D 4 317 ? 146.891 139.517 92.650 1.00 54.22 317 ILE C O 1
ATOM 8897 N N . TRP D 4 318 ? 146.165 141.643 92.745 1.00 57.30 318 TRP C N 1
ATOM 8898 C CA . TRP D 4 318 ? 144.775 141.253 92.940 1.00 57.30 318 TRP C CA 1
ATOM 8899 C C . TRP D 4 318 ? 144.242 140.466 91.755 1.00 57.30 318 TRP C C 1
ATOM 8900 O O . TRP D 4 318 ? 143.390 139.588 91.927 1.00 57.30 318 TRP C O 1
ATOM 8911 N N . LEU D 4 319 ? 144.725 140.758 90.552 1.00 56.93 319 LEU C N 1
ATOM 8912 C CA . LEU D 4 319 ? 144.203 140.104 89.364 1.00 56.93 319 LEU C CA 1
ATOM 8913 C C . LEU D 4 319 ? 144.980 138.849 88.979 1.00 56.93 319 LEU C C 1
ATOM 8914 O O . LEU D 4 319 ? 144.524 138.103 88.105 1.00 56.93 319 LEU C O 1
ATOM 8919 N N . LEU D 4 320 ? 146.114 138.575 89.619 1.00 50.37 320 LEU C N 1
ATOM 8920 C CA . LEU D 4 320 ? 146.885 137.401 89.217 1.00 50.37 320 LEU C CA 1
ATOM 8921 C C . LEU D 4 320 ? 147.242 136.465 90.365 1.00 50.37 320 LEU C C 1
ATOM 8922 O O . LEU D 4 320 ? 147.235 135.247 90.175 1.00 50.37 320 LEU C O 1
ATOM 8927 N N . TYR D 4 321 ? 147.552 136.998 91.544 1.00 46.19 321 TYR C N 1
ATOM 8928 C CA . TYR D 4 321 ? 148.052 136.168 92.635 1.00 46.19 321 TYR C CA 1
ATOM 8929 C C . TYR D 4 321 ? 146.973 135.195 93.110 1.00 46.19 321 TYR C C 1
ATOM 8930 O O . TYR D 4 321 ? 145.794 135.557 93.177 1.00 46.19 321 TYR C O 1
ATOM 8939 N N . PRO D 4 322 ? 147.340 133.959 93.440 1.00 48.38 322 PRO C N 1
ATOM 8940 C CA . PRO D 4 322 ? 146.360 132.985 93.928 1.00 48.38 322 PRO C CA 1
ATOM 8941 C C . PRO D 4 322 ? 146.111 133.092 95.423 1.00 48.38 322 PRO C C 1
ATOM 8942 O O . PRO D 4 322 ? 146.999 133.404 96.217 1.00 48.38 322 PRO C O 1
ATOM 8946 N N . ARG D 4 323 ? 144.871 132.802 95.805 1.00 48.00 323 ARG C N 1
ATOM 8947 C CA . ARG D 4 323 ? 144.461 132.863 97.202 1.00 48.00 323 ARG C CA 1
ATOM 8948 C C . ARG D 4 323 ? 144.789 131.540 97.886 1.00 48.00 323 ARG C C 1
ATOM 8949 O O . ARG D 4 323 ? 144.262 130.490 97.503 1.00 48.00 323 ARG C O 1
ATOM 8957 N N . LEU D 4 324 ? 145.657 131.595 98.893 1.00 47.61 324 LEU C N 1
ATOM 8958 C CA . LEU D 4 324 ? 145.993 130.402 99.657 1.00 47.61 324 LEU C CA 1
ATOM 8959 C C . LEU D 4 324 ? 144.821 129.990 100.536 1.00 47.61 324 LEU C C 1
ATOM 8960 O O . LEU D 4 324 ? 144.247 130.816 101.250 1.00 47.61 324 LEU C O 1
ATOM 8965 N N . ASP D 4 325 ? 144.467 128.711 100.484 1.00 55.73 325 ASP C N 1
ATOM 8966 C CA . ASP D 4 325 ? 143.466 128.185 101.397 1.00 55.73 325 ASP C CA 1
ATOM 8967 C C . ASP D 4 325 ? 144.032 128.118 102.810 1.00 55.73 325 ASP C C 1
ATOM 8968 O O . ASP D 4 325 ? 145.230 127.906 103.014 1.00 55.73 325 ASP C O 1
ATOM 8973 N N . VAL D 4 326 ? 143.157 128.308 103.795 1.00 56.54 326 VAL C N 1
ATOM 8974 C CA . VAL D 4 326 ? 143.585 128.325 105.189 1.00 56.54 326 VAL C CA 1
ATOM 8975 C C . VAL D 4 326 ? 142.688 127.384 105.986 1.00 56.54 326 VAL C C 1
ATOM 8976 O O . VAL D 4 326 ? 142.714 127.370 107.221 1.00 56.54 326 VAL C O 1
ATOM 8980 N N . ASN D 4 327 ? 141.896 126.574 105.283 1.00 60.32 327 ASN C N 1
ATOM 8981 C CA . ASN D 4 327 ? 140.996 125.635 105.945 1.00 60.32 327 ASN C CA 1
ATOM 8982 C C . ASN D 4 327 ? 141.689 124.307 106.243 1.00 60.32 327 ASN C C 1
ATOM 8983 O O . ASN D 4 327 ? 141.834 123.922 107.407 1.00 60.32 327 ASN C O 1
ATOM 8988 N N . VAL D 4 328 ? 142.124 123.603 105.198 1.00 62.50 328 VAL C N 1
ATOM 8989 C CA . VAL D 4 328 ? 142.707 122.277 105.380 1.00 62.50 328 VAL C CA 1
ATOM 8990 C C . VAL D 4 328 ? 144.093 122.369 106.007 1.00 62.50 328 VAL C C 1
ATOM 8991 O O . VAL D 4 328 ? 144.441 121.577 106.890 1.00 62.50 328 VAL C O 1
ATOM 8995 N N . SER D 4 329 ? 144.902 123.332 105.574 1.00 55.32 329 SER C N 1
ATOM 8996 C CA . SER D 4 329 ? 146.266 123.483 106.061 1.00 55.32 329 SER C CA 1
ATOM 8997 C C . SER D 4 329 ? 146.344 124.179 107.413 1.00 55.32 329 SER C C 1
ATOM 8998 O O . SER D 4 329 ? 147.430 124.624 107.802 1.00 55.32 329 SER C O 1
ATOM 9001 N N . LYS D 4 330 ? 145.226 124.288 108.132 1.00 67.04 330 LYS C N 1
ATOM 9002 C CA . LYS D 4 330 ? 145.202 125.042 109.382 1.00 67.04 330 LYS C CA 1
ATOM 9003 C C . LYS D 4 330 ? 145.709 124.210 110.557 1.00 67.04 330 LYS C C 1
ATOM 9004 O O . LYS D 4 330 ? 146.730 124.538 111.169 1.00 67.04 330 LYS C O 1
ATOM 9010 N N . SER D 4 331 ? 145.015 123.123 110.876 1.00 78.38 331 SER C N 1
ATOM 9011 C CA . SER D 4 331 ? 145.328 122.368 112.079 1.00 78.38 331 SER C CA 1
ATOM 9012 C C . SER D 4 331 ? 146.628 121.586 111.915 1.00 78.38 331 SER C C 1
ATOM 9013 O O . SER D 4 331 ? 147.066 121.276 110.805 1.00 78.38 331 SER C O 1
ATOM 9016 N N . THR D 4 332 ? 147.248 121.270 113.053 1.00 77.10 332 THR C N 1
ATOM 9017 C CA . THR D 4 332 ? 148.438 120.429 113.061 1.00 77.10 332 THR C CA 1
ATOM 9018 C C . THR D 4 332 ? 148.121 118.965 112.792 1.00 77.10 332 THR C C 1
ATOM 9019 O O . THR D 4 332 ? 149.049 118.168 112.624 1.00 77.10 332 THR C O 1
ATOM 9023 N N . ASN D 4 333 ? 146.844 118.593 112.768 1.00 78.42 333 ASN C N 1
ATOM 9024 C CA . ASN D 4 333 ? 146.406 117.265 112.360 1.00 78.42 333 ASN C CA 1
ATOM 9025 C C . ASN D 4 333 ? 145.273 117.425 111.359 1.00 78.42 333 ASN C C 1
ATOM 9026 O O . ASN D 4 333 ? 144.378 118.253 111.560 1.00 78.42 333 ASN C O 1
ATOM 9031 N N . HIS D 4 334 ? 145.317 116.652 110.278 1.00 73.36 334 HIS C N 1
ATOM 9032 C CA . HIS D 4 334 ? 144.309 116.765 109.233 1.00 73.36 334 HIS C CA 1
ATOM 9033 C C . HIS D 4 334 ? 144.380 115.539 108.335 1.00 73.36 334 HIS C C 1
ATOM 9034 O O . HIS D 4 334 ? 145.256 114.684 108.479 1.00 73.36 334 HIS C O 1
ATOM 9041 N N . LEU D 4 335 ? 143.435 115.469 107.402 1.00 75.26 335 LEU C N 1
ATOM 9042 C CA . LEU D 4 335 ? 143.356 114.401 106.418 1.00 75.26 335 LEU C CA 1
ATOM 9043 C C . LEU D 4 335 ? 143.438 115.000 105.020 1.00 75.26 335 LEU C C 1
ATOM 9044 O O . LEU D 4 335 ? 142.907 116.086 104.767 1.00 75.26 335 LEU C O 1
ATOM 9049 N N . LEU D 4 336 ? 144.116 114.294 104.119 1.00 66.65 336 LEU C N 1
ATOM 9050 C CA . LEU D 4 336 ? 144.378 114.780 102.774 1.00 66.65 336 LEU C CA 1
ATOM 9051 C C . LEU D 4 336 ? 144.191 113.658 101.766 1.00 66.65 336 LEU C C 1
ATOM 9052 O O . LEU D 4 336 ? 144.314 112.477 102.092 1.00 66.65 336 LEU C O 1
ATOM 9057 N N . LYS D 4 337 ? 143.907 114.043 100.526 1.00 67.35 337 LYS C N 1
ATOM 9058 C CA . LYS D 4 337 ? 143.835 113.067 99.449 1.00 67.35 337 LYS C CA 1
ATOM 9059 C C . LYS D 4 337 ? 145.242 112.636 99.057 1.00 67.35 337 LYS C C 1
ATOM 9060 O O . LYS D 4 337 ? 146.077 113.465 98.685 1.00 67.35 337 LYS C O 1
ATOM 9066 N N . SER D 4 338 ? 145.503 111.339 99.145 1.00 74.03 338 SER C N 1
ATOM 9067 C CA . SER D 4 338 ? 146.829 110.809 98.889 1.00 74.03 338 SER C CA 1
ATOM 9068 C C . SER D 4 338 ? 147.144 110.826 97.397 1.00 74.03 338 SER C C 1
ATOM 9069 O O . SER D 4 338 ? 146.246 110.954 96.563 1.00 74.03 338 SER C O 1
ATOM 9072 N N . PRO D 4 339 ? 148.422 110.736 97.034 1.00 65.13 339 PRO C N 1
ATOM 9073 C CA . PRO D 4 339 ? 148.765 110.560 95.620 1.00 65.13 339 PRO C CA 1
ATOM 9074 C C . PRO D 4 339 ? 148.246 109.230 95.094 1.00 65.13 339 PRO C C 1
ATOM 9075 O O . PRO D 4 339 ? 148.032 108.279 95.848 1.00 65.13 339 PRO C O 1
ATOM 9079 N N . PHE D 4 340 ? 148.021 109.187 93.782 1.00 70.39 340 PHE C N 1
ATOM 9080 C CA . PHE D 4 340 ? 147.583 108.011 93.034 1.00 70.39 340 PHE C CA 1
ATOM 9081 C C . PHE D 4 340 ? 146.163 107.570 93.364 1.00 70.39 340 PHE C C 1
ATOM 9082 O O . PHE D 4 340 ? 145.753 106.485 92.937 1.00 70.39 340 PHE C O 1
ATOM 9090 N N . CYS D 4 341 ? 145.398 108.363 94.110 1.00 79.54 341 CYS C N 1
ATOM 9091 C CA . CYS D 4 341 ? 144.000 108.021 94.334 1.00 79.54 341 CYS C CA 1
ATOM 9092 C C . CYS D 4 341 ? 143.209 108.164 93.041 1.00 79.54 341 CYS C C 1
ATOM 9093 O O . CYS D 4 341 ? 143.448 109.074 92.244 1.00 79.54 341 CYS C O 1
ATOM 9096 N N . ILE D 4 342 ? 142.261 107.253 92.836 1.00 93.26 342 ILE C N 1
ATOM 9097 C CA . ILE D 4 342 ? 141.480 107.186 91.608 1.00 93.26 342 ILE C CA 1
ATOM 9098 C C . ILE D 4 342 ? 140.005 107.269 91.967 1.00 93.26 342 ILE C C 1
ATOM 9099 O O . ILE D 4 342 ? 139.539 106.563 92.868 1.00 93.26 342 ILE C O 1
ATOM 9104 N N . HIS D 4 343 ? 139.271 108.130 91.258 1.00 112.55 343 HIS C N 1
ATOM 9105 C CA . HIS D 4 343 ? 137.828 108.260 91.441 1.00 112.55 343 HIS C CA 1
ATOM 9106 C C . HIS D 4 343 ? 137.163 108.340 90.071 1.00 112.55 343 HIS C C 1
ATOM 9107 O O . HIS D 4 343 ? 137.134 109.414 89.449 1.00 112.55 343 HIS C O 1
ATOM 9114 N N . PRO D 4 344 ? 136.346 107.326 89.762 1.00 116.99 344 PRO C N 1
ATOM 9115 C CA . PRO D 4 344 ? 135.756 107.163 88.433 1.00 116.99 344 PRO C CA 1
ATOM 9116 C C . PRO D 4 344 ? 135.102 108.447 87.982 1.00 116.99 344 PRO C C 1
ATOM 9117 O O . PRO D 4 344 ? 135.156 108.718 86.781 1.00 116.99 344 PRO C O 1
ATOM 9121 N N . LYS D 4 345 ? 134.483 109.213 88.870 1.00 112.24 345 LYS C N 1
ATOM 9122 C CA . LYS D 4 345 ? 133.953 110.472 88.398 1.00 112.24 345 LYS C CA 1
ATOM 9123 C C . LYS D 4 345 ? 135.221 111.248 88.056 1.00 112.24 345 LYS C C 1
ATOM 9124 O O . LYS D 4 345 ? 136.120 111.372 88.893 1.00 112.24 345 LYS C O 1
ATOM 9130 N N . THR D 4 346 ? 135.282 111.680 86.794 1.00 101.64 346 THR C N 1
ATOM 9131 C CA . THR D 4 346 ? 136.351 112.464 86.134 1.00 101.64 346 THR C CA 1
ATOM 9132 C C . THR D 4 346 ? 137.575 111.657 85.654 1.00 101.64 346 THR C C 1
ATOM 9133 O O . THR D 4 346 ? 138.419 112.194 84.937 1.00 101.64 346 THR C O 1
ATOM 9137 N N . GLY D 4 347 ? 137.667 110.382 86.035 1.00 102.79 347 GLY C N 1
ATOM 9138 C CA . GLY D 4 347 ? 138.749 109.521 85.569 1.00 102.79 347 GLY C CA 1
ATOM 9139 C C . GLY D 4 347 ? 140.163 110.077 85.664 1.00 102.79 347 GLY C C 1
ATOM 9140 O O . GLY D 4 347 ? 140.885 110.044 84.667 1.00 102.79 347 GLY C O 1
ATOM 9141 N N . ASN D 4 348 ? 140.584 110.582 86.820 1.00 93.84 348 ASN C N 1
ATOM 9142 C CA . ASN D 4 348 ? 141.896 111.207 86.886 1.00 93.84 348 ASN C CA 1
ATOM 9143 C C . ASN D 4 348 ? 142.813 110.371 87.766 1.00 93.84 348 ASN C C 1
ATOM 9144 O O . ASN D 4 348 ? 142.362 109.609 88.624 1.00 93.84 348 ASN C O 1
ATOM 9149 N N . VAL D 4 349 ? 144.114 110.523 87.538 1.00 80.01 349 VAL C N 1
ATOM 9150 C CA . VAL D 4 349 ? 145.146 109.866 88.331 1.00 80.01 349 VAL C CA 1
ATOM 9151 C C . VAL D 4 349 ? 146.039 110.948 88.918 1.00 80.01 349 VAL C C 1
ATOM 9152 O O . VAL D 4 349 ? 146.651 111.725 88.175 1.00 80.01 349 VAL C O 1
ATOM 9156 N N . CYS D 4 350 ? 146.124 110.990 90.247 1.00 77.24 350 CYS C N 1
ATOM 9157 C CA . CYS D 4 350 ? 146.883 112.025 90.951 1.00 77.24 350 CYS C CA 1
ATOM 9158 C C . CYS D 4 350 ? 148.371 111.712 90.832 1.00 77.24 350 CYS C C 1
ATOM 9159 O O . CYS D 4 350 ? 149.018 111.212 91.755 1.00 77.24 350 CYS C O 1
ATOM 9162 N N . VAL D 4 351 ? 148.922 112.022 89.663 1.00 65.06 351 VAL C N 1
ATOM 9163 C CA . VAL D 4 351 ? 150.322 111.730 89.367 1.00 65.06 351 VAL C CA 1
ATOM 9164 C C . VAL D 4 351 ? 151.226 112.650 90.179 1.00 65.06 351 VAL C C 1
ATOM 9165 O O . VAL D 4 351 ? 150.841 113.787 90.487 1.00 65.06 351 VAL C O 1
ATOM 9169 N N . PRO D 4 352 ? 152.416 112.196 90.562 1.00 68.06 352 PRO C N 1
ATOM 9170 C CA . PRO D 4 352 ? 153.331 113.052 91.323 1.00 68.06 352 PRO C CA 1
ATOM 9171 C C . PRO D 4 352 ? 153.810 114.267 90.548 1.00 68.06 352 PRO C C 1
ATOM 9172 O O . PRO D 4 352 ? 153.436 114.477 89.391 1.00 68.06 352 PRO C O 1
ATOM 9176 N N . PHE D 4 353 ? 154.659 115.067 91.188 1.00 64.28 353 PHE C N 1
ATOM 9177 C CA . PHE D 4 353 ? 155.141 116.310 90.605 1.00 64.28 353 PHE C CA 1
ATOM 9178 C C . PHE D 4 353 ? 156.419 116.704 91.332 1.00 64.28 353 PHE C C 1
ATOM 9179 O O . PHE D 4 353 ? 156.735 116.175 92.399 1.00 64.28 353 PHE C O 1
ATOM 9187 N N . THR D 4 354 ? 157.161 117.631 90.732 1.00 67.67 354 THR C N 1
ATOM 9188 C CA . THR D 4 354 ? 158.371 118.154 91.350 1.00 67.67 354 THR C CA 1
ATOM 9189 C C . THR D 4 354 ? 158.598 119.568 90.830 1.00 67.67 354 THR C C 1
ATOM 9190 O O . THR D 4 354 ? 158.040 119.966 89.804 1.00 67.67 354 THR C O 1
ATOM 9194 N N . THR D 4 355 ? 159.422 120.327 91.559 1.00 77.88 355 THR C N 1
ATOM 9195 C CA . THR D 4 355 ? 159.645 121.734 91.235 1.00 77.88 355 THR C CA 1
ATOM 9196 C C . THR D 4 355 ? 160.114 121.917 89.796 1.00 77.88 355 THR C C 1
ATOM 9197 O O . THR D 4 355 ? 159.656 122.827 89.096 1.00 77.88 355 THR C O 1
ATOM 9201 N N . GLU D 4 356 ? 161.025 121.061 89.334 1.00 80.56 356 GLU C N 1
ATOM 9202 C CA . GLU D 4 356 ? 161.538 121.190 87.976 1.00 80.56 356 GLU C CA 1
ATOM 9203 C C . GLU D 4 356 ? 160.534 120.755 86.918 1.00 80.56 356 GLU C C 1
ATOM 9204 O O . GLU D 4 356 ? 160.790 120.959 85.727 1.00 80.56 356 GLU C O 1
ATOM 9210 N N . GLU D 4 357 ? 159.408 120.167 87.315 1.00 81.69 357 GLU C N 1
ATOM 9211 C CA . GLU D 4 357 ? 158.388 119.717 86.379 1.00 81.69 357 GLU C CA 1
ATOM 9212 C C . GLU D 4 357 ? 157.388 120.812 86.021 1.00 81.69 357 GLU C C 1
ATOM 9213 O O . GLU D 4 357 ? 156.495 120.572 85.201 1.00 81.69 357 GLU C O 1
ATOM 9219 N N . ILE D 4 358 ? 157.519 122.004 86.609 1.00 77.15 358 ILE C N 1
ATOM 9220 C CA . ILE D 4 358 ? 156.558 123.076 86.358 1.00 77.15 358 ILE C CA 1
ATOM 9221 C C . ILE D 4 358 ? 156.556 123.466 84.886 1.00 77.15 358 ILE C C 1
ATOM 9222 O O . ILE D 4 358 ? 155.495 123.626 84.271 1.00 77.15 358 ILE C O 1
ATOM 9227 N N . SER D 4 359 ? 157.742 123.611 84.296 1.00 84.12 359 SER C N 1
ATOM 9228 C CA . SER D 4 359 ? 157.858 124.121 82.937 1.00 84.12 359 SER C CA 1
ATOM 9229 C C . SER D 4 359 ? 157.378 123.136 81.879 1.00 84.12 359 SER C C 1
ATOM 9230 O O . SER D 4 359 ? 157.262 123.525 80.712 1.00 84.12 359 SER C O 1
ATOM 9233 N N . THR D 4 360 ? 157.095 121.886 82.243 1.00 95.93 360 THR C N 1
ATOM 9234 C CA . THR D 4 360 ? 156.752 120.865 81.259 1.00 95.93 360 THR C CA 1
ATOM 9235 C C . THR D 4 360 ? 155.422 120.167 81.497 1.00 95.93 360 THR C C 1
ATOM 9236 O O . THR D 4 360 ? 154.944 119.482 80.585 1.00 95.93 360 THR C O 1
ATOM 9240 N N . PHE D 4 361 ? 154.811 120.305 82.669 1.00 88.21 361 PHE C N 1
ATOM 9241 C CA . PHE D 4 361 ? 153.631 119.515 82.987 1.00 88.21 361 PHE C CA 1
ATOM 9242 C C . PHE D 4 361 ? 152.419 119.971 82.182 1.00 88.21 361 PHE C C 1
ATOM 9243 O O . PHE D 4 361 ? 152.296 121.138 81.803 1.00 88.21 361 PHE C O 1
ATOM 9251 N N . ASP D 4 362 ? 151.522 119.026 81.921 1.00 94.60 362 ASP C N 1
ATOM 9252 C CA . ASP D 4 362 ? 150.229 119.294 81.316 1.00 94.60 362 ASP C CA 1
ATOM 9253 C C . ASP D 4 362 ? 149.173 118.455 82.019 1.00 94.60 362 ASP C C 1
ATOM 9254 O O . ASP D 4 362 ? 149.475 117.368 82.523 1.00 94.60 362 ASP C O 1
ATOM 9259 N N . PRO D 4 363 ? 147.933 118.936 82.077 1.00 95.65 363 PRO C N 1
ATOM 9260 C CA . PRO D 4 363 ? 146.853 118.170 82.716 1.00 95.65 363 PRO C CA 1
ATOM 9261 C C . PRO D 4 363 ? 146.061 117.267 81.782 1.00 95.65 363 PRO C C 1
ATOM 9262 O O . PRO D 4 363 ? 145.031 116.736 82.206 1.00 95.65 363 PRO C O 1
ATOM 9266 N N . PHE D 4 364 ? 146.497 117.082 80.537 1.00 99.54 364 PHE C N 1
ATOM 9267 C CA . PHE D 4 364 ? 145.772 116.258 79.582 1.00 99.54 364 PHE C CA 1
ATOM 9268 C C . PHE D 4 364 ? 146.492 114.969 79.218 1.00 99.54 364 PHE C C 1
ATOM 9269 O O . PHE D 4 364 ? 145.890 114.107 78.570 1.00 99.54 364 PHE C O 1
ATOM 9277 N N . SER D 4 365 ? 147.753 114.813 79.612 1.00 101.09 365 SER C N 1
ATOM 9278 C CA . SER D 4 365 ? 148.511 113.601 79.332 1.00 101.09 365 SER C CA 1
ATOM 9279 C C . SER D 4 365 ? 148.484 112.603 80.482 1.00 101.09 365 SER C C 1
ATOM 9280 O O . SER D 4 365 ? 149.163 111.576 80.404 1.00 101.09 365 SER C O 1
ATOM 9283 N N . VAL D 4 366 ? 147.728 112.876 81.540 1.00 98.57 366 VAL C N 1
ATOM 9284 C CA . VAL D 4 366 ? 147.693 112.008 82.715 1.00 98.57 366 VAL C CA 1
ATOM 9285 C C . VAL D 4 366 ? 147.039 110.679 82.351 1.00 98.57 366 VAL C C 1
ATOM 9286 O O . VAL D 4 366 ? 146.163 110.638 81.476 1.00 98.57 366 VAL C O 1
ATOM 9290 N N . PRO D 4 367 ? 147.435 109.575 82.980 1.00 112.42 367 PRO C N 1
ATOM 9291 C CA . PRO D 4 367 ? 146.783 108.290 82.704 1.00 112.42 367 PRO C CA 1
ATOM 9292 C C . PRO D 4 367 ? 145.374 108.256 83.274 1.00 112.42 367 PRO C C 1
ATOM 9293 O O . PRO D 4 367 ? 144.938 109.149 84.002 1.00 112.42 367 PRO C O 1
ATOM 9297 N N . ASN D 4 368 ? 144.648 107.198 82.920 1.00 123.32 368 ASN C N 1
ATOM 9298 C CA . ASN D 4 368 ? 143.269 107.048 83.358 1.00 123.32 368 ASN C CA 1
ATOM 9299 C C . ASN D 4 368 ? 142.895 105.573 83.332 1.00 123.32 368 ASN C C 1
ATOM 9300 O O . ASN D 4 368 ? 143.577 104.750 82.718 1.00 123.32 368 ASN C O 1
ATOM 9305 N N . ILE D 4 369 ? 141.801 105.247 84.024 1.00 127.95 369 ILE C N 1
ATOM 9306 C CA . ILE D 4 369 ? 141.298 103.876 84.039 1.00 127.95 369 ILE C CA 1
ATOM 9307 C C . ILE D 4 369 ? 140.859 103.444 82.647 1.00 127.95 369 ILE C C 1
ATOM 9308 O O . ILE D 4 369 ? 140.922 102.256 82.306 1.00 127.95 369 ILE C O 1
ATOM 9313 N N . SER D 4 370 ? 140.430 104.397 81.815 1.00 133.63 370 SER C N 1
ATOM 9314 C CA . SER D 4 370 ? 139.854 104.057 80.518 1.00 133.63 370 SER C CA 1
ATOM 9315 C C . SER D 4 370 ? 140.841 103.313 79.628 1.00 133.63 370 SER C C 1
ATOM 9316 O O . SER D 4 370 ? 140.449 102.383 78.915 1.00 133.63 370 SER C O 1
ATOM 9319 N N . THR D 4 371 ? 142.115 103.699 79.649 1.00 141.61 371 THR C N 1
ATOM 9320 C CA . THR D 4 371 ? 143.107 103.033 78.817 1.00 141.61 371 THR C CA 1
ATOM 9321 C C . THR D 4 371 ? 143.391 101.636 79.359 1.00 141.61 371 THR C C 1
ATOM 9322 O O . THR D 4 371 ? 143.548 101.443 80.570 1.00 141.61 371 THR C O 1
ATOM 9326 N N . LEU D 4 372 ? 143.418 100.654 78.460 1.00 146.80 372 LEU C N 1
ATOM 9327 C CA . LEU D 4 372 ? 143.645 99.260 78.818 1.00 146.80 372 LEU C CA 1
ATOM 9328 C C . LEU D 4 372 ? 144.393 98.576 77.687 1.00 146.80 372 LEU C C 1
ATOM 9329 O O . LEU D 4 372 ? 144.030 98.735 76.518 1.00 146.80 372 LEU C O 1
ATOM 9334 N N . THR D 4 373 ? 145.431 97.815 78.041 1.00 155.08 373 THR C N 1
ATOM 9335 C CA . THR D 4 373 ? 146.259 97.093 77.071 1.00 155.08 373 THR C CA 1
ATOM 9336 C C . THR D 4 373 ? 146.812 98.039 76.008 1.00 155.08 373 THR C C 1
ATOM 9337 O O . THR D 4 373 ? 146.912 97.697 74.828 1.00 155.08 373 THR C O 1
ATOM 9341 N N . THR D 4 374 ? 147.176 99.246 76.433 1.00 139.29 374 THR C N 1
ATOM 9342 C CA . THR D 4 374 ? 147.696 100.276 75.545 1.00 139.29 374 THR C CA 1
ATOM 9343 C C . THR D 4 374 ? 149.103 100.652 75.983 1.00 139.29 374 THR C C 1
ATOM 9344 O O . THR D 4 374 ? 149.338 100.922 77.166 1.00 139.29 374 THR C O 1
ATOM 9348 N N . GLU D 4 375 ? 150.034 100.666 75.027 1.00 124.87 375 GLU C N 1
ATOM 9349 C CA . GLU D 4 375 ? 151.426 100.963 75.349 1.00 124.87 375 GLU C CA 1
ATOM 9350 C C . GLU D 4 375 ? 151.598 102.411 75.792 1.00 124.87 375 GLU C C 1
ATOM 9351 O O . GLU D 4 375 ? 152.460 102.711 76.628 1.00 124.87 375 GLU C O 1
ATOM 9357 N N . GLU D 4 376 ? 150.791 103.321 75.241 1.00 122.66 376 GLU C N 1
ATOM 9358 C CA . GLU D 4 376 ? 150.923 104.732 75.585 1.00 122.66 376 GLU C CA 1
ATOM 9359 C C . GLU D 4 376 ? 150.698 104.964 77.074 1.00 122.66 376 GLU C C 1
ATOM 9360 O O . GLU D 4 376 ? 151.526 105.591 77.741 1.00 122.66 376 GLU C O 1
ATOM 9366 N N . GLY D 4 377 ? 149.597 104.442 77.618 1.00 117.13 377 GLY C N 1
ATOM 9367 C CA . GLY D 4 377 ? 149.346 104.600 79.041 1.00 117.13 377 GLY C CA 1
ATOM 9368 C C . GLY D 4 377 ? 150.391 103.908 79.895 1.00 117.13 377 GLY C C 1
ATOM 9369 O O . GLY D 4 377 ? 150.731 104.381 80.985 1.00 117.13 377 GLY C O 1
ATOM 9370 N N . SER D 4 378 ? 150.902 102.769 79.418 1.00 114.32 378 SER C N 1
ATOM 9371 C CA . SER D 4 378 ? 151.981 102.087 80.122 1.00 114.32 378 SER C CA 1
ATOM 9372 C C . SER D 4 378 ? 153.191 102.999 80.265 1.00 114.32 378 SER C C 1
ATOM 9373 O O . SER D 4 378 ? 153.721 103.187 81.368 1.00 114.32 378 SER C O 1
ATOM 9376 N N . SER D 4 379 ? 153.626 103.595 79.154 1.00 112.60 379 SER C N 1
ATOM 9377 C CA . SER D 4 379 ? 154.721 104.556 79.214 1.00 112.60 379 SER C CA 1
ATOM 9378 C C . SER D 4 379 ? 154.362 105.732 80.111 1.00 112.60 379 SER C C 1
ATOM 9379 O O . SER D 4 379 ? 155.224 106.271 80.815 1.00 112.60 379 SER C O 1
ATOM 9382 N N . LYS D 4 380 ? 153.088 106.128 80.119 1.00 108.79 380 LYS C N 1
ATOM 9383 C CA . LYS D 4 380 ? 152.677 107.270 80.929 1.00 108.79 380 LYS C CA 1
ATOM 9384 C C . LYS D 4 380 ? 152.872 107.002 82.418 1.00 108.79 380 LYS C C 1
ATOM 9385 O O . LYS D 4 380 ? 153.508 107.799 83.121 1.00 108.79 380 LYS C O 1
ATOM 9391 N N . MET D 4 381 ? 152.345 105.885 82.933 1.00 109.53 381 MET C N 1
ATOM 9392 C CA . MET D 4 381 ? 152.518 105.720 84.375 1.00 109.53 381 MET C CA 1
ATOM 9393 C C . MET D 4 381 ? 153.929 105.249 84.705 1.00 109.53 381 MET C C 1
ATOM 9394 O O . MET D 4 381 ? 154.389 105.449 85.832 1.00 109.53 381 MET C O 1
ATOM 9399 N N . LYS D 4 382 ? 154.655 104.668 83.744 1.00 104.63 382 LYS C N 1
ATOM 9400 C CA . LYS D 4 382 ? 156.075 104.427 83.982 1.00 104.63 382 LYS C CA 1
ATOM 9401 C C . LYS D 4 382 ? 156.821 105.742 84.176 1.00 104.63 382 LYS C C 1
ATOM 9402 O O . LYS D 4 382 ? 157.686 105.855 85.054 1.00 104.63 382 LYS C O 1
ATOM 9408 N N . ASN D 4 383 ? 156.487 106.753 83.370 1.00 96.35 383 ASN C N 1
ATOM 9409 C CA . ASN D 4 383 ? 157.045 108.084 83.575 1.00 96.35 383 ASN C CA 1
ATOM 9410 C C . ASN D 4 383 ? 156.619 108.654 84.921 1.00 96.35 383 ASN C C 1
ATOM 9411 O O . ASN D 4 383 ? 157.406 109.325 85.596 1.00 96.35 383 ASN C O 1
ATOM 9416 N N . SER D 4 384 ? 155.368 108.417 85.315 1.00 91.38 384 SER C N 1
ATOM 9417 C CA . SER D 4 384 ? 154.908 108.882 86.621 1.00 91.38 384 SER C CA 1
ATOM 9418 C C . SER D 4 384 ? 155.764 108.297 87.741 1.00 91.38 384 SER C C 1
ATOM 9419 O O . SER D 4 384 ? 156.241 109.024 88.625 1.00 91.38 384 SER C O 1
ATOM 9422 N N . LEU D 4 385 ? 155.991 106.982 87.700 1.00 88.56 385 LEU C N 1
ATOM 9423 C CA . LEU D 4 385 ? 156.824 106.334 88.711 1.00 88.56 385 LEU C CA 1
ATOM 9424 C C . LEU D 4 385 ? 158.266 106.827 88.670 1.00 88.56 385 LEU C C 1
ATOM 9425 O O . LEU D 4 385 ? 158.884 107.007 89.724 1.00 88.56 385 LEU C O 1
ATOM 9430 N N . LYS D 4 386 ? 158.831 107.044 87.478 1.00 89.13 386 LYS C N 1
ATOM 9431 C CA . LYS D 4 386 ? 160.215 107.516 87.438 1.00 89.13 386 LYS C CA 1
ATOM 9432 C C . LYS D 4 386 ? 160.332 108.936 87.986 1.00 89.13 386 LYS C C 1
ATOM 9433 O O . LYS D 4 386 ? 161.290 109.252 88.703 1.00 89.13 386 LYS C O 1
ATOM 9439 N N . ILE D 4 387 ? 159.357 109.801 87.687 1.00 82.78 387 ILE C N 1
ATOM 9440 C CA . ILE D 4 387 ? 159.372 111.152 88.241 1.00 82.78 387 ILE C CA 1
ATOM 9441 C C . ILE D 4 387 ? 159.256 111.102 89.758 1.00 82.78 387 ILE C C 1
ATOM 9442 O O . ILE D 4 387 ? 159.952 111.832 90.475 1.00 82.78 387 ILE C O 1
ATOM 9447 N N . PHE D 4 388 ? 158.373 110.242 90.272 1.00 77.10 388 PHE C N 1
ATOM 9448 C CA . PHE D 4 388 ? 158.249 110.097 91.719 1.00 77.10 388 PHE C CA 1
ATOM 9449 C C . PHE D 4 388 ? 159.558 109.616 92.335 1.00 77.10 388 PHE C C 1
ATOM 9450 O O . PHE D 4 388 ? 160.026 110.166 93.342 1.00 77.10 388 PHE C O 1
ATOM 9458 N N . ASN D 4 389 ? 160.177 108.601 91.727 1.00 79.71 389 ASN C N 1
ATOM 9459 C CA . ASN D 4 389 ? 161.418 108.055 92.263 1.00 79.71 389 ASN C CA 1
ATOM 9460 C C . ASN D 4 389 ? 162.533 109.086 92.238 1.00 79.71 389 ASN C C 1
ATOM 9461 O O . ASN D 4 389 ? 163.405 109.077 93.114 1.00 79.71 389 ASN C O 1
ATOM 9466 N N . LYS D 4 390 ? 162.522 109.984 91.251 1.00 82.24 390 LYS C N 1
ATOM 9467 C CA . LYS D 4 390 ? 163.490 111.073 91.239 1.00 82.24 390 LYS C CA 1
ATOM 9468 C C . LYS D 4 390 ? 163.564 111.726 92.613 1.00 82.24 390 LYS C C 1
ATOM 9469 O O . LYS D 4 390 ? 164.591 111.647 93.295 1.00 82.24 390 LYS C O 1
ATOM 9475 N N . PHE D 4 391 ? 162.443 112.284 93.077 1.00 77.04 391 PHE C N 1
ATOM 9476 C CA . PHE D 4 391 ? 162.424 112.903 94.397 1.00 77.04 391 PHE C CA 1
ATOM 9477 C C . PHE D 4 391 ? 162.623 111.883 95.512 1.00 77.04 391 PHE C C 1
ATOM 9478 O O . PHE D 4 391 ? 163.197 112.223 96.550 1.00 77.04 391 PHE C O 1
ATOM 9486 N N . LEU D 4 392 ? 162.143 110.647 95.342 1.00 77.39 392 LEU C N 1
ATOM 9487 C CA . LEU D 4 392 ? 162.251 109.681 96.436 1.00 77.39 392 LEU C CA 1
ATOM 9488 C C . LEU D 4 392 ? 163.707 109.405 96.798 1.00 77.39 392 LEU C C 1
ATOM 9489 O O . LEU D 4 392 ? 164.112 109.572 97.954 1.00 77.39 392 LEU C O 1
ATOM 9494 N N . GLU D 4 393 ? 164.524 109.016 95.818 1.00 88.47 393 GLU C N 1
ATOM 9495 C CA . GLU D 4 393 ? 165.946 108.861 96.122 1.00 88.47 393 GLU C CA 1
ATOM 9496 C C . GLU D 4 393 ? 166.670 110.195 96.288 1.00 88.47 393 GLU C C 1
ATOM 9497 O O . GLU D 4 393 ? 167.702 110.237 96.965 1.00 88.47 393 GLU C O 1
ATOM 9503 N N . ASN D 4 394 ? 166.152 111.299 95.739 1.00 83.49 394 ASN C N 1
ATOM 9504 C CA . ASN D 4 394 ? 166.737 112.594 96.080 1.00 83.49 394 ASN C CA 1
ATOM 9505 C C . ASN D 4 394 ? 166.663 112.840 97.582 1.00 83.49 394 ASN C C 1
ATOM 9506 O O . ASN D 4 394 ? 167.639 113.271 98.204 1.00 83.49 394 ASN C O 1
ATOM 9511 N N . LEU D 4 395 ? 165.511 112.548 98.183 1.00 83.78 395 LEU C N 1
ATOM 9512 C CA . LEU D 4 395 ? 165.368 112.686 99.627 1.00 83.78 395 LEU C CA 1
ATOM 9513 C C . LEU D 4 395 ? 166.172 111.624 100.364 1.00 83.78 395 LEU C C 1
ATOM 9514 O O . LEU D 4 395 ? 166.804 111.914 101.386 1.00 83.78 395 LEU C O 1
ATOM 9519 N N . LYS D 4 396 ? 166.156 110.386 99.861 1.00 89.11 396 LYS C N 1
ATOM 9520 C CA . LYS D 4 396 ? 166.867 109.307 100.540 1.00 89.11 396 LYS C CA 1
ATOM 9521 C C . LYS D 4 396 ? 168.371 109.549 100.560 1.00 89.11 396 LYS C C 1
ATOM 9522 O O . LYS D 4 396 ? 169.070 109.036 101.441 1.00 89.11 396 LYS C O 1
ATOM 9528 N N . LYS D 4 397 ? 168.889 110.316 99.602 1.00 99.21 397 LYS C N 1
ATOM 9529 C CA . LYS D 4 397 ? 170.308 110.646 99.602 1.00 99.21 397 LYS C CA 1
ATOM 9530 C C . LYS D 4 397 ? 170.599 111.951 100.333 1.00 99.21 397 LYS C C 1
ATOM 9531 O O . LYS D 4 397 ? 171.588 112.038 101.069 1.00 99.21 397 LYS C O 1
ATOM 9537 N N . ASP D 4 398 ? 169.758 112.971 100.150 1.00 95.35 398 ASP C N 1
ATOM 9538 C CA . ASP D 4 398 ? 170.003 114.254 100.800 1.00 95.35 398 ASP C CA 1
ATOM 9539 C C . ASP D 4 398 ? 169.685 114.196 102.289 1.00 95.35 398 ASP C C 1
ATOM 9540 O O . ASP D 4 398 ? 170.393 114.803 103.100 1.00 95.35 398 ASP C O 1
ATOM 9545 N N . VAL D 4 399 ? 168.632 113.462 102.657 1.00 100.15 399 VAL C N 1
ATOM 9546 C CA . VAL D 4 399 ? 168.118 113.344 104.030 1.00 100.15 399 VAL C CA 1
ATOM 9547 C C . VAL D 4 399 ? 168.235 114.637 104.833 1.00 100.15 399 VAL C C 1
ATOM 9548 O O . VAL D 4 399 ? 167.423 114.904 105.719 1.00 100.15 399 VAL C O 1
#

Secondary structure (DSSP, 8-state):
--SHHHHTTPPP-EEEETTEEEE--------TT----SSS---HHHHHHHHHHHHHHHHHHHHS--EEPTTT---EES---TT-----BSS-HHHHHHHHHHHHHTS---HHHHTTS-HHHHHHHHHHHHHHHHHHHT-TTTB---HHHHGGGS--/-HHHHHT---EE-SPPPPTT--TTSS---HHHHHHHHHHHHHHHHHHTGGGT-----EEEEEEEEESSSS---TTTEEEE-SSS-EEE--GGGS----S--B-TT-EEEEEE--EEE--PPPP--EEEEEEES--S-TT----HHHHHHHHHHHHHT-SEEEEES-SSBTTTHHHH-S-B-TTS-B--HHHHHHHHHHHHHHHHTT-SEEEEE--TTBSS--S-TT--------S--SS---B--SSEEEE-SS-EEEE--S-HHHHHHHHSB--SS--HHHHHHHHHHHHHHTT-S---S--BPTT-SS-BS----HHHHGGG-----TTT----SEEE---SSPP-EEEETTEEEE----SSGGG-S--EEEEEEEE----EEEEEEEE-/--HHHHHHHHHHT-THHHHHHHHH-GGG--S-TTTTEEEEEE-STT-EEE----SSHHHHHHHHHHS--SEEEEEEEESSS-SSSS-PPEEE---EEE--SSTTTTT--SS-SSS--TTTHHHHHHHHHHHHHHHHHHS-----EEEEETTEEEEEE---TTGGG--HHHHHHHHHHT-------S-HHHHTSSS-SHHHHHTT--S---HHHHHHHHHHHHHHHTTTTTT--HHHHHHHHTTS-HHHHHHHHHHHHHH--HHHHHHHHHHHHHSS-SSSS-SHHHHHHHHHHSPPPP-STTSSSS--EEPTT-EETTTTEE--B--GGGTTT--SSS---TT--S-HHHHHHHHHHHHHHHHHHHHHHHH-/-HHHHHHHHHHHHH--S----SSSSSS-BHHHHHHHHHHHHHHHHHHHH---HHHHHTTTT-SPP---TTSTTHHHHHHHHHHHHHHHHHHHHHHHHHHS-GGGSHHHHHHHHHHHHHHHHHSS--HHHHHHHHHH-BPPPHHHHHHTHHHHHHH------TTTBPPBEETTT-GGGGGSTT-EESSSEEE-BGGGHHHHHHHHHHHHHHHHHHHHHHHHHTSSS-SSHHHHHHHHHTTT-

B-factor: mean 74.37, std 28.67, range [16.15, 180.79]

Sequence (1161 aa):
QHQNSNNMTIVDLFEQYDPNKIPNYLTNNIDKIRKHLEQRILTFKIQNYSQFIVNEEVKMVGRLISTENGFLNTTNLRIELNRNQYFDLVFENDFDFGNNVLFPNQIVMVKGILVVSELITDHISQLIMVAAGPFSTVMSTQYTSFDNILHVAKTKKVSTLILLGPFLDIKNEILKDGSIIINSKEYTFEQLQNSLFEKAVKELEGKTQIIIVPSTRDILSTDSIPQMSLEIKVSEHKNSIHSYSNPAYIDIDKLRVYIANSDVGMITLQNSLLDKKIPYMQQSRLTFKALMNQQNLYSIYPMRNPQDSQQILETVKLPNINDFDIPFDYQLEQYPHIIISPSSLPKFATKIYNTVVINPNYVIRDGSQAGNFAIITLFKDHERTRVDLYCLSKRNQFLTSIPRVLVDCKKCDQTFLFLGADAASILKCKCGNDIYIQLKNKIALVVKELIRNFEENAIQIDNEEFEYTHQISLVGKAKQQKMSSFTLNQKLLSIQAMFDITKEEQENTQKVTIEKIKTIKKTLDDLLSKSQYNNLNLSNIFTSFGLLLNKQIKEEERNYILLENAIDNSNIQGFQTIQEIVQLAMQRMKMIKEIIQEENYNRIRVANKFITVAIPKSDPEYELKNKQQYAKEVLSHFLCKMAYAFYAEPETWLEFARAEAFILMDKLKSGQHHANFFSDENLKIKTISDELFKQAFPKIEATFSSIKIKKDNFKMFKFIDHPSMLSNNDVVLHKGYIIIYKESTSKIVQNIFIERLLDEMRLLQLKFQNNGSKLDDDRLSFLKDLHKALDYDLLEEYYRSYFPVSQMVQWLSYPQDGDDTYFTRREFSFTLQNEVYLRYQMYNSEREFKNALLQKVPEKIDIGAVYDRPGKKGDDIKAKEKEFVIDIDMTDYDHIRTCCSKAKICEKCWKFMRVACDLISKSLDEDFGFQHVLWVYSGRRGIHAWVCDKEIRKANDYTRASIIDYLNILVDYVKPSLLKMEKSHLIERNAMKQLNQKKAEKESEKVFVEIVLREQNLFMKKPEIILEFLAKRSENLSKEVEKEWKTLKTSEQRYEALKELVSSEDKKKTHYLLEELRIWLLYPRLDVNVSKSTNHLLKSPFCIHPKTGNVCVPFTTEEISTFDPFSVPNISTLTTEEGSSKMKNSLKIFNKFLENLKKDV

Nearest PDB structures (foldseek):
  7uy8-assembly1_A  TM=1.006E+00  e=1.304E-27  Tetrahymena thermophila
  8jd6-assembly1_R  TM=2.474E-01  e=6.534E+00  Homo sapiens
  7uy8-assembly1_B  TM=1.003E+00  e=4.525E-86  Tetrahymena thermophila
  8vy3-assembly1_D  TM=7.860E-01  e=5.499E-21  Homo sapiens
  8foj-assembly1_C  TM=8.066E-01  e=2.842E-19  Saccharomyces cerevisiae

InterPro domains:
  IPR006133 DNA-directed DNA polymerase, family B, exonuclease domain [PF03104] (388-629)
  IPR006134 DNA-directed DNA polymerase, family B, multifunctional domain [PF00136] (698-1195)
  IPR006172 DNA-directed DNA polymerase, family B [PR00106] (783-796)
  IPR006172 DNA-directed DNA polymerase, family B [PR00106] (907-919)
  IPR006172 DNA-directed DNA polymerase, family B [PR00106] (959-967)
  IPR006172 DNA-directed DNA polymerase, family B [SM00486] (446-973)
  IPR012337 Ribonuclease H-like superfamily [SSF53098] (341-716)
  IPR017964 DNA-directed DNA polymerase, family B, conserved site [PS00116] (961-969)
  IPR023211 DNA polymerase, palm domain superfamily [G3DSA:3.90.1600.10] (755-1023)
  IPR036397 Ribonuclease H superfamily [G3DSA:3.30.420.10] (446-754)
  IPR042087 DNA polymerase family B, thumb domain [G3DSA:1.10.132.60] (1043-1224)
  IPR043502 DNA/RNA polymerase superfamily [SSF56672] (719-1207)
  IPR045846 DNA polymerase alpha catalytic subunit, catalytic domain [cd05532] (768-1210)

Solvent-accessible surface area: 62761 Å² total; per-residue (Å²): 120,122,128,50,14,87,93,10,101,29,87,47,117,38,114,73,52,103,99,114,150,15,63,27,26,16,32,30,81,4,88,124,10,30,128,46,14,29,118,39,11,75,58,17,87,119,121,41,4,64,125,87,44,136,188,189,115,76,75,38,4,0,8,1,16,17,76,109,50,32,72,28,84,67,112,28,10,44,5,7,34,50,108,122,78,107,119,92,23,102,37,47,135,102,182,102,65,44,128,20,1,13,0,10,13,0,8,5,2,16,69,13,167,95,85,45,29,19,13,78,21,83,132,139,103,27,48,6,9,1,4,1,1,29,6,4,56,77,144,36,48,145,14,74,18,8,51,99,20,4,125,40,2,84,79,95,105,2,2,5,5,11,8,2,6,6,12,1,12,52,133,10,16,82,105,88,56,14,30,142,70,174,92,103,107,73,62,9,25,97,78,34,16,47,48,16,18,42,80,12,18,168,57,3,86,18,110,11,26,10,9,2,0,2,5,19,85,1,6,81,17,27,44,8,1,19,3,43,66,8,144,47,142,28,87,61,170,95,128,6,33,45,34,20,4,0,1,2,10,6,26,22,78,150,12,43,9,8,0,0,7,13,33,2,0,54,6,0,21,89,9,13,37,35,58,182,213,61,81,105,150,79,24,11,74,31,1,5,50,3,0,4,7,7,27,12,6,14,10,2,27,6,4,19,34,32,166,57,51,129,86,13,70,11,8,13,28,13,46,13,7,34,55,12,46,35,78,23,55,12,120,141,95,47,42,1,20,6,1,2,4,1,1,61,3,78,96,31,43,47,73,4,26,31,1,22,4,3,1,1,10,54,0,8,115,128,32,66,156,63,0,15,18,0,21,14,35,18,92,104,167,142,22,139,38,170,55,63,48,69,86,102,131,136,89,105,88,48,67,104,43,29,29,195,4,89,1,90,22,136,187,52,100,75,58,13,72,24,33,10,159,81,76,10,49,85,27,96,19,205,22,74,78,72,16,25,42,26,6,48,13,41,19,32,25,26,8,15,88,22,16,78,75,7,28,54,24,8,24,31,37,87,142,175,85,174,97,86,9,21,17,6,31,11,41,28,190,41,115,108,25,109,47,48,11,113,52,8,17,67,69,12,54,0,10,24,19,11,17,47,46,73,162,119,80,54,102,112,38,123,150,69,25,28,62,72,12,103,43,18,73,118,47,10,67,64,35,18,63,56,8,67,40,21,52,28,75,3,30,102,38,22,67,91,21,64,33,148,163,110,139,124,77,125,85,60,79,119,26,26,36,35,7,50,64,7,42,58,0,42,123,10,127,27,17,60,31,35,100,64,1,52,68,2,0,75,69,0,6,118,2,8,76,47,4,44,142,100,170,81,44,58,165,25,22,93,81,20,156,6,73,71,75,97,64,85,140,105,45,88,108,65,106,68,46,64,102,44,17,40,0,42,8,0,6,0,3,16,17,4,14,22,2,20,0,23,58,11,102,78,137,48,7,108,68,0,0,63,2,5,0,52,7,4,59,8,32,29,154,75,32,164,150,96,64,42,33,96,74,74,21,69,148,36,19,103,88,10,66,98,98,32,29,125,82,2,85,86,49,4,69,22,45,43,94,91,143,229,102,79,182,50,19,39,78,12,10,47,14,50,78,24,17,60,10,9,64,65,57,67,20,5,9,11,92,12,90,4,5,8,89,82,123,28,48,38,101,5,26,20,36,80,11,44,105,87,1,41,62,40,0,112,97,22,65,96,68,32,98,100,84,74,56,43,153,79,113,24,4,52,78,24,10,109,90,2,42,153,98,126,61,158,29,2,76,136,25,24,171,129,21,26,100,0,24,64,42,8,16,68,10,2,32,24,87,118,69,61,78,106,75,29,20,18,49,7,17,8,8,11,17,22,75,123,145,70,113,46,102,93,43,35,59,100,40,72,139,75,7,50,66,21,14,48,130,60,26,5,46,42,23,4,3,2,3,10,35,36,156,74,44,126,187,40,125,134,38,148,24,107,39,19,11,14,9,0,27,4,41,19,87,44,5,53,91,9,14,57,62,18,75,146,52,133,42,39,116,94,14,24,86,3,12,76,7,0,8,49,17,2,9,107,27,1,60,58,13,6,26,20,134,22,14,5,1,1,5,15,6,90,117,3,13,25,1,0,1,2,34,151,64,19,15,122,26,92,68,130,2,31,36,9,4,12,84,44,5,37,13,32,63,114,186,31,8,31,72,100,34,80,116,111,135,38,16,28,27,2,80,73,22,15,75,32,114,124,72,215,162,84,152,105,80,63,131,14,23,127,50,5,37,66,14,7,15,113,5,21,84,10,136,97,46,102,57,11,39,129,27,13,60,132,85,33,114,104,34,8,122,73,7,83,170,80,17,158,105,58,135,60,12,86,96,32,6,113,22,3,32,119,41,15,73,93,76,75,187,167,82,18,73,26,20,34,36,15,5,17,10,50,8,17,19,0,78,4,43,69,95,47,9,106,49,59,74,52,67,12,77,2,6,9,4,14,20,45,149,56,16,18,15,1,10,10,14,29,36,144,44,20,90,92,31,60,20,138,37,27,14,50,28,92,50,98,144,58,123,120,6,27,46,76,49,133,67,11,29,114,40,5,41,119,12,16,71,78,24,81,146,99,74

Organism: Tetrahymena thermophila (strain SB210) (NCBI:txid312017)

Foldseek 3Di:
DLVCLVPWPKFFDADDDDPVCDPCQDDDDDVVLQVVQLVVLVVCVVPFPVVPDDDCKDKAKFFWDFQDLDAHDPQGIFGDHHPPDGGGDDPPPVPDDDLAWDFGLQIWMAMGCGDTDQRDFDFDQAKEAEAEDDQAFAQGDPSCSLVVSLVVCVVVVHQAYEYAYADAFCRHCVVVVWDADPVGDTDDDLVSQQVSVQVVCVSVVLSHAYEYAYQCRHPVFPGFQQGFPPDDDYPDDDPRYDTGTNFTWMQTVHATATENRDALQVLQLVSIDDDPPDDPVVSSVNSVSSCLSVQHSPSDQQSADPPDSVHGDGHDDPVPRCSPGGHDHPVVHGRHQEYEYAHPRDFDWDADSNHIYTHQYYQCPPSNNWHWGWMKGWDVVPTDIDIDIGID/DVQPVLLVQADWQWQDDPPDIDTDQAALVDDLQAQQDVDPDNSLVSSLVSVVVVVVVLVVVVVQWWAADPPPHRDTDSDDDPPDDGGDTPDDVVSVLSNLVSVLNRQDHDPVSHVVDDPVSVVSSVVSNVVSVVVLVPDPVSDDDCCVVCVVVPDD/DVVVVVVLVVCLLLLDDADDCCPQPPPHDPVVVLVLLVLVLVLLVVVLVDPCLVPSCVVSVLDQDDDDPPDPPVVNRNVVSSNSRNSNVVLLLLLCLAPNDLVPCLSVLVSVLVNSLVCCVPPPDPVVCPVVVVVFFAADDPVVCVVCVVVLCVLDPDDCVNPQWGGWGACVVCVPCPPPSNWTDDPRIITHGPVCSSVVSSVVSSVVSSVVSPVVNVVPVVDDADDDPSPRVSSNVSPPD/DQPLQLVCLVPLCPCLVLVCLVQQLCVVVDGQSLQQWWKWFAAPDRDTGTLPGDSDSVVVVVVVNVGRGLFIKTKFGWDHHDPPPPPTHTFFDWFKWDFKCPVVPVQFDPDPSPADDPLQCLLVLLQLVLVVCCCVVVHPQVAWKKWQDFRIGIMITGDDDPRGRDALVVLVVVVVVSFQCPPPWGDCVQVVDPPDDRLCVSQVNPDDPVVPNVCVSCVSVCSSHCVRCLCVPVVVVLVVVVVADVVLSVVLVVVPVPPVGRVVSVVVNCVSLVPPDDPSDDCVVSRVCCNNRHGGIDCPQSRHRIHMDGDASNAHVVRFFHTFMDGSVCSVPDDRPQGAGSPDDPDVSSVVRVVVSVVRSVVSSVVSVVVD